Protein AF-A0A4Q5XV48-F1 (afdb_monomer)

Secondary structure (DSSP, 8-state):
-----HHHHHHHHHHHHHHHHS--SS-EEEEE-TTSTT--B--TTT-EEEEEEEEEE-TTSS-TT-SEEEEEEEEEEE--SSS----EEEEESTT--TTSSSS-SSEEEEEEEEEEEEE--SEEEEEEEEEEEE--HHHHHHHHHHHHHHHHHTSS-HHHHHHHHHHHHHHHHHHHTTT-EEEEEEEEEEESPBSEEEEEEE-SS-PPTTEEEETTTTEEEETTT--B--S-EEEEEEEEESS-GGGGG-HHHHHHHHHHHHHHHTT--HHHHHHHHHHHHHHHHT-TT--HHHHHHHHHHHHHHHHHHHHHHHTT--S------PPPHHHHHHHHHHHHS-THHHHHHHHHHEEE-TTSSEEE--HHHHHHHHHHHHHTT-HHHHHHHHHHHHHHHHH--SSP-HHHHHHHHHHHHHTT-HHHHHHHHHHHHHTT---HHHHHHHHHHHHHTT-HHHHHHHHHHHHHHHHHHT-TTHHHHHHHHHHHHHHHHHHS--S-HHHHHHHHHHHHHHHHHHHHT-S-TT-THHHHHHHHHHHHHHHTT----GGGSHHHHHHHHHHHHHHHTTT-SS--HHHHHHHHHHHHHHT-HHHHHHHHHHHHHHTTT-HHHHHHHHHHIIIII---TTSTTTHHHHHHHHHHHHHSSSEE--HHHHHHHHT-S-HHHHHHHH-SSS---HHHHHHHHHHGGGEEEEEETTEEEEEEEEEEHHHH---HHHHHHTT--SEEEEEETTTB-TT-GGGPBPGGGEEEEESSSSTT-EEEEEEEEEEE-TTTS--EEEEEES--PPPPTT--PPPBPSS-------TT---PPPBEEEEE-GGGPSPEE--SS-BEEEE-SPPTTSPP-SS--EEEE-----TT-TT-EEEETTT--EEEEEEESSPPPSSGGG--TTT---EEEEEHHHHHHHHHHHHHSPP----------------------------------------PPPS----S----HHHHHHHHHHHHS-HHHHHHHTSS-B--STT---EETTTEEGGGS-TTHHHHHHTTTS-HHHHHHHHTTTT--TT-HHHHHHHHHHTTT----HHHHHHHIIIIIHHHHHHHHHHHSTTGGGS-HHHHHHHHHHHHHH-S---SSGGGHHHHHHHHHHHTT-GGGHHHHHHHGGGGTTT-GGGHHHHHHHHHHHHHHHHHHHHHHHHTT-

Mean predicted aligned error: 22.18 Å

Sequence (1194 aa):
MAGGQEDDIVTKLGDLAVSALRKPRRETLMTLLPEVAQSRPLRKGEEYVRVRMLAARLPDAGNLLSSKLPLVYAGVGLGEISNDTAGFAKAISGGFNTDGVKGDSRETIGEVVLFNASPYAGQLNLALGLLSVRNSARAKELLKKVAELSEKAATPFIGEAAKTIGAVANAVDLLTADGNYFELGLMKSVDAPATGVYALYSDLGKADEGLVFGFANGKLINNATKAPLRRSYVVISIEALETRDDAHMIPRLRKKFDSVIEEIEKGADEERVKALIQEYAGMCALWPDLLKADQDNLVKAARERFKSFREARTGFEGMGEGAPERPTLDMVMAEALKARFKGDEAAAAVASVTTGGLEGKAELLTLEEIADRLPKAVDQGDLLAVSTYTTAAVADIQIGSPPFPHMPIKRIMHCLRAARRFNEMKLIGEKLMAQGELQPLFMKLHAQALIELGETASAELMLKQAEDLARQRRDGELSDIYGSLGRVHKERFVGIDFQSTRARQLAFDTSLKFYRLGRKHSNDPANLYHDVNVMALGLAGQRAGMKVPKDLSPKHITKLAERIRGDIDRKDPNIPDWDYANAAEAALALGDHAEARRRLDEYARANIRNPFALHAALRQIQNIWGITVGGKHGDIVEGLQMALMGADNGATLSQQGVEHLLNASDKARFEAIFDGETGISVQTAYKALGMSAFVGMVRHGDKPKGTGFLVRARDFVQNDALIQRHDIGEWLFLTNAHVISPTGEHGAIPGEGAQIEFQMAGAGQRFKALRTLWWSPASSGHDCTILELDGHPQFPVNVTPASISSYLPKCHFEPGERSARPRVLVLGHPDGRPLEITFNNNLLLDHDGPAVGQSFSAKPVRVQYRAPTEPGSSGSPVFDADTLELLAIHHRGAVQPIDAKYGDAARYQANQGMSLRAISEAFQAALGGAPASASPRPAPAPVAPPSVAAPKSEATFESLRGYADYEEGPAFESIERKSDRKLPRQCGDFIAGFEISSGAYYRKFLQSPVWPGAASGLTIGVGYDLRHATAAEFREHWSPHLTPDVIERLVAYCGVGEADLEKRKLAVSALKDVTIPLEAAFAVFTDIMMPTYTFRTENCFDNTLELHDLSMGALVSLVFNRGDSLSAKDSRLEMRNIAKHMKARAFDKVADEIRAMKRLWKDDPKVAGLLDRRDKEADMFAEGLRQQALTAVA

Solvent-accessible surface area (backbone atoms only — not comparable to full-atom values): 65670 Å² total; per-residue (Å²): 131,92,83,80,63,64,78,60,43,44,59,48,48,52,54,47,54,49,58,76,58,70,72,67,89,61,58,54,48,78,42,80,40,86,85,55,85,82,61,41,66,61,51,62,72,66,24,20,40,29,30,32,32,51,22,42,33,43,74,75,28,58,48,99,87,38,65,22,35,48,34,42,38,35,35,41,28,36,43,65,102,64,100,55,56,68,63,45,59,34,47,49,44,82,69,62,51,92,79,58,66,99,73,74,93,37,55,29,66,59,78,40,78,62,38,62,68,36,58,27,68,56,27,43,37,40,37,42,35,38,36,33,35,63,62,45,72,69,48,53,55,49,46,48,52,36,32,60,39,21,56,66,24,59,52,85,42,71,94,62,22,58,79,36,39,58,56,39,50,58,52,51,48,72,62,44,72,88,71,52,49,74,75,46,55,44,78,43,78,33,75,59,50,52,32,40,40,32,43,35,36,66,48,84,91,50,85,76,81,57,49,39,72,41,79,93,74,51,42,53,21,32,64,88,77,68,46,67,63,77,63,47,35,40,31,34,37,35,42,74,34,77,69,61,92,64,63,73,65,41,67,69,60,31,54,47,52,52,50,46,51,55,42,53,75,73,62,56,53,76,61,62,52,50,50,48,51,49,53,47,38,52,54,39,73,69,34,85,70,51,47,69,64,47,30,51,48,54,43,46,53,54,52,51,55,48,46,54,51,50,57,57,48,71,74,66,69,87,70,87,90,83,85,87,78,82,86,51,72,65,55,55,44,52,49,54,38,54,72,76,36,63,73,70,52,23,56,53,44,51,56,75,46,38,46,88,31,87,81,80,48,75,37,71,64,49,58,56,55,39,40,64,46,41,56,57,25,56,79,53,48,35,65,63,57,40,54,39,46,45,50,45,49,37,42,52,48,65,76,52,66,68,86,66,68,65,63,29,53,52,45,40,45,51,46,28,46,42,70,63,35,33,70,59,32,29,50,43,33,53,36,39,47,74,52,67,51,81,50,44,64,55,39,46,52,23,26,48,21,28,47,78,72,64,42,41,62,65,18,47,57,42,38,50,56,25,44,54,51,17,61,76,71,68,42,80,59,44,18,56,41,23,44,52,51,12,42,44,24,44,51,50,45,62,76,50,94,66,93,40,70,67,58,40,42,51,23,45,55,50,13,51,50,23,23,54,49,12,52,74,54,45,91,51,90,86,62,52,67,34,57,51,50,48,48,49,47,34,54,34,30,52,76,68,72,41,93,59,56,81,83,46,35,70,77,45,38,40,53,50,22,53,45,54,35,56,57,51,76,68,69,48,100,73,69,56,63,68,52,26,49,53,38,14,54,21,25,53,62,69,68,36,60,66,59,19,26,53,25,30,42,50,29,21,46,72,32,34,88,24,36,36,59,34,51,52,51,48,47,48,41,34,66,51,71,65,38,39,68,80,41,84,69,12,75,44,49,47,44,29,51,56,25,33,39,67,31,26,56,50,34,71,67,48,52,62,49,47,57,40,60,67,66,52,85,65,58,66,64,52,44,75,48,59,70,79,77,72,81,70,54,68,69,44,51,45,53,51,56,43,47,44,40,43,37,25,38,30,19,53,74,94,44,60,61,16,12,20,34,55,42,48,34,72,75,54,40,90,47,66,70,55,37,64,73,71,68,58,58,68,53,34,36,38,28,23,20,66,44,36,24,91,80,30,56,100,75,12,35,38,46,84,57,34,34,37,36,20,72,52,16,43,87,72,48,69,36,37,49,65,44,76,80,48,71,30,53,71,91,84,48,57,29,30,22,38,27,34,49,75,61,80,62,61,68,60,90,96,53,66,80,66,53,63,39,90,60,60,82,76,51,78,73,60,99,83,59,90,68,81,70,45,41,38,33,42,46,32,12,42,79,51,46,71,54,25,36,24,56,34,51,23,40,45,60,46,64,77,56,57,59,77,93,50,77,77,49,56,56,73,29,50,37,31,26,39,56,62,74,50,66,22,26,39,10,12,49,29,24,35,48,88,81,48,27,35,43,23,35,31,67,48,68,78,38,69,68,94,54,72,91,78,51,57,77,92,70,43,74,23,32,36,21,31,27,46,53,21,50,29,40,33,50,50,52,59,71,70,52,81,94,81,80,82,87,86,87,91,87,89,87,85,93,89,91,87,91,88,92,86,86,89,89,84,90,90,79,91,87,84,89,87,87,87,86,85,90,84,86,88,82,84,79,74,72,87,55,61,36,91,71,81,62,56,68,66,46,55,53,51,44,44,40,74,61,42,69,41,76,68,50,24,70,72,74,42,28,31,52,40,64,93,49,86,75,58,23,51,28,36,59,60,70,47,43,28,35,70,30,53,67,60,58,47,46,68,64,40,55,89,65,48,54,70,68,60,46,57,66,48,42,78,41,34,51,42,43,66,90,46,52,68,62,57,61,49,42,43,69,77,32,58,86,46,73,52,52,71,68,44,20,50,47,40,35,61,79,44,46,49,26,21,38,42,34,49,37,52,75,53,24,49,66,49,89,79,44,35,55,42,26,42,30,22,47,24,46,47,31,67,78,69,50,65,71,61,54,93,52,75,98,22,48,41,57,42,48,34,33,52,25,32,62,68,68,41,56,86,53,37,30,55,34,43,44,54,52,38,74,84,49,77,89,46,83,90,48,52,70,59,47,54,47,29,47,53,32,18,50,36,25,50,48,14,51,52,55,44,56,43,68,73,74,111

pLDDT: mean 74.21, std 18.01, range [21.08, 97.5]

Nearest PDB structures (foldseek):
  2j9q-assembly1_A  TM=4.643E-01  e=2.153E-02  Homo sapiens
  1fch-assembly2_B  TM=4.222E-01  e=8.604E-02  Homo sapiens
  3cvq-assembly1_A  TM=4.707E-01  e=2.025E-01  unclassified
  2c0m-assembly4_F  TM=4.437E-01  e=5.842E-01  Homo sapiens
  2c0l-assembly1_A  TM=3.956E-01  e=6.338E-01  Homo sapiens

Structure (mmCIF, N/CA/C/O backbone):
data_AF-A0A4Q5XV48-F1
#
_entry.id   AF-A0A4Q5XV48-F1
#
loop_
_atom_site.group_PDB
_atom_site.id
_atom_site.type_symbol
_atom_site.label_atom_id
_atom_site.label_alt_id
_atom_site.label_comp_id
_atom_site.label_asym_id
_atom_site.label_entity_id
_atom_site.label_seq_id
_atom_site.pdbx_PDB_ins_code
_atom_site.Cartn_x
_atom_site.Cartn_y
_atom_site.Cartn_z
_atom_site.occupancy
_atom_site.B_iso_or_equiv
_atom_site.auth_seq_id
_atom_site.auth_comp_id
_atom_site.auth_asym_id
_atom_site.auth_atom_id
_atom_site.pdbx_PDB_model_num
ATOM 1 N N . MET A 1 1 ? 2.817 -15.459 16.250 1.00 22.95 1 MET A N 1
ATOM 2 C CA . MET A 1 1 ? 3.562 -15.370 17.533 1.00 22.95 1 MET A CA 1
ATOM 3 C C . MET A 1 1 ? 4.028 -13.934 17.739 1.00 22.95 1 MET A C 1
ATOM 5 O O . MET A 1 1 ? 4.107 -13.234 16.745 1.00 22.95 1 MET A O 1
ATOM 9 N N . ALA A 1 2 ? 4.341 -13.542 18.983 1.00 27.22 2 ALA A N 1
ATOM 10 C CA . ALA A 1 2 ? 5.072 -12.320 19.369 1.00 27.22 2 ALA A CA 1
ATOM 11 C C . ALA A 1 2 ? 4.643 -10.993 18.689 1.00 27.22 2 ALA A C 1
ATOM 13 O O . ALA A 1 2 ? 5.163 -10.623 17.644 1.00 27.22 2 ALA A O 1
ATOM 14 N N . GLY A 1 3 ? 3.740 -10.252 19.340 1.00 25.67 3 GLY A N 1
ATOM 15 C CA . GLY A 1 3 ? 3.314 -8.908 18.912 1.00 25.67 3 GLY A CA 1
ATOM 16 C C . GLY A 1 3 ? 2.316 -8.229 19.861 1.00 25.67 3 GLY A C 1
ATOM 17 O O . GLY A 1 3 ? 1.527 -7.398 19.428 1.00 25.67 3 GLY A O 1
ATOM 18 N N . GLY A 1 4 ? 2.285 -8.633 21.138 1.00 27.59 4 GLY A N 1
ATOM 19 C CA . GLY A 1 4 ? 1.426 -8.015 22.155 1.00 27.59 4 GLY A CA 1
ATOM 20 C C . GLY A 1 4 ? 2.059 -6.730 22.688 1.00 27.59 4 GLY A C 1
ATOM 21 O O . GLY A 1 4 ? 3.267 -6.697 22.903 1.00 27.59 4 GLY A O 1
ATOM 22 N N . GLN A 1 5 ? 1.252 -5.686 22.870 1.00 32.72 5 GLN A N 1
ATOM 23 C CA . GLN A 1 5 ? 1.723 -4.326 23.148 1.00 32.72 5 GLN A CA 1
ATOM 24 C C . GLN A 1 5 ? 2.189 -4.152 24.601 1.00 32.72 5 GLN A C 1
ATOM 26 O O . GLN A 1 5 ? 1.566 -4.673 25.526 1.00 32.72 5 GLN A O 1
ATOM 31 N N . GLU A 1 6 ? 3.271 -3.396 24.793 1.00 34.16 6 GLU A N 1
ATOM 32 C CA . GLU A 1 6 ? 3.935 -3.219 26.094 1.00 34.16 6 GLU A CA 1
ATOM 33 C C . GLU A 1 6 ? 3.058 -2.422 27.089 1.00 34.16 6 GLU A C 1
ATOM 35 O O . GLU A 1 6 ? 2.992 -2.773 28.266 1.00 34.16 6 GLU A O 1
ATOM 40 N N . ASP A 1 7 ? 2.263 -1.462 26.606 1.00 31.56 7 ASP A N 1
ATOM 41 C CA . ASP A 1 7 ? 1.389 -0.600 27.429 1.00 31.56 7 ASP A CA 1
ATOM 42 C C . ASP A 1 7 ? 0.208 -1.355 28.087 1.00 31.56 7 ASP A C 1
ATOM 44 O O . ASP A 1 7 ? -0.267 -1.012 29.172 1.00 31.56 7 ASP A O 1
ATOM 48 N N . ASP A 1 8 ? -0.269 -2.425 27.444 1.00 39.00 8 ASP A N 1
ATOM 49 C CA . ASP A 1 8 ? -1.359 -3.282 27.938 1.00 39.00 8 ASP A CA 1
ATOM 50 C C . ASP A 1 8 ? -0.862 -4.243 29.039 1.00 39.00 8 ASP A C 1
ATOM 52 O O . ASP A 1 8 ? -1.624 -4.654 29.918 1.00 39.00 8 ASP A O 1
ATOM 56 N N . ILE A 1 9 ? 0.442 -4.555 29.055 1.00 36.41 9 ILE A N 1
ATOM 57 C CA . ILE A 1 9 ? 1.064 -5.418 30.070 1.00 36.41 9 ILE A CA 1
ATOM 58 C C . ILE A 1 9 ? 1.005 -4.751 31.450 1.00 36.41 9 ILE A C 1
ATOM 60 O O . ILE A 1 9 ? 0.637 -5.414 32.414 1.00 36.41 9 ILE A O 1
ATOM 64 N N . VAL A 1 10 ? 1.288 -3.450 31.558 1.00 37.12 10 VAL A N 1
ATOM 65 C CA . VAL A 1 10 ? 1.273 -2.700 32.832 1.00 37.12 10 VAL A CA 1
ATOM 66 C C . VAL A 1 10 ? -0.102 -2.712 33.502 1.00 37.12 10 VAL A C 1
ATOM 68 O O . VAL A 1 10 ? -0.225 -3.073 34.675 1.00 37.12 10 VAL A O 1
ATOM 71 N N . THR A 1 11 ? -1.159 -2.368 32.763 1.00 38.56 11 THR A N 1
ATOM 72 C CA . THR A 1 11 ? -2.516 -2.323 33.336 1.00 38.56 11 THR A CA 1
ATOM 73 C C . THR A 1 11 ? -2.974 -3.728 33.739 1.00 38.56 11 THR A C 1
ATOM 75 O O . THR A 1 11 ? -3.523 -3.924 34.826 1.00 38.56 11 THR A O 1
ATOM 78 N N . LYS A 1 12 ? -2.649 -4.739 32.919 1.00 38.44 12 LYS A N 1
ATOM 79 C CA . LYS A 1 12 ? -2.884 -6.149 33.252 1.00 38.44 12 LYS A CA 1
ATOM 80 C C . LYS A 1 12 ? -2.072 -6.627 34.449 1.00 38.44 12 LYS A C 1
ATOM 82 O O . LYS A 1 12 ? -2.602 -7.427 35.204 1.00 38.44 12 LYS A O 1
ATOM 87 N N . LEU A 1 13 ? -0.846 -6.149 34.669 1.00 38.38 13 LEU A N 1
ATOM 88 C CA . LEU A 1 13 ? -0.038 -6.462 35.857 1.00 38.38 13 LEU A CA 1
ATOM 89 C C . LEU A 1 13 ? -0.660 -5.910 37.138 1.00 38.38 13 LEU A C 1
ATOM 91 O O . LEU A 1 13 ? -0.657 -6.603 38.157 1.00 38.38 13 LEU A O 1
ATOM 95 N N . GLY A 1 14 ? -1.230 -4.703 37.074 1.00 40.56 14 GLY A N 1
ATOM 96 C CA . GLY A 1 14 ? -2.069 -4.161 38.140 1.00 40.56 14 GLY A CA 1
ATOM 97 C C . GLY A 1 14 ? -3.213 -5.120 38.466 1.00 40.56 14 GLY A C 1
ATOM 98 O O . GLY A 1 14 ? -3.313 -5.593 39.597 1.00 40.56 14 GLY A O 1
ATOM 99 N N . ASP A 1 15 ? -4.009 -5.494 37.460 1.00 40.22 15 ASP A N 1
ATOM 100 C CA . ASP A 1 15 ? -5.121 -6.440 37.619 1.00 40.22 15 ASP A CA 1
ATOM 101 C C . ASP A 1 15 ? -4.685 -7.870 38.023 1.00 40.22 15 ASP A C 1
ATOM 103 O O . ASP A 1 15 ? -5.430 -8.539 38.741 1.00 40.22 15 ASP A O 1
ATOM 107 N N . LEU A 1 16 ? -3.491 -8.343 37.639 1.00 41.94 16 LEU A N 1
ATOM 108 C CA . LEU A 1 16 ? -2.957 -9.669 37.999 1.00 41.94 16 LEU A CA 1
ATOM 109 C C . LEU A 1 16 ? -2.470 -9.710 39.449 1.00 41.94 16 LEU A C 1
ATOM 111 O O . LEU A 1 16 ? -2.837 -10.614 40.200 1.00 41.94 16 LEU A O 1
ATOM 115 N N . ALA A 1 17 ? -1.708 -8.699 39.878 1.00 43.06 17 ALA A N 1
ATOM 116 C CA . ALA A 1 17 ? -1.328 -8.546 41.279 1.00 43.06 17 ALA A CA 1
ATOM 117 C C . ALA A 1 17 ? -2.584 -8.396 42.149 1.00 43.06 17 ALA A C 1
ATOM 119 O O . ALA A 1 17 ? -2.728 -9.083 43.158 1.00 43.06 17 ALA A O 1
ATOM 120 N N . VAL A 1 18 ? -3.548 -7.580 41.711 1.00 43.28 18 VAL A N 1
ATOM 121 C CA . VAL A 1 18 ? -4.873 -7.474 42.330 1.00 43.28 18 VAL A CA 1
ATOM 122 C C . VAL A 1 18 ? -5.599 -8.830 42.350 1.00 43.28 18 VAL A C 1
ATOM 124 O O . VAL A 1 18 ? -6.233 -9.146 43.352 1.00 43.28 18 VAL A O 1
ATOM 127 N N . SER A 1 19 ? -5.512 -9.653 41.299 1.00 41.81 19 SER A N 1
ATOM 128 C CA . SER A 1 19 ? -6.122 -10.992 41.231 1.00 41.81 19 SER A CA 1
ATOM 129 C C . SER A 1 19 ? -5.529 -11.951 42.270 1.00 41.81 19 SER A C 1
ATOM 131 O O . SER A 1 19 ? -6.267 -12.514 43.082 1.00 41.81 19 SER A O 1
ATOM 133 N N . ALA A 1 20 ? -4.200 -12.077 42.312 1.00 42.78 20 ALA A N 1
ATOM 134 C CA . ALA A 1 20 ? -3.497 -12.961 43.242 1.00 42.78 20 ALA A CA 1
ATOM 135 C C . ALA A 1 20 ? -3.616 -12.503 44.710 1.00 42.78 20 ALA A C 1
ATOM 137 O O . ALA A 1 20 ? -3.716 -13.333 45.613 1.00 42.78 20 ALA A O 1
ATOM 138 N N . LEU A 1 21 ? -3.648 -11.188 44.961 1.00 46.00 21 LEU A N 1
ATOM 139 C CA . LEU A 1 21 ? -3.744 -10.602 46.305 1.00 46.00 21 LEU A CA 1
ATOM 140 C C . LEU A 1 21 ? -5.199 -10.461 46.814 1.00 46.00 21 LEU A C 1
ATOM 142 O O . LEU A 1 21 ? -5.400 -10.141 47.983 1.00 46.00 21 LEU A O 1
ATOM 146 N N . ARG A 1 22 ? -6.231 -10.729 45.991 1.00 39.66 22 ARG A N 1
ATOM 147 C CA . ARG A 1 22 ? -7.659 -10.425 46.276 1.00 39.66 22 ARG A CA 1
ATOM 148 C C . ARG A 1 22 ? -8.334 -11.236 47.396 1.00 39.66 22 ARG A C 1
ATOM 150 O O . ARG A 1 22 ? -9.527 -11.040 47.629 1.00 39.66 22 ARG A O 1
ATOM 157 N N . LYS A 1 23 ? -7.627 -12.140 48.088 1.00 45.53 23 LYS A N 1
ATOM 158 C CA . LYS A 1 23 ? -8.141 -12.870 49.271 1.00 45.53 23 LYS A CA 1
ATOM 159 C C . LYS A 1 23 ? -7.098 -13.033 50.394 1.00 45.53 23 LYS A C 1
ATOM 161 O O . LYS A 1 23 ? -6.680 -14.161 50.673 1.00 45.53 23 LYS A O 1
ATOM 166 N N . PRO A 1 24 ? -6.728 -11.956 51.112 1.00 44.34 24 PRO A N 1
ATOM 167 C CA . PRO A 1 24 ? -6.022 -12.090 52.381 1.00 44.34 24 PRO A CA 1
ATOM 168 C C . PRO A 1 24 ? -6.907 -12.861 53.371 1.00 44.34 24 PRO A C 1
ATOM 170 O O . PRO A 1 24 ? -8.064 -12.504 53.588 1.00 44.34 24 PRO A O 1
ATOM 173 N N . ARG A 1 25 ? -6.384 -13.925 53.993 1.00 43.97 25 ARG A N 1
ATOM 174 C CA . ARG A 1 25 ? -7.087 -14.640 55.083 1.00 43.97 25 ARG A CA 1
ATOM 175 C C . ARG A 1 25 ? -6.960 -13.952 56.446 1.00 43.97 25 ARG A C 1
ATOM 177 O O . ARG A 1 25 ? -7.562 -14.410 57.414 1.00 43.97 25 ARG A O 1
ATOM 184 N N . ARG A 1 26 ? -6.141 -12.904 56.528 1.00 50.81 26 ARG A N 1
ATOM 185 C CA . ARG A 1 26 ? -5.887 -12.071 57.704 1.00 50.81 26 ARG A CA 1
ATOM 186 C C . ARG A 1 26 ? -5.515 -10.669 57.236 1.00 50.81 26 ARG A C 1
ATOM 188 O O . ARG A 1 26 ? -4.933 -10.521 56.160 1.00 50.81 26 ARG A O 1
ATOM 195 N N . GLU A 1 27 ? -5.797 -9.674 58.062 1.00 58.66 27 GLU A N 1
ATOM 196 C CA . GLU A 1 27 ? -5.320 -8.309 57.849 1.00 58.66 27 GLU A CA 1
ATOM 197 C C . GLU A 1 27 ? -3.787 -8.246 57.995 1.00 58.66 27 GLU A C 1
ATOM 199 O O . GLU A 1 27 ? -3.158 -9.105 58.632 1.00 58.66 27 GLU A O 1
ATOM 204 N N . THR A 1 28 ? -3.176 -7.284 57.297 1.00 68.62 28 THR A N 1
ATOM 205 C CA . THR A 1 28 ? -1.723 -7.070 57.227 1.00 68.62 28 THR A CA 1
ATOM 206 C C . THR A 1 28 ? -1.441 -5.589 57.444 1.00 68.62 28 THR A C 1
ATOM 208 O O . THR A 1 28 ? -1.849 -4.754 56.637 1.00 68.62 28 THR A O 1
ATOM 211 N N . LEU A 1 29 ? -0.737 -5.265 58.527 1.00 71.00 29 LEU A N 1
ATOM 212 C CA . LEU A 1 29 ? -0.291 -3.907 58.819 1.00 71.00 29 LEU A CA 1
ATOM 213 C C . LEU A 1 29 ? 1.029 -3.594 58.114 1.00 71.00 29 LEU A C 1
ATOM 215 O O . LEU A 1 29 ? 1.810 -4.485 57.784 1.00 71.00 29 LEU A O 1
ATOM 219 N N . MET A 1 30 ? 1.278 -2.296 57.942 1.00 79.25 30 MET A N 1
ATOM 220 C CA . MET A 1 30 ? 2.555 -1.721 57.530 1.00 79.25 30 MET A CA 1
ATOM 221 C C . MET A 1 30 ? 2.911 -0.613 58.527 1.00 79.25 30 MET A C 1
ATOM 223 O O . MET A 1 30 ? 2.232 0.414 58.570 1.00 79.25 30 MET A O 1
ATOM 227 N N . THR A 1 31 ? 3.950 -0.828 59.330 1.00 80.19 31 THR A N 1
ATOM 228 C CA . THR A 1 31 ? 4.365 0.056 60.432 1.00 80.19 31 THR A CA 1
ATOM 229 C C . THR A 1 31 ? 5.767 0.599 60.166 1.00 80.19 31 THR A C 1
ATOM 231 O O . THR A 1 31 ? 6.684 -0.184 59.933 1.00 80.19 31 THR A O 1
ATOM 234 N N . LEU A 1 32 ? 5.945 1.923 60.215 1.00 81.44 32 LEU A N 1
ATOM 235 C CA . LEU A 1 32 ? 7.266 2.565 60.220 1.00 81.44 32 LEU A CA 1
ATOM 236 C C . LEU A 1 32 ? 7.965 2.282 61.561 1.00 81.44 32 LEU A C 1
ATOM 238 O O . LEU A 1 32 ? 7.354 2.463 62.614 1.00 81.44 32 LEU A O 1
ATOM 242 N N . LEU A 1 33 ? 9.222 1.843 61.524 1.00 83.38 33 LEU A N 1
ATOM 243 C CA . LEU A 1 33 ? 10.014 1.520 62.711 1.00 83.38 33 LEU A CA 1
ATOM 244 C C . LEU A 1 33 ? 10.830 2.736 63.197 1.00 83.38 33 LEU A C 1
ATOM 246 O O . LEU A 1 33 ? 11.291 3.531 62.376 1.00 83.38 33 LEU A O 1
ATOM 250 N N . PRO A 1 34 ? 11.037 2.898 64.519 1.00 71.25 34 PRO A N 1
ATOM 251 C CA . PRO A 1 34 ? 11.525 4.150 65.108 1.00 71.25 34 PRO A CA 1
ATOM 252 C C . PRO A 1 34 ? 13.055 4.347 65.078 1.00 71.25 34 PRO A C 1
ATOM 254 O O . PRO A 1 34 ? 13.551 5.303 65.665 1.00 71.25 34 PRO A O 1
ATOM 257 N N . GLU A 1 35 ? 13.823 3.440 64.469 1.00 61.91 35 GLU A N 1
ATOM 258 C CA . GLU A 1 35 ? 15.282 3.350 64.678 1.00 61.91 35 GLU A CA 1
ATOM 259 C C . GLU A 1 35 ? 16.143 4.111 63.666 1.00 61.91 35 GLU A C 1
ATOM 261 O O . GLU A 1 35 ? 17.337 4.295 63.901 1.00 61.91 35 GLU A O 1
ATOM 266 N N . VAL A 1 36 ? 15.578 4.521 62.528 1.00 54.31 36 VAL A N 1
ATOM 267 C CA . VAL A 1 36 ? 16.342 5.144 61.438 1.00 54.31 36 VAL A CA 1
ATOM 268 C C . VAL A 1 36 ? 16.168 6.659 61.470 1.00 54.31 36 VAL A C 1
ATOM 270 O O . VAL A 1 36 ? 15.055 7.176 61.570 1.00 54.31 36 VAL A O 1
ATOM 273 N N . ALA A 1 37 ? 17.290 7.376 61.404 1.00 50.44 37 ALA A N 1
ATOM 274 C CA . ALA A 1 37 ? 17.331 8.824 61.560 1.00 50.44 37 ALA A CA 1
ATOM 275 C C . ALA A 1 37 ? 16.495 9.559 60.495 1.00 50.44 37 ALA A C 1
ATOM 277 O O . ALA A 1 37 ? 16.624 9.297 59.303 1.00 50.44 37 ALA A O 1
ATOM 278 N N . GLN A 1 38 ? 15.690 10.524 60.954 1.00 62.16 38 GLN A N 1
ATOM 279 C CA . GLN A 1 38 ? 14.958 11.501 60.135 1.00 62.16 38 GLN A CA 1
ATOM 280 C C . GLN A 1 38 ? 14.171 10.904 58.950 1.00 62.16 38 GLN A C 1
ATOM 282 O O . GLN A 1 38 ? 14.363 11.284 57.794 1.00 62.16 38 GLN A O 1
ATOM 287 N N . SER A 1 39 ? 13.210 10.028 59.261 1.00 73.69 39 SER A N 1
ATOM 288 C CA . SER A 1 39 ? 12.099 9.712 58.351 1.00 73.69 39 SER A CA 1
ATOM 289 C C . SER A 1 39 ? 11.431 11.001 57.855 1.00 73.69 39 SER A C 1
ATOM 291 O O . SER A 1 39 ? 10.831 11.732 58.649 1.00 73.69 39 SER A O 1
ATOM 293 N N . ARG A 1 40 ? 11.489 11.256 56.545 1.00 85.75 40 ARG A N 1
ATOM 294 C CA . ARG A 1 40 ? 10.897 12.431 55.882 1.00 85.75 40 ARG A CA 1
ATOM 295 C C . ARG A 1 40 ? 10.222 12.040 54.565 1.00 85.75 40 ARG A C 1
ATOM 297 O O . ARG A 1 40 ? 10.639 11.045 53.978 1.00 85.75 40 ARG A O 1
ATOM 304 N N . PRO A 1 41 ? 9.248 12.809 54.050 1.00 84.00 41 PRO A N 1
ATOM 305 C CA . PRO A 1 41 ? 8.706 12.583 52.712 1.00 84.00 41 PRO A CA 1
ATOM 306 C C . PRO A 1 41 ? 9.788 12.578 51.617 1.00 84.00 41 PRO A C 1
ATOM 308 O O . PRO A 1 41 ? 10.768 13.332 51.687 1.00 84.00 41 PRO A O 1
ATOM 311 N N . LEU A 1 42 ? 9.576 11.746 50.597 1.00 83.44 42 LEU A N 1
ATOM 312 C CA . LEU A 1 42 ? 10.292 11.795 49.318 1.00 83.44 42 LEU A CA 1
ATOM 313 C C . LEU A 1 42 ? 9.883 13.041 48.507 1.00 83.44 42 LEU A C 1
ATOM 315 O O . LEU A 1 42 ? 8.699 13.389 48.447 1.00 83.44 42 LEU A O 1
ATOM 319 N N . ARG A 1 43 ? 10.846 13.709 47.861 1.00 84.88 43 ARG A N 1
ATOM 320 C CA . ARG A 1 43 ? 10.627 14.938 47.073 1.00 84.88 43 ARG A CA 1
ATOM 321 C C . ARG A 1 43 ? 10.316 14.604 45.603 1.00 84.88 43 ARG A C 1
ATOM 323 O O . ARG A 1 43 ? 11.146 14.039 44.891 1.00 84.88 43 ARG A O 1
ATOM 330 N N . LYS A 1 44 ? 9.094 14.923 45.143 1.00 82.56 44 LYS A N 1
ATOM 331 C CA . LYS A 1 44 ? 8.603 14.631 43.774 1.00 82.56 44 LYS A CA 1
ATOM 332 C C . LYS A 1 44 ? 9.484 15.321 42.727 1.00 82.56 44 LYS A C 1
ATOM 334 O O . LYS A 1 44 ? 9.615 16.537 42.757 1.00 82.56 44 LYS A O 1
ATOM 339 N N . GLY A 1 45 ? 10.048 14.550 41.798 1.00 74.31 45 GLY A N 1
ATOM 340 C CA . GLY A 1 45 ? 10.903 15.058 40.715 1.00 74.31 45 GLY A CA 1
ATOM 341 C C . GLY A 1 45 ? 12.325 15.483 41.116 1.00 74.31 45 GLY A C 1
ATOM 342 O O . GLY A 1 45 ? 13.088 15.882 40.242 1.00 74.31 45 GLY A O 1
ATOM 343 N N . GLU A 1 46 ? 12.697 15.376 42.395 1.00 80.25 46 GLU A N 1
ATOM 344 C CA . GLU A 1 46 ? 14.036 15.727 42.907 1.00 80.25 46 GLU A CA 1
ATOM 345 C C . GLU A 1 46 ? 14.826 14.522 43.435 1.00 80.25 46 GLU A C 1
ATOM 347 O O . GLU A 1 46 ? 16.033 14.626 43.633 1.00 80.25 46 GLU A O 1
ATOM 352 N N . GLU A 1 47 ? 14.164 13.392 43.694 1.00 85.56 47 GLU A N 1
ATOM 353 C CA . GLU A 1 47 ? 14.772 12.210 44.312 1.00 85.56 47 GLU A CA 1
ATOM 354 C C . GLU A 1 47 ? 14.382 10.931 43.567 1.00 85.56 47 GLU A C 1
ATOM 356 O O . GLU A 1 47 ? 13.248 10.773 43.105 1.00 85.56 47 GLU A O 1
ATOM 361 N N . TYR A 1 48 ? 15.319 9.988 43.471 1.00 84.44 48 TYR A N 1
ATOM 362 C CA . TYR A 1 48 ? 14.993 8.612 43.134 1.00 84.44 48 TYR A CA 1
ATOM 363 C C . TYR A 1 48 ? 14.485 7.913 44.389 1.00 84.44 48 TYR A C 1
ATOM 365 O O . TYR A 1 48 ? 15.063 8.065 45.467 1.00 84.44 48 TYR A O 1
ATOM 373 N N . VAL A 1 49 ? 13.465 7.075 44.235 1.00 82.31 49 VAL A N 1
ATOM 374 C CA . VAL A 1 49 ? 13.092 6.104 45.264 1.00 82.31 49 VAL A CA 1
ATOM 375 C C . VAL A 1 49 ? 13.795 4.771 45.001 1.00 82.31 49 VAL A C 1
ATOM 377 O O . VAL A 1 49 ? 13.837 4.284 43.870 1.00 82.31 49 VAL A O 1
ATOM 380 N N . ARG A 1 50 ? 14.334 4.167 46.063 1.00 83.88 50 ARG A N 1
ATOM 381 C CA . ARG A 1 50 ? 14.804 2.774 46.109 1.00 83.88 50 ARG A CA 1
ATOM 382 C C . ARG A 1 50 ? 14.051 2.041 47.220 1.00 83.88 50 ARG A C 1
ATOM 384 O O . ARG A 1 50 ? 13.802 2.605 48.283 1.00 83.88 50 ARG A O 1
ATOM 391 N N . VAL A 1 51 ? 13.706 0.776 46.982 1.00 81.44 51 VAL A N 1
ATOM 392 C CA . VAL A 1 51 ? 13.088 -0.111 47.979 1.00 81.44 51 VAL A CA 1
ATOM 393 C C . VAL A 1 51 ? 13.939 -1.371 48.118 1.00 81.44 51 VAL A C 1
ATOM 395 O O . VAL A 1 51 ? 14.116 -2.109 47.143 1.00 81.44 51 VAL A O 1
ATOM 398 N N . ARG A 1 52 ? 14.457 -1.650 49.319 1.00 79.88 52 ARG A N 1
ATOM 399 C CA . ARG A 1 52 ? 15.160 -2.910 49.637 1.00 79.88 52 ARG A CA 1
ATOM 400 C C . ARG A 1 52 ? 14.323 -3.746 50.601 1.00 79.88 52 ARG A C 1
ATOM 402 O O . ARG A 1 52 ? 13.650 -3.203 51.465 1.00 79.88 52 ARG A O 1
ATOM 409 N N . MET A 1 53 ? 14.385 -5.067 50.482 1.00 79.81 53 MET A N 1
ATOM 410 C CA . MET A 1 53 ? 13.973 -6.002 51.526 1.00 79.81 53 MET A CA 1
ATOM 411 C C . MET A 1 53 ? 15.174 -6.248 52.432 1.00 79.81 53 MET A C 1
ATOM 413 O O . MET A 1 53 ? 16.215 -6.685 51.945 1.00 79.81 53 MET A O 1
ATOM 417 N N . LEU A 1 54 ? 15.030 -5.970 53.726 1.00 75.56 54 LEU A N 1
ATOM 418 C CA . LEU A 1 54 ? 16.075 -6.190 54.730 1.00 75.56 54 LEU A CA 1
ATOM 419 C C . LEU A 1 54 ? 15.944 -7.567 55.399 1.00 75.56 54 LEU A C 1
ATOM 421 O O . LEU A 1 54 ? 16.947 -8.157 55.789 1.00 75.56 54 LEU A O 1
ATOM 425 N N . ALA A 1 55 ? 14.715 -8.083 55.519 1.00 77.50 55 ALA A N 1
ATOM 426 C CA . ALA A 1 55 ? 14.432 -9.422 56.035 1.00 77.50 55 ALA A CA 1
ATOM 427 C C . ALA A 1 55 ? 13.049 -9.927 55.591 1.00 77.50 55 ALA A C 1
ATOM 429 O O . ALA A 1 55 ? 12.133 -9.137 55.350 1.00 77.50 55 ALA A O 1
ATOM 430 N N . ALA A 1 56 ? 12.867 -11.248 55.569 1.00 77.00 56 ALA A N 1
ATOM 431 C CA . ALA A 1 56 ? 11.553 -11.884 55.456 1.00 77.00 56 ALA A CA 1
ATOM 432 C C . ALA A 1 56 ? 11.484 -13.178 56.281 1.00 77.00 56 ALA A C 1
ATOM 434 O O . ALA A 1 56 ? 12.442 -13.955 56.307 1.00 77.00 56 ALA A O 1
ATOM 435 N N . ARG A 1 57 ? 10.333 -13.432 56.916 1.00 76.31 57 ARG A N 1
ATOM 436 C CA . ARG A 1 57 ? 10.047 -14.629 57.723 1.00 76.31 57 ARG A CA 1
ATOM 437 C C . ARG A 1 57 ? 8.810 -15.354 57.200 1.00 76.31 57 ARG A C 1
ATOM 439 O O . ARG A 1 57 ? 7.734 -14.764 57.108 1.00 76.31 57 ARG A O 1
ATOM 446 N N . LEU A 1 58 ? 8.952 -16.655 56.943 1.00 73.75 58 LEU A N 1
ATOM 447 C CA . LEU A 1 58 ? 7.879 -17.563 56.518 1.00 73.75 58 LEU A CA 1
ATOM 448 C C . LEU A 1 58 ? 7.909 -18.820 57.412 1.00 73.75 58 LEU A C 1
ATOM 450 O O . LEU A 1 58 ? 8.627 -19.765 57.102 1.00 73.75 58 LEU A O 1
ATOM 454 N N . PRO A 1 59 ? 7.168 -18.859 58.540 1.00 64.94 59 PRO A N 1
ATOM 455 C CA . PRO A 1 59 ? 7.341 -19.902 59.561 1.00 64.94 59 PRO A CA 1
ATOM 456 C C . PRO A 1 59 ? 7.060 -21.345 59.106 1.00 64.94 59 PRO A C 1
ATOM 458 O O . PRO A 1 59 ? 7.579 -22.280 59.717 1.00 64.94 59 PRO A O 1
ATOM 461 N N . ASP A 1 60 ? 6.253 -21.508 58.055 1.00 62.75 60 ASP A N 1
ATOM 462 C CA . ASP A 1 60 ? 5.724 -22.788 57.570 1.00 62.75 60 ASP A CA 1
ATOM 463 C C . ASP A 1 60 ? 6.466 -23.353 56.335 1.00 62.75 60 ASP A C 1
ATOM 465 O O . ASP A 1 60 ? 6.262 -24.514 55.961 1.00 62.75 60 ASP A O 1
ATOM 469 N N . ALA A 1 61 ? 7.305 -22.554 55.670 1.00 59.03 61 ALA A N 1
ATOM 470 C CA . ALA A 1 61 ? 7.918 -22.887 54.381 1.00 59.03 61 ALA A CA 1
ATOM 471 C C . ALA A 1 61 ? 9.453 -22.883 54.460 1.00 59.03 61 ALA A C 1
ATOM 473 O O . ALA A 1 61 ? 10.037 -22.146 55.246 1.00 59.03 61 ALA A O 1
ATOM 474 N N . GLY A 1 62 ? 10.115 -23.707 53.639 1.00 54.03 62 GLY A N 1
ATOM 475 C CA . GLY A 1 62 ? 11.586 -23.713 53.521 1.00 54.03 62 GLY A CA 1
ATOM 476 C C . GLY A 1 62 ? 12.349 -24.721 54.396 1.00 54.03 62 GLY A C 1
ATOM 477 O O . GLY A 1 62 ? 13.569 -24.792 54.308 1.00 54.03 62 GLY A O 1
ATOM 478 N N . ASN A 1 63 ? 11.674 -25.557 55.193 1.00 55.91 63 ASN A N 1
ATOM 479 C CA . ASN A 1 63 ? 12.316 -26.718 55.829 1.00 55.91 63 ASN A CA 1
ATOM 480 C C . ASN A 1 63 ? 12.489 -27.870 54.812 1.00 55.91 63 ASN A C 1
ATOM 482 O O . ASN A 1 63 ? 11.603 -28.101 53.990 1.00 55.91 63 ASN A O 1
ATOM 486 N N . LEU A 1 64 ? 13.564 -28.657 54.942 1.00 53.28 64 LEU A N 1
ATOM 487 C CA . LEU A 1 64 ? 13.812 -29.924 54.230 1.00 53.28 64 LEU A CA 1
ATOM 488 C C . LEU A 1 64 ? 12.617 -30.898 54.284 1.00 53.28 64 LEU A C 1
ATOM 490 O O . LEU A 1 64 ? 12.377 -31.638 53.334 1.00 53.28 64 LEU A O 1
ATOM 494 N N . LEU A 1 65 ? 11.854 -30.865 55.383 1.00 53.38 65 LEU A N 1
ATOM 495 C CA . LEU A 1 65 ? 10.642 -31.665 55.603 1.00 53.38 65 LEU A CA 1
ATOM 496 C C . LEU A 1 65 ? 9.322 -30.922 55.296 1.00 53.38 65 LEU A C 1
ATOM 498 O O . LEU A 1 65 ? 8.251 -31.469 55.553 1.00 53.38 65 LEU A O 1
ATOM 502 N N . SER A 1 66 ? 9.349 -29.682 54.786 1.00 63.19 66 SER A N 1
ATOM 503 C CA . SER A 1 66 ? 8.112 -28.929 54.517 1.00 63.19 66 SER A CA 1
ATOM 504 C C . SER A 1 66 ? 7.463 -29.313 53.185 1.00 63.19 66 SER A C 1
ATOM 506 O O . SER A 1 66 ? 8.104 -29.405 52.135 1.00 63.19 66 SER A O 1
ATOM 508 N N . SER A 1 67 ? 6.136 -29.442 53.213 1.00 65.81 67 SER A N 1
ATOM 509 C CA . SER A 1 67 ? 5.282 -29.523 52.026 1.00 65.81 67 SER A CA 1
ATOM 510 C C . SER A 1 67 ? 5.079 -28.167 51.329 1.00 65.81 67 SER A C 1
ATOM 512 O O . SER A 1 67 ? 4.440 -28.130 50.276 1.00 65.81 67 SER A O 1
ATOM 514 N N . LYS A 1 68 ? 5.638 -27.073 51.872 1.00 67.56 68 LYS A N 1
ATOM 515 C CA . LYS A 1 68 ? 5.589 -25.701 51.341 1.00 67.56 68 LYS A CA 1
ATOM 516 C C . LYS A 1 68 ? 6.992 -25.188 50.966 1.00 67.56 68 LYS A C 1
ATOM 518 O O . LYS A 1 68 ? 7.916 -25.199 51.783 1.00 67.56 68 LYS A O 1
ATOM 523 N N . LEU A 1 69 ? 7.124 -24.683 49.744 1.00 66.00 69 LEU A N 1
ATOM 524 C CA . LEU A 1 69 ? 8.250 -23.894 49.242 1.00 66.00 69 LEU A CA 1
ATOM 525 C C . LEU A 1 69 ? 7.912 -22.397 49.366 1.00 66.00 69 LEU A C 1
ATOM 527 O O . LEU A 1 69 ? 6.784 -22.017 49.039 1.00 66.00 69 LEU A O 1
ATOM 531 N N . PRO A 1 70 ? 8.845 -21.549 49.825 1.00 67.94 70 PRO A N 1
ATOM 532 C CA . PRO A 1 70 ? 8.603 -20.121 49.974 1.00 67.94 70 PRO A CA 1
ATOM 533 C C . PRO A 1 70 ? 8.725 -19.380 48.633 1.00 67.94 70 PRO A C 1
ATOM 535 O O . PRO A 1 70 ? 9.547 -19.726 47.783 1.00 67.94 70 PRO A O 1
ATOM 538 N N . LEU A 1 71 ? 7.924 -18.329 48.469 1.00 69.12 71 LEU A N 1
ATOM 539 C CA . LEU A 1 71 ? 8.005 -17.377 47.364 1.00 69.12 71 LEU A CA 1
ATOM 540 C C . LEU A 1 71 ? 7.668 -15.973 47.887 1.00 69.12 71 LEU A C 1
ATOM 542 O O . LEU A 1 71 ? 6.561 -15.742 48.375 1.00 69.12 71 LEU A O 1
ATOM 546 N N . VAL A 1 72 ? 8.605 -15.028 47.768 1.00 67.56 72 VAL A N 1
ATOM 547 C CA . VAL A 1 72 ? 8.300 -13.593 47.907 1.00 67.56 72 VAL A CA 1
ATOM 548 C C . VAL A 1 72 ? 7.938 -13.048 46.532 1.00 67.56 72 VAL A C 1
ATOM 550 O O . VAL A 1 72 ? 8.669 -13.277 45.568 1.00 67.56 72 VAL A O 1
ATOM 553 N N . TYR A 1 73 ? 6.847 -12.296 46.452 1.00 68.81 73 TYR A N 1
ATOM 554 C CA . TYR A 1 73 ? 6.500 -11.477 45.295 1.00 68.81 73 TYR A CA 1
ATOM 555 C C . TYR A 1 73 ? 6.514 -10.002 45.700 1.00 68.81 73 TYR A C 1
ATOM 557 O O . TYR A 1 73 ? 5.949 -9.635 46.731 1.00 68.81 73 TYR A O 1
ATOM 565 N N . ALA A 1 74 ? 7.155 -9.159 44.896 1.00 63.22 74 ALA A N 1
ATOM 566 C CA . ALA A 1 74 ? 7.251 -7.725 45.116 1.00 63.22 74 ALA A CA 1
ATOM 567 C C . ALA A 1 74 ? 6.951 -6.972 43.818 1.00 63.22 74 ALA A C 1
ATOM 569 O O . ALA A 1 74 ? 7.804 -6.879 42.938 1.00 63.22 74 ALA A O 1
ATOM 570 N N . GLY A 1 75 ? 5.738 -6.435 43.713 1.00 61.19 75 GLY A N 1
ATOM 571 C CA . GLY A 1 75 ? 5.383 -5.402 42.748 1.00 61.19 75 GLY A CA 1
ATOM 572 C C . GLY A 1 75 ? 5.607 -4.009 43.340 1.00 61.19 75 GLY A C 1
ATOM 573 O O . GLY A 1 75 ? 5.217 -3.756 44.482 1.00 61.19 75 GLY A O 1
ATOM 574 N N . VAL A 1 76 ? 6.208 -3.105 42.570 1.00 57.38 76 VAL A N 1
ATOM 575 C CA . VAL A 1 76 ? 6.345 -1.678 42.904 1.00 57.38 76 VAL A CA 1
ATOM 576 C C . VAL A 1 76 ? 5.995 -0.854 41.669 1.00 57.38 76 VAL A C 1
ATOM 578 O O . VAL A 1 76 ? 6.461 -1.166 40.579 1.00 57.38 76 VAL A O 1
ATOM 581 N N . GLY A 1 77 ? 5.172 0.180 41.829 1.00 57.59 77 GLY A N 1
ATOM 582 C CA . GLY A 1 77 ? 4.785 1.090 40.751 1.00 57.59 77 GLY A CA 1
ATOM 583 C C . GLY A 1 77 ? 4.723 2.544 41.208 1.00 57.59 77 GLY A C 1
ATOM 584 O O . GLY A 1 77 ? 4.627 2.830 42.402 1.00 57.59 77 GLY A O 1
ATOM 585 N N . LEU A 1 78 ? 4.755 3.467 40.251 1.00 53.25 78 LEU A N 1
ATOM 586 C CA . LEU A 1 78 ? 4.760 4.914 40.481 1.00 53.25 78 LEU A CA 1
ATOM 587 C C . LEU A 1 78 ? 3.650 5.585 39.670 1.00 53.25 78 LEU A C 1
ATOM 589 O O . LEU A 1 78 ? 3.425 5.179 38.534 1.00 53.25 78 LEU A O 1
ATOM 593 N N . GLY A 1 79 ? 3.013 6.617 40.233 1.00 48.28 79 GLY A N 1
ATOM 594 C CA . GLY A 1 79 ? 2.089 7.502 39.504 1.00 48.28 79 GLY A CA 1
ATOM 595 C C . GLY A 1 79 ? 0.682 7.639 40.099 1.00 48.28 79 GLY A C 1
ATOM 596 O O . GLY A 1 79 ? 0.194 6.744 40.792 1.00 48.28 79 GLY A O 1
ATOM 597 N N . GLU A 1 80 ? 0.056 8.782 39.799 1.00 35.88 80 GLU A N 1
ATOM 598 C CA . GLU A 1 80 ? -1.386 9.039 39.949 1.00 35.88 80 GLU A CA 1
ATOM 599 C C . GLU A 1 80 ? -2.177 8.331 38.829 1.00 35.88 80 GLU A C 1
ATOM 601 O O . GLU A 1 80 ? -1.596 7.789 37.888 1.00 35.88 80 GLU A O 1
ATOM 606 N N . ILE A 1 81 ? -3.515 8.324 38.897 1.00 31.19 81 ILE A N 1
ATOM 607 C CA . ILE A 1 81 ? -4.381 7.605 37.937 1.00 31.19 81 ILE A CA 1
ATOM 608 C C . ILE A 1 81 ? -4.509 8.379 36.605 1.00 31.19 81 ILE A C 1
ATOM 610 O O . ILE A 1 81 ? -5.591 8.823 36.218 1.00 31.19 81 ILE A O 1
ATOM 614 N N . SER A 1 82 ? -3.393 8.536 35.887 1.00 27.53 82 SER A N 1
ATOM 615 C CA . SER A 1 82 ? -3.354 9.020 34.503 1.00 27.53 82 SER A CA 1
ATOM 616 C C . SER A 1 82 ? -2.087 8.585 33.747 1.00 27.53 82 SER A C 1
ATOM 618 O O . SER A 1 82 ? -0.990 9.058 34.029 1.00 27.53 82 SER A O 1
ATOM 620 N N . ASN A 1 83 ? -2.297 7.775 32.709 1.00 31.98 83 ASN A N 1
ATOM 621 C CA . ASN A 1 83 ? -1.458 7.568 31.518 1.00 31.98 83 ASN A CA 1
ATOM 622 C C . ASN A 1 83 ? -0.015 7.043 31.608 1.00 31.98 83 ASN A C 1
ATOM 624 O O . ASN A 1 83 ? 0.476 6.653 30.555 1.00 31.98 83 ASN A O 1
ATOM 628 N N . ASP A 1 84 ? 0.640 6.934 32.763 1.00 37.31 84 ASP A N 1
ATOM 629 C CA . ASP A 1 84 ? 1.841 6.089 32.852 1.00 37.31 84 ASP A CA 1
ATOM 630 C C . ASP A 1 84 ? 2.023 5.486 34.249 1.00 37.31 84 ASP A C 1
ATOM 632 O O . ASP A 1 84 ? 1.829 6.156 35.262 1.00 37.31 84 ASP A O 1
ATOM 636 N N . THR A 1 85 ? 2.371 4.200 34.306 1.00 36.50 85 THR A N 1
ATOM 637 C CA . THR A 1 85 ? 2.636 3.482 35.563 1.00 36.50 85 THR A CA 1
ATOM 638 C C . THR A 1 85 ? 3.823 2.547 35.377 1.00 36.50 85 THR A C 1
ATOM 640 O O . THR A 1 85 ? 3.691 1.433 34.882 1.00 36.50 85 THR A O 1
ATOM 643 N N . ALA A 1 86 ? 4.999 2.977 35.833 1.00 45.38 86 ALA A N 1
ATOM 644 C CA . ALA A 1 86 ? 6.227 2.181 35.802 1.00 45.38 86 ALA A CA 1
ATOM 645 C C . ALA A 1 86 ? 6.165 1.005 36.804 1.00 45.38 86 ALA A C 1
ATOM 647 O O . ALA A 1 86 ? 6.781 1.038 37.868 1.00 45.38 86 ALA A O 1
ATOM 648 N N . GLY A 1 87 ? 5.355 -0.010 36.496 1.00 50.19 87 GLY A N 1
ATOM 649 C CA . GLY A 1 87 ? 5.120 -1.185 37.330 1.00 50.19 87 GLY A CA 1
ATOM 650 C C . GLY A 1 87 ? 6.197 -2.246 37.134 1.00 50.19 87 GLY A C 1
ATOM 651 O O . GLY A 1 87 ? 6.233 -2.910 36.106 1.00 50.19 87 GLY A O 1
ATOM 652 N N . PHE A 1 88 ? 7.042 -2.441 38.140 1.00 53.09 88 PHE A N 1
ATOM 653 C CA . PHE A 1 88 ? 8.114 -3.432 38.187 1.00 53.09 88 PHE A CA 1
ATOM 654 C C . PHE A 1 88 ? 7.708 -4.610 39.083 1.00 53.09 88 PHE A C 1
ATOM 656 O O . PHE A 1 88 ? 7.123 -4.388 40.144 1.00 53.09 88 PHE A O 1
ATOM 663 N N . ALA A 1 89 ? 8.033 -5.853 38.708 1.00 50.91 89 ALA A N 1
ATOM 664 C CA . ALA A 1 89 ? 7.752 -7.029 39.539 1.00 50.91 89 ALA A CA 1
ATOM 665 C C . ALA A 1 89 ? 8.971 -7.945 39.704 1.00 50.91 89 ALA A C 1
ATOM 667 O O . ALA A 1 89 ? 9.588 -8.367 38.724 1.00 50.91 89 ALA A O 1
ATOM 668 N N . LYS A 1 90 ? 9.270 -8.300 40.958 1.00 58.53 90 LYS A N 1
ATOM 669 C CA . LYS A 1 90 ? 10.357 -9.201 41.351 1.00 58.53 90 LYS A CA 1
ATOM 670 C C . LYS A 1 90 ? 9.825 -10.403 42.129 1.00 58.53 90 LYS A C 1
ATOM 672 O O . LYS A 1 90 ? 9.014 -10.251 43.041 1.00 58.53 90 LYS A O 1
ATOM 677 N N . ALA A 1 91 ? 10.311 -11.592 41.792 1.00 53.28 91 ALA A N 1
ATOM 678 C CA . ALA A 1 91 ? 9.934 -12.856 42.414 1.00 53.28 91 ALA A CA 1
ATOM 679 C C . ALA A 1 91 ? 11.176 -13.558 42.989 1.00 53.28 91 ALA A C 1
ATOM 681 O O . ALA A 1 91 ? 12.144 -13.808 42.273 1.00 53.28 91 ALA A O 1
ATOM 682 N N . ILE A 1 92 ? 11.157 -13.870 44.288 1.00 60.03 92 ILE A N 1
ATOM 683 C CA . ILE A 1 92 ? 12.305 -14.418 45.025 1.00 60.03 92 ILE A CA 1
ATOM 684 C C . ILE A 1 92 ? 11.926 -15.785 45.602 1.00 60.03 92 ILE A C 1
ATOM 686 O O . ILE A 1 92 ? 11.112 -15.878 46.521 1.00 60.03 92 ILE A O 1
ATOM 690 N N . SER A 1 93 ? 12.545 -16.840 45.072 1.00 56.53 93 SER A N 1
ATOM 691 C CA . SER A 1 93 ? 12.359 -18.235 45.502 1.00 56.53 93 SER A CA 1
ATOM 692 C C . SER A 1 93 ? 13.632 -18.834 46.120 1.00 56.53 93 SER A C 1
ATOM 694 O O . SER A 1 93 ? 13.570 -19.485 47.159 1.00 56.53 93 SER A O 1
ATOM 696 N N . GLY A 1 94 ? 14.803 -18.573 45.525 1.00 49.78 94 GLY A N 1
ATOM 697 C CA . GLY A 1 94 ? 16.092 -19.148 45.942 1.00 49.78 94 GLY A CA 1
ATOM 698 C C . GLY A 1 94 ? 16.771 -18.502 47.159 1.00 49.78 94 GLY A C 1
ATOM 699 O O . GLY A 1 94 ? 17.757 -19.041 47.648 1.00 49.78 94 GLY A O 1
ATOM 700 N N . GLY A 1 95 ? 16.267 -17.367 47.661 1.00 47.31 95 GLY A N 1
ATOM 701 C CA . GLY A 1 95 ? 16.898 -16.620 48.764 1.00 47.31 95 GLY A CA 1
ATOM 702 C C . GLY A 1 95 ? 16.800 -17.285 50.145 1.00 47.31 95 GLY A C 1
ATOM 703 O O . GLY A 1 95 ? 17.600 -16.983 51.026 1.00 47.31 95 GLY A O 1
ATOM 704 N N . PHE A 1 96 ? 15.861 -18.217 50.334 1.00 50.44 96 PHE A N 1
ATOM 705 C CA . PHE A 1 96 ? 15.648 -18.947 51.592 1.00 50.44 96 PHE A CA 1
ATOM 706 C C . PHE A 1 96 ? 16.662 -20.094 51.747 1.00 50.44 96 PHE A C 1
ATOM 708 O O . PHE A 1 96 ? 16.292 -21.267 51.792 1.00 50.44 96 PHE A O 1
ATOM 715 N N . ASN A 1 97 ? 17.953 -19.759 51.771 1.00 39.41 97 ASN A N 1
ATOM 716 C CA . ASN A 1 97 ? 19.023 -20.743 51.885 1.00 39.41 97 ASN A CA 1
ATOM 717 C C . ASN A 1 97 ? 19.135 -21.291 53.320 1.00 39.41 97 ASN A C 1
ATOM 719 O O . ASN A 1 97 ? 19.082 -20.533 54.288 1.00 39.41 97 ASN A O 1
ATOM 723 N N . THR A 1 98 ? 19.344 -22.601 53.461 1.00 37.12 98 THR A N 1
ATOM 724 C CA . THR A 1 98 ? 19.431 -23.303 54.756 1.00 37.12 98 THR A CA 1
ATOM 725 C C . THR A 1 98 ? 20.645 -22.913 55.598 1.00 37.12 98 THR A C 1
ATOM 727 O O . THR A 1 98 ? 20.631 -23.097 56.814 1.00 37.12 98 THR A O 1
ATOM 730 N N . ASP A 1 99 ? 21.673 -22.353 54.961 1.00 35.09 99 ASP A N 1
ATOM 731 C CA . ASP A 1 99 ? 23.008 -22.158 55.535 1.00 35.09 99 ASP A CA 1
ATOM 732 C C . ASP A 1 99 ? 23.368 -20.670 55.751 1.00 35.09 99 ASP A C 1
ATOM 734 O O . ASP A 1 99 ? 24.493 -20.324 56.121 1.00 35.09 99 ASP A O 1
ATOM 738 N N . GLY A 1 100 ? 22.395 -19.770 55.554 1.00 32.91 100 GLY A N 1
ATOM 739 C CA . GLY A 1 100 ? 22.521 -18.321 55.742 1.00 32.91 100 GLY A CA 1
ATOM 740 C C . GLY A 1 100 ? 22.543 -17.887 57.213 1.00 32.91 100 GLY A C 1
ATOM 741 O O . GLY A 1 100 ? 21.569 -17.324 57.700 1.00 32.91 100 GLY A O 1
ATOM 742 N N . VAL A 1 101 ? 23.685 -18.089 57.883 1.00 29.28 101 VAL A N 1
ATOM 743 C CA . VAL A 1 101 ? 23.951 -17.798 59.312 1.00 29.28 101 VAL A CA 1
ATOM 744 C C . VAL A 1 101 ? 23.249 -18.760 60.287 1.00 29.28 101 VAL A C 1
ATOM 746 O O . VAL A 1 101 ? 22.041 -18.973 60.266 1.00 29.28 101 VAL A O 1
ATOM 749 N N . LYS A 1 102 ? 24.022 -19.328 61.224 1.00 33.03 102 LYS A N 1
ATOM 750 C CA . LYS A 1 102 ? 23.522 -20.236 62.274 1.00 33.03 102 LYS A CA 1
ATOM 751 C C . LYS A 1 102 ? 22.623 -19.491 63.281 1.00 33.03 102 LYS A C 1
ATOM 753 O O . LYS A 1 102 ? 23.139 -18.952 64.258 1.00 33.03 102 LYS A O 1
ATOM 758 N N . GLY A 1 103 ? 21.297 -19.486 63.092 1.00 36.88 103 GLY A N 1
ATOM 759 C CA . GLY A 1 103 ? 20.390 -18.800 64.030 1.00 36.88 103 GLY A CA 1
ATOM 760 C C . GLY A 1 103 ? 18.875 -18.917 63.786 1.00 36.88 103 GLY A C 1
ATOM 761 O O . GLY A 1 103 ? 18.236 -17.892 63.560 1.00 36.88 103 GLY A O 1
ATOM 762 N N . ASP A 1 104 ? 18.314 -20.126 63.947 1.00 40.53 104 ASP A N 1
ATOM 763 C CA . ASP A 1 104 ? 16.881 -20.501 63.809 1.00 40.53 104 ASP A CA 1
ATOM 764 C C . ASP A 1 104 ? 16.318 -20.403 62.369 1.00 40.53 104 ASP A C 1
ATOM 766 O O . ASP A 1 104 ? 16.142 -19.327 61.799 1.00 40.53 104 ASP A O 1
ATOM 770 N N . SER A 1 105 ? 16.040 -21.558 61.757 1.00 47.56 105 SER A N 1
ATOM 771 C CA . SER A 1 105 ? 15.941 -21.758 60.299 1.00 47.56 105 SER A CA 1
ATOM 772 C C . SER A 1 105 ? 14.579 -21.394 59.681 1.00 47.56 105 SER A C 1
ATOM 774 O O . SER A 1 105 ? 13.883 -22.249 59.129 1.00 47.56 105 SER A O 1
ATOM 776 N N . ARG A 1 106 ? 14.164 -20.121 59.792 1.00 49.47 106 ARG A N 1
ATOM 777 C CA . ARG A 1 106 ? 12.863 -19.617 59.277 1.00 49.47 106 ARG A CA 1
ATOM 778 C C . ARG A 1 106 ? 12.899 -18.227 58.620 1.00 49.47 106 ARG A C 1
ATOM 780 O O . ARG A 1 106 ? 11.842 -17.676 58.300 1.00 49.47 106 ARG A O 1
ATOM 787 N N . GLU A 1 107 ? 14.081 -17.639 58.457 1.00 51.59 107 GLU A N 1
ATOM 788 C CA . GLU A 1 107 ? 14.275 -16.238 58.056 1.00 51.59 107 GLU A CA 1
ATOM 789 C C . GLU A 1 107 ? 15.292 -16.120 56.916 1.00 51.59 107 GLU A C 1
ATOM 791 O O . GLU A 1 107 ? 16.310 -16.805 56.917 1.00 51.59 107 GLU A O 1
ATOM 796 N N . THR A 1 108 ? 15.021 -15.239 55.949 1.00 52.66 108 THR A N 1
ATOM 797 C CA . THR A 1 108 ? 15.991 -14.869 54.906 1.00 52.66 108 THR A CA 1
ATOM 798 C C . THR A 1 108 ? 16.884 -13.750 55.427 1.00 52.66 108 THR A C 1
ATOM 800 O O . THR A 1 108 ? 16.387 -12.652 55.681 1.00 52.66 108 THR A O 1
ATOM 803 N N . ILE A 1 109 ? 18.188 -14.014 55.545 1.00 48.09 109 ILE A N 1
ATOM 804 C CA . ILE A 1 109 ? 19.211 -12.991 55.790 1.00 48.09 109 ILE A CA 1
ATOM 805 C C . ILE A 1 109 ? 19.921 -12.701 54.468 1.00 48.09 109 ILE A C 1
ATOM 807 O O . ILE A 1 109 ? 20.675 -13.525 53.954 1.00 48.09 109 ILE A O 1
ATOM 811 N N . GLY A 1 110 ? 19.658 -11.517 53.927 1.00 55.56 110 GLY A N 1
ATOM 812 C CA . GLY A 1 110 ? 20.252 -11.010 52.697 1.00 55.56 110 GLY A CA 1
ATOM 813 C C . GLY A 1 110 ? 19.456 -9.807 52.213 1.00 55.56 110 GLY A C 1
ATOM 814 O O . GLY A 1 110 ? 18.251 -9.919 51.992 1.00 55.56 110 GLY A O 1
ATOM 815 N N . GLU A 1 111 ? 20.112 -8.656 52.067 1.00 62.97 111 GLU A N 1
ATOM 816 C CA . GLU A 1 111 ? 19.459 -7.479 51.502 1.00 62.97 111 GLU A CA 1
ATOM 817 C C . GLU A 1 111 ? 19.133 -7.725 50.026 1.00 62.97 111 GLU A C 1
ATOM 819 O O . GLU A 1 111 ? 20.025 -7.985 49.217 1.00 62.97 111 GLU A O 1
ATOM 824 N N . VAL A 1 112 ? 17.859 -7.610 49.650 1.00 69.44 112 VAL A N 1
ATOM 825 C CA . VAL A 1 112 ? 17.440 -7.726 48.249 1.00 69.44 112 VAL A CA 1
ATOM 826 C C . VAL A 1 112 ? 16.826 -6.415 47.798 1.00 69.44 112 VAL A C 1
ATOM 828 O O . VAL A 1 112 ? 15.751 -6.040 48.258 1.00 69.44 112 VAL A O 1
ATOM 831 N N . VAL A 1 113 ? 17.463 -5.732 46.845 1.00 72.38 113 VAL A N 1
ATOM 832 C CA . VAL A 1 113 ? 16.843 -4.595 46.149 1.00 72.38 113 VAL A CA 1
ATOM 833 C C . VAL A 1 113 ? 15.571 -5.096 45.454 1.00 72.38 113 VAL A C 1
ATOM 835 O O . VAL A 1 113 ? 15.650 -5.933 44.549 1.00 72.38 113 VAL A O 1
ATOM 838 N N . LEU A 1 114 ? 14.407 -4.629 45.910 1.00 69.69 114 LEU A N 1
ATOM 839 C CA . LEU A 1 114 ? 13.096 -4.935 45.327 1.00 69.69 114 LEU A CA 1
ATOM 840 C C . LEU A 1 114 ? 12.764 -3.971 44.190 1.00 69.69 114 LEU A C 1
ATOM 842 O O . LEU A 1 114 ? 12.143 -4.380 43.220 1.00 69.69 114 LEU A O 1
ATOM 846 N N . PHE A 1 115 ? 13.202 -2.718 44.312 1.00 71.06 115 PHE A N 1
ATOM 847 C CA . PHE A 1 115 ? 13.049 -1.659 43.320 1.00 71.06 115 PHE A CA 1
ATOM 848 C C . PHE A 1 115 ? 14.283 -0.754 43.411 1.00 71.06 115 PHE A C 1
ATOM 850 O O . PHE A 1 115 ? 14.630 -0.308 44.508 1.00 71.06 115 PHE A O 1
ATOM 857 N N . ASN A 1 116 ? 15.002 -0.546 42.305 1.00 72.25 116 ASN A N 1
ATOM 858 C CA . ASN A 1 116 ? 16.202 0.301 42.287 1.00 72.25 116 ASN A CA 1
ATOM 859 C C . ASN A 1 116 ? 15.850 1.756 41.918 1.00 72.25 116 ASN A C 1
ATOM 861 O O . ASN A 1 116 ? 14.700 2.047 41.611 1.00 72.25 116 ASN A O 1
ATOM 865 N N . ALA A 1 117 ? 16.847 2.644 41.962 1.00 74.56 117 ALA A N 1
ATOM 866 C CA . ALA A 1 117 ? 16.749 4.083 41.728 1.00 74.56 117 ALA A CA 1
ATOM 867 C C . ALA A 1 117 ? 15.873 4.468 40.515 1.00 74.56 117 ALA A C 1
ATOM 869 O O . ALA A 1 117 ? 16.326 4.447 39.370 1.00 74.56 117 ALA A O 1
ATOM 870 N N . SER A 1 118 ? 14.629 4.862 40.797 1.00 75.62 118 SER A N 1
ATOM 871 C CA . SER A 1 118 ? 13.638 5.330 39.822 1.00 75.62 118 SER A CA 1
ATOM 872 C C . SER A 1 118 ? 13.122 6.718 40.227 1.00 75.62 118 SER A C 1
ATOM 874 O O . SER A 1 118 ? 12.799 6.887 41.408 1.00 75.62 118 SER A O 1
ATOM 876 N N . PRO A 1 119 ? 13.022 7.705 39.312 1.00 77.00 119 PRO A N 1
ATOM 877 C CA . PRO A 1 119 ? 12.549 9.053 39.640 1.00 77.00 119 PRO A CA 1
ATOM 878 C C . PRO A 1 119 ? 11.183 9.042 40.333 1.00 77.00 119 PRO A C 1
ATOM 880 O O . PRO A 1 119 ? 10.229 8.436 39.844 1.00 77.00 119 PRO A O 1
ATOM 883 N N . TYR A 1 120 ? 11.070 9.690 41.492 1.00 78.81 120 TYR A N 1
ATOM 884 C CA . TYR A 1 120 ? 9.851 9.633 42.293 1.00 78.81 120 TYR A CA 1
ATOM 885 C C . TYR A 1 120 ? 8.772 10.609 41.783 1.00 78.81 120 TYR A C 1
ATOM 887 O O . TYR A 1 120 ? 8.906 11.831 41.870 1.00 78.81 120 TYR A O 1
ATOM 895 N N . ALA A 1 121 ? 7.662 10.053 41.283 1.00 69.25 121 ALA A N 1
ATOM 896 C CA . ALA A 1 121 ? 6.582 10.792 40.618 1.00 69.25 121 ALA A CA 1
ATOM 897 C C . ALA A 1 121 ? 5.455 11.316 41.544 1.00 69.25 121 ALA A C 1
ATOM 899 O O . ALA A 1 121 ? 4.523 11.962 41.062 1.00 69.25 121 ALA A O 1
ATOM 900 N N . GLY A 1 122 ? 5.517 11.082 42.862 1.00 68.25 122 GLY A N 1
ATOM 901 C CA . GLY A 1 122 ? 4.551 11.614 43.848 1.00 68.25 122 GLY A CA 1
ATOM 902 C C . GLY A 1 122 ? 3.604 10.603 44.507 1.00 68.25 122 GLY A C 1
ATOM 903 O O . GLY A 1 122 ? 2.974 10.938 45.507 1.00 68.25 122 GLY A O 1
ATOM 904 N N . GLN A 1 123 ? 3.534 9.375 43.994 1.00 69.06 123 GLN A N 1
ATOM 905 C CA . GLN A 1 123 ? 2.749 8.273 44.559 1.00 69.06 123 GLN A CA 1
ATOM 906 C C . GLN A 1 123 ? 3.528 6.965 44.375 1.00 69.06 123 GLN A C 1
ATOM 908 O O . GLN A 1 123 ? 4.111 6.751 43.308 1.00 69.06 123 GLN A O 1
ATOM 913 N N . LEU A 1 124 ? 3.558 6.112 45.405 1.00 71.31 124 LEU A N 1
ATOM 914 C CA . LEU A 1 124 ? 4.285 4.839 45.418 1.00 71.31 124 LEU A CA 1
ATOM 915 C C . LEU A 1 124 ? 3.325 3.686 45.725 1.00 71.31 124 LEU A C 1
ATOM 917 O O . LEU A 1 124 ? 2.889 3.495 46.859 1.00 71.31 124 LEU A O 1
ATOM 921 N N . ASN A 1 125 ? 3.022 2.890 44.707 1.00 67.50 125 ASN A N 1
ATOM 922 C CA . ASN A 1 125 ? 2.140 1.737 44.798 1.00 67.50 125 ASN A CA 1
ATOM 923 C C . ASN A 1 125 ? 2.960 0.486 45.149 1.00 67.50 125 ASN A C 1
ATOM 925 O O . ASN A 1 125 ? 3.772 0.029 44.345 1.00 67.50 125 ASN A O 1
ATOM 929 N N . LEU A 1 126 ? 2.758 -0.071 46.348 1.00 68.44 126 LEU A N 1
ATOM 930 C CA . LEU A 1 126 ? 3.460 -1.264 46.839 1.00 68.44 126 LEU A CA 1
ATOM 931 C C . LEU A 1 126 ? 2.528 -2.485 46.837 1.00 68.44 126 LEU A C 1
ATOM 933 O O . LEU A 1 126 ? 1.438 -2.442 47.409 1.00 68.44 126 LEU A O 1
ATOM 937 N N . ALA A 1 127 ? 2.978 -3.586 46.233 1.00 66.50 127 ALA A N 1
ATOM 938 C CA . ALA A 1 127 ? 2.262 -4.859 46.133 1.00 66.50 127 ALA A CA 1
ATOM 939 C C . ALA A 1 127 ? 3.174 -6.021 46.576 1.00 66.50 127 ALA A C 1
ATOM 941 O O . ALA A 1 127 ? 3.827 -6.674 45.764 1.00 66.50 127 ALA A O 1
ATOM 942 N N . LEU A 1 128 ? 3.244 -6.262 47.886 1.00 69.00 128 LEU A N 1
ATOM 943 C CA . LEU A 1 128 ? 4.167 -7.206 48.525 1.00 69.00 128 LEU A CA 1
ATOM 944 C C . LEU A 1 128 ? 3.416 -8.440 49.042 1.00 69.00 128 LEU A C 1
ATOM 946 O O . LEU A 1 128 ? 2.481 -8.310 49.829 1.00 69.00 128 LEU A O 1
ATOM 950 N N . GLY A 1 129 ? 3.835 -9.639 48.634 1.00 68.62 129 GLY A N 1
ATOM 951 C CA . GLY A 1 129 ? 3.205 -10.911 49.000 1.00 68.62 129 GLY A CA 1
ATOM 952 C C . GLY A 1 129 ? 4.201 -11.970 49.475 1.00 68.62 129 GLY A C 1
ATOM 953 O O . GLY A 1 129 ? 5.267 -12.142 48.883 1.00 68.62 129 GLY A O 1
ATOM 954 N N . LEU A 1 130 ? 3.826 -12.714 50.520 1.00 68.12 130 LEU A N 1
ATOM 955 C CA . LEU A 1 130 ? 4.492 -13.946 50.950 1.00 68.12 130 LEU A CA 1
ATOM 956 C C . LEU A 1 130 ? 3.582 -15.143 50.656 1.00 68.12 130 LEU A C 1
ATOM 958 O O . LEU A 1 130 ? 2.492 -15.280 51.223 1.00 68.12 130 LEU A O 1
ATOM 962 N N . LEU A 1 131 ? 4.055 -16.013 49.769 1.00 70.00 131 LEU A N 1
ATOM 963 C CA . LEU A 1 131 ? 3.320 -17.142 49.210 1.00 70.00 131 LEU A CA 1
ATOM 964 C C . LEU A 1 131 ? 3.998 -18.466 49.598 1.00 70.00 131 LEU A C 1
ATOM 966 O O . LEU A 1 131 ? 5.223 -18.587 49.570 1.00 70.00 131 LEU A O 1
ATOM 970 N N . SER A 1 132 ? 3.184 -19.473 49.914 1.00 67.75 132 SER A N 1
ATOM 971 C CA . SER A 1 132 ? 3.609 -20.848 50.206 1.00 67.75 132 SER A CA 1
ATOM 972 C C . SER A 1 132 ? 3.138 -21.791 49.097 1.00 67.75 132 SER A C 1
ATOM 974 O O . SER A 1 132 ? 1.971 -22.196 49.061 1.00 67.75 132 SER A O 1
ATOM 976 N N . VAL A 1 133 ? 4.051 -22.163 48.199 1.00 68.00 133 VAL A N 1
ATOM 977 C CA . VAL A 1 133 ? 3.800 -23.032 47.035 1.00 68.00 133 VAL A CA 1
ATOM 978 C C . VAL A 1 133 ? 3.974 -24.506 47.414 1.00 68.00 133 VAL A C 1
ATOM 980 O O . VAL A 1 133 ? 4.964 -24.872 48.043 1.00 68.00 133 VAL A O 1
ATOM 983 N N . ARG A 1 134 ? 3.057 -25.394 47.017 1.00 70.94 134 ARG A N 1
ATOM 984 C CA . ARG A 1 134 ? 3.150 -26.832 47.316 1.00 70.94 134 ARG A CA 1
ATOM 985 C C . ARG A 1 134 ? 4.404 -27.466 46.695 1.00 70.94 134 ARG A C 1
ATOM 987 O O . ARG A 1 134 ? 4.608 -27.442 45.481 1.00 70.94 134 ARG A O 1
ATOM 994 N N . ASN A 1 135 ? 5.221 -28.082 47.545 1.00 70.31 135 ASN A N 1
ATOM 995 C CA . ASN A 1 135 ? 6.502 -28.693 47.200 1.00 70.31 135 ASN A CA 1
ATOM 996 C C . ASN A 1 135 ? 6.313 -29.861 46.212 1.00 70.31 135 ASN A C 1
ATOM 998 O O . ASN A 1 135 ? 5.764 -30.905 46.559 1.00 70.31 135 ASN A O 1
ATOM 1002 N N . SER A 1 136 ? 6.745 -29.666 44.963 1.00 71.56 136 SER A N 1
ATOM 1003 C CA . SER A 1 136 ? 6.670 -30.650 43.875 1.00 71.56 136 SER A CA 1
ATOM 1004 C C . SER A 1 136 ? 7.779 -30.404 42.845 1.00 71.56 136 SER A C 1
ATOM 1006 O O . SER A 1 136 ? 8.327 -29.304 42.776 1.00 71.56 136 SER A O 1
ATOM 1008 N N . ALA A 1 137 ? 8.112 -31.407 42.024 1.00 69.06 137 ALA A N 1
ATOM 1009 C CA . ALA A 1 137 ? 9.142 -31.269 40.986 1.00 69.06 137 ALA A CA 1
ATOM 1010 C C . ALA A 1 137 ? 8.809 -30.146 39.981 1.00 69.06 137 ALA A C 1
ATOM 1012 O O . ALA A 1 137 ? 9.633 -29.263 39.750 1.00 69.06 137 ALA A O 1
ATOM 1013 N N . ARG A 1 138 ? 7.564 -30.120 39.480 1.00 69.81 138 ARG A N 1
ATOM 1014 C CA . ARG A 1 138 ? 7.056 -29.081 38.567 1.00 69.81 138 ARG A CA 1
ATOM 1015 C C . ARG A 1 138 ? 7.119 -27.683 39.191 1.00 69.81 138 ARG A C 1
ATOM 1017 O O . ARG A 1 138 ? 7.545 -26.745 38.524 1.00 69.81 138 ARG A O 1
ATOM 1024 N N . ALA A 1 139 ? 6.761 -27.544 40.472 1.00 66.19 139 ALA A N 1
ATOM 1025 C CA . ALA A 1 139 ? 6.870 -26.267 41.178 1.00 66.19 139 ALA A CA 1
ATOM 1026 C C . ALA A 1 139 ? 8.329 -25.812 41.337 1.00 66.19 139 ALA A C 1
ATOM 1028 O O . ALA A 1 139 ? 8.603 -24.636 41.134 1.00 66.19 139 ALA A O 1
ATOM 1029 N N . LYS A 1 140 ? 9.277 -26.712 41.639 1.00 67.25 140 LYS A N 1
ATOM 1030 C CA . LYS A 1 140 ? 10.711 -26.363 41.726 1.00 67.25 140 LYS A CA 1
ATOM 1031 C C . LYS A 1 140 ? 11.270 -25.874 40.389 1.00 67.25 140 LYS A C 1
ATOM 1033 O O . LYS A 1 140 ? 12.001 -24.889 40.363 1.00 67.25 140 LYS A O 1
ATOM 1038 N N . GLU A 1 141 ? 10.910 -26.528 39.287 1.00 69.06 141 GLU A N 1
ATOM 1039 C CA . GLU A 1 141 ? 11.351 -26.125 37.948 1.00 69.06 141 GLU A CA 1
ATOM 1040 C C . GLU A 1 141 ? 10.759 -24.766 37.532 1.00 69.06 141 GLU A C 1
ATOM 1042 O O . GLU A 1 141 ? 11.484 -23.893 37.052 1.00 69.06 141 GLU A O 1
ATOM 1047 N N . LEU A 1 142 ? 9.462 -24.549 37.785 1.00 66.56 142 LEU A N 1
ATOM 1048 C CA . LEU A 1 142 ? 8.801 -23.261 37.563 1.00 66.56 142 LEU A CA 1
ATOM 1049 C C . LEU A 1 142 ? 9.387 -22.153 38.453 1.00 66.56 142 LEU A C 1
ATOM 1051 O O . LEU A 1 142 ? 9.692 -21.082 37.945 1.00 66.56 142 LEU A O 1
ATOM 1055 N N . LEU A 1 143 ? 9.621 -22.406 39.746 1.00 66.06 143 LEU A N 1
ATOM 1056 C CA . LEU A 1 143 ? 10.232 -21.442 40.677 1.00 66.06 143 LEU A CA 1
ATOM 1057 C C . LEU A 1 143 ? 11.669 -21.064 40.288 1.00 66.06 143 LEU A C 1
ATOM 1059 O O . LEU A 1 143 ? 12.077 -19.931 40.550 1.00 66.06 143 LEU A O 1
ATOM 1063 N N . LYS A 1 144 ? 12.421 -21.975 39.652 1.00 67.81 144 LYS A N 1
ATOM 1064 C CA . LYS A 1 144 ? 13.734 -21.677 39.062 1.00 67.81 144 LYS A CA 1
ATOM 1065 C C . LYS A 1 144 ? 13.595 -20.794 37.818 1.00 67.81 144 LYS A C 1
ATOM 1067 O O . LYS A 1 144 ? 14.237 -19.752 37.750 1.00 67.81 144 LYS A O 1
ATOM 1072 N N . LYS A 1 145 ? 12.713 -21.151 36.878 1.00 67.06 145 LYS A N 1
ATOM 1073 C CA . LYS A 1 145 ? 12.441 -20.340 35.673 1.00 67.06 145 LYS A CA 1
ATOM 1074 C C . LYS A 1 145 ? 11.914 -18.941 36.020 1.00 67.06 145 LYS A C 1
ATOM 1076 O O . LYS A 1 145 ? 12.297 -17.971 35.377 1.00 67.06 145 LYS A O 1
ATOM 1081 N N . VAL A 1 146 ? 11.093 -18.819 37.064 1.00 64.81 146 VAL A N 1
ATOM 1082 C CA . VAL A 1 146 ? 10.612 -17.536 37.605 1.00 64.81 146 VAL A CA 1
ATOM 1083 C C . VAL A 1 146 ? 11.750 -16.705 38.194 1.00 64.81 146 VAL A C 1
ATOM 1085 O O . VAL A 1 146 ? 11.784 -15.506 37.941 1.00 64.81 146 VAL A O 1
ATOM 1088 N N . ALA A 1 147 ? 12.704 -17.309 38.910 1.00 63.81 147 ALA A N 1
ATOM 1089 C CA . ALA A 1 147 ? 13.889 -16.592 39.386 1.00 63.81 147 ALA A CA 1
ATOM 1090 C C . ALA A 1 147 ? 14.766 -16.106 38.216 1.00 63.81 147 ALA A C 1
ATOM 1092 O O . ALA A 1 147 ? 15.068 -14.920 38.141 1.00 63.81 147 ALA A O 1
ATOM 1093 N N . GLU A 1 148 ? 15.080 -16.973 37.248 1.00 65.25 148 GLU A N 1
ATOM 1094 C CA . GLU A 1 148 ? 15.877 -16.622 36.058 1.00 65.25 148 GLU A CA 1
ATOM 1095 C C . GLU A 1 148 ? 15.222 -15.524 35.196 1.00 65.25 148 GLU A C 1
ATOM 1097 O O . GLU A 1 148 ? 15.909 -14.662 34.645 1.00 65.25 148 GLU A O 1
ATOM 1102 N N . LEU A 1 149 ? 13.889 -15.537 35.071 1.00 62.34 149 LEU A N 1
ATOM 1103 C CA . LEU A 1 149 ? 13.129 -14.467 34.418 1.00 62.34 149 LEU A CA 1
ATOM 1104 C C . LEU A 1 149 ? 13.094 -13.195 35.270 1.00 62.34 149 LEU A C 1
ATOM 1106 O O . LEU A 1 149 ? 13.206 -12.105 34.721 1.00 62.34 149 LEU A O 1
ATOM 1110 N N . SER A 1 150 ? 12.977 -13.313 36.595 1.00 61.94 150 SER A N 1
ATOM 1111 C CA . SER A 1 150 ? 12.943 -12.167 37.505 1.00 61.94 150 SER A CA 1
ATOM 1112 C C . SER A 1 150 ? 14.300 -11.480 37.666 1.00 61.94 150 SER A C 1
ATOM 1114 O O . SER A 1 150 ? 14.317 -10.284 37.941 1.00 61.94 150 SER A O 1
ATOM 1116 N N . GLU A 1 151 ? 15.421 -12.182 37.499 1.00 62.81 151 GLU A N 1
ATOM 1117 C CA . GLU A 1 151 ? 16.754 -11.571 37.431 1.00 62.81 151 GLU A CA 1
ATOM 1118 C C . GLU A 1 151 ? 16.927 -10.794 36.120 1.00 62.81 151 GLU A C 1
ATOM 1120 O O . GLU A 1 151 ? 17.386 -9.655 36.138 1.00 62.81 151 GLU A O 1
ATOM 1125 N N . LYS A 1 152 ? 16.452 -11.348 34.996 1.00 58.62 152 LYS A N 1
ATOM 1126 C CA . LYS A 1 152 ? 16.425 -10.662 33.689 1.00 58.62 152 LYS A CA 1
ATOM 1127 C C . LYS A 1 152 ? 15.411 -9.516 33.618 1.00 58.62 152 LYS A C 1
ATOM 1129 O O . LYS A 1 152 ? 15.595 -8.598 32.832 1.00 58.62 152 LYS A O 1
ATOM 1134 N N . ALA A 1 153 ? 14.351 -9.555 34.423 1.00 54.53 153 ALA A N 1
ATOM 1135 C CA . ALA A 1 153 ? 13.431 -8.435 34.618 1.00 54.53 153 ALA A CA 1
ATOM 1136 C C . ALA A 1 153 ? 14.007 -7.361 35.558 1.00 54.53 153 ALA A C 1
ATOM 1138 O O . ALA A 1 153 ? 13.535 -6.230 35.543 1.00 54.53 153 ALA A O 1
ATOM 1139 N N . ALA A 1 154 ? 15.023 -7.701 36.362 1.00 51.88 154 ALA A N 1
ATOM 1140 C CA . ALA A 1 154 ? 15.638 -6.807 37.340 1.00 51.88 154 ALA A CA 1
ATOM 1141 C C . ALA A 1 154 ? 16.818 -5.979 36.801 1.00 51.88 154 ALA A C 1
ATOM 1143 O O . ALA A 1 154 ? 17.537 -5.358 37.588 1.00 51.88 154 ALA A O 1
ATOM 1144 N N . THR A 1 155 ? 16.989 -5.903 35.478 1.00 55.06 155 THR A N 1
ATOM 1145 C CA . THR A 1 155 ? 17.730 -4.799 34.852 1.00 55.06 155 THR A CA 1
ATOM 1146 C C . THR A 1 155 ? 17.080 -3.465 35.244 1.00 55.06 155 THR A C 1
ATOM 1148 O O . THR A 1 155 ? 15.859 -3.336 35.145 1.00 55.06 155 THR A O 1
ATOM 1151 N N . PRO A 1 156 ? 17.846 -2.461 35.699 1.00 51.84 156 PRO A N 1
ATOM 1152 C CA . PRO A 1 156 ? 17.295 -1.356 36.486 1.00 51.84 156 PRO A CA 1
ATOM 1153 C C . PRO A 1 156 ? 16.723 -0.199 35.636 1.00 51.84 156 PRO A C 1
ATOM 1155 O O . PRO A 1 156 ? 16.817 0.960 36.034 1.00 51.84 156 PRO A O 1
ATOM 1158 N N . PHE A 1 157 ? 16.161 -0.483 34.460 1.00 60.12 157 PHE A N 1
ATOM 1159 C CA . PHE A 1 157 ? 15.695 0.521 33.493 1.00 60.12 157 PHE A CA 1
ATOM 1160 C C . PHE A 1 157 ? 14.251 0.216 33.079 1.00 60.12 157 PHE A C 1
ATOM 1162 O O . PHE A 1 157 ? 13.967 -0.876 32.576 1.00 60.12 157 PHE A O 1
ATOM 1169 N N . ILE A 1 158 ? 13.336 1.167 33.286 1.00 54.53 158 ILE A N 1
ATOM 1170 C CA . ILE A 1 158 ? 11.887 0.980 33.104 1.00 54.53 158 ILE A CA 1
ATOM 1171 C C . ILE A 1 158 ? 11.585 0.565 31.656 1.00 54.53 158 ILE A C 1
ATOM 1173 O O . ILE A 1 158 ? 10.885 -0.421 31.421 1.00 54.53 158 ILE A O 1
ATOM 1177 N N . GLY A 1 159 ? 12.203 1.256 30.690 1.00 50.12 159 GLY A N 1
ATOM 1178 C CA . GLY A 1 159 ? 12.018 1.027 29.251 1.00 50.12 159 GLY A CA 1
ATOM 1179 C C . GLY A 1 159 ? 12.582 -0.291 28.695 1.00 50.12 159 GLY A C 1
ATOM 1180 O O . GLY A 1 159 ? 12.377 -0.585 27.516 1.00 50.12 159 GLY A O 1
ATOM 1181 N N . GLU A 1 160 ? 13.282 -1.097 29.502 1.00 50.34 160 GLU A N 1
ATOM 1182 C CA . GLU A 1 160 ? 13.660 -2.471 29.126 1.00 50.34 160 GLU A CA 1
ATOM 1183 C C . GLU A 1 160 ? 12.897 -3.533 29.928 1.00 50.34 160 GLU A C 1
ATOM 1185 O O . GLU A 1 160 ? 12.557 -4.579 29.372 1.00 50.34 160 GLU A O 1
ATOM 1190 N N . ALA A 1 161 ? 12.548 -3.256 31.190 1.00 50.25 161 ALA A N 1
ATOM 1191 C CA . ALA A 1 161 ? 11.846 -4.205 32.053 1.00 50.25 161 ALA A CA 1
ATOM 1192 C C . ALA A 1 161 ? 10.453 -4.606 31.519 1.00 50.25 161 ALA A C 1
ATOM 1194 O O . ALA A 1 161 ? 10.060 -5.767 31.665 1.00 50.25 161 ALA A O 1
ATOM 1195 N N . ALA A 1 162 ? 9.730 -3.692 30.852 1.00 51.44 162 ALA A N 1
ATOM 1196 C CA . ALA A 1 162 ? 8.374 -3.914 30.318 1.00 51.44 162 ALA A CA 1
ATOM 1197 C C . ALA A 1 162 ? 8.214 -5.235 29.530 1.00 51.44 162 ALA A C 1
ATOM 1199 O O . ALA A 1 162 ? 7.217 -5.945 29.679 1.00 51.44 162 ALA A O 1
ATOM 1200 N N . LYS A 1 163 ? 9.243 -5.616 28.760 1.00 50.69 163 LYS A N 1
ATOM 1201 C CA . LYS A 1 163 ? 9.285 -6.836 27.929 1.00 50.69 163 LYS A CA 1
ATOM 1202 C C . LYS A 1 163 ? 9.298 -8.131 28.736 1.00 50.69 163 LYS A C 1
ATOM 1204 O O . LYS A 1 163 ? 8.791 -9.154 28.278 1.00 50.69 163 LYS A O 1
ATOM 1209 N N . THR A 1 164 ? 9.893 -8.104 29.924 1.00 51.09 164 THR A N 1
ATOM 1210 C CA . THR A 1 164 ? 10.170 -9.300 30.730 1.00 51.09 164 THR A CA 1
ATOM 1211 C C . THR A 1 164 ? 9.107 -9.530 31.802 1.00 51.09 164 THR A C 1
ATOM 1213 O O . THR A 1 164 ? 8.811 -10.678 32.141 1.00 51.09 164 THR A O 1
ATOM 1216 N N . ILE A 1 165 ? 8.489 -8.464 32.323 1.00 52.91 165 ILE A N 1
ATOM 1217 C CA . ILE A 1 165 ? 7.580 -8.558 33.477 1.00 52.91 165 ILE A CA 1
ATOM 1218 C C . ILE A 1 165 ? 6.307 -9.359 33.139 1.00 52.91 165 ILE A C 1
ATOM 1220 O O . ILE A 1 165 ? 5.866 -10.180 33.945 1.00 52.91 165 ILE A O 1
ATOM 1224 N N . GLY A 1 166 ? 5.769 -9.232 31.919 1.00 54.31 166 GLY A N 1
ATOM 1225 C CA . GLY A 1 166 ? 4.633 -10.048 31.462 1.00 54.31 166 GLY A CA 1
ATOM 1226 C C . GLY A 1 166 ? 4.914 -11.562 31.451 1.00 54.31 166 GLY A C 1
ATOM 1227 O O . GLY A 1 166 ? 4.007 -12.365 31.674 1.00 54.31 166 GLY A O 1
ATOM 1228 N N . ALA A 1 167 ? 6.172 -11.977 31.258 1.00 57.31 167 ALA A N 1
ATOM 1229 C CA . ALA A 1 167 ? 6.571 -13.384 31.349 1.00 57.31 167 ALA A CA 1
ATOM 1230 C C . ALA A 1 167 ? 6.679 -13.865 32.808 1.00 57.31 167 ALA A C 1
ATOM 1232 O O . ALA A 1 167 ? 6.268 -14.986 33.112 1.00 57.31 167 ALA A O 1
ATOM 1233 N N . VAL A 1 168 ? 7.176 -13.014 33.717 1.00 57.75 168 VAL A N 1
ATOM 1234 C CA . VAL A 1 168 ? 7.214 -13.297 35.165 1.00 57.75 168 VAL A CA 1
ATOM 1235 C C . VAL A 1 168 ? 5.795 -13.480 35.712 1.00 57.75 168 VAL A C 1
ATOM 1237 O O . VAL A 1 168 ? 5.533 -14.442 36.430 1.00 57.75 168 VAL A O 1
ATOM 1240 N N . ALA A 1 169 ? 4.863 -12.608 35.325 1.00 55.41 169 ALA A N 1
ATOM 1241 C CA . ALA A 1 169 ? 3.486 -12.621 35.811 1.00 55.41 169 ALA A CA 1
ATOM 1242 C C . ALA A 1 169 ? 2.717 -13.894 35.418 1.00 55.41 169 ALA A C 1
ATOM 1244 O O . ALA A 1 169 ? 2.221 -14.605 36.290 1.00 55.41 169 ALA A O 1
ATOM 1245 N N . ASN A 1 170 ? 2.728 -14.260 34.130 1.00 56.62 170 ASN A N 1
ATOM 1246 C CA . ASN A 1 170 ? 2.120 -15.509 33.650 1.00 56.62 170 ASN A CA 1
ATOM 1247 C C . ASN A 1 170 ? 2.702 -16.758 34.347 1.00 56.62 170 ASN A C 1
ATOM 1249 O O . ASN A 1 170 ? 1.998 -17.742 34.572 1.00 56.62 170 ASN A O 1
ATOM 1253 N N . ALA A 1 171 ? 3.988 -16.732 34.711 1.00 60.44 171 ALA A N 1
ATOM 1254 C CA . ALA A 1 171 ? 4.635 -17.831 35.420 1.00 60.44 171 ALA A CA 1
ATOM 1255 C C . ALA A 1 171 ? 4.288 -17.880 36.927 1.00 60.44 171 ALA A C 1
ATOM 1257 O O . ALA A 1 171 ? 4.287 -18.965 37.511 1.00 60.44 171 ALA A O 1
ATOM 1258 N N . VAL A 1 172 ? 3.934 -16.747 37.550 1.00 57.78 172 VAL A N 1
ATOM 1259 C CA . VAL A 1 172 ? 3.375 -16.687 38.916 1.00 57.78 172 VAL A CA 1
ATOM 1260 C C . VAL A 1 172 ? 1.917 -17.169 38.944 1.00 57.78 172 VAL A C 1
ATOM 1262 O O . VAL A 1 172 ? 1.548 -17.923 39.848 1.00 57.78 172 VAL A O 1
ATOM 1265 N N . ASP A 1 173 ? 1.112 -16.850 37.929 1.00 60.50 173 ASP A N 1
ATOM 1266 C CA . ASP A 1 173 ? -0.240 -17.410 37.762 1.00 60.50 173 ASP A CA 1
ATOM 1267 C C . ASP A 1 173 ? -0.194 -18.943 37.615 1.00 60.50 173 ASP A C 1
ATOM 1269 O O . ASP A 1 173 ? -0.878 -19.673 38.338 1.00 60.50 173 ASP A O 1
ATOM 1273 N N . LEU A 1 174 ? 0.709 -19.463 36.773 1.00 62.50 174 LEU A N 1
ATOM 1274 C CA . LEU A 1 174 ? 0.946 -20.909 36.621 1.00 62.50 174 LEU A CA 1
ATOM 1275 C C . LEU A 1 174 ? 1.454 -21.600 37.903 1.00 62.50 174 LEU A C 1
ATOM 1277 O O . LEU A 1 174 ? 1.301 -22.814 38.039 1.00 62.50 174 LEU A O 1
ATOM 1281 N N . LEU A 1 175 ? 2.043 -20.855 38.845 1.00 60.88 175 LEU A N 1
ATOM 1282 C CA . LEU A 1 175 ? 2.444 -21.345 40.171 1.00 60.88 175 LEU A CA 1
ATOM 1283 C C . LEU A 1 175 ? 1.334 -21.238 41.233 1.00 60.88 175 LEU A C 1
ATOM 1285 O O . LEU A 1 175 ? 1.453 -21.853 42.295 1.00 60.88 175 LEU A O 1
ATOM 1289 N N . THR A 1 176 ? 0.271 -20.468 40.993 1.00 57.22 176 THR A N 1
ATOM 1290 C CA . THR A 1 176 ? -0.791 -20.203 41.982 1.00 57.22 176 THR A CA 1
ATOM 1291 C C . THR A 1 176 ? -2.133 -20.860 41.643 1.00 57.22 176 THR A C 1
ATOM 1293 O O . THR A 1 176 ? -2.910 -21.120 42.564 1.00 57.22 176 THR A O 1
ATOM 1296 N N . ALA A 1 177 ? -2.360 -21.234 40.377 1.00 56.53 177 ALA A N 1
ATOM 1297 C CA . ALA A 1 177 ? -3.580 -21.887 39.886 1.00 56.53 177 ALA A CA 1
ATOM 1298 C C . ALA A 1 177 ? -4.031 -23.129 40.693 1.00 56.53 177 ALA A C 1
ATOM 1300 O O . ALA A 1 177 ? -5.224 -23.300 40.933 1.00 56.53 177 ALA A O 1
ATOM 1301 N N . ASP A 1 178 ? -3.093 -23.955 41.177 1.00 48.41 178 ASP A N 1
ATOM 1302 C CA . ASP A 1 178 ? -3.375 -25.208 41.908 1.00 48.41 178 ASP A CA 1
ATOM 1303 C C . ASP A 1 178 ? -3.715 -25.014 43.413 1.00 48.41 178 ASP A C 1
ATOM 1305 O O . ASP A 1 178 ? -3.665 -25.964 44.198 1.00 48.41 178 ASP A O 1
ATOM 1309 N N . GLY A 1 179 ? -4.079 -23.798 43.847 1.00 54.28 179 GLY A N 1
ATOM 1310 C CA . GLY A 1 179 ? -4.669 -23.555 45.176 1.00 54.28 179 GLY A CA 1
ATOM 1311 C C . GLY A 1 179 ? -3.668 -23.463 46.337 1.00 54.28 179 GLY A C 1
ATOM 1312 O O . GLY A 1 179 ? -3.853 -24.094 47.379 1.00 54.28 179 GLY A O 1
ATOM 1313 N N . ASN A 1 180 ? -2.608 -22.672 46.165 1.00 51.44 180 ASN A N 1
ATOM 1314 C CA . ASN A 1 180 ? -1.534 -22.503 47.151 1.00 51.44 180 ASN A CA 1
ATOM 1315 C C . ASN A 1 180 ? -1.872 -21.540 48.313 1.00 51.44 180 ASN A C 1
ATOM 1317 O O . ASN A 1 180 ? -2.825 -20.762 48.254 1.00 51.44 180 ASN A O 1
ATOM 1321 N N . TYR A 1 181 ? -1.104 -21.614 49.410 1.00 57.78 181 TYR A N 1
ATOM 1322 C CA . TYR A 1 181 ? -1.417 -20.901 50.656 1.00 57.78 181 TYR A CA 1
ATOM 1323 C C . TYR A 1 181 ? -0.853 -19.473 50.656 1.00 57.78 181 TYR A C 1
ATOM 1325 O O . TYR A 1 181 ? 0.347 -19.256 50.492 1.00 57.78 181 TYR A O 1
ATOM 1333 N N . PHE A 1 182 ? -1.736 -18.505 50.887 1.00 57.00 182 PHE A N 1
ATOM 1334 C CA . PHE A 1 182 ? -1.423 -17.083 51.016 1.00 57.00 182 PHE A CA 1
ATOM 1335 C C . PHE A 1 182 ? -1.121 -16.752 52.487 1.00 57.00 182 PHE A C 1
ATOM 1337 O O . PHE A 1 182 ? -2.025 -16.825 53.323 1.00 57.00 182 PHE A O 1
ATOM 1344 N N . GLU A 1 183 ? 0.135 -16.432 52.816 1.00 61.56 183 GLU A N 1
ATOM 1345 C CA . GLU A 1 183 ? 0.599 -16.303 54.212 1.00 61.56 183 GLU A CA 1
ATOM 1346 C C . GLU A 1 183 ? 0.664 -14.844 54.688 1.00 61.56 183 GLU A C 1
ATOM 1348 O O . GLU A 1 183 ? 0.395 -14.558 55.856 1.00 61.56 183 GLU A O 1
ATOM 1353 N N . LEU A 1 184 ? 1.021 -13.924 53.785 1.00 61.31 184 LEU A N 1
ATOM 1354 C CA . LEU A 1 184 ? 1.005 -12.475 53.991 1.00 61.31 184 LEU A CA 1
ATOM 1355 C C . LEU A 1 184 ? 0.736 -11.779 52.652 1.00 61.31 184 LEU A C 1
ATOM 1357 O O . LEU A 1 184 ? 1.229 -12.232 51.620 1.00 61.31 184 LEU A O 1
ATOM 1361 N N . GLY A 1 185 ? 0.039 -10.645 52.664 1.00 60.06 185 GLY A N 1
ATOM 1362 C CA . GLY A 1 185 ? -0.076 -9.810 51.474 1.00 60.06 185 GLY A CA 1
ATOM 1363 C C . GLY A 1 185 ? -0.523 -8.394 51.794 1.00 60.06 185 GLY A C 1
ATOM 1364 O O . GLY A 1 185 ? -1.517 -8.196 52.489 1.00 60.06 185 GLY A O 1
ATOM 1365 N N . LEU A 1 186 ? 0.208 -7.424 51.255 1.00 62.09 186 LEU A N 1
ATOM 1366 C CA . LEU A 1 186 ? -0.106 -6.006 51.298 1.00 62.09 186 LEU A CA 1
ATOM 1367 C C . LEU A 1 186 ? -0.184 -5.476 49.865 1.00 62.09 186 LEU A C 1
ATOM 1369 O O . LEU A 1 186 ? 0.790 -5.548 49.121 1.00 62.09 186 LEU A O 1
ATOM 1373 N N . MET A 1 187 ? -1.318 -4.879 49.515 1.00 57.28 187 MET A N 1
ATOM 1374 C CA . MET A 1 187 ? -1.421 -3.958 48.389 1.00 57.28 187 MET A CA 1
ATOM 1375 C C . MET A 1 187 ? -1.820 -2.598 48.946 1.00 57.28 187 MET A C 1
ATOM 1377 O O . MET A 1 187 ? -2.860 -2.482 49.595 1.00 57.28 187 MET A O 1
ATOM 1381 N N . LYS A 1 188 ? -0.972 -1.589 48.752 1.00 62.69 188 LYS A N 1
ATOM 1382 C CA . LYS A 1 188 ? -1.154 -0.262 49.339 1.00 62.69 188 LYS A CA 1
ATOM 1383 C C . LYS A 1 188 ? -0.567 0.812 48.426 1.00 62.69 188 LYS A C 1
ATOM 1385 O O . LYS A 1 188 ? 0.631 0.784 48.147 1.00 62.69 188 LYS A O 1
ATOM 1390 N N . SER A 1 189 ? -1.394 1.781 48.027 1.00 57.34 189 SER A N 1
ATOM 1391 C CA . SER A 1 189 ? -0.864 3.090 47.641 1.00 57.34 189 SER A CA 1
ATOM 1392 C C . SER A 1 189 ? -0.298 3.746 48.889 1.00 57.34 189 SER A C 1
ATOM 1394 O O . SER A 1 189 ? -0.978 3.832 49.918 1.00 57.34 189 SER A O 1
ATOM 1396 N N . VAL A 1 190 ? 0.957 4.165 48.818 1.00 63.06 190 VAL A N 1
ATOM 1397 C CA . VAL A 1 190 ? 1.522 5.114 49.762 1.00 63.06 190 VAL A CA 1
ATOM 1398 C C . VAL A 1 190 ? 1.572 6.447 49.034 1.00 63.06 190 VAL A C 1
ATOM 1400 O O . VAL A 1 190 ? 2.344 6.637 48.091 1.00 63.06 190 VAL A O 1
ATOM 1403 N N . ASP A 1 191 ? 0.717 7.357 49.475 1.00 54.47 191 ASP A N 1
ATOM 1404 C CA . ASP A 1 191 ? 0.678 8.730 48.998 1.00 54.47 191 ASP A CA 1
ATOM 1405 C C . ASP A 1 191 ? 1.683 9.511 49.862 1.00 54.47 191 ASP A C 1
ATOM 1407 O O . ASP A 1 191 ? 1.624 9.439 51.091 1.00 54.47 191 ASP A O 1
ATOM 1411 N N . ALA A 1 192 ? 2.661 10.175 49.238 1.00 63.16 192 ALA A N 1
ATOM 1412 C CA . ALA A 1 192 ? 3.819 10.771 49.924 1.00 63.16 192 ALA A CA 1
ATOM 1413 C C . ALA A 1 192 ? 4.563 9.830 50.921 1.00 63.16 192 ALA A C 1
ATOM 1415 O O . ALA A 1 192 ? 4.699 10.171 52.100 1.00 63.16 192 ALA A O 1
ATOM 1416 N N . PRO A 1 193 ? 5.084 8.658 50.483 1.00 75.56 193 PRO A N 1
ATOM 1417 C CA . PRO A 1 193 ? 5.981 7.813 51.278 1.00 75.56 193 PRO A CA 1
ATOM 1418 C C . PRO A 1 193 ? 7.106 8.598 51.951 1.00 75.56 193 PRO A C 1
ATOM 1420 O O . PRO A 1 193 ? 7.753 9.452 51.338 1.00 75.56 193 PRO A O 1
ATOM 1423 N N . ALA A 1 194 ? 7.372 8.235 53.205 1.00 81.50 194 ALA A N 1
ATOM 1424 C CA . ALA A 1 194 ? 8.543 8.693 53.925 1.00 81.50 194 ALA A CA 1
ATOM 1425 C C . ALA A 1 194 ? 9.720 7.723 53.743 1.00 81.50 194 ALA A C 1
ATOM 1427 O O . ALA A 1 194 ? 9.542 6.525 53.512 1.00 81.50 194 ALA A O 1
ATOM 1428 N N . THR A 1 195 ? 10.933 8.250 53.868 1.00 86.75 195 THR A N 1
ATOM 1429 C CA . THR A 1 195 ? 12.152 7.457 54.012 1.00 86.75 195 THR A CA 1
ATOM 1430 C C . THR A 1 195 ? 12.159 6.720 55.352 1.00 86.75 195 THR A C 1
ATOM 1432 O O . THR A 1 195 ? 11.653 7.226 56.352 1.00 86.75 195 THR A O 1
ATOM 1435 N N . GLY A 1 196 ? 12.755 5.529 55.401 1.00 85.69 196 GLY A N 1
ATOM 1436 C CA . GLY A 1 196 ? 12.887 4.756 56.639 1.00 85.69 196 GLY A CA 1
ATOM 1437 C C . GLY A 1 196 ? 12.646 3.263 56.452 1.00 85.69 196 GLY A C 1
ATOM 1438 O O . GLY A 1 196 ? 12.563 2.765 55.330 1.00 85.69 196 GLY A O 1
ATOM 1439 N N . VAL A 1 197 ? 12.551 2.537 57.567 1.00 86.00 197 VAL A N 1
ATOM 1440 C CA . VAL A 1 197 ? 12.351 1.080 57.583 1.00 86.00 197 VAL A CA 1
ATOM 1441 C C . VAL A 1 197 ? 10.939 0.745 58.041 1.00 86.00 197 VAL A C 1
ATOM 1443 O O . VAL A 1 197 ? 10.476 1.229 59.070 1.00 86.00 197 VAL A O 1
ATOM 1446 N N . TYR A 1 198 ? 10.261 -0.108 57.279 1.00 85.44 198 TYR A N 1
ATOM 1447 C CA . TYR A 1 198 ? 8.879 -0.511 57.492 1.00 85.44 198 TYR A CA 1
ATOM 1448 C C . TYR A 1 198 ? 8.780 -2.018 57.735 1.00 85.44 198 TYR A C 1
ATOM 1450 O O . TYR A 1 198 ? 9.293 -2.820 56.954 1.00 85.44 198 TYR A O 1
ATOM 1458 N N . ALA A 1 199 ? 8.055 -2.405 58.783 1.00 84.12 199 ALA A N 1
ATOM 1459 C CA . ALA A 1 199 ? 7.643 -3.781 59.025 1.00 84.12 199 ALA A CA 1
ATOM 1460 C C . ALA A 1 199 ? 6.242 -4.035 58.455 1.00 84.12 199 ALA A C 1
ATOM 1462 O O . ALA A 1 199 ? 5.299 -3.299 58.750 1.00 84.12 199 ALA A O 1
ATOM 1463 N N . LEU A 1 200 ? 6.103 -5.110 57.682 1.00 82.31 200 LEU A N 1
ATOM 1464 C CA . LEU A 1 200 ? 4.841 -5.652 57.192 1.00 82.31 200 LEU A CA 1
ATOM 1465 C C . LEU A 1 200 ? 4.569 -6.970 57.920 1.00 82.31 200 LEU A C 1
ATOM 1467 O O . LEU A 1 200 ? 5.386 -7.888 57.841 1.00 82.31 200 LEU A O 1
ATOM 1471 N N . TYR A 1 201 ? 3.443 -7.091 58.619 1.00 79.00 201 TYR A N 1
ATOM 1472 C CA . TYR A 1 201 ? 3.103 -8.292 59.394 1.00 79.00 201 TYR A CA 1
ATOM 1473 C C . TYR A 1 201 ? 1.588 -8.459 59.542 1.00 79.00 201 TYR A C 1
ATOM 1475 O O . TYR A 1 201 ? 0.833 -7.490 59.486 1.00 79.00 201 TYR A O 1
ATOM 1483 N N . SER A 1 202 ? 1.131 -9.701 59.729 1.00 71.75 202 SER A N 1
ATOM 1484 C CA . SER A 1 202 ? -0.295 -9.989 59.915 1.00 71.75 202 SER A CA 1
ATOM 1485 C C . SER A 1 202 ? -0.680 -9.832 61.378 1.00 71.75 202 SER A C 1
ATOM 1487 O O . SER A 1 202 ? -0.097 -10.492 62.240 1.00 71.75 202 SER A O 1
ATOM 1489 N N . ASP A 1 203 ? -1.631 -8.952 61.664 1.00 63.19 203 ASP A N 1
ATOM 1490 C CA . ASP A 1 203 ? -1.759 -8.309 62.972 1.00 63.19 203 ASP A CA 1
ATOM 1491 C C . ASP A 1 203 ? -2.821 -8.948 63.889 1.00 63.19 203 ASP A C 1
ATOM 1493 O O . ASP A 1 203 ? -2.564 -9.084 65.085 1.00 63.19 203 ASP A O 1
ATOM 1497 N N . LEU A 1 204 ? -3.926 -9.444 63.311 1.00 57.31 204 LEU A N 1
ATOM 1498 C CA . LEU A 1 204 ? -5.165 -9.872 63.987 1.00 57.31 204 LEU A CA 1
ATOM 1499 C C . LEU A 1 204 ? -5.970 -8.704 64.606 1.00 57.31 204 LEU A C 1
ATOM 1501 O O . LEU A 1 204 ? -6.634 -8.888 65.626 1.00 57.31 204 LEU A O 1
ATOM 1505 N N . GLY A 1 205 ? -5.928 -7.519 63.988 1.00 51.78 205 GLY A N 1
ATOM 1506 C CA . GLY A 1 205 ? -6.688 -6.333 64.402 1.00 51.78 205 GLY A CA 1
ATOM 1507 C C . GLY A 1 205 ? -6.031 -5.471 65.492 1.00 51.78 205 GLY A C 1
ATOM 1508 O O . GLY A 1 205 ? -6.726 -4.700 66.156 1.00 51.78 205 GLY A O 1
ATOM 1509 N N . LYS A 1 206 ? -4.715 -5.601 65.716 1.00 59.62 206 LYS A N 1
ATOM 1510 C CA . LYS A 1 206 ? -3.918 -4.726 66.597 1.00 59.62 206 LYS A CA 1
ATOM 1511 C C . LYS A 1 206 ? -2.445 -4.667 66.186 1.00 59.62 206 LYS A C 1
ATOM 1513 O O . LYS A 1 206 ? -1.791 -5.696 66.024 1.00 59.62 206 LYS A O 1
ATOM 1518 N N . ALA A 1 207 ? -1.903 -3.450 66.139 1.00 65.75 207 ALA A N 1
ATOM 1519 C CA . ALA A 1 207 ? -0.470 -3.208 65.994 1.00 65.75 207 ALA A CA 1
ATOM 1520 C C . ALA A 1 207 ? 0.316 -3.666 67.237 1.00 65.75 207 ALA A C 1
ATOM 1522 O O . ALA A 1 207 ? -0.144 -3.486 68.366 1.00 65.75 207 ALA A O 1
ATOM 1523 N N . ASP A 1 208 ? 1.522 -4.201 67.027 1.00 69.88 208 ASP A N 1
ATOM 1524 C CA . ASP A 1 208 ? 2.472 -4.462 68.113 1.00 69.88 208 ASP A CA 1
ATOM 1525 C C . ASP A 1 208 ? 3.180 -3.156 68.501 1.00 69.88 208 ASP A C 1
ATOM 1527 O O . ASP A 1 208 ? 3.916 -2.567 67.703 1.00 69.88 208 ASP A O 1
ATOM 1531 N N . GLU A 1 209 ? 3.006 -2.710 69.744 1.00 73.25 209 GLU A N 1
ATOM 1532 C CA . GLU A 1 209 ? 3.718 -1.541 70.259 1.00 73.25 209 GLU A CA 1
ATOM 1533 C C . GLU A 1 209 ? 5.214 -1.836 70.464 1.00 73.25 209 GLU A C 1
ATOM 1535 O O . GLU A 1 209 ? 5.612 -2.880 70.990 1.00 73.25 209 GLU A O 1
ATOM 1540 N N . GLY A 1 210 ? 6.062 -0.887 70.057 1.00 77.06 210 GLY A N 1
ATOM 1541 C CA . GLY A 1 210 ? 7.506 -0.955 70.272 1.00 77.06 210 GLY A CA 1
ATOM 1542 C C . GLY A 1 210 ? 8.240 -2.030 69.462 1.00 77.06 210 GLY A C 1
ATOM 1543 O O . GLY A 1 210 ? 9.246 -2.543 69.947 1.00 77.06 210 GLY A O 1
ATOM 1544 N N . LEU A 1 211 ? 7.777 -2.397 68.261 1.00 85.44 211 LEU A N 1
ATOM 1545 C CA . LEU A 1 211 ? 8.600 -3.183 67.329 1.00 85.44 211 LEU A CA 1
ATOM 1546 C C . LEU A 1 211 ? 9.830 -2.397 66.853 1.00 85.44 211 LEU A C 1
ATOM 1548 O O . LEU A 1 211 ? 9.757 -1.190 66.628 1.00 85.44 211 LEU A O 1
ATOM 1552 N N . VAL A 1 212 ? 10.944 -3.113 66.698 1.00 84.75 212 VAL A N 1
ATOM 1553 C CA . VAL A 1 212 ? 12.264 -2.607 66.295 1.00 84.75 212 VAL A CA 1
ATOM 1554 C C . VAL A 1 212 ? 13.014 -3.670 65.469 1.00 84.75 212 VAL A C 1
ATOM 1556 O O . VAL A 1 212 ? 12.868 -4.869 65.721 1.00 84.75 212 VAL A O 1
ATOM 1559 N N . PHE A 1 213 ? 13.785 -3.272 64.459 1.00 83.38 213 PHE A N 1
ATOM 1560 C CA . PHE A 1 213 ? 14.538 -4.154 63.566 1.00 83.38 213 PHE A CA 1
ATOM 1561 C C . PHE A 1 213 ? 16.016 -4.238 63.960 1.00 83.38 213 PHE A C 1
ATOM 1563 O O . PHE A 1 213 ? 16.823 -3.349 63.691 1.00 83.38 213 PHE A O 1
ATOM 1570 N N . GLY A 1 214 ? 16.408 -5.374 64.537 1.00 74.06 214 GLY A N 1
ATOM 1571 C CA . GLY A 1 214 ? 17.790 -5.626 64.924 1.00 74.06 214 GLY A CA 1
ATOM 1572 C C . GLY A 1 214 ? 18.706 -5.815 63.715 1.00 74.06 214 GLY A C 1
ATOM 1573 O O . GLY A 1 214 ? 19.000 -6.949 63.353 1.00 74.06 214 GLY A O 1
ATOM 1574 N N . PHE A 1 215 ? 19.233 -4.734 63.134 1.00 70.88 215 PHE A N 1
ATOM 1575 C CA . PHE A 1 215 ? 20.183 -4.778 62.006 1.00 70.88 215 PHE A CA 1
ATOM 1576 C C . PHE A 1 215 ? 21.351 -5.762 62.225 1.00 70.88 215 PHE A C 1
ATOM 1578 O O . PHE A 1 215 ? 21.774 -6.438 61.294 1.00 70.88 215 PHE A O 1
ATOM 1585 N N . ALA A 1 216 ? 21.830 -5.906 63.466 1.00 65.81 216 ALA A N 1
ATOM 1586 C CA . ALA A 1 216 ? 22.907 -6.831 63.833 1.00 65.81 216 ALA A CA 1
ATOM 1587 C C . ALA A 1 216 ? 22.517 -8.329 63.842 1.00 65.81 216 ALA A C 1
ATOM 1589 O O . ALA A 1 216 ? 23.396 -9.180 63.964 1.00 65.81 216 ALA A O 1
ATOM 1590 N N . ASN A 1 217 ? 21.226 -8.674 63.759 1.00 64.69 217 ASN A N 1
ATOM 1591 C CA . ASN A 1 217 ? 20.745 -10.063 63.716 1.00 64.69 217 ASN A CA 1
ATOM 1592 C C . ASN A 1 217 ? 19.723 -10.356 62.597 1.00 64.69 217 ASN A C 1
ATOM 1594 O O . ASN A 1 217 ? 19.372 -11.520 62.403 1.00 64.69 217 ASN A O 1
ATOM 1598 N N . GLY A 1 218 ? 19.265 -9.335 61.864 1.00 70.69 218 GLY A N 1
ATOM 1599 C CA . GLY A 1 218 ? 18.302 -9.444 60.766 1.00 70.69 218 GLY A CA 1
ATOM 1600 C C . GLY A 1 218 ? 16.856 -9.707 61.200 1.00 70.69 218 GLY A C 1
ATOM 1601 O O . GLY A 1 218 ? 16.042 -10.086 60.361 1.00 70.69 218 GLY A O 1
ATOM 1602 N N . LYS A 1 219 ? 16.518 -9.555 62.490 1.00 76.00 219 LYS A N 1
ATOM 1603 C CA . LYS A 1 219 ? 15.212 -9.960 63.037 1.00 76.00 219 LYS A CA 1
ATOM 1604 C C . LYS A 1 219 ? 14.389 -8.762 63.505 1.00 76.00 219 LYS A C 1
ATOM 1606 O O . LYS A 1 219 ? 14.886 -7.852 64.168 1.00 76.00 219 LYS A O 1
ATOM 1611 N N . LEU A 1 220 ? 13.091 -8.811 63.219 1.00 80.19 220 LEU A N 1
ATOM 1612 C CA . LEU A 1 220 ? 12.098 -7.919 63.813 1.00 80.19 220 LEU A CA 1
ATOM 1613 C C . LEU A 1 220 ? 11.818 -8.383 65.252 1.00 80.19 220 LEU A C 1
ATOM 1615 O O . LEU A 1 220 ? 11.381 -9.516 65.461 1.00 80.19 220 LEU A O 1
ATOM 1619 N N . ILE A 1 221 ? 12.101 -7.541 66.247 1.00 82.62 221 ILE A N 1
ATOM 1620 C CA . ILE A 1 221 ? 11.974 -7.857 67.678 1.00 82.62 221 ILE A CA 1
ATOM 1621 C C . ILE A 1 221 ? 11.084 -6.828 68.390 1.00 82.62 221 ILE A C 1
ATOM 1623 O O . ILE A 1 221 ? 10.929 -5.698 67.936 1.00 82.62 221 ILE A O 1
ATOM 1627 N N . ASN A 1 222 ? 10.509 -7.190 69.535 1.00 84.19 222 ASN A N 1
ATOM 1628 C CA . ASN A 1 222 ? 9.844 -6.224 70.412 1.00 84.19 222 ASN A CA 1
ATOM 1629 C C . ASN A 1 222 ? 10.872 -5.563 71.354 1.00 84.19 222 ASN A C 1
ATOM 1631 O O . ASN A 1 222 ? 11.629 -6.249 72.040 1.00 84.19 222 ASN A O 1
ATOM 1635 N N . ASN A 1 223 ? 10.904 -4.230 71.412 1.00 78.75 223 ASN A N 1
ATOM 1636 C CA . ASN A 1 223 ? 11.947 -3.461 72.097 1.00 78.75 223 ASN A CA 1
ATOM 1637 C C . ASN A 1 223 ? 11.945 -3.642 73.624 1.00 78.75 223 ASN A C 1
ATOM 1639 O O . ASN A 1 223 ? 13.011 -3.625 74.240 1.00 78.75 223 ASN A O 1
ATOM 1643 N N . ALA A 1 224 ? 10.770 -3.835 74.231 1.00 76.56 224 ALA A N 1
ATOM 1644 C CA . ALA A 1 224 ? 10.623 -3.985 75.679 1.00 76.56 224 ALA A CA 1
ATOM 1645 C C . ALA A 1 224 ? 11.038 -5.385 76.166 1.00 76.56 224 ALA A C 1
ATOM 1647 O O . ALA A 1 224 ? 11.699 -5.515 77.191 1.00 76.56 224 ALA A O 1
ATOM 1648 N N . THR A 1 225 ? 10.684 -6.431 75.413 1.00 79.81 225 THR A N 1
ATOM 1649 C CA . THR A 1 225 ? 10.955 -7.839 75.771 1.00 79.81 225 THR A CA 1
ATOM 1650 C C . THR A 1 225 ? 12.226 -8.412 75.139 1.00 79.81 225 THR A C 1
ATOM 1652 O O . THR A 1 225 ? 12.675 -9.484 75.536 1.00 79.81 225 THR A O 1
ATOM 1655 N N . LYS A 1 226 ? 12.778 -7.737 74.121 1.00 77.38 226 LYS A N 1
ATOM 1656 C CA . LYS A 1 226 ? 13.858 -8.200 73.222 1.00 77.38 226 LYS A CA 1
ATOM 1657 C C . LYS A 1 226 ? 13.566 -9.517 72.479 1.00 77.38 226 LYS A C 1
ATOM 1659 O O . LYS A 1 226 ? 14.458 -10.073 71.841 1.00 77.38 226 LYS A O 1
ATOM 1664 N N . ALA A 1 227 ? 12.326 -10.009 72.514 1.00 77.38 227 ALA A N 1
ATOM 1665 C CA . ALA A 1 227 ? 11.929 -11.251 71.858 1.00 77.38 227 ALA A CA 1
ATOM 1666 C C . ALA A 1 227 ? 11.675 -11.049 70.346 1.00 77.38 227 ALA A C 1
ATOM 1668 O O . ALA A 1 227 ? 11.049 -10.054 69.970 1.00 77.38 227 ALA A O 1
ATOM 16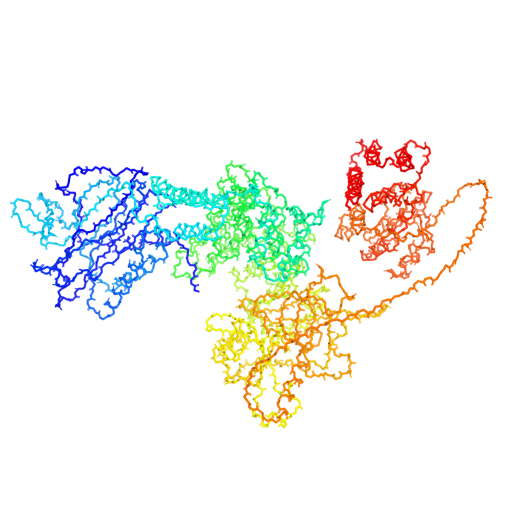69 N N . PRO A 1 228 ? 12.103 -11.983 69.470 1.00 75.94 228 PRO A N 1
ATOM 1670 C CA . PRO A 1 228 ? 11.845 -11.908 68.033 1.00 75.94 228 PRO A CA 1
ATOM 1671 C C . PRO A 1 228 ? 10.398 -12.261 67.678 1.00 75.94 228 PRO A C 1
ATOM 1673 O O . PRO A 1 228 ? 9.803 -13.180 68.252 1.00 75.94 228 PRO A O 1
ATOM 1676 N N . LEU A 1 229 ? 9.847 -11.563 66.685 1.00 79.31 229 LEU A N 1
ATOM 1677 C CA . LEU A 1 229 ? 8.488 -11.762 66.201 1.00 79.31 229 LEU A CA 1
ATOM 1678 C C . LEU A 1 229 ? 8.374 -13.109 65.472 1.00 79.31 229 LEU A C 1
ATOM 1680 O O . LEU A 1 229 ? 8.986 -13.334 64.432 1.00 79.31 229 LEU A O 1
ATOM 1684 N N . ARG A 1 230 ? 7.580 -14.040 66.016 1.00 75.38 230 ARG A N 1
ATOM 1685 C CA . ARG A 1 230 ? 7.543 -15.428 65.510 1.00 75.38 230 ARG A CA 1
ATOM 1686 C C . ARG A 1 230 ? 6.611 -15.656 64.311 1.00 75.38 230 ARG A C 1
ATOM 1688 O O . ARG A 1 230 ? 6.768 -16.686 63.652 1.00 75.38 230 ARG A O 1
ATOM 1695 N N . ARG A 1 231 ? 5.684 -14.725 64.031 1.00 75.00 231 ARG A N 1
ATOM 1696 C CA . ARG A 1 231 ? 4.735 -14.741 62.892 1.00 75.00 231 ARG A CA 1
ATOM 1697 C C . ARG A 1 231 ? 5.400 -14.355 61.560 1.00 75.00 231 ARG A C 1
ATOM 1699 O O . ARG A 1 231 ? 6.532 -13.888 61.558 1.00 75.00 231 ARG A O 1
ATOM 1706 N N . SER A 1 232 ? 4.709 -14.565 60.437 1.00 76.44 232 SER A N 1
ATOM 1707 C CA . SER A 1 232 ? 5.175 -14.132 59.110 1.00 76.44 232 SER A CA 1
ATOM 1708 C C . SER A 1 232 ? 5.342 -12.612 59.052 1.00 76.44 232 SER A C 1
ATOM 1710 O O . SER A 1 232 ? 4.444 -11.886 59.489 1.00 76.44 232 SER A O 1
ATOM 1712 N N . TYR A 1 233 ? 6.461 -12.141 58.498 1.00 79.75 233 TYR A N 1
ATOM 1713 C CA . TYR A 1 233 ? 6.732 -10.714 58.307 1.00 79.75 233 TYR A CA 1
ATOM 1714 C C . TYR A 1 233 ? 7.654 -10.451 57.109 1.00 79.75 233 TYR A C 1
ATOM 1716 O O . TYR A 1 233 ? 8.417 -11.326 56.698 1.00 79.75 233 TYR A O 1
ATOM 1724 N N . VAL A 1 234 ? 7.623 -9.222 56.592 1.00 80.69 234 VAL A N 1
ATOM 1725 C CA . VAL A 1 234 ? 8.647 -8.646 55.703 1.00 80.69 234 VAL A CA 1
ATOM 1726 C C . VAL A 1 234 ? 9.129 -7.340 56.325 1.00 80.69 234 VAL A C 1
ATOM 1728 O O . VAL A 1 234 ? 8.319 -6.577 56.843 1.00 80.69 234 VAL A O 1
ATOM 1731 N N . VAL A 1 235 ? 10.428 -7.066 56.272 1.00 82.19 235 VAL A N 1
ATOM 1732 C CA . VAL A 1 235 ? 10.993 -5.752 56.598 1.00 82.19 235 VAL A CA 1
ATOM 1733 C C . VAL A 1 235 ? 11.565 -5.154 55.321 1.00 82.19 235 VAL A C 1
ATOM 1735 O O . VAL A 1 235 ? 12.374 -5.800 54.651 1.00 82.19 235 VAL A O 1
ATOM 1738 N N . ILE A 1 236 ? 11.148 -3.935 54.984 1.00 83.94 236 ILE A N 1
ATOM 1739 C CA . ILE A 1 236 ? 11.654 -3.178 53.834 1.00 83.94 236 ILE A CA 1
ATOM 1740 C C . ILE A 1 236 ? 12.255 -1.845 54.281 1.00 83.94 236 ILE A C 1
ATOM 1742 O O . ILE A 1 236 ? 11.812 -1.278 55.276 1.00 83.94 236 ILE A O 1
ATOM 1746 N N . SER A 1 237 ? 13.211 -1.311 53.528 1.00 85.88 237 SER A N 1
ATOM 1747 C CA . SER A 1 237 ? 13.564 0.108 53.567 1.00 85.88 237 SER A CA 1
ATOM 1748 C C . SER A 1 237 ? 12.982 0.837 52.359 1.00 85.88 237 SER A C 1
ATOM 1750 O O . SER A 1 237 ? 12.889 0.273 51.267 1.00 85.88 237 SER A O 1
ATOM 1752 N N . ILE A 1 238 ? 12.605 2.099 52.561 1.00 87.12 238 ILE A N 1
ATOM 1753 C CA . ILE A 1 238 ? 12.335 3.075 51.504 1.00 87.12 238 ILE A CA 1
ATOM 1754 C C . ILE A 1 238 ? 13.412 4.156 51.616 1.00 87.12 238 ILE A C 1
ATOM 1756 O O . ILE A 1 238 ? 13.593 4.769 52.671 1.00 87.12 238 ILE A O 1
ATOM 1760 N N . GLU A 1 239 ? 14.145 4.365 50.529 1.00 86.50 239 GLU A N 1
ATOM 1761 C CA . GLU A 1 239 ? 15.311 5.243 50.447 1.00 86.50 239 GLU A CA 1
ATOM 1762 C C . GLU A 1 239 ? 15.097 6.338 49.407 1.00 86.50 239 GLU A C 1
ATOM 1764 O O . GLU A 1 239 ? 14.577 6.077 48.322 1.00 86.50 239 GLU A O 1
ATOM 1769 N N . ALA A 1 240 ? 15.552 7.544 49.745 1.00 86.94 240 ALA A N 1
ATOM 1770 C CA . ALA A 1 240 ? 15.779 8.627 48.801 1.00 86.94 240 ALA A CA 1
ATOM 1771 C C . ALA A 1 240 ? 17.233 8.575 48.321 1.00 86.94 240 ALA A C 1
ATOM 1773 O O . ALA A 1 240 ? 18.138 8.393 49.138 1.00 86.94 240 ALA A O 1
ATOM 1774 N N . LEU A 1 241 ? 17.455 8.766 47.023 1.00 84.81 241 LEU A N 1
ATOM 1775 C CA . LEU A 1 241 ? 18.780 8.940 46.428 1.00 84.81 241 LEU A CA 1
ATOM 1776 C C . LEU A 1 241 ? 18.753 10.204 45.566 1.00 84.81 241 LEU A C 1
ATOM 1778 O O . LEU A 1 241 ? 17.788 10.427 44.835 1.00 84.81 241 LEU A O 1
ATOM 1782 N N . GLU A 1 242 ? 19.801 11.018 45.641 1.00 81.00 242 GLU A N 1
ATOM 1783 C CA . GLU A 1 242 ? 19.890 12.290 44.900 1.00 81.00 242 GLU A CA 1
ATOM 1784 C C . GLU A 1 242 ? 20.598 12.122 43.540 1.00 81.00 242 GLU A C 1
ATOM 1786 O O . GLU A 1 242 ? 20.399 12.921 42.628 1.00 81.00 242 GLU A O 1
ATOM 1791 N N . THR A 1 243 ? 21.370 11.041 43.382 1.00 76.44 243 THR A N 1
ATOM 1792 C CA . THR A 1 243 ? 22.069 10.638 42.150 1.00 76.44 243 THR A CA 1
ATOM 1793 C C . THR A 1 243 ? 21.973 9.128 41.937 1.00 76.44 243 THR A C 1
ATOM 1795 O O . THR A 1 243 ? 21.640 8.373 42.858 1.00 76.44 243 THR A O 1
ATOM 1798 N N . ARG A 1 244 ? 22.302 8.673 40.725 1.00 76.62 244 ARG A N 1
ATOM 1799 C CA . ARG A 1 244 ? 22.234 7.269 40.317 1.00 76.62 244 ARG A CA 1
ATOM 1800 C C . ARG A 1 244 ? 23.549 6.770 39.704 1.00 76.62 244 ARG A C 1
ATOM 1802 O O . ARG A 1 244 ? 23.850 7.029 38.541 1.00 76.62 244 ARG A O 1
ATOM 1809 N N . ASP A 1 245 ? 24.285 5.963 40.468 1.00 70.19 245 ASP A N 1
ATOM 1810 C CA . ASP A 1 245 ? 25.624 5.461 40.109 1.00 70.19 245 ASP A CA 1
ATOM 1811 C C . ASP A 1 245 ? 25.667 4.720 38.756 1.00 70.19 245 ASP A C 1
ATOM 1813 O O . ASP A 1 245 ? 26.610 4.869 37.978 1.00 70.19 245 ASP A O 1
ATOM 1817 N N . ASP A 1 246 ? 24.629 3.937 38.444 1.00 70.62 246 ASP A N 1
ATOM 1818 C CA . ASP A 1 246 ? 24.521 3.116 37.234 1.00 70.62 246 ASP A CA 1
ATOM 1819 C C . ASP A 1 246 ? 23.866 3.835 36.036 1.00 70.62 246 ASP A C 1
ATOM 1821 O O . ASP A 1 246 ? 23.618 3.207 35.007 1.00 70.62 246 ASP A O 1
ATOM 1825 N N . ALA A 1 247 ? 23.632 5.152 36.111 1.00 73.62 247 ALA A N 1
ATOM 1826 C CA . ALA A 1 247 ? 23.082 5.945 35.002 1.00 73.62 247 ALA A CA 1
ATOM 1827 C C . ALA A 1 247 ? 23.914 5.822 33.706 1.00 73.62 247 ALA A C 1
ATOM 1829 O O . ALA A 1 247 ? 23.372 5.762 32.603 1.00 73.62 247 ALA A O 1
ATOM 1830 N N . HIS A 1 248 ? 25.238 5.689 33.833 1.00 69.81 248 HIS A N 1
ATOM 1831 C CA . HIS A 1 248 ? 26.158 5.486 32.709 1.00 69.81 248 HIS A CA 1
ATOM 1832 C C . HIS A 1 248 ? 26.034 4.101 32.032 1.00 69.81 248 HIS A C 1
ATOM 1834 O O . HIS A 1 248 ? 26.606 3.887 30.965 1.00 69.81 248 HIS A O 1
ATOM 1840 N N . MET A 1 249 ? 25.291 3.161 32.629 1.00 71.00 249 MET A N 1
ATOM 1841 C CA . MET A 1 249 ? 25.104 1.791 32.131 1.00 71.00 249 MET A CA 1
ATOM 1842 C C . MET A 1 249 ? 23.780 1.579 31.378 1.00 71.00 249 MET A C 1
ATOM 1844 O O . MET A 1 249 ? 23.569 0.483 30.859 1.00 71.00 249 MET A O 1
ATOM 1848 N N . ILE A 1 250 ? 22.915 2.600 31.273 1.00 72.69 250 ILE A N 1
ATOM 1849 C CA . ILE A 1 250 ? 21.670 2.573 30.478 1.00 72.69 250 ILE A CA 1
ATOM 1850 C C . ILE A 1 250 ? 22.005 2.142 29.032 1.00 72.69 250 ILE A C 1
ATOM 1852 O O . ILE A 1 250 ? 22.653 2.921 28.333 1.00 72.69 250 ILE A O 1
ATOM 1856 N N . PRO A 1 251 ? 21.588 0.962 28.523 1.00 68.06 251 PRO A N 1
ATOM 1857 C CA . PRO A 1 251 ? 22.205 0.362 27.330 1.00 68.06 251 PRO A CA 1
ATOM 1858 C C . PRO A 1 251 ? 22.150 1.215 26.058 1.00 68.06 251 PRO A C 1
ATOM 1860 O O . PRO A 1 251 ? 23.104 1.232 25.281 1.00 68.06 251 PRO A O 1
ATOM 1863 N N . ARG A 1 252 ? 21.063 1.970 25.851 1.00 73.25 252 ARG A N 1
ATOM 1864 C CA . ARG A 1 252 ? 20.920 2.895 24.710 1.00 73.25 252 ARG A CA 1
ATOM 1865 C C . ARG A 1 252 ? 21.773 4.160 24.854 1.00 73.25 252 ARG A C 1
ATOM 1867 O O . ARG A 1 252 ? 22.410 4.553 23.879 1.00 73.25 252 ARG A O 1
ATOM 1874 N N . LEU A 1 253 ? 21.819 4.769 26.044 1.00 76.88 253 LEU A N 1
ATOM 1875 C CA . LEU A 1 253 ? 22.691 5.920 26.314 1.00 76.88 253 LEU A CA 1
ATOM 1876 C C . LEU A 1 253 ? 24.158 5.500 26.256 1.00 76.88 253 LEU A C 1
ATOM 1878 O O . LEU A 1 253 ? 24.944 6.149 25.576 1.00 76.88 253 LEU A O 1
ATOM 1882 N N . ARG A 1 254 ? 24.509 4.375 26.884 1.00 77.88 254 ARG A N 1
ATOM 1883 C CA . ARG A 1 254 ? 25.846 3.792 26.828 1.00 77.88 254 ARG A CA 1
ATOM 1884 C C . ARG A 1 254 ? 26.268 3.510 25.390 1.00 77.88 254 ARG A C 1
ATOM 1886 O O . ARG A 1 254 ? 27.308 4.003 24.992 1.00 77.88 254 ARG A O 1
ATOM 1893 N N . LYS A 1 255 ? 25.451 2.834 24.571 1.00 79.44 255 LYS A N 1
ATOM 1894 C CA . LYS A 1 255 ? 25.782 2.614 23.151 1.00 79.44 255 LYS A CA 1
ATOM 1895 C C . LYS A 1 255 ? 26.005 3.930 22.390 1.00 79.44 255 LYS A C 1
ATOM 1897 O O . LYS A 1 255 ? 26.872 3.986 21.521 1.00 79.44 255 LYS A O 1
ATOM 1902 N N . LYS A 1 256 ? 25.252 4.992 22.706 1.00 81.62 256 LYS A N 1
ATOM 1903 C CA . LYS A 1 256 ? 25.470 6.316 22.104 1.00 81.62 256 LYS A CA 1
ATOM 1904 C C . LYS A 1 256 ? 26.774 6.956 22.596 1.00 81.62 256 LYS A C 1
ATOM 1906 O O . LYS A 1 256 ? 27.525 7.460 21.769 1.00 81.62 256 LYS A O 1
ATOM 1911 N N . PHE A 1 257 ? 27.080 6.880 23.890 1.00 77.88 257 PHE A N 1
ATOM 1912 C CA . PHE A 1 257 ? 28.343 7.345 24.471 1.00 77.88 257 PHE A CA 1
ATOM 1913 C C . PHE A 1 257 ? 29.548 6.585 23.901 1.00 77.88 257 PHE A C 1
ATOM 1915 O O . PHE A 1 257 ? 30.494 7.209 23.436 1.00 77.88 257 PHE A O 1
ATOM 1922 N N . ASP A 1 258 ? 29.474 5.256 23.837 1.00 79.38 258 ASP A N 1
ATOM 1923 C CA . ASP A 1 258 ? 30.487 4.393 23.228 1.00 79.38 258 ASP A CA 1
ATOM 1924 C C . ASP A 1 258 ? 30.721 4.805 21.756 1.00 79.38 258 ASP A C 1
ATOM 1926 O O . ASP A 1 258 ? 31.869 4.908 21.339 1.00 79.38 258 ASP A O 1
ATOM 1930 N N . SER A 1 259 ? 29.677 5.189 21.000 1.00 76.81 259 SER A N 1
ATOM 1931 C CA . SER A 1 259 ? 29.843 5.746 19.641 1.00 76.81 259 SER A CA 1
ATOM 1932 C C . SER A 1 259 ? 30.460 7.156 19.586 1.00 76.81 259 SER A C 1
ATOM 1934 O O . SER A 1 259 ? 31.088 7.493 18.589 1.00 76.81 259 SER A O 1
ATOM 1936 N N . VAL A 1 260 ? 30.349 7.977 20.642 1.00 74.75 260 VAL A N 1
ATOM 1937 C CA . VAL A 1 260 ? 31.122 9.235 20.751 1.00 74.75 260 VAL A CA 1
ATOM 1938 C C . VAL A 1 260 ? 32.612 8.908 20.895 1.00 74.75 260 VAL A C 1
ATOM 1940 O O . VAL A 1 260 ? 33.441 9.550 20.257 1.00 74.75 260 VAL A O 1
ATOM 1943 N N . ILE A 1 261 ? 32.955 7.900 21.706 1.00 73.12 261 ILE A N 1
ATOM 1944 C CA . ILE A 1 261 ? 34.343 7.454 21.900 1.00 73.12 261 ILE A CA 1
ATOM 1945 C C . ILE A 1 261 ? 34.904 6.820 20.620 1.00 73.12 261 ILE A C 1
ATOM 1947 O O . ILE A 1 261 ? 36.003 7.173 20.209 1.00 73.12 261 ILE A O 1
ATOM 1951 N N . GLU A 1 262 ? 34.140 5.954 19.953 1.00 77.56 262 GLU A N 1
ATOM 1952 C CA . GLU A 1 262 ? 34.560 5.270 18.723 1.00 77.56 262 GLU A CA 1
ATOM 1953 C C . GLU A 1 262 ? 34.874 6.261 17.584 1.00 77.56 262 GLU A C 1
ATOM 1955 O O . GLU A 1 262 ? 35.846 6.089 16.853 1.00 77.56 262 GLU A O 1
ATOM 1960 N N . GLU A 1 263 ? 34.089 7.333 17.442 1.00 75.81 263 GLU A N 1
ATOM 1961 C CA . GLU A 1 263 ? 34.325 8.372 16.428 1.00 75.81 263 GLU A CA 1
ATOM 1962 C C . GLU A 1 263 ? 35.496 9.300 16.819 1.00 75.81 263 GLU A C 1
ATOM 1964 O O . GLU A 1 263 ? 36.273 9.700 15.950 1.00 75.81 263 GLU A O 1
ATOM 1969 N N . ILE A 1 264 ? 35.697 9.574 18.118 1.00 69.56 264 ILE A N 1
ATOM 1970 C CA . ILE A 1 264 ? 36.913 10.231 18.638 1.00 69.56 264 ILE A CA 1
ATOM 1971 C C . ILE A 1 264 ? 38.166 9.401 18.304 1.00 69.56 264 ILE A C 1
ATOM 1973 O O . ILE A 1 264 ? 39.160 9.950 17.833 1.00 69.56 264 ILE A O 1
ATOM 1977 N N . GLU A 1 265 ? 38.123 8.082 18.509 1.00 68.94 265 GLU A N 1
ATOM 1978 C CA . GLU A 1 265 ? 39.247 7.167 18.252 1.00 68.94 265 GLU A CA 1
ATOM 1979 C C . GLU A 1 265 ? 39.552 7.000 16.752 1.00 68.94 265 GLU A C 1
ATOM 1981 O O . GLU A 1 265 ? 40.709 6.804 16.382 1.00 68.94 265 GLU A O 1
ATOM 1986 N N . LYS A 1 266 ? 38.554 7.178 15.874 1.00 72.69 266 LYS A N 1
ATOM 1987 C CA . LYS A 1 266 ? 38.738 7.302 14.412 1.00 72.69 266 LYS A CA 1
ATOM 1988 C C . LYS A 1 266 ? 39.306 8.658 13.965 1.00 72.69 266 LYS A C 1
ATOM 1990 O O . LYS A 1 266 ? 39.573 8.829 12.778 1.00 72.69 266 LYS A O 1
ATOM 1995 N N . GLY A 1 267 ? 39.481 9.619 14.875 1.00 64.19 267 GLY A N 1
ATOM 1996 C CA . GLY A 1 267 ? 40.029 10.944 14.571 1.00 64.19 267 GLY A CA 1
ATOM 1997 C C . GLY A 1 267 ? 39.021 11.956 14.013 1.00 64.19 267 GLY A C 1
ATOM 1998 O O . GLY A 1 267 ? 39.443 12.928 13.381 1.00 64.19 267 GLY A O 1
ATOM 1999 N N . ALA A 1 268 ? 37.716 11.757 14.248 1.00 67.25 268 ALA A N 1
ATOM 2000 C CA . ALA A 1 268 ? 36.668 12.681 13.809 1.00 67.25 268 ALA A CA 1
ATOM 2001 C C . ALA A 1 268 ? 36.939 14.139 14.232 1.00 67.25 268 ALA A C 1
ATOM 2003 O O . ALA A 1 268 ? 37.592 14.414 15.246 1.00 67.25 268 ALA A O 1
ATOM 2004 N N . ASP A 1 269 ? 36.448 15.081 13.430 1.00 74.50 269 ASP A N 1
ATOM 2005 C CA . ASP A 1 269 ? 36.629 16.513 13.651 1.00 74.50 269 ASP A CA 1
ATOM 2006 C C . ASP A 1 269 ? 35.874 17.029 14.893 1.00 74.50 269 ASP A C 1
ATOM 2008 O O . ASP A 1 269 ? 35.007 16.365 15.472 1.00 74.50 269 ASP A O 1
ATOM 2012 N N . GLU A 1 270 ? 36.218 18.246 15.325 1.00 68.06 270 GLU A N 1
ATOM 2013 C CA . GLU A 1 270 ? 35.660 18.825 16.548 1.00 68.06 270 GLU A CA 1
ATOM 2014 C C . GLU A 1 270 ? 34.133 19.052 16.460 1.00 68.06 270 GLU A C 1
ATOM 2016 O O . GLU A 1 270 ? 33.455 19.021 17.487 1.00 68.06 270 GLU A O 1
ATOM 2021 N N . GLU A 1 271 ? 33.562 19.247 15.268 1.00 75.62 271 GLU A N 1
ATOM 2022 C CA . GLU A 1 271 ? 32.124 19.483 15.081 1.00 75.62 271 GLU A CA 1
ATOM 2023 C C . GLU A 1 271 ? 31.325 18.181 15.051 1.00 75.62 271 GLU A C 1
ATOM 2025 O O . GLU A 1 271 ? 30.308 18.085 15.739 1.00 75.62 271 GLU A O 1
ATOM 2030 N N . ARG A 1 272 ? 31.817 17.138 14.374 1.00 76.44 272 ARG A N 1
ATOM 2031 C CA . ARG A 1 272 ? 31.236 15.789 14.425 1.00 76.44 272 ARG A CA 1
ATOM 2032 C C . ARG A 1 272 ? 31.153 15.276 15.860 1.00 76.44 272 ARG A C 1
ATOM 2034 O O . ARG A 1 272 ? 30.112 14.759 16.270 1.00 76.44 272 ARG A O 1
ATOM 2041 N N . VAL A 1 273 ? 32.205 15.472 16.655 1.00 70.44 273 VAL A N 1
ATOM 2042 C CA . VAL A 1 273 ? 32.205 15.071 18.069 1.00 70.44 273 VAL A CA 1
ATOM 2043 C C . VAL A 1 273 ? 31.276 15.963 18.911 1.00 70.44 273 VAL A C 1
ATOM 2045 O O . VAL A 1 273 ? 30.527 15.436 19.737 1.00 70.44 273 VAL A O 1
ATOM 2048 N N . LYS A 1 274 ? 31.216 17.286 18.672 1.00 73.88 274 LYS A N 1
ATOM 2049 C CA . LYS A 1 274 ? 30.204 18.170 19.298 1.00 73.88 274 LYS A CA 1
ATOM 2050 C C . LYS A 1 274 ? 28.776 17.723 18.980 1.00 73.88 274 LYS A C 1
ATOM 2052 O O . LYS A 1 274 ? 27.957 17.688 19.896 1.00 73.88 274 LYS A O 1
ATOM 2057 N N . ALA A 1 275 ? 28.474 17.379 17.729 1.00 76.69 275 ALA A N 1
ATOM 2058 C CA . ALA A 1 275 ? 27.152 16.942 17.288 1.00 76.69 275 ALA A CA 1
ATOM 2059 C C . ALA A 1 275 ? 26.737 15.639 17.984 1.00 76.69 275 ALA A C 1
ATOM 2061 O O . ALA A 1 275 ? 25.680 15.588 18.608 1.00 76.69 275 ALA A O 1
ATOM 2062 N N . LEU A 1 276 ? 27.617 14.633 18.016 1.00 74.62 276 LEU A N 1
ATOM 2063 C CA . LEU A 1 276 ? 27.358 13.377 18.727 1.00 74.62 276 LEU A CA 1
ATOM 2064 C C . LEU A 1 276 ? 27.158 13.587 20.243 1.00 74.62 276 LEU A C 1
ATOM 2066 O O . LEU A 1 276 ? 26.340 12.897 20.853 1.00 74.62 276 LEU A O 1
ATOM 2070 N N . ILE A 1 277 ? 27.839 14.570 20.846 1.00 73.38 277 ILE A N 1
ATOM 2071 C CA . ILE A 1 277 ? 27.639 14.977 22.250 1.00 73.38 277 ILE A CA 1
ATOM 2072 C C . ILE A 1 277 ? 26.334 15.763 22.445 1.00 73.38 277 ILE A C 1
ATOM 2074 O O . ILE A 1 277 ? 25.710 15.629 23.497 1.00 73.38 277 ILE A O 1
ATOM 2078 N N . GLN A 1 278 ? 25.884 16.551 21.466 1.00 75.50 278 GLN A N 1
ATOM 2079 C CA . GLN A 1 278 ? 24.572 17.211 21.493 1.00 75.50 278 GLN A CA 1
ATOM 2080 C C . GLN A 1 278 ? 23.432 16.197 21.341 1.00 75.50 278 GLN A C 1
ATOM 2082 O O . GLN A 1 278 ? 22.468 16.262 22.099 1.00 75.50 278 GLN A O 1
ATOM 2087 N N . GLU A 1 279 ? 23.565 15.214 20.449 1.00 78.06 279 GLU A N 1
ATOM 2088 C CA . GLU A 1 279 ? 22.630 14.091 20.325 1.00 78.06 279 GLU A CA 1
ATOM 2089 C C . GLU A 1 279 ? 22.578 13.262 21.616 1.00 78.06 279 GLU A C 1
ATOM 2091 O O . GLU A 1 279 ? 21.496 12.975 22.124 1.00 78.06 279 GLU A O 1
ATOM 2096 N N . TYR A 1 280 ? 23.738 12.925 22.194 1.00 79.00 280 TYR A N 1
ATOM 2097 C CA . TYR A 1 280 ? 23.820 12.253 23.493 1.00 79.00 280 TYR A CA 1
ATOM 2098 C C . TYR A 1 280 ? 23.170 13.087 24.607 1.00 79.00 280 TYR A C 1
ATOM 2100 O O . TYR A 1 280 ? 22.402 12.555 25.404 1.00 79.00 280 TYR A O 1
ATOM 2108 N N . ALA A 1 281 ? 23.400 14.404 24.632 1.00 73.00 281 ALA A N 1
ATOM 2109 C CA . ALA A 1 281 ? 22.777 15.304 25.597 1.00 73.00 281 ALA A CA 1
ATOM 2110 C C . ALA A 1 281 ? 21.257 15.417 25.421 1.00 73.00 281 ALA A C 1
ATOM 2112 O O . ALA A 1 281 ? 20.546 15.451 26.421 1.00 73.00 281 ALA A O 1
ATOM 2113 N N . GLY A 1 282 ? 20.754 15.417 24.184 1.00 71.75 282 GLY A N 1
ATOM 2114 C CA . GLY A 1 282 ? 19.322 15.346 23.891 1.00 71.75 282 GLY A CA 1
ATOM 2115 C C . GLY A 1 282 ? 18.708 14.025 24.358 1.00 71.75 282 GLY A C 1
ATOM 2116 O O . GLY A 1 282 ? 17.666 14.030 25.010 1.00 71.75 282 GLY A O 1
ATOM 2117 N N . MET A 1 283 ? 19.390 12.899 24.115 1.00 75.44 283 MET A N 1
ATOM 2118 C CA . MET A 1 283 ? 18.963 11.591 24.619 1.00 75.44 283 MET A CA 1
ATOM 2119 C C . MET A 1 283 ? 18.953 11.534 26.152 1.00 75.44 283 MET A C 1
ATOM 2121 O O . MET A 1 283 ? 18.004 10.995 26.709 1.00 75.44 283 MET A O 1
ATOM 2125 N N . CYS A 1 284 ? 19.951 12.104 26.840 1.00 74.44 284 CYS A N 1
ATOM 2126 C CA . CYS A 1 284 ? 19.966 12.200 28.304 1.00 74.44 284 CYS A CA 1
ATOM 2127 C C . CYS A 1 284 ? 18.850 13.115 28.835 1.00 74.44 284 CYS A C 1
ATOM 2129 O O . CYS A 1 284 ? 18.137 12.729 29.756 1.00 74.44 284 CYS A O 1
ATOM 2131 N N . ALA A 1 285 ? 18.669 14.306 28.252 1.00 68.94 285 ALA A N 1
ATOM 2132 C CA . ALA A 1 285 ? 17.691 15.299 28.706 1.00 68.94 285 ALA A CA 1
ATOM 2133 C C . ALA A 1 285 ? 16.228 14.833 28.578 1.00 68.94 285 ALA A C 1
ATOM 2135 O O . ALA A 1 285 ? 15.367 15.296 29.325 1.00 68.94 285 ALA A O 1
ATOM 2136 N N . LEU A 1 286 ? 15.956 13.915 27.647 1.00 65.00 286 LEU A N 1
ATOM 2137 C CA . LEU A 1 286 ? 14.641 13.312 27.416 1.00 65.00 286 LEU A CA 1
ATOM 2138 C C . LEU A 1 286 ? 14.505 11.903 28.027 1.00 65.00 286 LEU A C 1
ATOM 2140 O O . LEU A 1 286 ? 13.520 11.217 27.752 1.00 65.00 286 LEU A O 1
ATOM 2144 N N . TRP A 1 287 ? 15.473 11.438 28.828 1.00 70.88 287 TRP A N 1
ATOM 2145 C CA . TRP A 1 287 ? 15.455 10.071 29.351 1.00 70.88 287 TRP A CA 1
ATOM 2146 C C . TRP A 1 287 ? 14.559 9.931 30.600 1.00 70.88 287 TRP A C 1
ATOM 2148 O O . TRP A 1 287 ? 14.852 10.561 31.619 1.00 70.88 287 TRP A O 1
ATOM 2158 N N . PRO A 1 288 ? 13.516 9.073 30.591 1.00 64.38 288 PRO A N 1
ATOM 2159 C CA . PRO A 1 288 ? 12.548 8.993 31.691 1.00 64.38 288 PRO A CA 1
ATOM 2160 C C . PRO A 1 288 ? 13.112 8.361 32.975 1.00 64.38 288 PRO A C 1
ATOM 2162 O O . PRO A 1 288 ? 12.618 8.653 34.059 1.00 64.38 288 PRO A O 1
ATOM 2165 N N . ASP A 1 289 ? 14.161 7.533 32.884 1.00 67.50 289 ASP A N 1
ATOM 2166 C CA . ASP A 1 289 ? 14.837 6.953 34.059 1.00 67.50 289 ASP A CA 1
ATOM 2167 C C . ASP A 1 289 ? 15.797 7.931 34.784 1.00 67.50 289 ASP A C 1
ATOM 2169 O O . ASP A 1 289 ? 16.434 7.508 35.748 1.00 67.50 289 ASP A O 1
ATOM 2173 N N . LEU A 1 290 ? 15.966 9.190 34.336 1.00 74.94 290 LEU A N 1
ATOM 2174 C CA . LEU A 1 290 ? 16.996 10.113 34.854 1.00 74.94 290 LEU A CA 1
ATOM 2175 C C . LEU A 1 290 ? 16.438 11.404 35.467 1.00 74.94 290 LEU A C 1
ATOM 2177 O O . LEU A 1 290 ? 15.751 12.182 34.804 1.00 74.94 290 LEU A O 1
ATOM 2181 N N . LEU A 1 291 ? 16.861 11.701 36.701 1.00 80.44 291 LEU A N 1
ATOM 2182 C CA . LEU A 1 291 ? 16.740 13.036 37.290 1.00 80.44 291 LEU A CA 1
ATOM 2183 C C . LEU A 1 291 ? 17.691 14.032 36.625 1.00 80.44 291 LEU A C 1
ATOM 2185 O O . LEU A 1 291 ? 18.787 13.676 36.189 1.00 80.44 291 LEU A O 1
ATOM 2189 N N . LYS A 1 292 ? 17.316 15.316 36.661 1.00 76.50 292 LYS A N 1
ATOM 2190 C CA . LYS A 1 292 ? 18.069 16.418 36.047 1.00 76.50 292 LYS A CA 1
ATOM 2191 C C . LYS A 1 292 ? 19.554 16.454 36.445 1.00 76.50 292 LYS A C 1
ATOM 2193 O O . LYS A 1 292 ? 20.399 16.677 35.583 1.00 76.50 292 LYS A O 1
ATOM 2198 N N . ALA A 1 293 ? 19.875 16.163 37.708 1.00 74.88 293 ALA A N 1
ATOM 2199 C CA . ALA A 1 293 ? 21.255 16.092 38.187 1.00 74.88 293 ALA A CA 1
ATOM 2200 C C . ALA A 1 293 ? 22.101 15.066 37.409 1.00 74.88 293 ALA A C 1
ATOM 2202 O O . ALA A 1 293 ? 23.206 15.387 36.981 1.00 74.88 293 ALA A O 1
ATOM 2203 N N . ASP A 1 294 ? 21.575 13.864 37.149 1.00 78.56 294 ASP A N 1
ATOM 2204 C CA . ASP A 1 294 ? 22.316 12.830 36.419 1.00 78.56 294 ASP A CA 1
ATOM 2205 C C . ASP A 1 294 ? 22.308 13.038 34.906 1.00 78.56 294 ASP A C 1
ATOM 2207 O O . ASP A 1 294 ? 23.301 12.724 34.250 1.00 78.56 294 ASP A O 1
ATOM 2211 N N . GLN A 1 295 ? 21.252 13.643 34.350 1.00 81.44 295 GLN A N 1
ATOM 2212 C CA . GLN A 1 295 ? 21.277 14.131 32.966 1.00 81.44 295 GLN A CA 1
ATOM 2213 C C . GLN A 1 295 ? 22.464 15.088 32.763 1.00 81.44 295 GLN A C 1
ATOM 2215 O O . GLN A 1 295 ? 23.253 14.923 31.830 1.00 81.44 295 GLN A O 1
ATOM 2220 N N . ASP A 1 296 ? 22.626 16.056 33.671 1.00 78.06 296 ASP A N 1
ATOM 2221 C CA . ASP A 1 296 ? 23.701 17.044 33.608 1.00 78.06 296 ASP A CA 1
ATOM 2222 C C . ASP A 1 296 ? 25.073 16.440 33.955 1.00 78.06 296 ASP A C 1
ATOM 2224 O O . ASP A 1 296 ? 26.060 16.799 33.312 1.00 78.06 296 ASP A O 1
ATOM 2228 N N . ASN A 1 297 ? 25.156 15.468 34.875 1.00 78.62 297 ASN A N 1
ATOM 2229 C CA . ASN A 1 297 ? 26.394 14.729 35.169 1.00 78.62 297 ASN A CA 1
ATOM 2230 C C . ASN A 1 297 ? 26.885 13.908 33.964 1.00 78.62 297 ASN A C 1
ATOM 2232 O O . ASN A 1 297 ? 28.071 13.966 33.635 1.00 78.62 297 ASN A O 1
ATOM 2236 N N . LEU A 1 298 ? 26.001 13.176 33.274 1.00 80.25 298 LEU A N 1
ATOM 2237 C CA . LEU A 1 298 ? 26.360 12.403 32.078 1.00 80.25 298 LEU A CA 1
ATOM 2238 C C . LEU A 1 298 ? 26.824 13.319 30.936 1.00 80.25 298 LEU A C 1
ATOM 2240 O O . LEU A 1 298 ? 27.851 13.067 30.300 1.00 80.25 298 LEU A O 1
ATOM 2244 N N . VAL A 1 299 ? 26.112 14.426 30.708 1.00 77.94 299 VAL A N 1
ATOM 2245 C CA . VAL A 1 299 ? 26.491 15.433 29.704 1.00 77.94 299 VAL A CA 1
ATOM 2246 C C . VAL A 1 299 ? 27.807 16.123 30.063 1.00 77.94 299 VAL A C 1
ATOM 2248 O O . VAL A 1 299 ? 28.633 16.369 29.181 1.00 77.94 299 VAL A O 1
ATOM 2251 N N . LYS A 1 300 ? 28.049 16.398 31.349 1.00 78.38 300 LYS A N 1
ATOM 2252 C CA . LYS A 1 300 ? 29.327 16.911 31.848 1.00 78.38 300 LYS A CA 1
ATOM 2253 C C . LYS A 1 300 ? 30.460 15.914 31.595 1.00 78.38 300 LYS A C 1
ATOM 2255 O O . LYS A 1 300 ? 31.461 16.315 31.011 1.00 78.38 300 LYS A O 1
ATOM 2260 N N . ALA A 1 301 ? 30.291 14.636 31.933 1.00 74.62 301 ALA A N 1
ATOM 2261 C CA . ALA A 1 301 ? 31.308 13.605 31.715 1.00 74.62 301 ALA A CA 1
ATOM 2262 C C . ALA A 1 301 ? 31.680 13.451 30.226 1.00 74.62 301 ALA A C 1
ATOM 2264 O O . ALA A 1 301 ? 32.862 13.377 29.886 1.00 74.62 301 ALA A O 1
ATOM 2265 N N . ALA A 1 302 ? 30.692 13.490 29.321 1.00 70.75 302 ALA A N 1
ATOM 2266 C CA . ALA A 1 302 ? 30.935 13.502 27.876 1.00 70.75 302 ALA A CA 1
ATOM 2267 C C . ALA A 1 302 ? 31.732 14.743 27.426 1.00 70.75 302 ALA A C 1
ATOM 2269 O O . ALA A 1 302 ? 32.702 14.625 26.676 1.00 70.75 302 ALA A O 1
ATOM 2270 N N . ARG A 1 303 ? 31.372 15.933 27.928 1.00 74.94 303 ARG A N 1
ATOM 2271 C CA . ARG A 1 303 ? 32.080 17.196 27.641 1.00 74.94 303 ARG A CA 1
ATOM 2272 C C . ARG A 1 303 ? 33.494 17.237 28.225 1.00 74.94 303 ARG A C 1
ATOM 2274 O O . ARG A 1 303 ? 34.382 17.795 27.590 1.00 74.94 303 ARG A O 1
ATOM 2281 N N . GLU A 1 304 ? 33.726 16.645 29.392 1.00 74.25 304 GLU A N 1
ATOM 2282 C CA . GLU A 1 304 ? 35.052 16.553 30.017 1.00 74.25 304 GLU A CA 1
ATOM 2283 C C . GLU A 1 304 ? 35.957 15.570 29.263 1.00 74.25 304 GLU A C 1
ATOM 2285 O O . GLU A 1 304 ? 37.099 15.910 28.957 1.00 74.25 304 GLU A O 1
ATOM 2290 N N . ARG A 1 305 ? 35.434 14.409 28.843 1.00 67.94 305 ARG A N 1
ATOM 2291 C CA . ARG A 1 305 ? 36.169 13.461 27.986 1.00 67.94 305 ARG A CA 1
ATOM 2292 C C . ARG A 1 305 ? 36.554 14.084 26.640 1.00 67.94 305 ARG A C 1
ATOM 2294 O O . ARG A 1 305 ? 37.689 13.927 26.192 1.00 67.94 305 ARG A O 1
ATOM 2301 N N . PHE A 1 306 ? 35.637 14.839 26.038 1.00 69.12 306 PHE A N 1
ATOM 2302 C CA . PHE A 1 306 ? 35.873 15.622 24.825 1.00 69.12 306 PHE A CA 1
ATOM 2303 C C . PHE A 1 306 ? 36.887 16.755 25.024 1.00 69.12 306 PHE A C 1
ATOM 2305 O O . PHE A 1 306 ? 37.755 16.951 24.177 1.00 69.12 306 PHE A O 1
ATOM 2312 N N . LYS A 1 307 ? 36.840 17.459 26.161 1.00 70.00 307 LYS A N 1
ATOM 2313 C CA . LYS A 1 307 ? 37.841 18.471 26.516 1.00 70.00 307 LYS A CA 1
ATOM 2314 C C . LYS A 1 307 ? 39.245 17.858 26.565 1.00 70.00 307 LYS A C 1
ATOM 2316 O O . LYS A 1 307 ? 40.145 18.417 25.947 1.00 70.00 307 LYS A O 1
ATOM 2321 N N . SER A 1 308 ? 39.422 16.700 27.208 1.00 64.69 308 SER A N 1
ATOM 2322 C CA . SER A 1 308 ? 40.721 16.009 27.250 1.00 64.69 308 SER A CA 1
ATOM 2323 C C . SER A 1 308 ? 41.201 15.537 25.871 1.00 64.69 308 SER A C 1
ATOM 2325 O O . SER A 1 308 ? 42.393 15.625 25.586 1.00 64.69 308 SER A O 1
ATOM 2327 N N . PHE A 1 309 ? 40.295 15.081 24.995 1.00 63.16 309 PHE A N 1
ATOM 2328 C CA . PHE A 1 309 ? 40.624 14.798 23.590 1.00 63.16 309 PHE A CA 1
ATOM 2329 C C . PHE A 1 309 ? 41.109 16.059 22.866 1.00 63.16 309 PHE A C 1
ATOM 2331 O O . PHE A 1 309 ? 42.169 16.038 22.241 1.00 63.16 309 PHE A O 1
ATOM 2338 N N . ARG A 1 310 ? 40.380 17.173 22.997 1.00 60.88 310 ARG A N 1
ATOM 2339 C CA . ARG A 1 310 ? 40.742 18.441 22.359 1.00 60.88 310 ARG A CA 1
ATOM 2340 C C . ARG A 1 310 ? 42.082 18.974 22.865 1.00 60.88 310 ARG A C 1
ATOM 2342 O O . ARG A 1 310 ? 42.892 19.399 22.056 1.00 60.88 310 ARG A O 1
ATOM 2349 N N . GLU A 1 311 ? 42.341 18.904 24.171 1.00 62.12 311 GLU A N 1
ATOM 2350 C CA . GLU A 1 311 ? 43.618 19.316 24.773 1.00 62.12 311 GLU A CA 1
ATOM 2351 C C . GLU A 1 311 ? 44.797 18.482 24.237 1.00 62.12 311 GLU A C 1
ATOM 2353 O O . GLU A 1 311 ? 45.835 19.047 23.887 1.00 62.12 311 GLU A O 1
ATOM 2358 N N . ALA A 1 312 ? 44.619 17.166 24.062 1.00 55.31 312 ALA A N 1
ATOM 2359 C CA . ALA A 1 312 ? 45.612 16.308 23.411 1.00 55.31 312 ALA A CA 1
ATOM 2360 C C . ALA A 1 312 ? 45.802 16.643 21.916 1.00 55.31 312 ALA A C 1
ATOM 2362 O O . ALA A 1 312 ? 46.936 16.698 21.439 1.00 55.31 312 ALA A O 1
ATOM 2363 N N . ARG A 1 313 ? 44.713 16.925 21.187 1.00 47.59 313 ARG A N 1
ATOM 2364 C CA . ARG A 1 313 ? 44.724 17.283 19.756 1.00 47.59 313 ARG A CA 1
ATOM 2365 C C . ARG A 1 313 ? 45.393 18.643 19.497 1.00 47.59 313 ARG A C 1
ATOM 2367 O O . ARG A 1 313 ? 46.230 18.750 18.603 1.00 47.59 313 ARG A O 1
ATOM 2374 N N . THR A 1 314 ? 45.155 19.643 20.352 1.00 48.75 314 THR A N 1
ATOM 2375 C CA . THR A 1 314 ? 45.858 20.943 20.306 1.00 48.75 314 THR A CA 1
ATOM 2376 C C . THR A 1 314 ? 47.359 20.848 20.601 1.00 48.75 314 THR A C 1
ATOM 2378 O O . THR A 1 314 ? 48.096 21.777 20.291 1.00 48.75 314 THR A O 1
ATOM 2381 N N . GLY A 1 315 ? 47.834 19.731 21.166 1.00 43.12 315 GLY A N 1
ATOM 2382 C CA . GLY A 1 315 ? 49.263 19.432 21.293 1.00 43.12 315 GLY A CA 1
ATOM 2383 C C . GLY A 1 315 ? 49.921 18.905 20.008 1.00 43.12 315 GLY A C 1
ATOM 2384 O O . GLY A 1 315 ? 51.140 18.757 19.985 1.00 43.12 315 GLY A O 1
ATOM 2385 N N . PHE A 1 316 ? 49.138 18.613 18.960 1.00 37.72 316 PHE A N 1
ATOM 2386 C CA . PHE A 1 316 ? 49.599 18.014 17.701 1.00 37.72 316 PHE A CA 1
ATOM 2387 C C . PHE A 1 316 ? 49.352 18.890 16.463 1.00 37.72 316 PHE A C 1
ATOM 2389 O O . PHE A 1 316 ? 50.190 18.912 15.563 1.00 37.72 316 PHE A O 1
ATOM 2396 N N . GLU A 1 317 ? 48.232 19.616 16.390 1.00 37.25 317 GLU A N 1
ATOM 2397 C CA . GLU A 1 317 ? 47.808 20.322 15.166 1.00 37.25 317 GLU A CA 1
ATOM 2398 C C . GLU A 1 317 ? 48.450 21.709 14.991 1.00 37.25 317 GLU A C 1
ATOM 2400 O O . GLU A 1 317 ? 47.796 22.744 14.910 1.00 37.25 317 GLU A O 1
ATOM 2405 N N . GLY A 1 318 ? 49.777 21.714 14.868 1.00 35.34 318 GLY A N 1
ATOM 2406 C CA . GLY A 1 318 ? 50.570 22.873 14.456 1.00 35.34 318 GLY A CA 1
ATOM 2407 C C . GLY A 1 318 ? 50.615 23.117 12.938 1.00 35.34 318 GLY A C 1
ATOM 2408 O O . GLY A 1 318 ? 51.656 23.561 12.461 1.00 35.34 318 GLY A O 1
ATOM 2409 N N . MET A 1 319 ? 49.556 22.805 12.172 1.00 29.73 319 MET A N 1
ATOM 2410 C CA . MET A 1 319 ? 49.463 23.060 10.717 1.00 29.73 319 MET A CA 1
ATOM 2411 C C . MET A 1 319 ? 48.008 23.114 10.200 1.00 29.73 319 MET A C 1
ATOM 2413 O O . MET A 1 319 ? 47.358 22.079 10.128 1.00 29.73 319 MET A O 1
ATOM 2417 N N . GLY A 1 320 ? 47.575 24.285 9.708 1.00 29.52 320 GLY A N 1
ATOM 2418 C CA . GLY A 1 320 ? 46.473 24.447 8.736 1.00 29.52 320 GLY A CA 1
ATOM 2419 C C . GLY A 1 320 ? 45.035 24.383 9.278 1.00 29.52 320 GLY A C 1
ATOM 2420 O O . GLY A 1 320 ? 44.561 23.329 9.680 1.00 29.52 320 GLY A O 1
ATOM 2421 N N . GLU A 1 321 ? 44.308 25.503 9.218 1.00 34.97 321 GLU A N 1
ATOM 2422 C CA . GLU A 1 321 ? 42.912 25.609 9.678 1.00 34.97 321 GLU A CA 1
ATOM 2423 C C . GLU A 1 321 ? 41.873 25.349 8.569 1.00 34.97 321 GLU A C 1
ATOM 2425 O O . GLU A 1 321 ? 42.093 25.666 7.400 1.00 34.97 321 GLU A O 1
ATOM 2430 N N . GLY A 1 322 ? 40.692 24.863 8.968 1.00 27.16 322 GLY A N 1
ATOM 2431 C CA . GLY A 1 322 ? 39.481 24.806 8.144 1.00 27.16 322 GLY A CA 1
ATOM 2432 C C . GLY A 1 322 ? 38.316 24.178 8.917 1.00 27.16 322 GLY A C 1
ATOM 2433 O O . GLY A 1 322 ? 38.370 22.997 9.250 1.00 27.16 322 GLY A O 1
ATOM 2434 N N . ALA A 1 323 ? 37.280 24.958 9.240 1.00 26.67 323 ALA A N 1
ATOM 2435 C CA . ALA A 1 323 ? 36.103 24.467 9.967 1.00 26.67 323 ALA A CA 1
ATOM 2436 C C . ALA A 1 323 ? 35.047 23.880 9.001 1.00 26.67 323 ALA A C 1
ATOM 2438 O O . ALA A 1 323 ? 34.879 24.425 7.909 1.00 26.67 323 ALA A O 1
ATOM 2439 N N . PRO A 1 324 ? 34.334 22.799 9.375 1.00 28.53 324 PRO A N 1
ATOM 2440 C CA . PRO A 1 324 ? 33.290 22.195 8.547 1.00 28.53 324 PRO A CA 1
ATOM 2441 C C . PRO A 1 324 ? 31.955 22.962 8.611 1.00 28.53 324 PRO A C 1
ATOM 2443 O O . PRO A 1 324 ? 31.756 23.849 9.440 1.00 28.53 324 PRO A O 1
ATOM 2446 N N . GLU A 1 325 ? 31.028 22.592 7.726 1.00 30.28 325 GLU A N 1
ATOM 2447 C CA . GLU A 1 325 ? 29.692 23.188 7.605 1.00 30.28 325 GLU A CA 1
ATOM 2448 C C . GLU A 1 325 ? 28.580 22.269 8.149 1.00 30.28 325 GLU A C 1
ATOM 2450 O O . GLU A 1 325 ? 28.782 21.080 8.408 1.00 30.28 325 GLU A O 1
ATOM 2455 N N . ARG A 1 326 ? 27.362 22.814 8.294 1.00 29.50 326 ARG A N 1
ATOM 2456 C CA . ARG A 1 326 ? 26.166 22.018 8.624 1.00 29.50 326 ARG A CA 1
ATOM 2457 C C . ARG A 1 326 ? 25.873 20.991 7.516 1.00 29.50 326 ARG A C 1
ATOM 2459 O O . ARG A 1 326 ? 25.973 21.348 6.345 1.00 29.50 326 ARG A O 1
ATOM 2466 N N . PRO A 1 327 ? 25.414 19.769 7.851 1.00 37.69 327 PRO A N 1
ATOM 2467 C CA . PRO A 1 327 ? 25.033 18.785 6.843 1.00 37.69 327 PRO A CA 1
ATOM 2468 C C . PRO A 1 327 ? 23.846 19.279 6.002 1.00 37.69 327 PRO A C 1
ATOM 2470 O O . PRO A 1 327 ? 22.847 19.752 6.550 1.00 37.69 327 PRO A O 1
ATOM 2473 N N . THR A 1 328 ? 23.951 19.158 4.676 1.00 47.84 328 THR A N 1
ATOM 2474 C CA . THR A 1 328 ? 22.889 19.557 3.737 1.00 47.84 328 THR A CA 1
ATOM 2475 C C . THR A 1 328 ? 21.792 18.492 3.630 1.00 47.84 328 THR A C 1
ATOM 2477 O O . THR A 1 328 ? 21.974 17.341 4.045 1.00 47.84 328 THR A O 1
ATOM 2480 N N . LEU A 1 329 ? 20.649 18.855 3.031 1.00 47.97 329 LEU A N 1
ATOM 2481 C CA . LEU A 1 329 ? 19.580 17.903 2.701 1.00 47.97 329 LEU A CA 1
ATOM 2482 C C . LEU A 1 329 ? 20.123 16.721 1.880 1.00 47.97 329 LEU A C 1
ATOM 2484 O O . LEU A 1 329 ? 19.771 15.574 2.146 1.00 47.97 329 LEU A O 1
ATOM 2488 N N . ASP A 1 330 ? 21.022 16.997 0.936 1.00 51.56 330 ASP A N 1
ATOM 2489 C CA . ASP A 1 330 ? 21.610 16.019 0.014 1.00 51.56 330 ASP A CA 1
ATOM 2490 C C . ASP A 1 330 ? 22.425 14.957 0.753 1.00 51.56 330 ASP A C 1
ATOM 2492 O O . ASP A 1 330 ? 22.375 13.780 0.399 1.00 51.56 330 ASP A O 1
ATOM 2496 N N . MET A 1 331 ? 23.122 15.344 1.827 1.00 52.50 331 MET A N 1
ATOM 2497 C CA . MET A 1 331 ? 23.827 14.402 2.699 1.00 52.50 331 MET A CA 1
ATOM 2498 C C . MET A 1 331 ? 22.841 13.479 3.423 1.00 52.50 331 MET A C 1
ATOM 2500 O O . MET A 1 331 ? 23.003 12.260 3.378 1.00 52.50 331 MET A O 1
ATOM 2504 N N . VAL A 1 332 ? 21.787 14.043 4.028 1.00 54.12 332 VAL A N 1
ATOM 2505 C CA . VAL A 1 332 ? 20.749 13.283 4.752 1.00 54.12 332 VAL A CA 1
ATOM 2506 C C . VAL A 1 332 ? 19.997 12.336 3.808 1.00 54.12 332 VAL A C 1
ATOM 2508 O O . VAL A 1 332 ? 19.744 11.182 4.153 1.00 54.12 332 VAL A O 1
ATOM 2511 N N . MET A 1 333 ? 19.688 12.789 2.593 1.00 59.03 333 MET A N 1
ATOM 2512 C CA . MET A 1 333 ? 19.057 11.994 1.539 1.00 59.03 333 MET A CA 1
ATOM 2513 C C . MET A 1 333 ? 19.964 10.888 1.007 1.00 59.03 333 MET A C 1
ATOM 2515 O O . MET A 1 333 ? 19.530 9.739 0.913 1.00 59.03 333 MET A O 1
ATOM 2519 N N . ALA A 1 334 ? 21.223 11.195 0.695 1.00 58.72 334 ALA A N 1
ATOM 2520 C CA . ALA A 1 334 ? 22.175 10.199 0.223 1.00 58.72 334 ALA A CA 1
ATOM 2521 C C . ALA A 1 334 ? 22.459 9.135 1.295 1.00 58.72 334 ALA A C 1
ATOM 2523 O O . ALA A 1 334 ? 22.594 7.962 0.953 1.00 58.72 334 ALA A O 1
ATOM 2524 N N . GLU A 1 335 ? 22.525 9.506 2.576 1.00 61.12 335 GLU A N 1
ATOM 2525 C CA . GLU A 1 335 ? 22.690 8.560 3.684 1.00 61.12 335 GLU A CA 1
ATOM 2526 C C . GLU A 1 335 ? 21.431 7.698 3.887 1.00 61.12 335 GLU A C 1
ATOM 2528 O O . GLU A 1 335 ? 21.536 6.472 3.938 1.00 61.12 335 GLU A O 1
ATOM 2533 N N . ALA A 1 336 ? 20.231 8.294 3.886 1.00 57.75 336 ALA A N 1
ATOM 2534 C CA . ALA A 1 336 ? 18.968 7.558 3.995 1.00 57.75 336 ALA A CA 1
ATOM 2535 C C . ALA A 1 336 ? 18.755 6.557 2.841 1.00 57.75 336 ALA A C 1
ATOM 2537 O O . ALA A 1 336 ? 18.324 5.424 3.069 1.00 57.75 336 ALA A O 1
ATOM 2538 N N . LEU A 1 337 ? 19.098 6.939 1.606 1.00 61.16 337 LEU A N 1
ATOM 2539 C CA . LEU A 1 337 ? 18.985 6.064 0.436 1.00 61.16 337 LEU A CA 1
ATOM 2540 C C . LEU A 1 337 ? 20.057 4.964 0.424 1.00 61.16 337 LEU A C 1
ATOM 2542 O O . LEU A 1 337 ? 19.722 3.815 0.143 1.00 61.16 337 LEU A O 1
ATOM 2546 N N . LYS A 1 338 ? 21.306 5.258 0.815 1.00 63.72 338 LYS A N 1
ATOM 2547 C CA . LYS A 1 338 ? 22.369 4.241 0.992 1.00 63.72 338 LYS A CA 1
ATOM 2548 C C . LYS A 1 338 ? 22.110 3.288 2.166 1.00 63.72 338 LYS A C 1
ATOM 2550 O O . LYS A 1 338 ? 22.647 2.184 2.179 1.00 63.72 338 LYS A O 1
ATOM 2555 N N . ALA A 1 339 ? 21.306 3.693 3.149 1.00 63.84 339 ALA A N 1
ATOM 2556 C CA . ALA A 1 339 ? 20.861 2.822 4.235 1.00 63.84 339 ALA A CA 1
ATOM 2557 C C . ALA A 1 339 ? 19.701 1.895 3.819 1.00 63.84 339 ALA A C 1
ATOM 2559 O O . ALA A 1 339 ? 19.583 0.792 4.358 1.00 63.84 339 ALA A O 1
ATOM 2560 N N . ARG A 1 340 ? 18.850 2.323 2.870 1.00 53.62 340 ARG A N 1
ATOM 2561 C CA . ARG A 1 340 ? 17.667 1.571 2.405 1.00 53.62 340 ARG A CA 1
ATOM 2562 C C . ARG A 1 340 ? 17.936 0.676 1.185 1.00 53.62 340 ARG A C 1
ATOM 2564 O O . ARG A 1 340 ? 17.344 -0.395 1.103 1.00 53.62 340 ARG A O 1
ATOM 2571 N N . PHE A 1 341 ? 18.830 1.080 0.282 1.00 55.56 341 PHE A N 1
ATOM 2572 C CA . PHE A 1 341 ? 19.163 0.387 -0.974 1.00 55.56 341 PHE A CA 1
ATOM 2573 C C . PHE A 1 341 ? 20.655 0.023 -1.043 1.00 55.56 341 PHE A C 1
ATOM 2575 O O . PHE A 1 341 ? 21.459 0.569 -0.287 1.00 55.56 341 PHE A O 1
ATOM 2582 N N . LYS A 1 342 ? 21.057 -0.904 -1.929 1.00 51.84 342 LYS A N 1
ATOM 2583 C CA . LYS A 1 342 ? 22.445 -1.413 -1.979 1.00 51.84 342 LYS A CA 1
ATOM 2584 C C . LYS A 1 342 ? 23.047 -1.397 -3.381 1.00 51.84 342 LYS A C 1
ATOM 2586 O O . LYS A 1 342 ? 22.386 -1.727 -4.356 1.00 51.84 342 LYS A O 1
ATOM 2591 N N . GLY A 1 343 ? 24.343 -1.089 -3.461 1.00 58.16 343 GLY A N 1
ATOM 2592 C CA . GLY A 1 343 ? 25.078 -1.064 -4.728 1.00 58.16 343 GLY A CA 1
ATOM 2593 C C . GLY A 1 343 ? 24.441 -0.101 -5.731 1.00 58.16 343 GLY A C 1
ATOM 2594 O O . GLY A 1 343 ? 24.074 1.018 -5.368 1.00 58.16 343 GLY A O 1
ATOM 2595 N N . ASP A 1 344 ? 24.282 -0.561 -6.969 1.00 48.69 344 ASP A N 1
ATOM 2596 C CA . ASP A 1 344 ? 23.754 0.231 -8.085 1.00 48.69 344 ASP A CA 1
ATOM 2597 C C . ASP A 1 344 ? 22.322 0.744 -7.828 1.00 48.69 344 ASP A C 1
ATOM 2599 O O . ASP A 1 344 ? 21.979 1.847 -8.256 1.00 48.69 344 ASP A O 1
ATOM 2603 N N . GLU A 1 345 ? 21.511 0.017 -7.044 1.00 48.00 345 GLU A N 1
ATOM 2604 C CA . GLU A 1 345 ? 20.164 0.450 -6.637 1.00 48.00 345 GLU A CA 1
ATOM 2605 C C . GLU A 1 345 ? 20.195 1.770 -5.861 1.00 48.00 345 GLU A C 1
ATOM 2607 O O . GLU A 1 345 ? 19.322 2.612 -6.046 1.00 48.00 345 GLU A O 1
ATOM 2612 N N . ALA A 1 346 ? 21.206 1.985 -5.010 1.00 56.00 346 ALA A N 1
ATOM 2613 C CA . ALA A 1 346 ? 21.325 3.216 -4.232 1.00 56.00 346 ALA A CA 1
ATOM 2614 C C . ALA A 1 346 ? 21.700 4.416 -5.116 1.00 56.00 346 ALA A C 1
ATOM 2616 O O . ALA A 1 346 ? 21.236 5.528 -4.868 1.00 56.00 346 ALA A O 1
ATOM 2617 N N . ALA A 1 347 ? 22.499 4.195 -6.166 1.00 56.19 347 ALA A N 1
ATOM 2618 C CA . ALA A 1 347 ? 22.833 5.229 -7.143 1.00 56.19 347 ALA A CA 1
ATOM 2619 C C . ALA A 1 347 ? 21.621 5.583 -8.022 1.00 56.19 347 ALA A C 1
ATOM 2621 O O . ALA A 1 347 ? 21.310 6.763 -8.185 1.00 56.19 347 ALA A O 1
ATOM 2622 N N . ALA A 1 348 ? 20.894 4.575 -8.517 1.00 56.16 348 ALA A N 1
ATOM 2623 C CA . ALA A 1 348 ? 19.659 4.767 -9.278 1.00 56.16 348 ALA A CA 1
ATOM 2624 C C . ALA A 1 348 ? 18.554 5.434 -8.436 1.00 56.16 348 ALA A C 1
ATOM 2626 O O . ALA A 1 348 ? 17.864 6.331 -8.920 1.00 56.16 348 ALA A O 1
ATOM 2627 N N . ALA A 1 349 ? 18.424 5.055 -7.160 1.00 59.03 349 ALA A N 1
ATOM 2628 C CA . ALA A 1 349 ? 17.484 5.676 -6.235 1.00 59.03 349 ALA A CA 1
ATOM 2629 C C . ALA A 1 349 ? 17.795 7.168 -6.045 1.00 59.03 349 ALA A C 1
ATOM 2631 O O . ALA A 1 349 ? 16.910 7.989 -6.278 1.00 59.03 349 ALA A O 1
ATOM 2632 N N . VAL A 1 350 ? 19.045 7.537 -5.723 1.00 60.62 350 VAL A N 1
ATOM 2633 C CA . VAL A 1 350 ? 19.466 8.952 -5.636 1.00 60.62 350 VAL A CA 1
ATOM 2634 C C . VAL A 1 350 ? 19.145 9.688 -6.940 1.00 60.62 350 VAL A C 1
ATOM 2636 O O . VAL A 1 350 ? 18.421 10.679 -6.901 1.00 60.62 350 VAL A O 1
ATOM 2639 N N . ALA A 1 351 ? 19.563 9.149 -8.091 1.00 62.03 351 ALA A N 1
ATOM 2640 C CA . ALA A 1 351 ? 19.311 9.751 -9.403 1.00 62.03 351 ALA A CA 1
ATOM 2641 C C . ALA A 1 351 ? 17.815 9.982 -9.709 1.00 62.03 351 ALA A C 1
ATOM 2643 O O . ALA A 1 351 ? 17.468 10.926 -10.416 1.00 62.03 351 ALA A O 1
ATOM 2644 N N . SER A 1 352 ? 16.913 9.152 -9.171 1.00 59.34 352 SER A N 1
ATOM 2645 C CA . SER A 1 352 ? 15.462 9.272 -9.391 1.00 59.34 352 SER A CA 1
ATOM 2646 C C . SER A 1 352 ? 14.775 10.385 -8.580 1.00 59.34 352 SER A C 1
ATOM 2648 O O . SER A 1 352 ? 13.676 10.815 -8.952 1.00 59.34 352 SER A O 1
ATOM 2650 N N . VAL A 1 353 ? 15.414 10.865 -7.501 1.00 57.16 353 VAL A N 1
ATOM 2651 C CA . VAL A 1 353 ? 14.946 11.992 -6.666 1.00 57.16 353 VAL A CA 1
ATOM 2652 C C . VAL A 1 353 ? 15.822 13.239 -6.766 1.00 57.16 353 VAL A C 1
ATOM 2654 O O . VAL A 1 353 ? 15.493 14.250 -6.151 1.00 57.16 353 VAL A O 1
ATOM 2657 N N . THR A 1 354 ? 16.888 13.207 -7.563 1.00 59.88 354 THR A N 1
ATOM 2658 C CA . THR A 1 354 ? 17.678 14.394 -7.895 1.00 59.88 354 THR A CA 1
ATOM 2659 C C . THR A 1 354 ? 17.330 14.940 -9.276 1.00 59.88 354 THR A C 1
ATOM 2661 O O . THR A 1 354 ? 17.416 14.220 -10.273 1.00 59.88 354 THR A O 1
ATOM 2664 N N . THR A 1 355 ? 17.014 16.226 -9.369 1.00 56.22 355 THR A N 1
ATOM 2665 C CA . THR A 1 355 ? 17.110 16.997 -10.612 1.00 56.22 355 THR A CA 1
ATOM 2666 C C . THR A 1 355 ? 18.549 17.476 -10.824 1.00 56.22 355 THR A C 1
ATOM 2668 O O . THR A 1 355 ? 19.308 17.687 -9.877 1.00 56.22 355 THR A O 1
ATOM 2671 N N . GLY A 1 356 ? 18.944 17.651 -12.089 1.00 43.88 356 GLY A N 1
ATOM 2672 C CA . GLY A 1 356 ? 20.180 18.361 -12.419 1.00 43.88 356 GLY A CA 1
ATOM 2673 C C . GLY A 1 356 ? 19.994 19.843 -12.111 1.00 43.88 356 GLY A C 1
ATOM 2674 O O . GLY A 1 356 ? 19.292 20.525 -12.855 1.00 43.88 356 GLY A O 1
ATOM 2675 N N . GLY A 1 357 ? 20.560 20.302 -10.997 1.00 36.41 357 GLY A N 1
ATOM 2676 C CA . GLY A 1 357 ? 20.439 21.675 -10.526 1.00 36.41 357 GLY A CA 1
ATOM 2677 C C . GLY A 1 357 ? 21.317 22.650 -11.305 1.00 36.41 357 GLY A C 1
ATOM 2678 O O . GLY A 1 357 ? 22.239 22.281 -12.038 1.00 36.41 357 GLY A O 1
ATOM 2679 N N . LEU A 1 358 ? 21.025 23.931 -11.106 1.00 37.03 358 LEU A N 1
ATOM 2680 C CA . LEU A 1 358 ? 21.478 25.051 -11.935 1.00 37.03 358 LEU A CA 1
ATOM 2681 C C . LEU A 1 358 ? 23.002 25.319 -11.933 1.00 37.03 358 LEU A C 1
ATOM 2683 O O . LEU A 1 358 ? 23.483 26.060 -12.783 1.00 37.03 358 LEU A O 1
ATOM 2687 N N . GLU A 1 359 ? 23.768 24.693 -11.035 1.00 32.78 359 GLU A N 1
ATOM 2688 C CA . GLU A 1 359 ? 25.239 24.798 -10.948 1.00 32.78 359 GLU A CA 1
ATOM 2689 C C . GLU A 1 359 ? 25.954 23.434 -11.085 1.00 32.78 359 GLU A C 1
ATOM 2691 O O . GLU A 1 359 ? 27.079 23.263 -10.617 1.00 32.78 359 GLU A O 1
ATOM 2696 N N . GLY A 1 360 ? 25.287 22.405 -11.621 1.00 35.66 360 GLY A N 1
ATOM 2697 C CA . GLY A 1 360 ? 25.817 21.030 -11.639 1.00 35.66 360 GLY A CA 1
ATOM 2698 C C . GLY A 1 360 ? 25.800 20.326 -10.271 1.00 35.66 360 GLY A C 1
ATOM 2699 O O . GLY A 1 360 ? 26.176 19.158 -10.166 1.00 35.66 360 GLY A O 1
ATOM 2700 N N . LYS A 1 361 ? 25.312 21.005 -9.227 1.00 37.06 361 LYS A N 1
ATOM 2701 C CA . LYS A 1 361 ? 24.862 20.388 -7.974 1.00 37.06 361 LYS A CA 1
ATOM 2702 C C . LYS A 1 361 ? 23.534 19.674 -8.226 1.00 37.06 361 LYS A C 1
ATOM 2704 O O . LYS A 1 361 ? 22.696 20.162 -8.979 1.00 37.06 361 LYS A O 1
ATOM 2709 N N . ALA A 1 362 ? 23.342 18.520 -7.600 1.00 47.56 362 ALA A N 1
ATOM 2710 C CA . ALA A 1 362 ? 22.065 17.821 -7.625 1.00 47.56 362 ALA A CA 1
ATOM 2711 C C . ALA A 1 362 ? 21.084 18.514 -6.667 1.00 47.56 362 ALA A C 1
ATOM 2713 O O . ALA A 1 362 ? 21.406 18.671 -5.494 1.00 47.56 362 ALA A O 1
ATOM 2714 N N . GLU A 1 363 ? 19.912 18.912 -7.156 1.00 53.91 363 GLU A N 1
ATOM 2715 C CA . GLU A 1 363 ? 18.817 19.434 -6.324 1.00 53.91 363 GLU A CA 1
ATOM 2716 C C . GLU A 1 363 ? 17.769 18.335 -6.123 1.00 53.91 363 GLU A C 1
ATOM 2718 O O . GLU A 1 363 ? 17.661 17.424 -6.941 1.00 53.91 363 GLU A O 1
ATOM 2723 N N . LEU A 1 364 ? 17.018 18.371 -5.024 1.00 63.88 364 LEU A N 1
ATOM 2724 C CA . LEU A 1 364 ? 16.119 17.281 -4.632 1.00 63.88 364 LEU A CA 1
ATOM 2725 C C . LEU A 1 364 ? 14.644 17.621 -4.833 1.00 63.88 364 LEU A C 1
ATOM 2727 O O . LEU A 1 364 ? 14.234 18.773 -4.699 1.00 63.88 364 LEU A O 1
ATOM 2731 N N . LEU A 1 365 ? 13.840 16.590 -5.113 1.00 73.12 365 LEU A N 1
ATOM 2732 C CA . LEU A 1 365 ? 12.402 16.753 -5.326 1.00 73.12 365 LEU A CA 1
ATOM 2733 C C . LEU A 1 365 ? 11.682 17.285 -4.091 1.00 73.12 365 LEU A C 1
ATOM 2735 O O . LEU A 1 365 ? 11.726 16.687 -3.015 1.00 73.12 365 LEU A O 1
ATOM 2739 N N . THR A 1 366 ? 10.907 18.341 -4.306 1.00 80.88 366 THR A N 1
ATOM 2740 C CA . THR A 1 366 ? 9.977 18.884 -3.313 1.00 80.88 366 THR A CA 1
ATOM 2741 C C . THR A 1 366 ? 8.799 17.937 -3.049 1.00 80.88 366 THR A C 1
ATOM 2743 O O . THR A 1 366 ? 8.417 17.129 -3.902 1.00 80.88 366 THR A O 1
ATOM 2746 N N . LEU A 1 367 ? 8.133 18.081 -1.896 1.00 81.50 367 LEU A N 1
ATOM 2747 C CA . LEU A 1 367 ? 6.902 17.334 -1.588 1.00 81.50 367 LEU A CA 1
ATOM 2748 C C . LEU A 1 367 ? 5.808 17.446 -2.674 1.00 81.50 367 LEU A C 1
ATOM 2750 O O . LEU A 1 367 ? 5.087 16.473 -2.888 1.00 81.50 367 LEU A O 1
ATOM 2754 N N . GLU A 1 368 ? 5.659 18.580 -3.373 1.00 82.06 368 GLU A N 1
ATOM 2755 C CA . GLU A 1 368 ? 4.659 18.714 -4.454 1.00 82.06 368 GLU A CA 1
ATOM 2756 C C . GLU A 1 368 ? 5.064 17.905 -5.699 1.00 82.06 368 GLU A C 1
ATOM 2758 O O . GLU A 1 368 ? 4.250 17.163 -6.247 1.00 82.06 368 GLU A O 1
ATOM 2763 N N . GLU A 1 369 ? 6.339 17.930 -6.098 1.00 79.88 369 GLU A N 1
ATOM 2764 C CA . GLU A 1 369 ? 6.827 17.081 -7.191 1.00 79.88 369 GLU A CA 1
ATOM 2765 C C . GLU A 1 369 ? 6.742 15.593 -6.855 1.00 79.88 369 GLU A C 1
ATOM 2767 O O . GLU A 1 369 ? 6.415 14.777 -7.717 1.00 79.88 369 GLU A O 1
ATOM 2772 N N . ILE A 1 370 ? 6.995 15.223 -5.599 1.00 83.00 370 ILE A N 1
ATOM 2773 C CA . ILE A 1 370 ? 6.773 13.860 -5.116 1.00 83.00 370 ILE A CA 1
ATOM 2774 C C . ILE A 1 370 ? 5.279 13.509 -5.222 1.00 83.00 370 ILE A C 1
ATOM 2776 O O . ILE A 1 370 ? 4.944 12.426 -5.700 1.00 83.00 370 ILE A O 1
ATOM 2780 N N . ALA A 1 371 ? 4.369 14.426 -4.879 1.00 81.56 371 ALA A N 1
ATOM 2781 C CA . ALA A 1 371 ? 2.924 14.240 -5.034 1.00 81.56 371 ALA A CA 1
ATOM 2782 C C . ALA A 1 371 ? 2.446 14.144 -6.504 1.00 81.56 371 ALA A C 1
ATOM 2784 O O . ALA A 1 371 ? 1.391 13.551 -6.760 1.00 81.56 371 ALA A O 1
ATOM 2785 N N . ASP A 1 372 ? 3.201 14.692 -7.462 1.00 79.25 372 ASP A N 1
ATOM 2786 C CA . ASP A 1 372 ? 2.954 14.602 -8.912 1.00 79.25 372 ASP A CA 1
ATOM 2787 C C . ASP A 1 372 ? 3.584 13.363 -9.576 1.00 79.25 372 ASP A C 1
ATOM 2789 O O . ASP A 1 372 ? 3.033 12.823 -10.543 1.00 79.25 372 ASP A O 1
ATOM 2793 N N . ARG A 1 373 ? 4.743 12.903 -9.087 1.00 79.19 373 ARG A N 1
ATOM 2794 C CA . ARG A 1 373 ? 5.492 11.770 -9.662 1.00 79.19 373 ARG A CA 1
ATOM 2795 C C . ARG A 1 373 ? 5.096 10.425 -9.047 1.00 79.19 373 ARG A C 1
ATOM 2797 O O . ARG A 1 373 ? 4.986 9.441 -9.778 1.00 79.19 373 ARG A O 1
ATOM 2804 N N . LEU A 1 374 ? 4.802 10.378 -7.745 1.00 79.44 374 LEU A N 1
ATOM 2805 C CA . LEU A 1 374 ? 4.436 9.148 -7.032 1.00 79.44 374 LEU A CA 1
ATOM 2806 C C . LEU A 1 374 ? 3.222 8.403 -7.628 1.00 79.44 374 LEU A C 1
ATOM 2808 O O . LEU A 1 374 ? 3.320 7.183 -7.749 1.00 79.44 374 LEU A O 1
ATOM 2812 N N . PRO A 1 375 ? 2.116 9.057 -8.054 1.00 77.12 375 PRO A N 1
ATOM 2813 C CA . PRO A 1 375 ? 1.003 8.355 -8.700 1.00 77.12 375 PRO A CA 1
ATOM 2814 C C . PRO A 1 375 ? 1.426 7.604 -9.966 1.00 77.12 375 PRO A C 1
ATOM 2816 O O . PRO A 1 375 ? 1.022 6.467 -10.161 1.00 77.12 375 PRO A O 1
ATOM 2819 N N . LYS A 1 376 ? 2.321 8.185 -10.776 1.00 72.31 376 LYS A N 1
ATOM 2820 C CA . LYS A 1 376 ? 2.817 7.547 -12.006 1.00 72.31 376 LYS A CA 1
ATOM 2821 C C . LYS A 1 376 ? 3.667 6.311 -11.700 1.00 72.31 376 LYS A C 1
ATOM 2823 O O . LYS A 1 376 ? 3.587 5.339 -12.439 1.00 72.31 376 LYS A O 1
ATOM 2828 N N . ALA A 1 377 ? 4.444 6.332 -10.616 1.00 65.38 377 ALA A N 1
ATOM 2829 C CA . ALA A 1 377 ? 5.200 5.165 -10.159 1.00 65.38 377 ALA A CA 1
ATOM 2830 C C . ALA A 1 377 ? 4.282 4.057 -9.608 1.00 65.38 377 ALA A C 1
ATOM 2832 O O . ALA A 1 377 ? 4.512 2.883 -9.887 1.00 65.38 377 ALA A O 1
ATOM 2833 N N . VAL A 1 378 ? 3.209 4.420 -8.893 1.00 63.81 378 VAL A N 1
ATOM 2834 C CA . VAL A 1 378 ? 2.162 3.476 -8.459 1.00 63.81 378 VAL A CA 1
ATOM 2835 C C . VAL A 1 378 ? 1.461 2.837 -9.662 1.00 63.81 378 VAL A C 1
ATOM 2837 O O . VAL A 1 378 ? 1.428 1.612 -9.747 1.00 63.81 378 VAL A O 1
ATOM 2840 N N . ASP A 1 379 ? 0.975 3.644 -10.611 1.00 61.28 379 ASP A N 1
ATOM 2841 C CA . ASP A 1 379 ? 0.283 3.183 -11.828 1.00 61.28 379 ASP A CA 1
ATOM 2842 C C . ASP A 1 379 ? 1.170 2.283 -12.712 1.00 61.28 379 ASP A C 1
ATOM 2844 O O . ASP A 1 379 ? 0.669 1.445 -13.459 1.00 61.28 379 ASP A O 1
ATOM 2848 N N . GLN A 1 380 ? 2.495 2.453 -12.642 1.00 59.03 380 GLN A N 1
ATOM 2849 C CA . GLN A 1 380 ? 3.480 1.651 -13.375 1.00 59.03 380 GLN A CA 1
ATOM 2850 C C . GLN A 1 380 ? 3.967 0.415 -12.603 1.00 59.03 380 GLN A C 1
ATOM 2852 O O . GLN A 1 380 ? 4.777 -0.336 -13.139 1.00 59.03 380 GLN A O 1
ATOM 2857 N N . GLY A 1 381 ? 3.521 0.190 -11.362 1.00 53.59 381 GLY A N 1
ATOM 2858 C CA . GLY A 1 381 ? 4.026 -0.897 -10.514 1.00 53.59 381 GLY A CA 1
ATOM 2859 C C . GLY A 1 381 ? 5.511 -0.754 -10.144 1.00 53.59 381 GLY A C 1
ATOM 2860 O O . GLY A 1 381 ? 6.174 -1.747 -9.846 1.00 53.59 381 GLY A O 1
ATOM 2861 N N . ASP A 1 382 ? 6.057 0.465 -10.186 1.00 62.16 382 ASP A N 1
ATOM 2862 C CA . ASP A 1 382 ? 7.447 0.766 -9.841 1.00 62.16 382 ASP A CA 1
ATOM 2863 C C . ASP A 1 382 ? 7.595 0.900 -8.316 1.00 62.16 382 ASP A C 1
ATOM 2865 O O . ASP A 1 382 ? 7.623 1.988 -7.730 1.00 62.16 382 ASP A O 1
ATOM 2869 N N . LEU A 1 383 ? 7.665 -0.256 -7.650 1.00 64.88 383 LEU A N 1
ATOM 2870 C CA . LEU A 1 383 ? 7.817 -0.352 -6.197 1.00 64.88 383 LEU A CA 1
ATOM 2871 C C . LEU A 1 383 ? 9.126 0.288 -5.692 1.00 64.88 383 LEU A C 1
ATOM 2873 O O . LEU A 1 383 ? 9.178 0.696 -4.527 1.00 64.88 383 LEU A O 1
ATOM 2877 N N . LEU A 1 384 ? 10.150 0.408 -6.549 1.00 63.16 384 LEU A N 1
ATOM 2878 C CA . LEU A 1 384 ? 11.439 1.029 -6.242 1.00 63.16 384 LEU A CA 1
ATOM 2879 C C . LEU A 1 384 ? 11.315 2.557 -6.211 1.00 63.16 384 LEU A C 1
ATOM 2881 O O . LEU A 1 384 ? 11.667 3.172 -5.201 1.00 63.16 384 LEU A O 1
ATOM 2885 N N . ALA A 1 385 ? 10.744 3.176 -7.245 1.00 65.50 385 ALA A N 1
ATOM 2886 C CA . ALA A 1 385 ? 10.474 4.611 -7.261 1.00 65.50 385 ALA A CA 1
ATOM 2887 C C . ALA A 1 385 ? 9.451 5.005 -6.184 1.00 65.50 385 ALA A C 1
ATOM 2889 O O . ALA A 1 385 ? 9.666 5.989 -5.488 1.00 65.50 385 ALA A O 1
ATOM 2890 N N . VAL A 1 386 ? 8.403 4.207 -5.938 1.00 68.31 386 VAL A N 1
ATOM 2891 C CA . VAL A 1 386 ? 7.458 4.423 -4.818 1.00 68.31 386 VAL A CA 1
ATOM 2892 C C . VAL A 1 386 ? 8.177 4.449 -3.458 1.00 68.31 386 VAL A C 1
ATOM 2894 O O . VAL A 1 386 ? 7.958 5.347 -2.639 1.00 68.31 386 VAL A O 1
ATOM 2897 N N . SER A 1 387 ? 9.073 3.486 -3.226 1.00 71.12 387 SER A N 1
ATOM 2898 C CA . SER A 1 387 ? 9.915 3.389 -2.025 1.00 71.12 387 SER A CA 1
ATOM 2899 C C . SER A 1 387 ? 10.881 4.581 -1.900 1.00 71.12 387 SER A C 1
ATOM 2901 O O . SER A 1 387 ? 11.066 5.139 -0.814 1.00 71.12 387 SER A O 1
ATOM 2903 N N . THR A 1 388 ? 11.449 5.025 -3.021 1.00 71.75 388 THR A N 1
ATOM 2904 C CA . THR A 1 388 ? 12.429 6.117 -3.093 1.00 71.75 388 THR A CA 1
ATOM 2905 C C . THR A 1 388 ? 11.782 7.492 -2.912 1.00 71.75 388 THR A C 1
ATOM 2907 O O . THR A 1 388 ? 12.230 8.269 -2.072 1.00 71.75 388 THR A O 1
ATOM 2910 N N . TYR A 1 389 ? 10.662 7.758 -3.588 1.00 82.38 389 TYR A N 1
ATOM 2911 C CA . TYR A 1 389 ? 9.831 8.953 -3.415 1.00 82.38 389 TYR A CA 1
ATOM 2912 C C . TYR A 1 389 ? 9.291 9.090 -1.987 1.00 82.38 389 TYR A C 1
ATOM 2914 O O . TYR A 1 389 ? 9.292 10.189 -1.433 1.00 82.38 389 TYR A O 1
ATOM 2922 N N . THR A 1 390 ? 8.911 7.981 -1.342 1.00 80.94 390 THR A N 1
ATOM 2923 C CA . THR A 1 390 ? 8.582 7.998 0.094 1.00 80.94 390 THR A CA 1
ATOM 2924 C C . THR A 1 390 ? 9.797 8.396 0.931 1.00 80.94 390 THR A C 1
ATOM 2926 O O . THR A 1 390 ? 9.681 9.222 1.832 1.00 80.94 390 THR A O 1
ATOM 2929 N N . THR A 1 391 ? 10.970 7.829 0.641 1.00 77.25 391 THR A N 1
ATOM 2930 C CA . THR A 1 391 ? 12.198 8.108 1.404 1.00 77.25 391 THR A CA 1
ATOM 2931 C C . THR A 1 391 ? 12.630 9.571 1.261 1.00 77.25 391 THR A C 1
ATOM 2933 O O . THR A 1 391 ? 13.056 10.166 2.246 1.00 77.25 391 THR A O 1
ATOM 2936 N N . ALA A 1 392 ? 12.431 10.180 0.087 1.00 76.81 392 ALA A N 1
ATOM 2937 C CA . ALA A 1 392 ? 12.626 11.614 -0.118 1.00 76.81 392 ALA A CA 1
ATOM 2938 C C . ALA A 1 392 ? 11.634 12.470 0.681 1.00 76.81 392 ALA A C 1
ATOM 2940 O O . ALA A 1 392 ? 12.064 13.353 1.417 1.00 76.81 392 ALA A O 1
ATOM 2941 N N . ALA A 1 393 ? 10.335 12.152 0.646 1.00 83.69 393 ALA A N 1
ATOM 2942 C CA . ALA A 1 393 ? 9.338 12.859 1.454 1.00 83.69 393 ALA A CA 1
ATOM 2943 C C . ALA A 1 393 ? 9.648 12.779 2.961 1.00 83.69 393 ALA A C 1
ATOM 2945 O O . ALA A 1 393 ? 9.528 13.770 3.675 1.00 83.69 393 ALA A O 1
ATOM 2946 N N . VAL A 1 394 ? 10.094 11.616 3.452 1.00 81.69 394 VAL A N 1
ATOM 2947 C CA . VAL A 1 394 ? 10.519 11.436 4.851 1.00 81.69 394 VAL A CA 1
ATOM 2948 C C . VAL A 1 394 ? 11.791 12.231 5.170 1.00 81.69 394 VAL A C 1
ATOM 2950 O O . VAL A 1 394 ? 11.911 12.730 6.286 1.00 81.69 394 VAL A O 1
ATOM 2953 N N . ALA A 1 395 ? 12.728 12.381 4.230 1.00 71.56 395 ALA A N 1
ATOM 2954 C CA . ALA A 1 395 ? 13.952 13.153 4.440 1.00 71.56 395 ALA A CA 1
ATOM 2955 C C . ALA A 1 395 ? 13.712 14.676 4.432 1.00 71.56 395 ALA A C 1
ATOM 2957 O O . ALA A 1 395 ? 14.229 15.364 5.310 1.00 71.56 395 ALA A O 1
ATOM 2958 N N . ASP A 1 396 ? 12.873 15.183 3.522 1.00 76.75 396 ASP A N 1
ATOM 2959 C CA . ASP A 1 396 ? 12.426 16.586 3.498 1.00 76.75 396 ASP A CA 1
ATOM 2960 C C . ASP A 1 396 ? 11.703 16.939 4.814 1.00 76.75 396 ASP A C 1
ATOM 2962 O O . ASP A 1 396 ? 12.118 17.831 5.557 1.00 76.75 396 ASP A O 1
ATOM 2966 N N . ILE A 1 397 ? 10.728 16.115 5.225 1.00 80.12 397 ILE A N 1
ATOM 2967 C CA . ILE A 1 397 ? 10.051 16.260 6.527 1.00 80.12 397 ILE A CA 1
ATOM 2968 C C . ILE A 1 397 ? 11.039 16.108 7.705 1.00 80.12 397 ILE A C 1
ATOM 2970 O O . ILE A 1 397 ? 10.831 16.706 8.758 1.00 80.12 397 ILE A O 1
ATOM 2974 N N . GLN A 1 398 ? 12.136 15.352 7.571 1.00 75.00 398 GLN A N 1
ATOM 2975 C CA . GLN A 1 398 ? 13.140 15.194 8.634 1.00 75.00 398 GLN A CA 1
ATOM 2976 C C . GLN A 1 398 ? 14.019 16.433 8.863 1.00 75.00 398 GLN A C 1
ATOM 2978 O O . GLN A 1 398 ? 14.499 16.599 9.985 1.00 75.00 398 GLN A O 1
ATOM 2983 N N . ILE A 1 399 ? 14.226 17.291 7.863 1.00 66.12 399 ILE A N 1
ATOM 2984 C CA . ILE A 1 399 ? 14.981 18.544 8.049 1.00 66.12 399 ILE A CA 1
ATOM 2985 C C . ILE A 1 399 ? 14.084 19.785 8.132 1.00 66.12 399 ILE A C 1
ATOM 2987 O O . ILE A 1 399 ? 14.489 20.795 8.707 1.00 66.12 399 ILE A O 1
ATOM 2991 N N . GLY A 1 400 ? 12.877 19.715 7.568 1.00 63.69 400 GLY A N 1
ATOM 2992 C CA . GLY A 1 400 ? 11.891 20.783 7.613 1.00 63.69 400 GLY A CA 1
ATOM 2993 C C . GLY A 1 400 ? 11.283 20.981 9.002 1.00 63.69 400 GLY A C 1
ATOM 2994 O O . GLY A 1 400 ? 11.444 20.179 9.920 1.00 63.69 400 GLY A O 1
ATOM 2995 N N . SER A 1 401 ? 10.545 22.076 9.153 1.00 66.94 401 SER A N 1
ATOM 2996 C CA . SER A 1 401 ? 9.765 22.404 10.351 1.00 66.94 401 SER A CA 1
ATOM 2997 C C . SER A 1 401 ? 8.342 22.795 9.943 1.00 66.94 401 SER A C 1
ATOM 2999 O O . SER A 1 401 ? 8.164 23.326 8.845 1.00 66.94 401 SER A O 1
ATOM 3001 N N . PRO A 1 402 ? 7.324 22.559 10.791 1.00 67.38 402 PRO A N 1
ATOM 3002 C CA . PRO A 1 402 ? 5.945 22.909 10.465 1.00 67.38 402 PRO A CA 1
ATOM 3003 C C . PRO A 1 402 ? 5.745 24.437 10.354 1.00 67.38 402 PRO A C 1
ATOM 3005 O O . PRO A 1 402 ? 6.463 25.199 11.009 1.00 67.38 402 PRO A O 1
ATOM 3008 N N . PRO A 1 403 ? 4.740 24.908 9.589 1.00 67.12 403 PRO A N 1
ATOM 3009 C CA . PRO A 1 403 ? 3.691 24.122 8.934 1.00 67.12 403 PRO A CA 1
ATOM 3010 C C . PRO A 1 403 ? 4.151 23.482 7.617 1.00 67.12 403 PRO A C 1
ATOM 3012 O O . PRO A 1 403 ? 4.673 24.158 6.732 1.00 67.12 403 PRO A O 1
ATOM 3015 N N . PHE A 1 404 ? 3.892 22.184 7.457 1.00 78.31 404 PHE A N 1
ATOM 3016 C CA . PHE A 1 404 ? 4.206 21.471 6.215 1.00 78.31 404 PHE A CA 1
ATOM 3017 C C . PHE A 1 404 ? 3.110 21.666 5.145 1.00 78.31 404 PHE A C 1
ATOM 3019 O O . PHE A 1 404 ? 1.945 21.903 5.489 1.00 78.31 404 PHE A O 1
ATOM 3026 N N . PRO A 1 405 ? 3.423 21.553 3.836 1.00 78.62 405 PRO A N 1
ATOM 3027 C CA . PRO A 1 405 ? 2.453 21.818 2.776 1.00 78.62 405 PRO A CA 1
ATOM 3028 C C . PRO A 1 405 ? 1.335 20.760 2.756 1.00 78.62 405 PRO A C 1
ATOM 3030 O O . PRO A 1 405 ? 1.524 19.600 2.380 1.00 78.62 405 PRO A O 1
ATOM 3033 N N . HIS A 1 406 ? 0.135 21.187 3.164 1.00 81.81 406 HIS A N 1
ATOM 3034 C CA . HIS A 1 406 ? -0.983 20.297 3.488 1.00 81.81 406 HIS A CA 1
ATOM 3035 C C . HIS A 1 406 ? -1.460 19.424 2.314 1.00 81.81 406 HIS A C 1
ATOM 3037 O O . HIS A 1 406 ? -1.729 18.232 2.488 1.00 81.81 406 HIS A O 1
ATOM 3043 N N . MET A 1 407 ? -1.549 19.999 1.110 1.00 83.62 407 MET A N 1
ATOM 3044 C CA . MET A 1 407 ? -2.048 19.292 -0.074 1.00 83.62 407 MET A CA 1
ATOM 3045 C C . MET A 1 407 ? -1.066 18.231 -0.604 1.00 83.62 407 MET A C 1
ATOM 3047 O O . MET A 1 407 ? -1.512 17.090 -0.738 1.00 83.62 407 MET A O 1
ATOM 3051 N N . PRO A 1 408 ? 0.236 18.511 -0.817 1.00 84.50 408 PRO A N 1
ATOM 3052 C CA . PRO A 1 408 ? 1.241 17.493 -1.133 1.00 84.50 408 PRO A CA 1
ATOM 3053 C C . PRO A 1 408 ? 1.209 16.262 -0.232 1.00 84.50 408 PRO A C 1
ATOM 3055 O O . PRO A 1 408 ? 1.055 15.141 -0.714 1.00 84.50 408 PRO A O 1
ATOM 3058 N N . ILE A 1 409 ? 1.269 16.452 1.088 1.00 88.75 409 ILE A N 1
ATOM 3059 C CA . ILE A 1 409 ? 1.291 15.336 2.043 1.00 88.75 409 ILE A CA 1
ATOM 3060 C C . ILE A 1 409 ? -0.020 14.547 1.978 1.00 88.75 409 ILE A C 1
ATOM 3062 O O . ILE A 1 409 ? 0.004 13.316 1.930 1.00 88.75 409 ILE A O 1
ATOM 3066 N N . LYS A 1 410 ? -1.170 15.231 1.895 1.00 88.50 410 LYS A N 1
ATOM 3067 C CA . LYS A 1 410 ? -2.475 14.580 1.708 1.00 88.50 410 LYS A CA 1
ATOM 3068 C C . LYS A 1 410 ? -2.513 13.739 0.426 1.00 88.50 410 LYS A C 1
ATOM 3070 O O . LYS A 1 410 ? -2.990 12.604 0.465 1.00 88.50 410 LYS A O 1
ATOM 3075 N N . ARG A 1 411 ? -1.998 14.264 -0.692 1.00 88.81 411 ARG A N 1
ATOM 3076 C CA . ARG A 1 411 ? -1.897 13.559 -1.982 1.00 88.81 411 ARG A CA 1
ATOM 3077 C C . ARG A 1 411 ? -0.996 12.326 -1.869 1.00 88.81 411 ARG A C 1
ATOM 3079 O O . ARG A 1 411 ? -1.433 11.237 -2.234 1.00 88.81 411 ARG A O 1
ATOM 3086 N N . ILE A 1 412 ? 0.204 12.472 -1.304 1.00 88.50 412 ILE A N 1
ATOM 3087 C CA . ILE A 1 412 ? 1.170 11.382 -1.091 1.00 88.50 412 ILE A CA 1
ATOM 3088 C C . ILE A 1 412 ? 0.560 10.277 -0.224 1.00 88.50 412 ILE A C 1
ATOM 3090 O O . ILE A 1 412 ? 0.494 9.126 -0.651 1.00 88.50 412 ILE A O 1
ATOM 3094 N N . MET A 1 413 ? 0.039 10.613 0.960 1.00 91.38 413 MET A N 1
ATOM 3095 C CA . MET A 1 413 ? -0.548 9.628 1.874 1.00 91.38 413 MET A CA 1
ATOM 3096 C C . MET A 1 413 ? -1.789 8.943 1.277 1.00 91.38 413 MET A C 1
ATOM 3098 O O . MET A 1 413 ? -1.981 7.748 1.490 1.00 91.38 413 MET A O 1
ATOM 3102 N N . HIS A 1 414 ? -2.623 9.645 0.499 1.00 86.06 414 HIS A N 1
ATOM 3103 C CA . HIS A 1 414 ? -3.736 9.012 -0.219 1.00 86.06 414 HIS A CA 1
ATOM 3104 C C . HIS A 1 414 ? -3.274 8.096 -1.364 1.00 86.06 414 HIS A C 1
ATOM 3106 O O . HIS A 1 414 ? -3.883 7.043 -1.556 1.00 86.06 414 HIS A O 1
ATOM 3112 N N . CYS A 1 415 ? -2.204 8.454 -2.078 1.00 83.12 415 CYS A N 1
ATOM 3113 C CA . CYS A 1 415 ? -1.606 7.631 -3.130 1.00 83.12 415 CYS A CA 1
ATOM 3114 C C . CYS A 1 415 ? -1.020 6.331 -2.553 1.00 83.12 415 CYS A C 1
ATOM 3116 O O . CYS A 1 415 ? -1.405 5.237 -2.966 1.00 83.12 415 CYS A O 1
ATOM 3118 N N . LEU A 1 416 ? -0.198 6.439 -1.501 1.00 84.31 416 LEU A N 1
ATOM 3119 C CA . LEU A 1 416 ? 0.338 5.289 -0.763 1.00 84.31 416 LEU A CA 1
ATOM 3120 C C . LEU A 1 416 ? -0.782 4.399 -0.207 1.00 84.31 416 LEU A C 1
ATOM 3122 O O . LEU A 1 416 ? -0.698 3.176 -0.302 1.00 84.31 416 LEU A O 1
ATOM 3126 N N . ARG A 1 417 ? -1.867 4.994 0.309 1.00 83.94 417 ARG A N 1
ATOM 3127 C CA . ARG A 1 417 ? -3.048 4.255 0.776 1.00 83.94 417 ARG A CA 1
ATOM 3128 C C . ARG A 1 417 ? -3.717 3.449 -0.340 1.00 83.94 417 ARG A C 1
ATOM 3130 O O . ARG A 1 417 ? -4.036 2.286 -0.111 1.00 83.94 417 ARG A O 1
ATOM 3137 N N . ALA A 1 418 ? -3.944 4.048 -1.513 1.00 73.88 418 ALA A N 1
ATOM 3138 C CA . ALA A 1 418 ? -4.540 3.360 -2.663 1.00 73.88 418 ALA A CA 1
ATOM 3139 C C . ALA A 1 418 ? -3.662 2.182 -3.127 1.00 73.88 418 ALA A C 1
ATOM 3141 O O . ALA A 1 418 ? -4.165 1.080 -3.345 1.00 73.88 418 ALA A O 1
ATOM 3142 N N . ALA A 1 419 ? -2.344 2.401 -3.140 1.00 71.31 419 ALA A N 1
ATOM 3143 C CA . ALA A 1 419 ? -1.305 1.417 -3.432 1.00 71.31 419 ALA A CA 1
ATOM 3144 C C . ALA A 1 419 ? -1.025 0.405 -2.296 1.00 71.31 419 ALA A C 1
ATOM 3146 O O . ALA A 1 419 ? -0.065 -0.356 -2.389 1.00 71.31 419 ALA A O 1
ATOM 3147 N N . ARG A 1 420 ? -1.802 0.414 -1.198 1.00 78.12 420 ARG A N 1
ATOM 3148 C CA . ARG A 1 420 ? -1.629 -0.455 -0.007 1.00 78.12 420 ARG A CA 1
ATOM 3149 C C . ARG A 1 420 ? -0.249 -0.346 0.681 1.00 78.12 420 ARG A C 1
ATOM 3151 O O . ARG A 1 420 ? 0.110 -1.183 1.507 1.00 78.12 420 ARG A O 1
ATOM 3158 N N . ARG A 1 421 ? 0.509 0.725 0.417 1.00 82.06 421 ARG A N 1
ATOM 3159 C CA . ARG A 1 421 ? 1.850 1.018 0.963 1.00 82.06 421 ARG A CA 1
ATOM 3160 C C . ARG A 1 421 ? 1.774 1.615 2.372 1.00 82.06 421 ARG A C 1
ATOM 3162 O O . ARG A 1 421 ? 2.134 2.767 2.616 1.00 82.06 421 ARG A O 1
ATOM 3169 N N . PHE A 1 422 ? 1.250 0.837 3.317 1.00 83.62 422 PHE A N 1
ATOM 3170 C CA . PHE A 1 422 ? 0.988 1.318 4.678 1.00 83.62 422 PHE A CA 1
ATOM 3171 C C . PHE A 1 422 ? 2.258 1.537 5.510 1.00 83.62 422 PHE A C 1
ATOM 3173 O O . PHE A 1 422 ? 2.270 2.442 6.337 1.00 83.62 422 PHE A O 1
ATOM 3180 N N . ASN A 1 423 ? 3.340 0.791 5.263 1.00 80.69 423 ASN A N 1
ATOM 3181 C CA . ASN A 1 423 ? 4.635 1.036 5.914 1.00 80.69 423 ASN A CA 1
ATOM 3182 C C . ASN A 1 423 ? 5.211 2.402 5.507 1.00 80.69 423 ASN A C 1
ATOM 3184 O O . ASN A 1 423 ? 5.609 3.195 6.355 1.00 80.69 423 ASN A O 1
ATOM 3188 N N . GLU A 1 424 ? 5.182 2.715 4.212 1.00 83.31 424 GLU A N 1
ATOM 3189 C CA . GLU A 1 424 ? 5.560 4.024 3.672 1.00 83.31 424 GLU A CA 1
ATOM 3190 C C . GLU A 1 424 ? 4.678 5.155 4.233 1.00 83.31 424 GLU A C 1
ATOM 3192 O O . GLU A 1 424 ? 5.176 6.191 4.673 1.00 83.31 424 GLU A O 1
ATOM 3197 N N . MET A 1 425 ? 3.360 4.933 4.278 1.00 90.38 425 MET A N 1
ATOM 3198 C CA . MET A 1 425 ? 2.383 5.884 4.818 1.00 90.38 425 MET A CA 1
ATOM 3199 C C . MET A 1 425 ? 2.564 6.125 6.329 1.00 90.38 425 MET A C 1
ATOM 3201 O O . MET A 1 425 ? 2.376 7.251 6.794 1.00 90.38 425 MET A O 1
ATOM 3205 N N . LYS A 1 426 ? 2.956 5.089 7.087 1.00 88.62 426 LYS A N 1
ATOM 3206 C CA . LYS A 1 426 ? 3.309 5.172 8.511 1.00 88.62 426 LYS A CA 1
ATOM 3207 C C . LYS A 1 426 ? 4.560 6.025 8.717 1.00 88.62 426 LYS A C 1
ATOM 3209 O O . LYS A 1 426 ? 4.493 6.980 9.479 1.00 88.62 426 LYS A O 1
ATOM 3214 N N . LEU A 1 427 ? 5.648 5.758 7.987 1.00 83.94 427 LEU A N 1
ATOM 3215 C CA . LEU A 1 427 ? 6.916 6.496 8.114 1.00 83.94 427 LEU A CA 1
ATOM 3216 C C . LEU A 1 427 ? 6.747 8.014 7.919 1.00 83.94 427 LEU A C 1
ATOM 3218 O O . LEU A 1 427 ? 7.318 8.801 8.673 1.00 83.94 427 LEU A O 1
ATOM 3222 N N . ILE A 1 428 ? 5.922 8.436 6.952 1.00 88.44 428 ILE A N 1
ATOM 3223 C CA . ILE A 1 428 ? 5.577 9.856 6.757 1.00 88.44 428 ILE A CA 1
ATOM 3224 C C . ILE A 1 428 ? 4.825 10.412 7.977 1.00 88.44 428 ILE A C 1
ATOM 3226 O O . ILE A 1 428 ? 5.165 11.483 8.478 1.00 88.44 428 ILE A O 1
ATOM 3230 N N . GLY A 1 429 ? 3.837 9.676 8.492 1.00 86.00 429 GLY A N 1
ATOM 3231 C CA . GLY A 1 429 ? 3.080 10.063 9.684 1.00 86.00 429 GLY A CA 1
ATOM 3232 C C . GLY A 1 429 ? 3.933 10.162 10.955 1.00 86.00 429 GLY A C 1
ATOM 3233 O O . GLY A 1 429 ? 3.777 11.111 11.724 1.00 86.00 429 GLY A O 1
ATOM 3234 N N . GLU A 1 430 ? 4.857 9.222 11.163 1.00 84.56 430 GLU A N 1
ATOM 3235 C CA . GLU A 1 430 ? 5.825 9.240 12.267 1.00 84.56 430 GLU A CA 1
ATOM 3236 C C . GLU A 1 430 ? 6.749 10.457 12.168 1.00 84.56 430 GLU A C 1
ATOM 3238 O O . GLU A 1 430 ? 6.971 11.142 13.168 1.00 84.56 430 GLU A O 1
ATOM 3243 N N . LYS A 1 431 ? 7.249 10.772 10.965 1.00 84.56 431 LYS A N 1
ATOM 3244 C CA . LYS A 1 431 ? 8.154 11.909 10.764 1.00 84.56 431 LYS A CA 1
ATOM 3245 C C . LYS A 1 431 ? 7.465 13.255 10.998 1.00 84.56 431 LYS A C 1
ATOM 3247 O O . LYS A 1 431 ? 8.041 14.104 11.670 1.00 84.56 431 LYS A O 1
ATOM 3252 N N . LEU A 1 432 ? 6.228 13.423 10.525 1.00 83.75 432 LEU A N 1
ATOM 3253 C CA . LEU A 1 432 ? 5.425 14.630 10.768 1.00 83.75 432 LEU A CA 1
ATOM 3254 C C . LEU A 1 432 ? 5.188 14.852 12.267 1.00 83.75 432 LEU A C 1
ATOM 3256 O O . LEU A 1 432 ? 5.461 15.935 12.787 1.00 83.75 432 LEU A O 1
ATOM 3260 N N . MET A 1 433 ? 4.758 13.811 12.987 1.00 82.06 433 MET A N 1
ATOM 3261 C CA . MET A 1 433 ? 4.535 13.904 14.433 1.00 82.06 433 MET A CA 1
ATOM 3262 C C . MET A 1 433 ? 5.833 14.166 15.211 1.00 82.06 433 MET A C 1
ATOM 3264 O O . MET A 1 433 ? 5.806 14.917 16.184 1.00 82.06 433 MET A O 1
ATOM 3268 N N . ALA A 1 434 ? 6.973 13.621 14.768 1.00 72.62 434 ALA A N 1
ATOM 3269 C CA . ALA A 1 434 ? 8.281 13.899 15.367 1.00 72.62 434 ALA A CA 1
ATOM 3270 C C . ALA A 1 434 ? 8.716 15.373 15.232 1.00 72.62 434 ALA A C 1
ATOM 3272 O O . ALA A 1 434 ? 9.455 15.857 16.085 1.00 72.62 434 ALA A O 1
ATOM 3273 N N . GLN A 1 435 ? 8.223 16.092 14.216 1.00 78.19 435 GLN A N 1
ATOM 3274 C CA . GLN A 1 435 ? 8.422 17.539 14.041 1.00 78.19 435 GLN A CA 1
ATOM 3275 C C . GLN A 1 435 ? 7.328 18.394 14.706 1.00 78.19 435 GLN A C 1
ATOM 3277 O O . GLN A 1 435 ? 7.279 19.606 14.509 1.00 78.19 435 GLN A O 1
ATOM 3282 N N . GLY A 1 436 ? 6.418 17.785 15.475 1.00 76.06 436 GLY A N 1
ATOM 3283 C CA . GLY A 1 436 ? 5.318 18.488 16.141 1.00 76.06 436 GLY A CA 1
ATOM 3284 C C . GLY A 1 436 ? 4.137 18.851 15.233 1.00 76.06 436 GLY A C 1
ATOM 3285 O O . GLY A 1 436 ? 3.271 19.622 15.649 1.00 76.06 436 GLY A O 1
ATOM 3286 N N . GLU A 1 437 ? 4.055 18.302 14.017 1.00 85.44 437 GLU A N 1
ATOM 3287 C CA . GLU A 1 437 ? 2.908 18.510 13.131 1.00 85.44 437 GLU A CA 1
ATOM 3288 C C . GLU A 1 437 ? 1.703 17.677 13.609 1.00 85.44 437 GLU A C 1
ATOM 3290 O O . GLU A 1 437 ? 1.651 16.454 13.467 1.00 85.44 437 GLU A O 1
ATOM 3295 N N . LEU A 1 438 ? 0.723 18.364 14.204 1.00 86.75 438 LEU A N 1
ATOM 3296 C CA . LEU A 1 438 ? -0.449 17.785 14.875 1.00 86.75 438 LEU A CA 1
ATOM 3297 C C . LEU A 1 438 ? -1.757 18.275 14.228 1.00 86.75 438 LEU A C 1
ATOM 3299 O O . LEU A 1 438 ? -2.652 18.821 14.887 1.00 86.75 438 LEU A O 1
ATOM 3303 N N . GLN A 1 439 ? -1.860 18.127 12.907 1.00 88.81 439 GLN A N 1
ATOM 3304 C CA . GLN A 1 439 ? -3.102 18.322 12.152 1.00 88.81 439 GLN A CA 1
ATOM 3305 C C . GLN A 1 439 ? -3.975 17.048 12.196 1.00 88.81 439 GLN A C 1
ATOM 3307 O O . GLN A 1 439 ? -3.480 15.969 11.852 1.00 88.81 439 GLN A O 1
ATOM 3312 N N . PRO A 1 440 ? -5.274 17.133 12.568 1.00 92.19 440 PRO A N 1
ATOM 3313 C CA . PRO A 1 440 ? -6.133 15.957 12.729 1.00 92.19 440 PRO A CA 1
ATOM 3314 C C . PRO A 1 440 ? -6.240 15.065 11.486 1.00 92.19 440 PRO A C 1
ATOM 3316 O O . PRO A 1 440 ? -6.305 13.846 11.636 1.00 92.19 440 PRO A O 1
ATOM 3319 N N . LEU A 1 441 ? -6.177 15.624 10.268 1.00 92.00 441 LEU A N 1
ATOM 3320 C CA . LEU A 1 441 ? -6.139 14.823 9.038 1.00 92.00 441 LEU A CA 1
ATOM 3321 C C . LEU A 1 441 ? -4.894 13.925 8.968 1.00 92.00 441 LEU A C 1
ATOM 3323 O O . LEU A 1 441 ? -5.018 12.738 8.672 1.00 92.00 441 LEU A O 1
ATOM 3327 N N . PHE A 1 442 ? -3.699 14.456 9.236 1.00 92.38 442 PHE A N 1
ATOM 3328 C CA . PHE A 1 442 ? -2.464 13.668 9.177 1.00 92.38 442 PHE A CA 1
ATOM 3329 C C . PHE A 1 442 ? -2.432 12.594 10.263 1.00 92.38 442 PHE A C 1
ATOM 3331 O O . PHE A 1 442 ? -2.082 11.451 9.979 1.00 92.38 442 PHE A O 1
ATOM 3338 N N . MET A 1 443 ? -2.906 12.917 11.469 1.00 92.69 443 MET A N 1
ATOM 3339 C CA . MET A 1 443 ? -3.073 11.938 12.547 1.00 92.69 443 MET A CA 1
ATOM 3340 C C . MET A 1 443 ? -4.098 10.852 12.173 1.00 92.69 443 MET A C 1
ATOM 3342 O O . MET A 1 443 ? -3.850 9.672 12.404 1.00 92.69 443 MET A O 1
ATOM 3346 N N . LYS A 1 444 ? -5.213 11.209 11.514 1.00 94.50 444 LYS A N 1
ATOM 3347 C CA . LYS A 1 444 ? -6.182 10.240 10.971 1.00 94.50 444 LYS A CA 1
ATOM 3348 C C . LYS A 1 444 ? -5.555 9.340 9.900 1.00 94.50 444 LYS A C 1
ATOM 3350 O O . LYS A 1 444 ? -5.829 8.143 9.882 1.00 94.50 444 LYS A O 1
ATOM 3355 N N . LEU A 1 445 ? -4.738 9.896 9.005 1.00 92.19 445 LEU A N 1
ATOM 3356 C CA . LEU A 1 445 ? -4.080 9.153 7.925 1.00 92.19 445 LEU A CA 1
ATOM 3357 C C . LEU A 1 445 ? -2.989 8.214 8.460 1.00 92.19 445 LEU A C 1
ATOM 3359 O O . LEU A 1 445 ? -2.958 7.046 8.077 1.00 92.19 445 LEU A O 1
ATOM 3363 N N . HIS A 1 446 ? -2.163 8.674 9.399 1.00 94.50 446 HIS A N 1
ATOM 3364 C CA . HIS A 1 446 ? -1.189 7.837 10.099 1.00 94.50 446 HIS A CA 1
ATOM 3365 C C . HIS A 1 446 ? -1.897 6.715 10.882 1.00 94.50 446 HIS A C 1
ATOM 3367 O O . HIS A 1 446 ? -1.576 5.540 10.709 1.00 94.50 446 HIS A O 1
ATOM 3373 N N . ALA A 1 447 ? -2.951 7.031 11.640 1.00 92.56 447 ALA A N 1
ATOM 3374 C CA . ALA A 1 447 ? -3.756 6.014 12.310 1.00 92.56 447 ALA A CA 1
ATOM 3375 C C . ALA A 1 447 ? -4.447 5.046 11.333 1.00 92.56 447 ALA A C 1
ATOM 3377 O O . ALA A 1 447 ? -4.604 3.872 11.662 1.00 92.56 447 ALA A O 1
ATOM 3378 N N . GLN A 1 448 ? -4.820 5.483 10.123 1.00 90.69 448 GLN A N 1
ATOM 3379 C CA . GLN A 1 448 ? -5.312 4.571 9.088 1.00 90.69 448 GLN A CA 1
ATOM 3380 C C . GLN A 1 448 ? -4.224 3.576 8.656 1.00 90.69 448 GLN A C 1
ATOM 3382 O O . GLN A 1 448 ? -4.527 2.390 8.567 1.00 90.69 448 GLN A O 1
ATOM 3387 N N . ALA A 1 449 ? -2.975 4.008 8.453 1.00 87.19 449 ALA A N 1
ATOM 3388 C CA . ALA A 1 449 ? -1.869 3.087 8.179 1.00 87.19 449 ALA A CA 1
ATOM 3389 C C . ALA A 1 449 ? -1.676 2.074 9.324 1.00 87.19 449 ALA A C 1
ATOM 3391 O O . ALA A 1 449 ? -1.614 0.872 9.078 1.00 87.19 449 ALA A O 1
ATOM 3392 N N . LEU A 1 450 ? -1.692 2.540 10.579 1.00 85.94 450 LEU A N 1
ATOM 3393 C CA . LEU A 1 450 ? -1.585 1.685 11.769 1.00 85.94 450 LEU A CA 1
ATOM 3394 C C . LEU A 1 450 ? -2.728 0.655 11.877 1.00 85.94 450 LEU A C 1
ATOM 3396 O O . LEU A 1 450 ? -2.481 -0.482 12.267 1.00 85.94 450 LEU A O 1
ATOM 3400 N N . ILE A 1 451 ? -3.966 1.004 11.499 1.00 84.50 451 ILE A N 1
ATOM 3401 C CA . ILE A 1 451 ? -5.094 0.050 11.452 1.00 84.50 451 ILE A CA 1
ATOM 3402 C C . ILE A 1 451 ? -4.832 -1.066 10.435 1.00 84.50 451 ILE A C 1
ATOM 3404 O O . ILE A 1 451 ? -5.054 -2.234 10.746 1.00 84.50 451 ILE A O 1
ATOM 3408 N N . GLU A 1 452 ? -4.375 -0.723 9.229 1.00 82.69 452 GLU A N 1
ATOM 3409 C CA . GLU A 1 452 ? -4.151 -1.698 8.150 1.00 82.69 452 GLU A CA 1
ATOM 3410 C C . GLU A 1 452 ? -2.909 -2.577 8.406 1.00 82.69 452 GLU A C 1
ATOM 3412 O O . GLU A 1 452 ? -2.866 -3.715 7.947 1.00 82.69 452 GLU A O 1
ATOM 3417 N N . LEU A 1 453 ? -1.946 -2.087 9.200 1.00 79.50 453 LEU A N 1
ATOM 3418 C CA . LEU A 1 453 ? -0.801 -2.847 9.728 1.00 79.50 453 LEU A CA 1
ATOM 3419 C C . LEU A 1 453 ? -1.135 -3.681 10.987 1.00 79.50 453 LEU A C 1
ATOM 3421 O O . LEU A 1 453 ? -0.287 -4.421 11.480 1.00 79.50 453 LEU A O 1
ATOM 3425 N N . GLY A 1 454 ? -2.358 -3.582 11.523 1.00 78.00 454 GLY A N 1
ATOM 3426 C CA . GLY A 1 454 ? -2.805 -4.329 12.708 1.00 78.00 454 GLY A CA 1
ATOM 3427 C C . GLY A 1 454 ? -2.433 -3.709 14.065 1.00 78.00 454 GLY A C 1
ATOM 3428 O O . GLY A 1 454 ? -2.808 -4.247 15.108 1.00 78.00 454 GLY A O 1
ATOM 3429 N N . GLU A 1 455 ? -1.781 -2.545 14.090 1.00 81.56 455 GLU A N 1
ATOM 3430 C CA . GLU A 1 455 ? -1.357 -1.798 15.288 1.00 81.56 455 GLU A CA 1
ATOM 3431 C C . GLU A 1 455 ? -2.534 -1.047 15.955 1.00 81.56 455 GLU A C 1
ATOM 3433 O O . GLU A 1 455 ? -2.500 0.158 16.221 1.00 81.56 455 GLU A O 1
ATOM 3438 N N . THR A 1 456 ? -3.638 -1.760 16.208 1.00 81.00 456 THR A N 1
ATOM 3439 C CA . THR A 1 456 ? -4.949 -1.133 16.450 1.00 81.00 456 THR A CA 1
ATOM 3440 C C . THR A 1 456 ? -5.063 -0.317 17.740 1.00 81.00 456 THR A C 1
ATOM 3442 O O . THR A 1 456 ? -5.999 0.475 17.835 1.00 81.00 456 THR A O 1
ATOM 3445 N N . ALA A 1 457 ? -4.188 -0.476 18.743 1.00 76.88 457 ALA A N 1
ATOM 3446 C CA . ALA A 1 457 ? -4.197 0.402 19.928 1.00 76.88 457 ALA A CA 1
ATOM 3447 C C . ALA A 1 457 ? -3.300 1.640 19.766 1.00 76.88 457 ALA A C 1
ATOM 3449 O O . ALA A 1 457 ? -3.686 2.710 20.232 1.00 76.88 457 ALA A O 1
ATOM 3450 N N . SER A 1 458 ? -2.201 1.541 19.006 1.00 78.25 458 SER A N 1
ATOM 3451 C CA . SER A 1 458 ? -1.411 2.701 18.565 1.00 78.25 458 SER A CA 1
ATOM 3452 C C . SER A 1 458 ? -2.300 3.659 17.759 1.00 78.25 458 SER A C 1
ATOM 3454 O O . SER A 1 458 ? -2.338 4.863 18.013 1.00 78.25 458 SER A O 1
ATOM 3456 N N . ALA A 1 459 ? -3.118 3.095 16.860 1.00 83.12 459 ALA A N 1
ATOM 3457 C CA . ALA A 1 459 ? -4.157 3.829 16.145 1.00 83.12 459 ALA A CA 1
ATOM 3458 C C . ALA A 1 459 ? -5.230 4.428 17.076 1.00 83.12 459 ALA A C 1
ATOM 3460 O O . ALA A 1 459 ? -5.640 5.566 16.872 1.00 83.12 459 ALA A O 1
ATOM 3461 N N . GLU A 1 460 ? -5.696 3.699 18.100 1.00 89.62 460 GLU A N 1
ATOM 3462 C CA . GLU A 1 460 ? -6.722 4.201 19.033 1.00 89.62 460 GLU A CA 1
ATOM 3463 C C . GLU A 1 460 ? -6.232 5.406 19.846 1.00 89.62 460 GLU A C 1
ATOM 3465 O O . GLU A 1 460 ? -6.965 6.384 19.992 1.00 89.62 460 GLU A O 1
ATOM 3470 N N . LEU A 1 461 ? -5.000 5.347 20.363 1.00 82.25 461 LEU A N 1
ATOM 3471 C CA . LEU A 1 461 ? -4.385 6.430 21.132 1.00 82.25 461 LEU A CA 1
ATOM 3472 C C . LEU A 1 461 ? -4.256 7.700 20.278 1.00 82.25 461 LEU A C 1
ATOM 3474 O O . LEU A 1 461 ? -4.710 8.774 20.675 1.00 82.25 461 LEU A O 1
ATOM 3478 N N . MET A 1 462 ? -3.724 7.548 19.064 1.00 87.06 462 MET A N 1
ATOM 3479 C CA . MET A 1 462 ? -3.556 8.635 18.101 1.00 87.06 462 MET A CA 1
ATOM 3480 C C . MET A 1 462 ? -4.894 9.232 17.643 1.00 87.06 462 MET A C 1
ATOM 3482 O O . MET A 1 462 ? -5.022 10.450 17.542 1.00 87.06 462 MET A O 1
ATOM 3486 N N . LEU A 1 463 ? -5.916 8.400 17.416 1.00 92.62 463 LEU A N 1
ATOM 3487 C CA . LEU A 1 463 ? -7.250 8.870 17.033 1.00 92.62 463 LEU A CA 1
ATOM 3488 C C . LEU A 1 463 ? -7.985 9.580 18.172 1.00 92.62 463 LEU A C 1
ATOM 3490 O O . LEU A 1 463 ? -8.750 10.493 17.886 1.00 92.62 463 LEU A O 1
ATOM 3494 N N . LYS A 1 464 ? -7.750 9.222 19.441 1.00 91.38 464 LYS A N 1
ATOM 3495 C CA . LYS A 1 464 ? -8.268 9.988 20.591 1.00 91.38 464 LYS A CA 1
ATOM 3496 C C . LYS A 1 464 ? -7.605 11.359 20.692 1.00 91.38 464 LYS A C 1
ATOM 3498 O O . LYS A 1 464 ? -8.302 12.360 20.807 1.00 91.38 464 LYS A O 1
ATOM 3503 N N . GLN A 1 465 ? -6.281 11.424 20.549 1.00 89.69 465 GLN A N 1
ATOM 3504 C CA . GLN A 1 465 ? -5.561 12.701 20.509 1.00 89.69 465 GLN A CA 1
ATOM 3505 C C . GLN A 1 465 ? -6.032 13.575 19.327 1.00 89.69 465 GLN A C 1
ATOM 3507 O O . GLN A 1 465 ? -6.215 14.783 19.479 1.00 89.69 465 GLN A O 1
ATOM 3512 N N . ALA A 1 466 ? -6.301 12.964 18.167 1.00 92.62 466 ALA A N 1
ATOM 3513 C CA . ALA A 1 466 ? -6.904 13.640 17.021 1.00 92.62 466 ALA A CA 1
ATOM 3514 C C . ALA A 1 466 ? -8.364 14.066 17.281 1.00 92.62 466 ALA A C 1
ATOM 3516 O O . ALA A 1 466 ? -8.745 15.153 16.857 1.00 92.62 466 ALA A O 1
ATOM 3517 N N . GLU A 1 467 ? -9.169 13.263 17.991 1.00 94.88 467 GLU A N 1
ATOM 3518 C CA . GLU A 1 467 ? -10.537 13.610 18.411 1.00 94.88 467 GLU A CA 1
ATOM 3519 C C . GLU A 1 467 ? -10.528 14.868 19.288 1.00 94.88 467 GLU A C 1
ATOM 3521 O O . GLU A 1 467 ? -11.276 15.806 19.014 1.00 94.88 467 GLU A O 1
ATOM 3526 N N . ASP A 1 468 ? -9.657 14.929 20.298 1.00 92.19 468 ASP A N 1
ATOM 3527 C CA . ASP A 1 468 ? -9.552 16.078 21.202 1.00 92.19 468 ASP A CA 1
ATOM 3528 C C . ASP A 1 468 ? -9.104 17.351 20.468 1.00 92.19 468 ASP A C 1
ATOM 3530 O O . ASP A 1 468 ? -9.727 18.406 20.622 1.00 92.19 468 ASP A O 1
ATOM 3534 N N . LEU A 1 469 ? -8.090 17.257 19.601 1.00 91.75 469 LEU A N 1
ATOM 3535 C CA . LEU A 1 469 ? -7.640 18.379 18.769 1.00 91.75 469 LEU A CA 1
ATOM 3536 C C . LEU A 1 469 ? -8.726 18.835 17.779 1.00 91.75 469 LEU A C 1
ATOM 3538 O O . LEU A 1 469 ? -8.967 20.037 17.640 1.00 91.75 469 LEU A O 1
ATOM 3542 N N . ALA A 1 470 ? -9.429 17.900 17.134 1.00 92.62 470 ALA A N 1
ATOM 3543 C CA . ALA A 1 470 ? -10.529 18.197 16.219 1.00 92.62 470 ALA A CA 1
ATOM 3544 C C . ALA A 1 470 ? -11.717 18.853 16.943 1.00 92.62 470 ALA A C 1
ATOM 3546 O O . ALA A 1 470 ? -12.275 19.836 16.454 1.00 92.62 470 ALA A O 1
ATOM 3547 N N . ARG A 1 471 ? -12.074 18.378 18.145 1.00 91.31 471 ARG A N 1
ATOM 3548 C CA . ARG A 1 471 ? -13.099 18.993 19.009 1.00 91.31 471 ARG A CA 1
ATOM 3549 C C . ARG A 1 471 ? -12.740 20.429 19.383 1.00 91.31 471 ARG A C 1
ATOM 3551 O O . ARG A 1 471 ? -13.591 21.307 19.261 1.00 91.31 471 ARG A O 1
ATOM 3558 N N . GLN A 1 472 ? -11.502 20.666 19.822 1.00 90.44 472 GLN A N 1
ATOM 3559 C CA . GLN A 1 472 ? -11.016 21.994 20.216 1.00 90.44 472 GLN A CA 1
ATOM 3560 C C . GLN A 1 472 ? -11.035 22.977 19.036 1.00 90.44 472 GLN A C 1
ATOM 3562 O O . GLN A 1 472 ? -11.502 24.106 19.181 1.00 90.44 472 GLN A O 1
ATOM 3567 N N . ARG A 1 473 ? -10.578 22.535 17.857 1.00 89.94 473 ARG A N 1
ATOM 3568 C CA . ARG A 1 473 ? -10.492 23.354 16.633 1.00 89.94 473 ARG A CA 1
ATOM 3569 C C . ARG A 1 473 ? -11.809 23.457 15.848 1.00 89.94 473 ARG A C 1
ATOM 3571 O O . ARG A 1 473 ? -11.886 24.253 14.920 1.00 89.94 473 ARG A O 1
ATOM 3578 N N . ARG A 1 474 ? -12.844 22.689 16.226 1.00 85.75 474 ARG A N 1
ATOM 3579 C CA . ARG A 1 474 ? -14.097 22.478 15.461 1.00 85.75 474 ARG A CA 1
ATOM 3580 C C . ARG A 1 474 ? -13.847 21.966 14.034 1.00 85.75 474 ARG A C 1
ATOM 3582 O O . ARG A 1 474 ? -14.503 22.387 13.086 1.00 85.75 474 ARG A O 1
ATOM 3589 N N . ASP A 1 475 ? -12.884 21.062 13.912 1.00 86.94 475 ASP A N 1
ATOM 3590 C CA . ASP A 1 475 ? -12.417 20.494 12.651 1.00 86.94 475 ASP A CA 1
ATOM 3591 C C . ASP A 1 475 ? -13.485 19.590 11.996 1.00 86.94 475 ASP A C 1
ATOM 3593 O O . ASP A 1 475 ? -14.181 18.825 12.674 1.00 86.94 475 ASP A O 1
ATOM 3597 N N . GLY A 1 476 ? -13.605 19.663 10.667 1.00 84.38 476 GLY A N 1
ATOM 3598 C CA . GLY A 1 476 ? -14.520 18.831 9.879 1.00 84.38 476 GLY A CA 1
ATOM 3599 C C . GLY A 1 476 ? -14.133 17.348 9.861 1.00 84.38 476 GLY A C 1
ATOM 3600 O O . GLY A 1 476 ? -15.000 16.489 9.702 1.00 84.38 476 GLY A O 1
ATOM 3601 N N . GLU A 1 477 ? -12.859 17.034 10.113 1.00 89.44 477 GLU A N 1
ATOM 3602 C CA . GLU A 1 477 ? -12.323 15.668 10.191 1.00 89.44 477 GLU A CA 1
ATOM 3603 C C . GLU A 1 477 ? -12.946 14.821 11.323 1.00 89.44 477 GLU A C 1
ATOM 3605 O O . GLU A 1 477 ? -12.821 13.595 11.331 1.00 89.44 477 GLU A O 1
ATOM 3610 N N . LEU A 1 478 ? -13.666 15.439 12.268 1.00 92.12 478 LEU A N 1
ATOM 3611 C CA . LEU A 1 478 ? -14.228 14.772 13.446 1.00 92.12 478 LEU A CA 1
ATOM 3612 C C . LEU A 1 478 ? -15.203 13.624 13.103 1.00 92.12 478 LEU A C 1
ATOM 3614 O O . LEU A 1 478 ? -15.211 12.609 13.799 1.00 92.12 478 LEU A O 1
ATOM 3618 N N . SER A 1 479 ? -16.001 13.737 12.029 1.00 93.00 479 SER A N 1
ATOM 3619 C CA . SER A 1 479 ? -16.895 12.642 11.593 1.00 93.00 479 SER A CA 1
ATOM 3620 C C . SER A 1 479 ? -16.106 11.403 11.153 1.00 93.00 479 SER A C 1
ATOM 3622 O O . SER A 1 479 ? -16.445 10.275 11.519 1.00 93.00 479 SER A O 1
ATOM 3624 N N . ASP A 1 480 ? -15.021 11.625 10.416 1.00 90.81 480 ASP A N 1
ATOM 3625 C CA . ASP A 1 480 ? -14.142 10.591 9.882 1.00 90.81 480 ASP A CA 1
ATOM 3626 C C . ASP A 1 480 ? -13.266 9.959 10.975 1.00 90.81 480 ASP A C 1
ATOM 3628 O O . ASP A 1 480 ? -13.069 8.744 10.976 1.00 90.81 480 ASP A O 1
ATOM 3632 N N . ILE A 1 481 ? -12.796 10.749 11.948 1.00 95.56 481 ILE A N 1
ATOM 3633 C CA . ILE A 1 481 ? -12.045 10.259 13.118 1.00 95.56 481 ILE A CA 1
ATOM 3634 C C . ILE A 1 481 ? -12.893 9.262 13.920 1.00 95.56 481 ILE A C 1
ATOM 3636 O O . ILE A 1 481 ? -12.415 8.174 14.249 1.00 95.56 481 ILE A O 1
ATOM 3640 N N . TYR A 1 482 ? -14.181 9.552 14.143 1.00 95.81 482 TYR A N 1
ATOM 3641 C CA . TYR A 1 482 ? -15.109 8.568 14.712 1.00 95.81 482 TYR A CA 1
ATOM 3642 C C . TYR A 1 482 ? -15.339 7.354 13.803 1.00 95.81 482 TYR A C 1
ATOM 3644 O O . TYR A 1 482 ? -15.533 6.250 14.307 1.00 95.81 482 TYR A O 1
ATOM 3652 N N . GLY A 1 483 ? -15.294 7.525 12.480 1.00 94.31 483 GLY A N 1
ATOM 3653 C CA . GLY A 1 483 ? -15.321 6.418 11.524 1.00 94.31 483 GLY A CA 1
ATOM 3654 C C . GLY A 1 483 ? -14.136 5.462 11.698 1.00 94.31 483 GLY A C 1
ATOM 3655 O O . GLY A 1 483 ? -14.321 4.243 11.686 1.00 94.31 483 GLY A O 1
ATOM 3656 N N . SER A 1 484 ? -12.938 6.007 11.916 1.00 95.25 484 SER A N 1
ATOM 3657 C CA . SER A 1 484 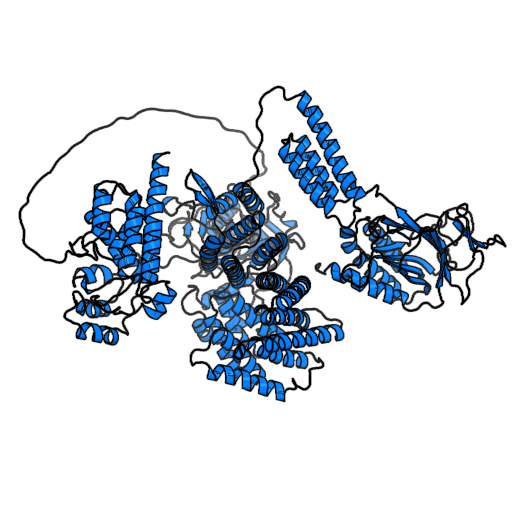? -11.713 5.249 12.192 1.00 95.25 484 SER A CA 1
ATOM 3658 C C . SER A 1 484 ? -11.702 4.622 13.592 1.00 95.25 484 SER A C 1
ATOM 3660 O O . SER A 1 484 ? -11.320 3.462 13.723 1.00 95.25 484 SER A O 1
ATOM 3662 N N . LEU A 1 485 ? -12.188 5.315 14.631 1.00 95.75 485 LEU A N 1
ATOM 3663 C CA . LEU A 1 485 ? -12.359 4.743 15.979 1.00 95.75 485 LEU A CA 1
ATOM 3664 C C . LEU A 1 485 ? -13.396 3.612 15.981 1.00 95.75 485 LEU A C 1
ATOM 3666 O O . LEU A 1 485 ? -13.149 2.529 16.512 1.00 95.75 485 LEU A O 1
ATOM 3670 N N . GLY A 1 486 ? -14.533 3.821 15.313 1.00 95.00 486 GLY A N 1
ATOM 3671 C CA . GLY A 1 486 ? -15.531 2.780 15.075 1.00 95.00 486 GLY A CA 1
ATOM 3672 C C . GLY A 1 486 ? -14.908 1.571 14.386 1.00 95.00 486 GLY A C 1
ATOM 3673 O O . GLY A 1 486 ? -15.133 0.436 14.817 1.00 95.00 486 GLY A O 1
ATOM 3674 N N . ARG A 1 487 ? -14.039 1.807 13.394 1.00 92.25 487 ARG A N 1
ATOM 3675 C CA . ARG A 1 487 ? -13.310 0.745 12.704 1.00 92.25 487 ARG A CA 1
ATOM 3676 C C . ARG A 1 487 ? -12.312 0.015 13.603 1.00 92.25 487 ARG A C 1
ATOM 3678 O O . ARG A 1 487 ? -12.353 -1.208 13.600 1.00 92.25 487 ARG A O 1
ATOM 3685 N N . VAL A 1 488 ? -11.489 0.699 14.402 1.00 91.62 488 VAL A N 1
ATOM 3686 C CA . VAL A 1 488 ? -10.561 0.065 15.367 1.00 91.62 488 VAL A CA 1
ATOM 3687 C C . VAL A 1 488 ? -11.287 -0.988 16.207 1.00 91.62 488 VAL A C 1
ATOM 3689 O O . VAL A 1 488 ? -10.861 -2.140 16.280 1.00 91.62 488 VAL A O 1
ATOM 3692 N N . HIS A 1 489 ? -12.429 -0.627 16.793 1.00 91.88 489 HIS A N 1
ATOM 3693 C CA . HIS A 1 489 ? -13.193 -1.563 17.616 1.00 91.88 489 HIS A CA 1
ATOM 3694 C C . HIS A 1 489 ? -13.970 -2.612 16.790 1.00 91.88 489 HIS A C 1
ATOM 3696 O O . HIS A 1 489 ? -14.229 -3.698 17.309 1.00 91.88 489 HIS A O 1
ATOM 3702 N N . LYS A 1 490 ? -14.274 -2.348 15.507 1.00 91.50 490 LYS A N 1
ATOM 3703 C CA . LYS A 1 490 ? -14.824 -3.339 14.559 1.00 91.50 490 LYS A CA 1
ATOM 3704 C C . LYS A 1 490 ? -13.801 -4.428 14.230 1.00 91.50 490 LYS A C 1
ATOM 3706 O O . LYS A 1 490 ? -14.130 -5.604 14.358 1.00 91.50 490 LYS A O 1
ATOM 3711 N N . GLU A 1 491 ? -12.568 -4.051 13.877 1.00 85.75 491 GLU A N 1
ATOM 3712 C CA . GLU A 1 491 ? -11.479 -5.007 13.622 1.00 85.75 491 GLU A CA 1
ATOM 3713 C C . GLU A 1 491 ? -11.242 -5.873 14.868 1.00 85.75 491 GLU A C 1
ATOM 3715 O O . GLU A 1 491 ? -11.183 -7.094 14.761 1.00 85.75 491 GLU A O 1
ATOM 3720 N N . ARG A 1 492 ? -11.229 -5.274 16.073 1.00 86.00 492 ARG A N 1
ATOM 3721 C CA . ARG A 1 492 ? -11.123 -6.042 17.326 1.00 86.00 492 ARG A CA 1
ATOM 3722 C C . ARG A 1 492 ? -12.301 -6.992 17.548 1.00 86.00 492 ARG A C 1
ATOM 3724 O O . ARG A 1 492 ? -12.062 -8.125 17.933 1.00 86.00 492 ARG A O 1
ATOM 3731 N N . PHE A 1 493 ? -13.549 -6.571 17.308 1.00 87.88 493 PHE A N 1
ATOM 3732 C CA . PHE A 1 493 ? -14.754 -7.409 17.466 1.00 87.88 493 PHE A CA 1
ATOM 3733 C C . PHE A 1 493 ? -14.748 -8.674 16.578 1.00 87.88 493 PHE A C 1
ATOM 3735 O O . PHE A 1 493 ? -15.289 -9.717 16.975 1.00 87.88 493 PHE A O 1
ATOM 3742 N N . VAL A 1 494 ? -14.132 -8.584 15.396 1.00 81.50 494 VAL A N 1
ATOM 3743 C CA . VAL A 1 494 ? -13.944 -9.702 14.460 1.00 81.50 494 VAL A CA 1
ATOM 3744 C C . VAL A 1 494 ? -12.696 -10.521 14.798 1.00 81.50 494 VAL A C 1
ATOM 3746 O O . VAL A 1 494 ? -12.798 -11.728 14.992 1.00 81.50 494 VAL A O 1
ATOM 3749 N N . GLY A 1 495 ? -11.530 -9.873 14.782 1.00 67.25 495 GLY A N 1
ATOM 3750 C CA . GLY A 1 495 ? -10.241 -10.477 14.431 1.00 67.25 495 GLY A CA 1
ATOM 3751 C C . GLY A 1 495 ? -9.288 -10.733 15.595 1.00 67.25 495 GLY A C 1
ATOM 3752 O O . GLY A 1 495 ? -8.081 -10.807 15.379 1.00 67.25 495 GLY A O 1
ATOM 3753 N N . ILE A 1 496 ? -9.800 -10.848 16.820 1.00 52.41 496 ILE A N 1
ATOM 3754 C CA . ILE A 1 496 ? -9.024 -11.281 17.989 1.00 52.41 496 ILE A CA 1
ATOM 3755 C C . ILE A 1 496 ? -9.646 -12.565 18.540 1.00 52.41 496 ILE A C 1
ATOM 3757 O O . ILE A 1 496 ? -10.866 -12.654 18.693 1.00 52.41 496 ILE A O 1
ATOM 3761 N N . ASP A 1 497 ? -8.800 -13.547 18.859 1.00 52.81 497 ASP A N 1
ATOM 3762 C CA . ASP A 1 497 ? -9.193 -14.831 19.450 1.00 52.81 497 ASP A CA 1
ATOM 3763 C C . ASP A 1 497 ? -9.684 -14.644 20.901 1.00 52.81 497 ASP A C 1
ATOM 3765 O O . ASP A 1 497 ? -8.951 -14.768 21.887 1.00 52.81 497 ASP A O 1
ATOM 3769 N N . PHE A 1 498 ? -10.943 -14.226 21.034 1.00 56.16 498 PHE A N 1
ATOM 3770 C CA . PHE A 1 498 ? -11.555 -13.923 22.319 1.00 56.16 498 PHE A CA 1
ATOM 3771 C C . PHE A 1 498 ? -11.987 -15.188 23.063 1.00 56.16 498 PHE A C 1
ATOM 3773 O O . PHE A 1 498 ? -13.135 -15.622 22.966 1.00 56.16 498 PHE A O 1
ATOM 3780 N N . GLN A 1 499 ? -11.153 -15.631 24.001 1.00 57.97 499 GLN A N 1
ATOM 3781 C CA . GLN A 1 499 ? -11.598 -16.500 25.101 1.00 57.97 499 GLN A CA 1
ATOM 3782 C C . GLN A 1 499 ? -12.600 -15.804 26.059 1.00 57.97 499 GLN A C 1
ATOM 3784 O O . GLN A 1 499 ? -13.135 -16.431 26.969 1.00 57.97 499 GLN A O 1
ATOM 3789 N N . SER A 1 500 ? -12.879 -14.502 25.872 1.00 74.31 500 SER A N 1
ATOM 3790 C CA . SER A 1 500 ? -13.784 -13.702 26.709 1.00 74.31 500 SER A CA 1
ATOM 3791 C C . SER A 1 500 ? -14.903 -13.031 25.907 1.00 74.31 500 SER A C 1
ATOM 3793 O O . SER A 1 500 ? -14.722 -11.976 25.292 1.00 74.31 500 SER A O 1
ATOM 3795 N N . THR A 1 501 ? -16.117 -13.576 26.020 1.00 80.69 501 THR A N 1
ATOM 3796 C CA . THR A 1 501 ? -17.359 -13.002 25.468 1.00 80.69 501 THR A CA 1
ATOM 3797 C C . THR A 1 501 ? -17.591 -11.554 25.919 1.00 80.69 501 THR A C 1
ATOM 3799 O O . THR A 1 501 ? -18.141 -10.748 25.171 1.00 80.69 501 THR A O 1
ATOM 3802 N N . ARG A 1 502 ? -17.139 -11.187 27.131 1.00 82.81 502 ARG A N 1
ATOM 3803 C CA . ARG A 1 502 ? -17.266 -9.823 27.673 1.00 82.81 502 ARG A CA 1
ATOM 3804 C C . ARG A 1 502 ? -16.374 -8.819 26.937 1.00 82.81 502 ARG A C 1
ATOM 3806 O O . ARG A 1 502 ? -16.808 -7.690 26.722 1.00 82.81 502 ARG A O 1
ATOM 3813 N N . ALA A 1 503 ? -15.165 -9.217 26.539 1.00 81.75 503 ALA A N 1
ATOM 3814 C CA . ALA A 1 503 ? -14.278 -8.365 25.747 1.00 81.75 503 ALA A CA 1
ATOM 3815 C C . ALA A 1 503 ? -14.842 -8.145 24.332 1.00 81.75 503 ALA A C 1
ATOM 3817 O O . ALA A 1 503 ? -14.877 -7.012 23.852 1.00 81.75 503 ALA A O 1
ATOM 3818 N N . ARG A 1 504 ? -15.388 -9.204 23.715 1.00 87.50 504 ARG A N 1
ATOM 3819 C CA . ARG A 1 504 ? -16.048 -9.122 22.404 1.00 87.50 504 ARG A CA 1
ATOM 3820 C C . ARG A 1 504 ? -17.280 -8.209 22.415 1.00 87.50 504 ARG A C 1
ATOM 3822 O O . ARG A 1 504 ? -17.424 -7.377 21.522 1.00 87.50 504 ARG A O 1
ATOM 3829 N N . GLN A 1 505 ? -18.114 -8.306 23.455 1.00 91.25 505 GLN A N 1
ATOM 3830 C CA . GLN A 1 505 ? -19.256 -7.409 23.675 1.00 91.25 505 GLN A CA 1
ATOM 3831 C C . GLN A 1 505 ? -18.806 -5.945 23.807 1.00 91.25 505 GLN A C 1
ATOM 3833 O O . GLN A 1 505 ? -19.369 -5.078 23.146 1.00 91.25 505 GLN A O 1
ATOM 3838 N N . LEU A 1 506 ? -17.759 -5.666 24.594 1.00 90.19 506 LEU A N 1
ATOM 3839 C CA . LEU A 1 506 ? -17.236 -4.304 24.755 1.00 90.19 506 LEU A CA 1
ATOM 3840 C C . LEU A 1 506 ? -16.698 -3.728 23.433 1.00 90.19 506 LEU A C 1
ATOM 3842 O O . LEU A 1 506 ? -16.923 -2.550 23.149 1.00 90.19 506 LEU A O 1
ATOM 3846 N N . ALA A 1 507 ? -16.027 -4.541 22.610 1.00 90.44 507 ALA A N 1
ATOM 3847 C CA . ALA A 1 507 ? -15.569 -4.128 21.282 1.00 90.44 507 ALA A CA 1
ATOM 3848 C C . ALA A 1 507 ? -16.752 -3.795 20.352 1.00 90.44 507 ALA A C 1
ATOM 3850 O O . ALA A 1 507 ? -16.760 -2.732 19.730 1.00 90.44 507 ALA A O 1
ATOM 3851 N N . PHE A 1 508 ? -17.787 -4.642 20.328 1.00 93.94 508 PHE A N 1
ATOM 3852 C CA . PHE A 1 508 ? -19.034 -4.391 19.597 1.00 93.94 508 PHE A CA 1
ATOM 3853 C C . PHE A 1 508 ? -19.722 -3.085 20.043 1.00 93.94 508 PHE A C 1
ATOM 3855 O O . PHE A 1 508 ? -19.976 -2.211 19.212 1.00 93.94 508 PHE A O 1
ATOM 3862 N N . ASP A 1 509 ? -19.959 -2.910 21.348 1.00 95.44 509 ASP A N 1
ATOM 3863 C CA . ASP A 1 509 ? -20.647 -1.733 21.899 1.00 95.44 509 ASP A CA 1
ATOM 3864 C C . ASP A 1 509 ? -19.866 -0.435 21.634 1.00 95.44 509 ASP A C 1
ATOM 3866 O O . ASP A 1 509 ? -20.446 0.597 21.285 1.00 95.44 509 ASP A O 1
ATOM 3870 N N . THR A 1 510 ? -18.535 -0.485 21.751 1.00 95.00 510 THR A N 1
ATOM 3871 C CA . THR A 1 510 ? -17.662 0.676 21.516 1.00 95.00 510 THR A CA 1
ATOM 3872 C C . THR A 1 510 ? -17.572 1.020 20.028 1.00 95.00 510 THR A C 1
ATOM 3874 O O . THR A 1 510 ? -17.636 2.197 19.673 1.00 95.00 510 THR A O 1
ATOM 3877 N N . SER A 1 511 ? -17.510 0.019 19.142 1.00 95.88 511 SER A N 1
ATOM 3878 C CA . SER A 1 511 ? -17.574 0.243 17.691 1.00 95.88 511 SER A CA 1
ATOM 3879 C C . SER A 1 511 ? -18.889 0.918 17.294 1.00 95.88 511 SER A C 1
ATOM 3881 O O . SER A 1 511 ? -18.894 1.960 16.633 1.00 95.88 511 SER A O 1
ATOM 3883 N N . LEU A 1 512 ? -20.009 0.380 17.788 1.00 96.44 512 LEU A N 1
ATOM 3884 C CA . LEU A 1 512 ? -21.343 0.903 17.521 1.00 96.44 512 LEU A CA 1
ATOM 3885 C C . LEU A 1 512 ? -21.530 2.334 18.058 1.00 96.44 512 LEU A C 1
ATOM 3887 O O . LEU A 1 512 ? -22.121 3.175 17.376 1.00 96.44 512 LEU A O 1
ATOM 3891 N N . LYS A 1 513 ? -20.998 2.635 19.253 1.00 96.94 513 LYS A N 1
ATOM 3892 C CA . LYS A 1 513 ? -20.955 3.995 19.819 1.00 96.94 513 LYS A CA 1
ATOM 3893 C C . LYS A 1 513 ? -20.275 4.970 18.856 1.00 96.94 513 LYS A C 1
ATOM 3895 O O . LYS A 1 513 ? -20.824 6.041 18.598 1.00 96.94 513 LYS A O 1
ATOM 3900 N N . PHE A 1 514 ? -19.098 4.624 18.339 1.00 97.50 514 PHE A N 1
ATOM 3901 C CA . PHE A 1 514 ? -18.319 5.547 17.517 1.00 97.50 514 PHE A CA 1
ATOM 3902 C C . PHE A 1 514 ? -18.935 5.789 16.136 1.00 97.50 514 PHE A C 1
ATOM 3904 O O . PHE A 1 514 ? -19.080 6.951 15.771 1.00 97.50 514 PHE A O 1
ATOM 3911 N N . TYR A 1 515 ? -19.437 4.776 15.420 1.00 96.56 515 TYR A N 1
ATOM 3912 C CA . TYR A 1 515 ? -20.155 5.030 14.155 1.00 96.56 515 TYR A CA 1
ATOM 3913 C C . TYR A 1 515 ? -21.412 5.907 14.348 1.00 96.56 515 TYR A C 1
ATOM 3915 O O . TYR A 1 515 ? -21.705 6.775 13.524 1.00 96.56 515 TYR A O 1
ATOM 3923 N N . ARG A 1 516 ? -22.123 5.771 15.480 1.00 95.12 516 ARG A N 1
ATOM 3924 C CA . ARG A 1 516 ? -23.249 6.663 15.836 1.00 95.12 516 ARG A CA 1
ATOM 3925 C C . ARG A 1 516 ? -22.806 8.108 16.100 1.00 95.12 516 ARG A C 1
ATOM 3927 O O . ARG A 1 516 ? -23.514 9.035 15.708 1.00 95.12 516 ARG A O 1
ATOM 3934 N N . LEU A 1 517 ? -21.645 8.317 16.729 1.00 94.25 517 LEU A N 1
ATOM 3935 C CA . LEU A 1 517 ? -21.044 9.649 16.882 1.00 94.25 517 LEU A CA 1
ATOM 3936 C C . LEU A 1 517 ? -20.608 10.221 15.525 1.00 94.25 517 LEU A C 1
ATOM 3938 O O . LEU A 1 517 ? -20.921 11.371 15.227 1.00 94.25 517 LEU A O 1
ATOM 3942 N N . GLY A 1 518 ? -19.988 9.401 14.675 1.00 93.25 518 GLY A N 1
ATOM 3943 C CA . GLY A 1 518 ? -19.597 9.745 13.309 1.00 93.25 518 GLY A CA 1
ATOM 3944 C C . GLY A 1 518 ? -20.761 10.279 12.476 1.00 93.25 518 GLY A C 1
ATOM 3945 O O . GLY A 1 518 ? -20.670 11.400 11.973 1.00 93.25 518 GLY A O 1
ATOM 3946 N N . ARG A 1 519 ? -21.894 9.558 12.422 1.00 91.81 519 ARG A N 1
ATOM 3947 C CA . ARG A 1 519 ? -23.123 10.028 11.747 1.00 91.81 519 ARG A CA 1
ATOM 3948 C C . ARG A 1 519 ? -23.678 11.315 12.363 1.00 91.81 519 ARG A C 1
ATOM 3950 O O . ARG A 1 519 ? -24.080 12.197 11.616 1.00 91.81 519 ARG A O 1
ATOM 3957 N N . LYS A 1 520 ? -23.676 11.461 13.698 1.00 91.50 520 LYS A N 1
ATOM 3958 C CA . LYS A 1 520 ? -24.133 12.693 14.378 1.00 91.50 520 LYS A CA 1
ATOM 3959 C C . LYS A 1 520 ? -23.273 13.920 14.039 1.00 91.50 520 LYS A C 1
ATOM 3961 O O . LYS A 1 520 ? -23.789 15.032 14.035 1.00 91.50 520 LYS A O 1
ATOM 3966 N N . HIS A 1 521 ? -21.980 13.721 13.795 1.00 88.75 521 HIS A N 1
ATOM 3967 C CA . HIS A 1 521 ? -21.029 14.777 13.439 1.00 88.75 521 HIS A CA 1
ATOM 3968 C C . HIS A 1 521 ? -20.795 14.908 11.924 1.00 88.75 521 HIS A C 1
ATOM 3970 O O . HIS A 1 521 ? -19.930 15.676 11.514 1.00 88.75 521 HIS A O 1
ATOM 3976 N N . SER A 1 522 ? -21.542 14.176 11.089 1.00 86.44 522 SER A N 1
ATOM 3977 C CA . SER A 1 522 ? -21.449 14.298 9.635 1.00 86.44 522 SER A CA 1
ATOM 3978 C C . SER A 1 522 ? -22.305 15.461 9.137 1.00 86.44 522 SER A C 1
ATOM 3980 O O . SER A 1 522 ? -23.505 15.510 9.402 1.00 86.44 522 SER A O 1
ATOM 3982 N N . ASN A 1 523 ? -21.690 16.380 8.392 1.00 77.00 523 ASN A N 1
ATOM 3983 C CA . ASN A 1 523 ? -22.383 17.516 7.775 1.00 77.00 523 ASN A CA 1
ATOM 3984 C C . ASN A 1 523 ? -23.062 17.151 6.440 1.00 77.00 523 ASN A C 1
ATOM 3986 O O . ASN A 1 523 ? -23.783 17.978 5.887 1.00 77.00 523 ASN A O 1
ATOM 3990 N N . ASP A 1 524 ? -22.841 15.935 5.925 1.00 77.88 524 ASP A N 1
ATOM 3991 C CA . ASP A 1 524 ? -23.439 15.435 4.685 1.00 77.88 524 ASP A CA 1
ATOM 3992 C C . ASP A 1 524 ? -24.490 14.339 4.972 1.00 77.88 524 ASP A C 1
ATOM 3994 O O . ASP A 1 524 ? -24.134 13.210 5.331 1.00 77.88 524 ASP A O 1
ATOM 3998 N N . PRO A 1 525 ? -25.794 14.617 4.775 1.00 69.81 525 PRO A N 1
ATOM 3999 C CA . PRO A 1 525 ? -26.845 13.610 4.888 1.00 69.81 525 PRO A CA 1
ATOM 4000 C C . PRO A 1 525 ? -26.674 12.415 3.936 1.00 69.81 525 PRO A C 1
ATOM 4002 O O . PRO A 1 525 ? -27.115 11.315 4.286 1.00 69.81 525 PRO A O 1
ATOM 4005 N N . ALA A 1 526 ? -26.029 12.600 2.777 1.00 73.81 526 ALA A N 1
ATOM 4006 C CA . ALA A 1 526 ? -25.832 11.578 1.747 1.00 73.81 526 ALA A CA 1
ATOM 4007 C C . ALA A 1 526 ? -24.644 10.631 2.017 1.00 73.81 526 ALA A C 1
ATOM 4009 O O . ALA A 1 526 ? -24.505 9.625 1.309 1.00 73.81 526 ALA A O 1
ATOM 4010 N N . ASN A 1 527 ? -23.835 10.898 3.052 1.00 80.38 527 ASN A N 1
ATOM 4011 C CA . ASN A 1 527 ? -22.719 10.054 3.481 1.00 80.38 527 ASN A CA 1
ATOM 4012 C C . ASN A 1 527 ? -23.208 8.839 4.296 1.00 80.38 527 ASN A C 1
ATOM 4014 O O . ASN A 1 527 ? -23.311 8.870 5.528 1.00 80.38 527 ASN A O 1
ATOM 4018 N N . LEU A 1 528 ? -23.517 7.751 3.589 1.00 87.88 528 LEU A N 1
ATOM 4019 C CA . LEU A 1 528 ? -24.092 6.521 4.148 1.00 87.88 528 LEU A CA 1
ATOM 4020 C C . LEU A 1 528 ? -23.084 5.635 4.911 1.00 87.88 528 LEU A C 1
ATOM 4022 O O . LEU A 1 528 ? -23.506 4.680 5.563 1.00 87.88 528 LEU A O 1
ATOM 4026 N N . TYR A 1 529 ? -21.781 5.953 4.894 1.00 88.94 529 TYR A N 1
ATOM 4027 C CA . TYR A 1 529 ? -20.708 5.128 5.481 1.00 88.94 529 TYR A CA 1
ATOM 4028 C C . TYR A 1 529 ? -21.000 4.690 6.925 1.00 88.94 529 TYR A C 1
ATOM 4030 O O . TYR A 1 529 ? -20.864 3.514 7.277 1.00 88.94 529 TYR A O 1
ATOM 4038 N N . HIS A 1 530 ? -21.437 5.626 7.771 1.00 93.38 530 HIS A N 1
ATOM 4039 C CA . HIS A 1 530 ? -21.729 5.340 9.177 1.00 93.38 530 HIS A CA 1
ATOM 4040 C C . HIS A 1 530 ? -22.995 4.487 9.355 1.00 93.38 530 HIS A C 1
ATOM 4042 O O . HIS A 1 530 ? -23.013 3.607 10.213 1.00 93.38 530 HIS A O 1
ATOM 4048 N N . ASP A 1 531 ? -24.034 4.701 8.540 1.00 92.81 531 ASP A N 1
ATOM 4049 C CA . ASP A 1 531 ? -25.281 3.921 8.589 1.00 92.81 531 ASP A CA 1
ATOM 4050 C C . ASP A 1 531 ? -25.057 2.461 8.160 1.00 92.81 531 ASP A C 1
ATOM 4052 O O . ASP A 1 531 ? -25.519 1.542 8.840 1.00 92.81 531 ASP A O 1
ATOM 4056 N N . VAL A 1 532 ? -24.300 2.240 7.078 1.00 93.31 532 VAL A N 1
ATOM 4057 C CA . VAL A 1 532 ? -23.951 0.899 6.575 1.00 93.31 532 VAL A CA 1
ATOM 4058 C C . VAL A 1 532 ? -23.134 0.126 7.612 1.00 93.31 532 VAL A C 1
ATOM 4060 O O . VAL A 1 532 ? -23.448 -1.025 7.915 1.00 93.31 532 VAL A O 1
ATOM 4063 N N . ASN A 1 533 ? -22.151 0.768 8.253 1.00 94.50 533 ASN A N 1
ATOM 4064 C CA . ASN A 1 533 ? -21.382 0.124 9.320 1.00 94.50 533 ASN A CA 1
ATOM 4065 C C . ASN A 1 533 ? -22.245 -0.207 10.552 1.00 94.50 533 ASN A C 1
ATOM 4067 O O . ASN A 1 533 ? -22.096 -1.291 11.114 1.00 94.50 533 ASN A O 1
ATOM 4071 N N . VAL A 1 534 ? -23.183 0.664 10.949 1.00 95.25 534 VAL A N 1
ATOM 4072 C CA . VAL A 1 534 ? -24.156 0.384 12.027 1.00 95.25 534 VAL A CA 1
ATOM 4073 C C . VAL A 1 534 ? -25.057 -0.812 11.685 1.00 95.25 534 VAL A C 1
ATOM 4075 O O . VAL A 1 534 ? -25.288 -1.671 12.539 1.00 95.25 534 VAL A O 1
ATOM 4078 N N . MET A 1 535 ? -25.538 -0.891 10.442 1.00 95.19 535 MET A N 1
ATOM 4079 C CA . MET A 1 535 ? -26.365 -1.986 9.923 1.00 95.19 535 MET A CA 1
ATOM 4080 C C . MET A 1 535 ? -25.610 -3.327 9.936 1.00 95.19 535 MET A C 1
ATOM 4082 O O . MET A 1 535 ? -26.090 -4.307 10.514 1.00 95.19 535 MET A O 1
ATOM 4086 N N . ALA A 1 536 ? -24.411 -3.357 9.349 1.00 93.19 536 ALA A N 1
ATOM 4087 C CA . ALA A 1 536 ? -23.591 -4.558 9.225 1.00 93.19 536 ALA A CA 1
ATOM 4088 C C . ALA A 1 536 ? -23.099 -5.066 10.595 1.00 93.19 536 ALA A C 1
ATOM 4090 O O . ALA A 1 536 ? -23.179 -6.266 10.874 1.00 93.19 536 ALA A O 1
ATOM 4091 N N . LEU A 1 537 ? -22.694 -4.157 11.499 1.00 93.56 537 LEU A N 1
ATOM 4092 C CA . LEU A 1 537 ? -22.407 -4.483 12.902 1.00 93.56 537 LEU A CA 1
ATOM 4093 C C . LEU A 1 537 ? -23.622 -5.093 13.602 1.00 93.56 537 LEU A C 1
ATOM 4095 O O . LEU A 1 537 ? -23.469 -6.096 14.291 1.00 93.56 537 LEU A O 1
ATOM 4099 N N . GLY A 1 538 ? -24.823 -4.531 13.425 1.00 93.44 538 GLY A N 1
ATOM 4100 C CA . GLY A 1 538 ? -26.049 -5.049 14.041 1.00 93.44 538 GLY A CA 1
ATOM 4101 C C . GLY A 1 538 ? -26.298 -6.524 13.710 1.00 93.44 538 GLY A C 1
ATOM 4102 O O . GLY A 1 538 ? -26.557 -7.323 14.611 1.00 93.44 538 GLY A O 1
ATOM 4103 N N . LEU A 1 539 ? -26.138 -6.909 12.440 1.00 91.19 539 LEU A N 1
ATOM 4104 C CA . LEU A 1 539 ? -26.278 -8.302 11.997 1.00 91.19 539 LEU A CA 1
ATOM 4105 C C . LEU A 1 539 ? -25.116 -9.195 12.448 1.00 91.19 539 LEU A C 1
ATOM 4107 O O . LEU A 1 539 ? -25.347 -10.328 12.870 1.00 91.19 539 LEU A O 1
ATOM 4111 N N . ALA A 1 540 ? -23.876 -8.705 12.407 1.00 90.81 540 ALA A N 1
ATOM 4112 C CA . ALA A 1 540 ? -22.721 -9.467 12.879 1.00 90.81 540 ALA A CA 1
ATOM 4113 C C . ALA A 1 540 ? -22.768 -9.707 14.399 1.00 90.81 540 ALA A C 1
ATOM 4115 O O . ALA A 1 540 ? -22.450 -10.800 14.860 1.00 90.81 540 ALA A O 1
ATOM 4116 N N . GLY A 1 541 ? -23.245 -8.729 15.175 1.00 91.69 541 GLY A N 1
ATOM 4117 C CA . GLY A 1 541 ? -23.510 -8.860 16.607 1.00 91.69 541 GLY A CA 1
ATOM 4118 C C . GLY A 1 541 ? -24.585 -9.907 16.906 1.00 91.69 541 GLY A C 1
ATOM 4119 O O . GLY A 1 541 ? -24.385 -10.735 17.793 1.00 91.69 541 GLY A O 1
ATOM 4120 N N . GLN A 1 542 ? -25.676 -9.939 16.128 1.00 91.31 542 GLN A N 1
ATOM 4121 C CA . GLN A 1 542 ? -26.701 -10.988 16.230 1.00 91.31 542 GLN A CA 1
ATOM 4122 C C . GLN A 1 542 ? -26.114 -12.377 15.919 1.00 91.31 542 GLN A C 1
ATOM 4124 O O . GLN A 1 542 ? -26.284 -13.295 16.720 1.00 91.31 542 GLN A O 1
ATOM 4129 N N . ARG A 1 543 ? -25.357 -12.525 14.816 1.00 88.50 543 ARG A N 1
ATOM 4130 C CA . ARG A 1 543 ? -24.655 -13.778 14.458 1.00 88.50 543 ARG A CA 1
ATOM 4131 C C . ARG A 1 543 ? -23.668 -14.236 15.539 1.00 88.50 543 ARG A C 1
ATOM 4133 O O . ARG A 1 543 ? -23.556 -15.429 15.794 1.00 88.50 543 ARG A O 1
ATOM 4140 N N . ALA A 1 544 ? -22.977 -13.300 16.190 1.00 87.44 544 ALA A N 1
ATOM 4141 C CA . ALA A 1 544 ? -22.010 -13.572 17.253 1.00 87.44 544 ALA A CA 1
ATOM 4142 C C . ALA A 1 544 ? -22.637 -13.774 18.652 1.00 87.44 544 ALA A C 1
ATOM 4144 O O . ALA A 1 544 ? -21.898 -13.958 19.618 1.00 87.44 544 ALA A O 1
ATOM 4145 N N . GLY A 1 545 ? -23.968 -13.715 18.794 1.00 89.25 545 GLY A N 1
ATOM 4146 C CA . GLY A 1 545 ? -24.655 -13.867 20.084 1.00 89.25 545 GLY A CA 1
ATOM 4147 C C . GLY A 1 545 ? -24.470 -12.688 21.053 1.00 89.25 545 GLY A C 1
ATOM 4148 O O . GLY A 1 545 ? -24.625 -12.855 22.264 1.00 89.25 545 GLY A O 1
ATOM 4149 N N . MET A 1 546 ? -24.116 -11.503 20.548 1.00 92.06 546 MET A N 1
ATOM 4150 C CA . MET A 1 546 ? -23.955 -10.285 21.350 1.00 92.06 546 MET A CA 1
ATOM 4151 C C . MET A 1 546 ? -25.312 -9.689 21.753 1.00 92.06 546 MET A C 1
ATOM 4153 O O . MET A 1 546 ? -26.335 -9.875 21.090 1.00 92.06 546 MET A O 1
ATOM 4157 N N . LYS A 1 547 ? -25.321 -8.894 22.827 1.00 94.12 547 LYS A N 1
ATOM 4158 C CA . LYS A 1 547 ? -26.478 -8.099 23.255 1.00 94.12 547 LYS A CA 1
ATOM 4159 C C . LYS A 1 547 ? -26.650 -6.891 22.334 1.00 94.12 547 LYS A C 1
ATOM 4161 O O . LYS A 1 547 ? -26.145 -5.809 22.615 1.00 94.12 547 LYS A O 1
ATOM 4166 N N . VAL A 1 548 ? -27.360 -7.084 21.227 1.00 94.12 548 VAL A N 1
ATOM 4167 C CA . VAL A 1 548 ? -27.640 -6.024 20.248 1.00 94.12 548 VAL A CA 1
ATOM 4168 C C . VAL A 1 548 ? -28.765 -5.090 20.747 1.00 94.12 548 VAL A C 1
ATOM 4170 O O . VAL A 1 548 ? -29.781 -5.582 21.247 1.00 94.12 548 VAL A O 1
ATOM 4173 N N . PRO A 1 549 ? -28.623 -3.752 20.630 1.00 94.25 549 PRO A N 1
ATOM 4174 C CA . PRO A 1 549 ? -29.661 -2.790 21.017 1.00 94.25 549 PRO A CA 1
ATOM 4175 C C . PRO A 1 549 ? -31.018 -2.984 20.312 1.00 94.25 549 PRO A C 1
ATOM 4177 O O . PRO A 1 549 ? -31.090 -3.453 19.177 1.00 94.25 549 PRO A O 1
ATOM 4180 N N . LYS A 1 550 ? -32.122 -2.597 20.972 1.00 91.31 550 LYS A N 1
ATOM 4181 C CA . LYS A 1 550 ? -33.504 -2.828 20.483 1.00 91.31 550 LYS A CA 1
ATOM 4182 C C . LYS A 1 550 ? -33.827 -2.095 19.172 1.00 91.31 550 LYS A C 1
ATOM 4184 O O . LYS A 1 550 ? -34.616 -2.585 18.364 1.00 91.31 550 LYS A O 1
ATOM 4189 N N . ASP A 1 551 ? -33.203 -0.942 18.968 1.00 91.88 551 ASP A N 1
ATOM 4190 C CA . ASP A 1 551 ? -33.203 -0.127 17.749 1.00 91.88 551 ASP A CA 1
ATOM 4191 C C . ASP A 1 551 ? -32.391 -0.752 16.596 1.00 91.88 551 ASP A C 1
ATOM 4193 O O . ASP A 1 551 ? -32.456 -0.265 15.474 1.00 91.88 551 ASP A O 1
ATOM 4197 N N . LEU A 1 552 ? -31.693 -1.867 16.844 1.00 92.69 552 LEU A N 1
ATOM 4198 C CA . LEU A 1 552 ? -31.058 -2.741 15.850 1.00 92.69 552 LEU A CA 1
ATOM 4199 C C . LEU A 1 552 ? -31.603 -4.180 15.920 1.00 92.69 552 LEU A C 1
ATOM 4201 O O . LEU A 1 552 ? -30.898 -5.149 15.636 1.00 92.69 552 LEU A O 1
ATOM 4205 N N . SER A 1 553 ? -32.876 -4.347 16.292 1.00 89.94 553 SER A N 1
ATOM 4206 C CA . SER A 1 553 ? -33.586 -5.609 16.045 1.00 89.94 553 SER A CA 1
ATOM 4207 C C . SER A 1 553 ? -33.767 -5.840 14.532 1.00 89.94 553 SER A C 1
ATOM 4209 O O . SER A 1 553 ? -33.751 -4.865 13.774 1.00 89.94 553 SER A O 1
ATOM 4211 N N . PRO A 1 554 ? -33.984 -7.086 14.057 1.00 89.06 554 PRO A N 1
ATOM 4212 C CA . PRO A 1 554 ? -34.072 -7.385 12.623 1.00 89.06 554 PRO A CA 1
ATOM 4213 C C . PRO A 1 554 ? -35.023 -6.459 11.850 1.00 89.06 554 PRO A C 1
ATOM 4215 O O . PRO A 1 554 ? -34.637 -5.901 10.834 1.00 89.06 554 PRO A O 1
ATOM 4218 N N . LYS A 1 555 ? -36.211 -6.167 12.401 1.00 91.75 555 LYS A N 1
ATOM 4219 C CA . LYS A 1 555 ? -37.198 -5.244 11.805 1.00 91.75 555 LYS A CA 1
ATOM 4220 C C . LYS A 1 555 ? -36.682 -3.807 11.617 1.00 91.75 555 LYS A C 1
ATOM 4222 O O . LYS A 1 555 ? -37.124 -3.124 10.697 1.00 91.75 555 LYS A O 1
ATOM 4227 N N . HIS A 1 556 ? -35.792 -3.327 12.484 1.00 94.00 556 HIS A N 1
ATOM 4228 C CA . HIS A 1 556 ? -35.162 -2.013 12.328 1.00 94.00 556 HIS A CA 1
ATOM 4229 C C . HIS A 1 556 ? -33.994 -2.058 11.337 1.00 94.00 556 HIS A C 1
ATOM 4231 O O . HIS A 1 556 ? -33.826 -1.115 10.570 1.00 94.00 556 HIS A O 1
ATOM 4237 N N . ILE A 1 557 ? -33.246 -3.164 11.296 1.00 93.75 557 ILE A N 1
ATOM 4238 C CA . ILE A 1 557 ? -32.176 -3.383 10.314 1.00 93.75 557 ILE A CA 1
ATOM 4239 C C . ILE A 1 557 ? -32.749 -3.476 8.893 1.00 93.75 557 ILE A C 1
ATOM 4241 O O . ILE A 1 557 ? -32.245 -2.790 8.012 1.00 93.75 557 ILE A O 1
ATOM 4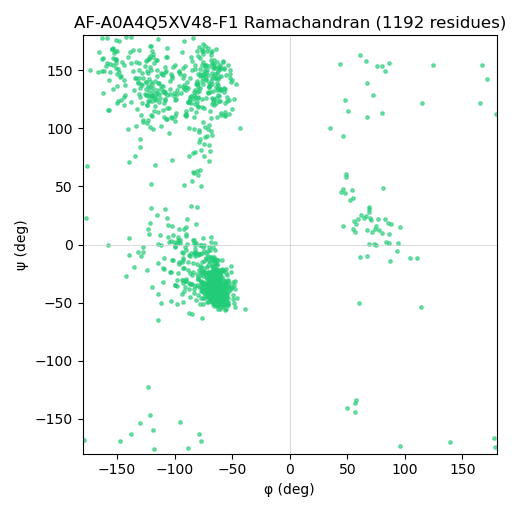245 N N . THR A 1 558 ? -33.843 -4.218 8.675 1.00 94.31 558 THR A N 1
ATOM 4246 C CA . THR A 1 558 ? -34.564 -4.255 7.388 1.00 94.31 558 THR A CA 1
ATOM 4247 C C . THR A 1 558 ? -34.945 -2.845 6.937 1.00 94.31 558 THR A C 1
ATOM 4249 O O . THR A 1 558 ? -34.599 -2.449 5.832 1.00 94.31 558 THR A O 1
ATOM 4252 N N . LYS A 1 559 ? -35.548 -2.035 7.821 1.00 94.88 559 LYS A N 1
ATOM 4253 C CA . LYS A 1 559 ? -35.893 -0.635 7.518 1.00 94.88 559 LYS A CA 1
ATOM 4254 C C . LYS A 1 559 ? -34.688 0.259 7.230 1.00 94.88 559 LYS A C 1
ATOM 4256 O O . LYS A 1 559 ? -34.793 1.186 6.432 1.00 94.88 559 LYS A O 1
ATOM 4261 N N . LEU A 1 560 ? -33.559 0.021 7.895 1.00 93.88 560 LEU A N 1
ATOM 4262 C CA . LEU A 1 560 ? -32.320 0.754 7.646 1.00 93.88 560 LEU A CA 1
ATOM 4263 C C . LEU A 1 560 ? -31.741 0.390 6.271 1.00 93.88 560 LEU A C 1
ATOM 4265 O O . LEU A 1 560 ? -31.348 1.288 5.536 1.00 93.88 560 LEU A O 1
ATOM 4269 N N . ALA A 1 561 ? -31.775 -0.888 5.893 1.00 94.94 561 ALA A N 1
ATOM 4270 C CA . ALA A 1 561 ? -31.363 -1.371 4.578 1.00 94.94 561 ALA A CA 1
ATOM 4271 C C . ALA A 1 561 ? -32.288 -0.886 3.448 1.00 94.94 561 ALA A C 1
ATOM 4273 O O . ALA A 1 561 ? -31.804 -0.401 2.429 1.00 94.94 561 ALA A O 1
ATOM 4274 N N . GLU A 1 562 ? -33.611 -0.935 3.650 1.00 94.50 562 GLU A N 1
ATOM 4275 C CA . GLU A 1 562 ? -34.616 -0.338 2.756 1.00 94.50 562 GLU A CA 1
ATOM 4276 C C . GLU A 1 562 ? -34.336 1.153 2.529 1.00 94.50 562 GLU A C 1
ATOM 4278 O O . GLU A 1 562 ? -34.380 1.616 1.389 1.00 94.50 562 GLU A O 1
ATOM 4283 N N . ARG A 1 563 ? -33.999 1.894 3.598 1.00 92.69 563 ARG A N 1
ATOM 4284 C CA . ARG A 1 563 ? -33.632 3.312 3.511 1.00 92.69 563 ARG A CA 1
ATOM 4285 C C . ARG A 1 563 ? -32.320 3.511 2.757 1.00 92.69 563 ARG A C 1
ATOM 4287 O O . ARG A 1 563 ? -32.311 4.282 1.816 1.00 92.69 563 ARG A O 1
ATOM 4294 N N . ILE A 1 564 ? -31.245 2.805 3.118 1.00 91.44 564 ILE A N 1
ATOM 4295 C CA . ILE A 1 564 ? -29.927 2.908 2.461 1.00 91.44 564 ILE A CA 1
ATOM 4296 C C . ILE A 1 564 ? -30.049 2.616 0.960 1.00 91.44 564 ILE A C 1
ATOM 4298 O O . ILE A 1 564 ? -29.605 3.424 0.149 1.00 91.44 564 ILE A O 1
ATOM 4302 N N . ARG A 1 565 ? -30.707 1.512 0.580 1.00 89.00 565 ARG A N 1
ATOM 4303 C CA . ARG A 1 565 ? -30.935 1.167 -0.828 1.00 89.00 565 ARG A CA 1
ATOM 4304 C C . ARG A 1 565 ? -31.792 2.225 -1.527 1.00 89.00 565 ARG A C 1
ATOM 4306 O O . ARG A 1 565 ? -31.394 2.731 -2.567 1.00 89.00 565 ARG A O 1
ATOM 4313 N N . GLY A 1 566 ? -32.907 2.636 -0.919 1.00 87.56 566 GLY A N 1
ATOM 4314 C CA . GLY A 1 566 ? -33.770 3.691 -1.456 1.00 87.56 566 GLY A CA 1
ATOM 4315 C C . GLY A 1 566 ? -33.128 5.085 -1.494 1.00 87.56 566 GLY A C 1
ATOM 4316 O O . GLY A 1 566 ? -33.559 5.923 -2.277 1.00 87.56 566 GLY A O 1
ATOM 4317 N N . ASP A 1 567 ? -32.111 5.364 -0.680 1.00 87.38 567 ASP A N 1
ATOM 4318 C CA . ASP A 1 567 ? -31.312 6.592 -0.730 1.00 87.38 567 ASP A CA 1
ATOM 4319 C C . ASP A 1 567 ? -30.302 6.539 -1.891 1.00 87.38 567 ASP A C 1
ATOM 4321 O O . ASP A 1 567 ? -30.046 7.569 -2.507 1.00 87.38 567 ASP A O 1
ATOM 4325 N N . ILE A 1 568 ? -29.773 5.355 -2.229 1.00 86.50 568 ILE A N 1
ATOM 4326 C CA . ILE A 1 568 ? -28.842 5.132 -3.350 1.00 86.50 568 ILE A CA 1
ATOM 4327 C C . ILE A 1 568 ? -29.580 5.097 -4.694 1.00 86.50 568 ILE A C 1
ATOM 4329 O O . ILE A 1 568 ? -29.235 5.860 -5.591 1.00 86.50 568 ILE A O 1
ATOM 4333 N N . ASP A 1 569 ? -30.643 4.296 -4.816 1.00 81.19 569 ASP A N 1
ATOM 4334 C CA . ASP A 1 569 ? -31.436 4.154 -6.050 1.00 81.19 569 ASP A CA 1
ATOM 4335 C C . ASP A 1 569 ? -32.137 5.468 -6.470 1.00 81.19 569 ASP A C 1
ATOM 4337 O O . ASP A 1 569 ? -32.618 5.591 -7.595 1.00 81.19 569 ASP A O 1
ATOM 4341 N N . ARG A 1 570 ? -32.197 6.470 -5.576 1.00 81.00 570 ARG A N 1
ATOM 4342 C CA . ARG A 1 570 ? -32.699 7.829 -5.857 1.00 81.00 570 ARG A CA 1
ATOM 4343 C C . ARG A 1 570 ? -31.619 8.846 -6.256 1.00 81.00 570 ARG A C 1
ATOM 4345 O O . ARG A 1 570 ? -31.996 9.969 -6.584 1.00 81.00 570 ARG A O 1
ATOM 4352 N N . LYS A 1 571 ? -30.320 8.513 -6.199 1.00 74.62 571 LYS A N 1
ATOM 4353 C CA . LYS A 1 571 ? -29.227 9.461 -6.501 1.00 74.62 571 LYS A CA 1
ATOM 4354 C C . LYS A 1 571 ? -29.058 9.702 -8.004 1.00 74.62 571 LYS A C 1
ATOM 4356 O O . LYS A 1 571 ? -29.222 10.835 -8.439 1.00 74.62 571 LYS A O 1
ATOM 4361 N N . ASP A 1 572 ? -28.714 8.668 -8.775 1.00 56.41 572 ASP A N 1
ATOM 4362 C CA . ASP A 1 572 ? -28.390 8.778 -10.208 1.00 56.41 572 ASP A CA 1
ATOM 4363 C C . ASP A 1 572 ? -28.450 7.391 -10.894 1.00 56.41 572 ASP A C 1
ATOM 4365 O O . ASP A 1 572 ? -28.138 6.392 -10.238 1.00 56.41 572 ASP A O 1
ATOM 4369 N N . PRO A 1 573 ? -28.805 7.281 -12.192 1.00 54.28 573 PRO A N 1
ATOM 4370 C CA . PRO A 1 573 ? -28.597 6.058 -12.979 1.00 54.28 573 PRO A CA 1
ATOM 4371 C C . PRO A 1 573 ? -27.127 5.589 -13.085 1.00 54.28 573 PRO A C 1
ATOM 4373 O O . PRO A 1 573 ? -26.905 4.407 -13.335 1.00 54.28 573 PRO A O 1
ATOM 4376 N N . ASN A 1 574 ? -26.134 6.460 -12.872 1.00 52.41 574 ASN A N 1
ATOM 4377 C CA . ASN A 1 574 ? -24.722 6.109 -12.686 1.00 52.41 574 ASN A CA 1
ATOM 4378 C C . ASN A 1 574 ? -24.331 6.242 -11.205 1.00 52.41 574 ASN A C 1
ATOM 4380 O O . ASN A 1 574 ? -23.983 7.321 -10.723 1.00 52.41 574 ASN A O 1
ATOM 4384 N N . ILE A 1 575 ? -24.371 5.128 -10.476 1.00 64.75 575 ILE A N 1
ATOM 4385 C CA . ILE A 1 575 ? -24.070 5.096 -9.039 1.00 64.75 575 ILE A CA 1
ATOM 4386 C C . ILE A 1 575 ? -22.566 5.366 -8.797 1.00 64.75 575 ILE A C 1
ATOM 4388 O O . ILE A 1 575 ? -21.733 4.807 -9.513 1.00 64.75 575 ILE A O 1
ATOM 4392 N N . PRO A 1 576 ? -22.186 6.190 -7.796 1.00 69.94 576 PRO A N 1
ATOM 4393 C CA . PRO A 1 576 ? -20.785 6.384 -7.409 1.00 69.94 576 PRO A CA 1
ATOM 4394 C C . PRO A 1 576 ? -20.142 5.112 -6.844 1.00 69.94 576 PRO A C 1
ATOM 4396 O O . PRO A 1 576 ? -20.792 4.377 -6.105 1.00 69.94 576 PRO A O 1
ATOM 4399 N N . ASP A 1 577 ? -18.844 4.913 -7.087 1.00 74.56 577 ASP A N 1
ATOM 4400 C CA . ASP A 1 577 ? -18.073 3.703 -6.750 1.00 74.56 577 ASP A CA 1
ATOM 4401 C C . ASP A 1 577 ? -18.434 3.084 -5.387 1.00 74.56 577 ASP A C 1
ATOM 4403 O O . ASP A 1 577 ? -18.821 1.923 -5.304 1.00 74.56 577 ASP A O 1
ATOM 4407 N N . TRP A 1 578 ? -18.366 3.864 -4.303 1.00 81.44 578 TRP A N 1
ATOM 4408 C CA . TRP A 1 578 ? -18.633 3.380 -2.942 1.00 81.44 578 TRP A CA 1
ATOM 4409 C C . TRP A 1 578 ? -20.105 3.059 -2.661 1.00 81.44 578 TRP A C 1
ATOM 4411 O O . TRP A 1 578 ? -20.389 2.217 -1.808 1.00 81.44 578 TRP A O 1
ATOM 4421 N N . ASP A 1 579 ? -21.043 3.670 -3.385 1.00 86.94 579 ASP A N 1
ATOM 4422 C CA . ASP A 1 579 ? -22.466 3.386 -3.220 1.00 86.94 579 ASP A CA 1
ATOM 4423 C C . ASP A 1 579 ? -22.871 2.030 -3.829 1.00 86.94 579 ASP A C 1
ATOM 4425 O O . ASP A 1 579 ? -23.833 1.437 -3.345 1.00 86.94 579 ASP A O 1
ATOM 4429 N N . TYR A 1 580 ? -22.101 1.448 -4.762 1.00 89.50 580 TYR A N 1
ATOM 4430 C CA . TYR A 1 580 ? -22.293 0.040 -5.152 1.00 89.50 580 TYR A CA 1
ATOM 4431 C C . TYR A 1 580 ? -22.038 -0.918 -3.974 1.00 89.50 580 TYR A C 1
ATOM 4433 O O . TYR A 1 580 ? -22.843 -1.815 -3.724 1.00 89.50 580 TYR A O 1
ATOM 4441 N N . ALA A 1 581 ? -20.969 -0.709 -3.195 1.00 90.69 581 ALA A N 1
ATOM 4442 C CA . ALA A 1 581 ? -20.703 -1.516 -1.998 1.00 90.69 581 ALA A CA 1
ATOM 4443 C C . ALA A 1 581 ? -21.754 -1.275 -0.898 1.00 90.69 581 ALA A C 1
ATOM 4445 O O . ALA A 1 581 ? -22.247 -2.234 -0.302 1.00 90.69 581 ALA A O 1
ATOM 4446 N N . ASN A 1 582 ? -22.164 -0.019 -0.680 1.00 92.31 582 ASN A N 1
ATOM 4447 C CA . ASN A 1 582 ? -23.242 0.314 0.260 1.00 92.31 582 ASN A CA 1
ATOM 4448 C C . ASN A 1 582 ? -24.568 -0.376 -0.131 1.00 92.31 582 ASN A C 1
ATOM 4450 O O . ASN A 1 582 ? -25.269 -0.910 0.733 1.00 92.31 582 ASN A O 1
ATOM 4454 N N . ALA A 1 583 ? -24.899 -0.407 -1.428 1.00 91.00 583 ALA A N 1
ATOM 4455 C CA . ALA A 1 583 ? -26.074 -1.096 -1.959 1.00 91.00 583 ALA A CA 1
ATOM 4456 C C . ALA A 1 583 ? -25.965 -2.624 -1.824 1.00 91.00 583 ALA A C 1
ATOM 4458 O O . ALA A 1 583 ? -26.952 -3.268 -1.472 1.00 91.00 583 ALA A O 1
ATOM 4459 N N . ALA A 1 584 ? -24.778 -3.204 -2.030 1.00 93.25 584 ALA A N 1
ATOM 4460 C CA . ALA A 1 584 ? -24.541 -4.630 -1.817 1.00 93.25 584 ALA A CA 1
ATOM 4461 C C . ALA A 1 584 ? -24.732 -5.044 -0.349 1.00 93.25 584 ALA A C 1
ATOM 4463 O O . ALA A 1 584 ? -25.427 -6.021 -0.071 1.00 93.25 584 ALA A O 1
ATOM 4464 N N . GLU A 1 585 ? -24.182 -4.288 0.607 1.00 95.12 585 GLU A N 1
ATOM 4465 C CA . GLU A 1 585 ? -24.400 -4.550 2.037 1.00 95.12 585 GLU A CA 1
ATOM 4466 C C . GLU A 1 585 ? -25.878 -4.382 2.433 1.00 95.12 585 GLU A C 1
ATOM 4468 O O . GLU A 1 585 ? -26.390 -5.149 3.252 1.00 95.12 585 GLU A O 1
ATOM 4473 N N . ALA A 1 586 ? -26.600 -3.433 1.826 1.00 94.69 586 ALA A N 1
ATOM 4474 C CA . ALA A 1 586 ? -28.044 -3.297 2.020 1.00 94.69 586 ALA A CA 1
ATOM 4475 C C . ALA A 1 586 ? -28.826 -4.482 1.419 1.00 94.69 586 ALA A C 1
ATOM 4477 O O . ALA A 1 586 ? -29.740 -4.997 2.060 1.00 94.69 586 ALA A O 1
ATOM 4478 N N . ALA A 1 587 ? -28.449 -4.976 0.238 1.00 94.56 587 ALA A N 1
ATOM 4479 C CA . ALA A 1 587 ? -29.045 -6.168 -0.364 1.00 94.56 587 ALA A CA 1
ATOM 4480 C C . ALA A 1 587 ? -28.813 -7.422 0.504 1.00 94.56 587 ALA A C 1
ATOM 4482 O O . ALA A 1 587 ? -29.761 -8.157 0.789 1.00 94.56 587 ALA A O 1
ATOM 4483 N N . LEU A 1 588 ? -27.601 -7.609 1.046 1.00 94.62 588 LEU A N 1
ATOM 4484 C CA . LEU A 1 588 ? -27.304 -8.678 2.009 1.00 94.62 588 LEU A CA 1
ATOM 4485 C C . LEU A 1 588 ? -28.116 -8.555 3.311 1.00 94.62 588 LEU A C 1
ATOM 4487 O O . LEU A 1 588 ? -28.542 -9.573 3.856 1.00 94.62 588 LEU A O 1
ATOM 4491 N N . ALA A 1 589 ? -28.384 -7.338 3.800 1.00 94.50 589 ALA A N 1
ATOM 4492 C CA . ALA A 1 589 ? -29.258 -7.116 4.960 1.00 94.50 589 ALA A CA 1
ATOM 4493 C C . ALA A 1 589 ? -30.725 -7.512 4.701 1.00 94.50 589 ALA A C 1
ATOM 4495 O O . ALA A 1 589 ? -31.450 -7.835 5.645 1.00 94.50 589 ALA A O 1
ATOM 4496 N N . LEU A 1 590 ? -31.156 -7.487 3.436 1.00 94.62 590 LEU A N 1
ATOM 4497 C CA . LEU A 1 590 ? -32.492 -7.882 2.982 1.00 94.62 590 LEU A CA 1
ATOM 4498 C C . LEU A 1 590 ? -32.574 -9.362 2.555 1.00 94.62 590 LEU A C 1
ATOM 4500 O O . LEU A 1 590 ? -33.670 -9.855 2.300 1.00 94.62 590 LEU A O 1
ATOM 4504 N N . GLY A 1 591 ? -31.443 -10.076 2.496 1.00 92.12 591 GLY A N 1
ATOM 4505 C CA . GLY A 1 591 ? -31.356 -11.453 1.991 1.00 92.12 591 GLY A CA 1
ATOM 4506 C C . GLY A 1 591 ? -31.327 -11.569 0.460 1.00 92.12 591 GLY A C 1
ATOM 4507 O O . GLY A 1 591 ? -31.417 -12.676 -0.071 1.00 92.12 591 GLY A O 1
ATOM 4508 N N . ASP A 1 592 ? -31.186 -10.452 -0.256 1.00 95.00 592 ASP A N 1
ATOM 4509 C CA . ASP A 1 592 ? -31.110 -10.413 -1.717 1.00 95.00 592 ASP A CA 1
ATOM 4510 C C . ASP A 1 592 ? -29.674 -10.680 -2.190 1.00 95.00 592 ASP A C 1
ATOM 4512 O O . ASP A 1 592 ? -28.889 -9.787 -2.515 1.00 95.00 592 ASP A O 1
ATOM 4516 N N . HIS A 1 593 ? -29.314 -11.961 -2.172 1.00 93.00 593 HIS A N 1
ATOM 4517 C CA . HIS A 1 593 ? -27.997 -12.449 -2.574 1.00 93.00 593 HIS A CA 1
ATOM 4518 C C . HIS A 1 593 ? -27.680 -12.203 -4.061 1.00 93.00 593 HIS A C 1
ATOM 4520 O O . HIS A 1 593 ? -26.509 -12.067 -4.414 1.00 93.00 593 HIS A O 1
ATOM 4526 N N . ALA A 1 594 ? -28.698 -12.127 -4.925 1.00 90.38 594 ALA A N 1
ATOM 4527 C CA . ALA A 1 594 ? -28.518 -11.914 -6.359 1.00 90.38 594 ALA A CA 1
ATOM 4528 C C . ALA A 1 594 ? -28.187 -10.447 -6.670 1.00 90.38 594 ALA A C 1
ATOM 4530 O O . ALA A 1 594 ? -27.222 -10.175 -7.388 1.00 90.38 594 ALA A O 1
ATOM 4531 N N . GLU A 1 595 ? -28.927 -9.507 -6.072 1.00 92.00 595 GLU A N 1
ATOM 4532 C CA . GLU A 1 595 ? -28.611 -8.079 -6.156 1.00 92.00 595 GLU A CA 1
ATOM 4533 C C . GLU A 1 595 ? -27.261 -7.775 -5.494 1.00 92.00 595 GLU A C 1
ATOM 4535 O O . GLU A 1 595 ? -26.443 -7.068 -6.077 1.00 92.00 595 GLU A O 1
ATOM 4540 N N . ALA A 1 596 ? -26.973 -8.366 -4.327 1.00 93.69 596 ALA A N 1
ATOM 4541 C CA . ALA A 1 596 ? -25.680 -8.202 -3.661 1.00 93.69 596 ALA A CA 1
ATOM 4542 C C . ALA A 1 596 ? -24.500 -8.597 -4.565 1.00 93.69 596 ALA A C 1
ATOM 4544 O O . ALA A 1 596 ? -23.533 -7.843 -4.666 1.00 93.69 596 ALA A O 1
ATOM 4545 N N . ARG A 1 597 ? -24.596 -9.736 -5.268 1.00 91.12 597 ARG A N 1
ATOM 4546 C CA . ARG A 1 597 ? -23.584 -10.167 -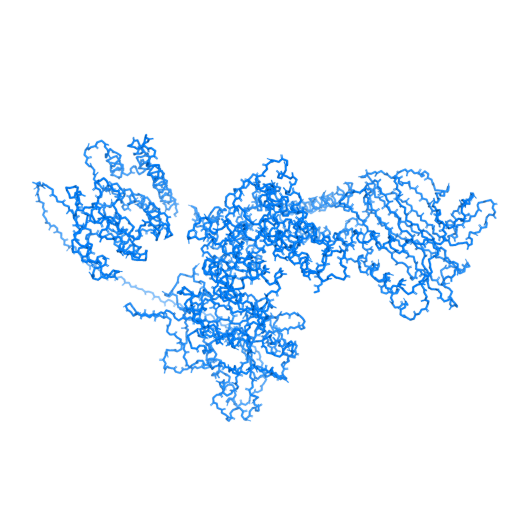6.244 1.00 91.12 597 ARG A CA 1
ATOM 4547 C C . ARG A 1 597 ? -23.442 -9.168 -7.390 1.00 91.12 597 ARG A C 1
ATOM 4549 O O . ARG A 1 597 ? -22.334 -8.715 -7.653 1.00 91.12 597 ARG A O 1
ATOM 4556 N N . ARG A 1 598 ? -24.554 -8.768 -8.022 1.00 89.56 598 ARG A N 1
ATOM 4557 C CA . ARG A 1 598 ? -24.547 -7.796 -9.131 1.00 89.56 598 ARG A CA 1
ATOM 4558 C C . ARG A 1 598 ? -23.880 -6.480 -8.725 1.00 89.56 598 ARG A C 1
ATOM 4560 O O . ARG A 1 598 ? -23.028 -5.977 -9.452 1.00 89.56 598 ARG A O 1
ATOM 4567 N N . ARG A 1 599 ? -24.232 -5.944 -7.553 1.00 90.88 599 ARG A N 1
ATOM 4568 C CA . ARG A 1 599 ? -23.658 -4.699 -7.028 1.00 90.88 599 ARG A CA 1
ATOM 4569 C C . ARG A 1 599 ? -22.169 -4.827 -6.697 1.00 90.88 599 ARG A C 1
ATOM 4571 O O . ARG A 1 599 ? -21.433 -3.871 -6.915 1.00 90.88 599 ARG A O 1
ATOM 4578 N N . LEU A 1 600 ? -21.692 -5.987 -6.240 1.00 91.06 600 LEU A N 1
ATOM 4579 C CA . LEU A 1 600 ? -20.254 -6.209 -6.042 1.00 91.06 600 LEU A CA 1
ATOM 4580 C C . LEU A 1 600 ? -19.492 -6.435 -7.352 1.00 91.06 600 LEU A C 1
ATOM 4582 O O . LEU A 1 600 ? -18.363 -5.970 -7.453 1.00 91.06 600 LEU A O 1
ATOM 4586 N N . ASP A 1 601 ? -20.100 -7.042 -8.372 1.00 87.00 601 ASP A N 1
ATOM 4587 C CA . ASP A 1 601 ? -19.513 -7.141 -9.717 1.00 87.00 601 ASP A CA 1
ATOM 4588 C C . ASP A 1 601 ? -19.475 -5.758 -10.420 1.00 87.00 601 ASP A C 1
ATOM 4590 O O . ASP A 1 601 ? -18.577 -5.469 -11.211 1.00 87.00 601 ASP A O 1
ATOM 4594 N N . GLU A 1 602 ? -20.424 -4.859 -10.130 1.00 86.88 602 GLU A N 1
ATOM 4595 C CA . GLU A 1 602 ? -20.380 -3.432 -10.511 1.00 86.88 602 GLU A CA 1
ATOM 4596 C C . GLU A 1 602 ? -19.270 -2.673 -9.757 1.00 86.88 602 GLU A C 1
ATOM 4598 O O . GLU A 1 602 ? -18.431 -2.028 -10.390 1.00 86.88 602 GLU A O 1
ATOM 4603 N N . TYR A 1 603 ? -19.187 -2.828 -8.429 1.00 88.50 603 TYR A N 1
ATOM 4604 C CA . TYR A 1 603 ? -18.113 -2.263 -7.601 1.00 88.50 603 TYR A CA 1
ATOM 4605 C C . TYR A 1 603 ? -16.719 -2.723 -8.049 1.00 88.50 603 TYR A C 1
ATOM 4607 O O . TYR A 1 603 ? -15.792 -1.914 -8.103 1.00 88.50 603 TYR A O 1
ATOM 4615 N N . ALA A 1 604 ? -16.575 -4.013 -8.368 1.00 83.94 604 ALA A N 1
ATOM 4616 C CA . ALA A 1 604 ? -15.330 -4.643 -8.790 1.00 83.94 604 ALA A CA 1
ATOM 4617 C C . ALA A 1 604 ? -14.768 -3.989 -10.059 1.00 83.94 604 ALA A C 1
ATOM 4619 O O . ALA A 1 604 ? -13.597 -3.620 -10.091 1.00 83.94 604 ALA A O 1
ATOM 4620 N N . ARG A 1 605 ? -15.628 -3.769 -11.062 1.00 80.56 605 ARG A N 1
ATOM 4621 C CA . ARG A 1 605 ? -15.271 -3.089 -12.316 1.00 80.56 605 ARG A CA 1
ATOM 4622 C C . ARG A 1 605 ? -14.932 -1.617 -12.099 1.00 80.56 605 ARG A C 1
ATOM 4624 O O . ARG A 1 605 ? -13.903 -1.159 -12.582 1.00 80.56 605 ARG A O 1
ATOM 4631 N N . ALA A 1 606 ? -15.736 -0.893 -11.316 1.00 80.75 606 ALA A N 1
ATOM 4632 C CA . ALA A 1 606 ? -15.461 0.510 -10.989 1.00 80.75 606 ALA A CA 1
ATOM 4633 C C . ALA A 1 606 ? -14.119 0.698 -10.246 1.00 80.75 606 ALA A C 1
ATOM 4635 O O . ALA A 1 606 ? -13.427 1.693 -10.447 1.00 80.75 606 ALA A O 1
ATOM 4636 N N . ASN A 1 607 ? -13.721 -0.275 -9.418 1.00 76.69 607 ASN A N 1
ATOM 4637 C CA . ASN A 1 607 ? -12.522 -0.208 -8.579 1.00 76.69 607 ASN A CA 1
ATOM 4638 C C . ASN A 1 607 ? -11.353 -1.080 -9.078 1.00 76.69 607 ASN A C 1
ATOM 4640 O O . ASN A 1 607 ? -10.417 -1.305 -8.313 1.00 76.69 607 ASN A O 1
ATOM 4644 N N . ILE A 1 608 ? -11.340 -1.541 -10.337 1.00 73.25 608 ILE A N 1
ATOM 4645 C CA . ILE A 1 608 ? -10.289 -2.450 -10.846 1.00 73.25 608 ILE A CA 1
ATOM 4646 C C . ILE A 1 608 ? -8.873 -1.841 -10.848 1.00 73.25 608 ILE A C 1
ATOM 4648 O O . ILE A 1 608 ? -7.886 -2.563 -10.861 1.00 73.25 608 ILE A O 1
ATOM 4652 N N . ARG A 1 609 ? -8.749 -0.512 -10.745 1.00 68.19 609 ARG A N 1
ATOM 4653 C CA . ARG A 1 609 ? -7.469 0.197 -10.539 1.00 68.19 609 ARG A CA 1
ATOM 4654 C C . ARG A 1 609 ? -7.250 0.669 -9.088 1.00 68.19 609 ARG A C 1
ATOM 4656 O O . ARG A 1 609 ? -6.431 1.546 -8.833 1.00 68.19 609 ARG A O 1
ATOM 4663 N N . ASN A 1 610 ? -8.007 0.141 -8.123 1.00 69.75 610 ASN A N 1
ATOM 4664 C CA . ASN A 1 610 ? -7.989 0.563 -6.718 1.00 69.75 610 ASN A CA 1
ATOM 4665 C C . ASN A 1 610 ? -7.944 -0.656 -5.766 1.00 69.75 610 ASN A C 1
ATOM 4667 O O . ASN A 1 610 ? -8.953 -0.994 -5.132 1.00 69.75 610 ASN A O 1
ATOM 4671 N N . PRO A 1 611 ? -6.772 -1.312 -5.620 1.00 70.50 611 PRO A N 1
ATOM 4672 C CA . PRO A 1 611 ? -6.599 -2.503 -4.780 1.00 70.50 611 PRO A CA 1
ATOM 4673 C C . PRO A 1 611 ? -7.049 -2.296 -3.333 1.00 70.50 611 PRO A C 1
ATOM 4675 O O . PRO A 1 611 ? -7.616 -3.194 -2.710 1.00 70.50 611 PRO A O 1
ATOM 4678 N N . PHE A 1 612 ? -6.837 -1.091 -2.793 1.00 72.62 612 PHE A N 1
ATOM 4679 C CA . PHE A 1 612 ? -7.323 -0.698 -1.474 1.00 72.62 612 PHE A CA 1
ATOM 4680 C C . PHE A 1 612 ? -8.846 -0.841 -1.336 1.00 72.62 612 PHE A C 1
ATOM 4682 O O . PHE A 1 612 ? -9.316 -1.432 -0.363 1.00 72.62 612 PHE A O 1
ATOM 4689 N N . ALA A 1 613 ? -9.615 -0.318 -2.295 1.00 79.69 613 ALA A N 1
ATOM 4690 C CA . ALA A 1 613 ? -11.074 -0.353 -2.262 1.00 79.69 613 ALA A CA 1
ATOM 4691 C C . ALA A 1 613 ? -11.614 -1.783 -2.419 1.00 79.69 613 ALA A C 1
ATOM 4693 O O . ALA A 1 613 ? -12.411 -2.234 -1.592 1.00 79.69 613 ALA A O 1
ATOM 4694 N N . LEU A 1 614 ? -11.091 -2.541 -3.388 1.00 81.00 614 LEU A N 1
ATOM 4695 C CA . LEU A 1 614 ? -11.436 -3.954 -3.586 1.00 81.00 614 LEU A CA 1
ATOM 4696 C C . LEU A 1 614 ? -11.168 -4.792 -2.330 1.00 81.00 614 LEU A C 1
ATOM 4698 O O . LEU A 1 614 ? -12.050 -5.509 -1.858 1.00 81.00 614 LEU A O 1
ATOM 4702 N N . HIS A 1 615 ? -9.978 -4.658 -1.740 1.00 77.25 615 HIS A N 1
ATOM 4703 C CA . HIS A 1 615 ? -9.598 -5.394 -0.536 1.00 77.25 615 HIS A CA 1
ATOM 4704 C C . HIS A 1 615 ? -10.408 -4.954 0.697 1.00 77.25 615 HIS A C 1
ATOM 4706 O O . HIS A 1 615 ? -10.745 -5.783 1.545 1.00 77.25 615 HIS A O 1
ATOM 4712 N N . ALA A 1 616 ? -10.771 -3.670 0.803 1.00 82.25 616 ALA A N 1
ATOM 4713 C CA . ALA A 1 616 ? -11.639 -3.174 1.869 1.00 82.25 616 ALA A CA 1
ATOM 4714 C C . ALA A 1 616 ? -13.057 -3.765 1.783 1.00 82.25 616 ALA A C 1
ATOM 4716 O O . ALA A 1 616 ? -13.578 -4.209 2.809 1.00 82.25 616 ALA A O 1
ATOM 4717 N N . ALA A 1 617 ? -13.645 -3.827 0.583 1.00 87.75 617 ALA A N 1
ATOM 4718 C CA . ALA A 1 617 ? -14.941 -4.463 0.350 1.00 87.75 617 ALA A CA 1
ATOM 4719 C C . ALA A 1 617 ? -14.882 -5.982 0.585 1.00 87.75 617 ALA A C 1
ATOM 4721 O O . ALA A 1 617 ? -15.681 -6.513 1.353 1.00 87.75 617 ALA A O 1
ATOM 4722 N N . LEU A 1 618 ? -13.891 -6.676 0.015 1.00 85.44 618 LEU A N 1
ATOM 4723 C CA . LEU A 1 618 ? -13.707 -8.121 0.186 1.00 85.44 618 LEU A CA 1
ATOM 4724 C C . LEU A 1 618 ? -13.609 -8.506 1.669 1.00 85.44 618 LEU A C 1
ATOM 4726 O O . LEU A 1 618 ? -14.344 -9.377 2.133 1.00 85.44 618 LEU A O 1
ATOM 4730 N N . ARG A 1 619 ? -12.770 -7.794 2.433 1.00 81.50 619 ARG A N 1
ATOM 4731 C CA . ARG A 1 619 ? -12.646 -7.967 3.885 1.00 81.50 619 ARG A CA 1
ATOM 4732 C C . ARG A 1 619 ? -13.959 -7.683 4.611 1.00 81.50 619 ARG A C 1
ATOM 4734 O O . ARG A 1 619 ? -14.304 -8.434 5.513 1.00 81.50 619 ARG A O 1
ATOM 4741 N N . GLN A 1 620 ? -14.698 -6.631 4.253 1.00 88.75 620 GLN A N 1
ATOM 4742 C CA . GLN A 1 620 ? -15.994 -6.321 4.871 1.00 88.75 620 GLN A CA 1
ATOM 4743 C C . GLN A 1 620 ? -16.988 -7.483 4.682 1.00 88.75 620 GLN A C 1
ATOM 4745 O O . GLN A 1 620 ? -17.607 -7.922 5.654 1.00 88.75 620 GLN A O 1
ATOM 4750 N N . ILE A 1 621 ? -17.095 -8.041 3.472 1.00 90.44 621 ILE A N 1
ATOM 4751 C CA . ILE A 1 621 ? -17.992 -9.171 3.178 1.00 90.44 621 ILE A CA 1
ATOM 4752 C C . ILE A 1 621 ? -17.526 -10.471 3.864 1.00 90.44 621 ILE A C 1
ATOM 4754 O O . ILE A 1 621 ? -18.328 -11.157 4.501 1.00 90.44 621 ILE A O 1
ATOM 4758 N N . GLN A 1 622 ? -16.231 -10.781 3.846 1.00 85.56 622 GLN A N 1
ATOM 4759 C CA . GLN A 1 622 ? -15.701 -11.967 4.529 1.00 85.56 622 GLN A CA 1
ATOM 4760 C C . GLN A 1 622 ? -15.847 -11.867 6.058 1.00 85.56 622 GLN A C 1
ATOM 4762 O O . GLN A 1 622 ? -16.449 -12.739 6.684 1.00 85.56 622 GLN A O 1
ATOM 4767 N N . ASN A 1 623 ? -15.366 -10.780 6.666 1.00 82.94 623 ASN A N 1
ATOM 4768 C CA . ASN A 1 623 ? -15.229 -10.658 8.120 1.00 82.94 623 ASN A CA 1
ATOM 4769 C C . ASN A 1 623 ? -16.520 -10.259 8.846 1.00 82.94 623 ASN A C 1
ATOM 4771 O O . ASN A 1 623 ? -16.741 -10.694 9.977 1.00 82.94 623 ASN A O 1
ATOM 4775 N N . ILE A 1 624 ? -17.361 -9.410 8.244 1.00 88.06 624 ILE A N 1
ATOM 4776 C CA . ILE A 1 624 ? -18.604 -8.942 8.881 1.00 88.06 624 ILE A CA 1
ATOM 4777 C C . ILE A 1 624 ? -19.785 -9.816 8.467 1.00 88.06 624 ILE A C 1
ATOM 4779 O O . ILE A 1 624 ? -20.599 -10.185 9.320 1.00 88.06 624 ILE A O 1
ATOM 4783 N N . TRP A 1 625 ? -19.883 -10.178 7.184 1.00 87.62 625 TRP A N 1
ATOM 4784 C CA . TRP A 1 625 ? -21.003 -10.968 6.663 1.00 87.62 625 TRP A CA 1
ATOM 4785 C C . TRP A 1 625 ? -20.798 -12.480 6.762 1.00 87.62 625 TRP A C 1
ATOM 4787 O O . TRP A 1 625 ? -21.793 -13.201 6.837 1.00 87.62 625 TRP A O 1
ATOM 4797 N N . GLY A 1 626 ? -19.552 -12.952 6.870 1.00 83.81 626 GLY A N 1
ATOM 4798 C CA . GLY A 1 626 ? -19.232 -14.377 6.989 1.00 83.81 626 GLY A CA 1
ATOM 4799 C C . GLY A 1 626 ? -19.334 -15.133 5.663 1.00 83.81 626 GLY A C 1
ATOM 4800 O O . GLY A 1 626 ? -19.550 -16.342 5.670 1.00 83.81 626 GLY A O 1
ATOM 4801 N N . ILE A 1 627 ? -19.235 -14.423 4.535 1.00 86.31 627 ILE A N 1
ATOM 4802 C CA . ILE A 1 627 ? -19.346 -14.995 3.190 1.00 86.31 627 ILE A CA 1
ATOM 4803 C C . ILE A 1 627 ? -17.934 -15.188 2.633 1.00 86.31 627 ILE A C 1
ATOM 4805 O O . ILE A 1 627 ? -17.225 -14.221 2.354 1.00 86.31 627 ILE A O 1
ATOM 4809 N N . THR A 1 628 ? -17.521 -16.445 2.489 1.00 76.31 628 THR A N 1
ATOM 4810 C CA . THR A 1 628 ? -16.187 -16.840 2.018 1.00 76.31 628 THR A CA 1
ATOM 4811 C C . THR A 1 628 ? -16.264 -17.629 0.714 1.00 76.31 628 THR A C 1
ATOM 4813 O O . THR A 1 628 ? -17.259 -18.295 0.432 1.00 76.31 628 THR A O 1
ATOM 4816 N N . VAL A 1 629 ? -15.169 -17.604 -0.047 1.00 67.38 629 VAL A N 1
ATOM 4817 C CA . VAL A 1 629 ? -14.933 -18.454 -1.228 1.00 67.38 629 VAL A CA 1
ATOM 4818 C C . VAL A 1 629 ? -15.177 -19.926 -0.886 1.00 67.38 629 VAL A C 1
ATOM 4820 O O . VAL A 1 629 ? -14.842 -20.348 0.222 1.00 67.38 629 VAL A O 1
ATOM 4823 N N . GLY A 1 630 ? -15.799 -20.698 -1.783 1.00 63.75 630 GLY A N 1
ATOM 4824 C CA . GLY A 1 630 ? -16.171 -22.099 -1.525 1.00 63.75 630 GLY A CA 1
ATOM 4825 C C . GLY A 1 630 ? -17.265 -22.303 -0.465 1.00 63.75 630 GLY A C 1
ATOM 4826 O O . GLY A 1 630 ? -17.776 -23.410 -0.312 1.00 63.75 630 GLY A O 1
ATOM 4827 N N . GLY A 1 631 ? -17.645 -21.250 0.263 1.00 71.00 631 GLY A N 1
ATOM 4828 C CA . GLY A 1 631 ? -18.710 -21.258 1.253 1.00 71.00 631 GLY A CA 1
ATOM 4829 C C . GLY A 1 631 ? -20.094 -21.047 0.640 1.00 71.00 631 GLY A C 1
ATOM 4830 O O . GLY A 1 631 ? -20.268 -20.813 -0.559 1.00 71.00 631 GLY A O 1
ATOM 4831 N N . LYS A 1 632 ? -21.120 -21.087 1.493 1.00 76.06 632 LYS A N 1
ATOM 4832 C CA . LYS A 1 632 ? -22.494 -20.790 1.077 1.00 76.06 632 LYS A CA 1
ATOM 4833 C C . LYS A 1 632 ? -22.587 -19.325 0.622 1.00 76.06 632 LYS A C 1
ATOM 4835 O O . LYS A 1 632 ? -22.336 -18.428 1.421 1.00 76.06 632 LYS A O 1
ATOM 4840 N N . HIS A 1 633 ? -23.006 -19.107 -0.625 1.00 82.62 633 HIS A N 1
ATOM 4841 C CA . HIS A 1 633 ? -23.001 -17.801 -1.306 1.00 82.62 633 HIS A CA 1
ATOM 4842 C C . HIS A 1 633 ? -21.595 -17.225 -1.588 1.00 82.62 633 HIS A C 1
ATOM 4844 O O . HIS A 1 633 ? -21.440 -16.012 -1.717 1.00 82.62 633 HIS A O 1
ATOM 4850 N N . GLY A 1 634 ? -20.561 -18.074 -1.680 1.00 74.94 634 GLY A N 1
ATOM 4851 C CA . GLY A 1 634 ? -19.196 -17.651 -2.023 1.00 74.94 634 GLY A CA 1
ATOM 4852 C C . GLY A 1 634 ? -19.080 -16.956 -3.387 1.00 74.94 634 GLY A C 1
ATOM 4853 O O . GLY A 1 634 ? -18.204 -16.113 -3.564 1.00 74.94 634 GLY A O 1
ATOM 4854 N N . ASP A 1 635 ? -20.027 -17.206 -4.296 1.00 75.94 635 ASP A N 1
ATOM 4855 C CA . ASP A 1 635 ? -20.146 -16.561 -5.608 1.00 75.94 635 ASP A CA 1
ATOM 4856 C C . ASP A 1 635 ? -20.287 -15.029 -5.538 1.00 75.94 635 ASP A C 1
ATOM 4858 O O . ASP A 1 635 ? -19.934 -14.312 -6.476 1.00 75.94 635 ASP A O 1
ATOM 4862 N N . ILE A 1 636 ? -20.738 -14.510 -4.392 1.00 83.94 636 ILE A N 1
ATOM 4863 C CA . ILE A 1 636 ? -20.843 -13.075 -4.100 1.00 83.94 636 ILE A CA 1
ATOM 4864 C C . ILE A 1 636 ? -19.462 -12.399 -3.990 1.00 83.94 636 ILE A C 1
ATOM 4866 O O . ILE A 1 636 ? -19.345 -11.218 -4.307 1.00 83.94 636 ILE A O 1
ATOM 4870 N N . VAL A 1 637 ? -18.414 -13.117 -3.559 1.00 81.81 637 VAL A N 1
ATOM 4871 C CA . VAL A 1 637 ? -17.065 -12.542 -3.352 1.00 81.81 637 VAL A CA 1
ATOM 4872 C C . VAL A 1 637 ? -16.060 -12.861 -4.460 1.00 81.81 637 VAL A C 1
ATOM 4874 O O . VAL A 1 637 ? -15.023 -12.203 -4.527 1.00 81.81 637 VAL A O 1
ATOM 4877 N N . GLU A 1 638 ? -16.357 -13.806 -5.356 1.00 78.25 638 GLU A N 1
ATOM 4878 C CA . GLU A 1 638 ? -15.467 -14.169 -6.471 1.00 78.25 638 GLU A CA 1
ATOM 4879 C C . GLU A 1 638 ? -15.125 -12.971 -7.368 1.00 78.25 638 GLU A C 1
ATOM 4881 O O . GLU A 1 638 ? -13.959 -12.768 -7.689 1.00 78.25 638 GLU A O 1
ATOM 4886 N N . GLY A 1 639 ? -16.113 -12.144 -7.737 1.00 75.88 639 GLY A N 1
ATOM 4887 C CA . GLY A 1 639 ? -15.903 -10.981 -8.610 1.00 75.88 639 GLY A CA 1
ATOM 4888 C C . GLY A 1 639 ? -14.938 -9.950 -8.013 1.00 75.88 639 GLY A C 1
ATOM 4889 O O . GLY A 1 639 ? -14.062 -9.444 -8.713 1.00 75.88 639 GLY A O 1
ATOM 4890 N N . LEU A 1 640 ? -15.024 -9.715 -6.697 1.00 79.62 640 LEU A N 1
ATOM 4891 C CA . LEU A 1 640 ? -14.077 -8.868 -5.959 1.00 79.62 640 LEU A CA 1
ATOM 4892 C C . LEU A 1 640 ? -12.668 -9.469 -5.929 1.00 79.62 640 LEU A C 1
ATOM 4894 O O . LEU A 1 640 ? -11.692 -8.731 -6.030 1.00 79.62 640 LEU A O 1
ATOM 4898 N N . GLN A 1 641 ? -12.549 -10.792 -5.773 1.00 75.31 641 GLN A N 1
ATOM 4899 C CA . GLN A 1 641 ? -11.249 -11.464 -5.777 1.00 75.31 641 GLN A CA 1
ATOM 4900 C C . GLN A 1 641 ? -10.605 -11.455 -7.157 1.00 75.31 641 GLN A C 1
ATOM 4902 O O . GLN A 1 641 ? -9.431 -11.122 -7.261 1.00 75.31 641 GLN A O 1
ATOM 4907 N N . MET A 1 642 ? -11.365 -11.772 -8.204 1.00 71.81 642 MET A N 1
ATOM 4908 C CA . MET A 1 642 ? -10.881 -11.755 -9.581 1.00 71.81 642 MET A CA 1
ATOM 4909 C C . MET A 1 642 ? -10.425 -10.344 -9.970 1.00 71.81 642 MET A C 1
ATOM 4911 O O . MET A 1 642 ? -9.284 -10.185 -10.398 1.00 71.81 642 MET A O 1
ATOM 4915 N N . ALA A 1 643 ? -11.223 -9.304 -9.695 1.00 73.50 643 ALA A N 1
ATOM 4916 C CA . ALA A 1 643 ? -10.777 -7.923 -9.886 1.00 73.50 643 ALA A CA 1
ATOM 4917 C C . ALA A 1 643 ? -9.522 -7.586 -9.059 1.00 73.50 643 ALA A C 1
ATOM 4919 O O . ALA A 1 643 ? -8.630 -6.917 -9.570 1.00 73.50 643 ALA A O 1
ATOM 4920 N N . LEU A 1 644 ? -9.391 -8.083 -7.821 1.00 71.62 644 LEU A N 1
ATOM 4921 C CA . LEU A 1 644 ? -8.189 -7.863 -7.007 1.00 71.62 644 LEU A CA 1
ATOM 4922 C C . LEU A 1 644 ? -6.935 -8.528 -7.609 1.00 71.62 644 LEU A C 1
ATOM 4924 O O . LEU A 1 644 ? -5.855 -7.958 -7.481 1.00 71.62 644 LEU A O 1
ATOM 4928 N N . MET A 1 645 ? -7.057 -9.666 -8.307 1.00 67.38 645 MET A N 1
ATOM 4929 C CA . MET A 1 645 ? -5.928 -10.275 -9.034 1.00 67.38 645 MET A CA 1
ATOM 4930 C C . MET A 1 645 ? -5.464 -9.427 -10.223 1.00 67.38 645 MET A C 1
ATOM 4932 O O . MET A 1 645 ? -4.278 -9.428 -10.535 1.00 67.38 645 MET A O 1
ATOM 4936 N N . GLY A 1 646 ? -6.383 -8.712 -10.881 1.00 60.16 646 GLY A N 1
ATOM 4937 C CA . GLY A 1 646 ? -6.046 -7.752 -11.936 1.00 60.16 646 GLY A CA 1
ATOM 4938 C C . GLY A 1 646 ? -5.552 -6.403 -11.403 1.00 60.16 646 GLY A C 1
ATOM 4939 O O . GLY A 1 646 ? -4.775 -5.733 -12.075 1.00 60.16 646 GLY A O 1
ATOM 4940 N N . ALA A 1 647 ? -5.979 -6.014 -10.200 1.00 60.97 647 ALA A N 1
ATOM 4941 C CA . ALA A 1 647 ? -5.690 -4.710 -9.610 1.00 60.97 647 ALA A CA 1
ATOM 4942 C C . ALA A 1 647 ? -4.358 -4.650 -8.847 1.00 60.97 647 ALA A C 1
ATOM 4944 O O . ALA A 1 647 ? -3.646 -3.651 -8.934 1.00 60.97 647 ALA A O 1
ATOM 4945 N N . ASP A 1 648 ? -4.060 -5.657 -8.018 1.00 57.84 648 ASP A N 1
ATOM 4946 C CA . ASP A 1 648 ? -2.896 -5.622 -7.124 1.00 57.84 648 ASP A CA 1
ATOM 4947 C C . ASP A 1 648 ? -1.592 -5.935 -7.891 1.00 57.84 648 ASP A C 1
ATOM 4949 O O . ASP A 1 648 ? -1.597 -6.508 -8.984 1.00 57.84 648 ASP A O 1
ATOM 4953 N N . ASN A 1 649 ? -0.445 -5.552 -7.329 1.00 53.00 649 ASN A N 1
ATOM 4954 C CA . ASN A 1 649 ? 0.857 -5.857 -7.936 1.00 53.00 649 ASN A CA 1
ATOM 4955 C C . ASN A 1 649 ? 1.240 -7.340 -7.754 1.00 53.00 649 ASN A C 1
ATOM 4957 O O . ASN A 1 649 ? 1.978 -7.892 -8.570 1.00 53.00 649 ASN A O 1
ATOM 4961 N N . GLY A 1 650 ? 0.687 -8.003 -6.733 1.00 53.09 650 GLY A N 1
ATOM 4962 C CA . GLY A 1 650 ? 0.793 -9.444 -6.525 1.00 53.09 650 GLY A CA 1
ATOM 4963 C C . GLY A 1 650 ? -0.505 -10.020 -5.958 1.00 53.09 650 GLY A C 1
ATOM 4964 O O . GLY A 1 650 ? -1.029 -9.527 -4.961 1.00 53.09 650 GLY A O 1
ATOM 4965 N N . ALA A 1 651 ? -1.031 -11.077 -6.575 1.00 56.75 651 ALA A N 1
ATOM 4966 C CA . ALA A 1 651 ? -2.221 -11.765 -6.081 1.00 56.75 651 ALA A CA 1
ATOM 4967 C C . ALA A 1 651 ? -1.851 -12.782 -4.987 1.00 56.75 651 ALA A C 1
ATOM 4969 O O . ALA A 1 651 ? -1.428 -13.893 -5.305 1.00 56.75 651 ALA A O 1
ATOM 4970 N N . THR A 1 652 ? -2.021 -12.430 -3.707 1.00 55.84 652 THR A N 1
ATOM 4971 C CA . THR A 1 652 ? -1.897 -13.390 -2.594 1.00 55.84 652 THR A CA 1
ATOM 4972 C C . THR A 1 652 ? -3.106 -14.329 -2.566 1.00 55.84 652 THR A C 1
ATOM 4974 O O . THR A 1 652 ? -4.253 -13.879 -2.510 1.00 55.84 652 THR A O 1
ATOM 4977 N N . LEU A 1 653 ? -2.863 -15.640 -2.579 1.00 57.97 653 LEU A N 1
ATOM 4978 C CA . LEU A 1 653 ? -3.903 -16.659 -2.777 1.00 57.97 653 LEU A CA 1
ATOM 4979 C C . LEU A 1 653 ? -4.040 -17.613 -1.582 1.00 57.97 653 LEU A C 1
ATOM 4981 O O . LEU A 1 653 ? -3.154 -17.722 -0.738 1.00 57.97 653 LEU A O 1
ATOM 4985 N N . SER A 1 654 ? -5.159 -18.339 -1.526 1.00 59.00 654 SER A N 1
ATOM 4986 C CA . SER A 1 654 ? -5.353 -19.485 -0.630 1.00 59.00 654 SER A CA 1
ATOM 4987 C C . SER A 1 654 ? -5.725 -20.725 -1.439 1.00 59.00 654 SER A C 1
ATOM 4989 O O . SER A 1 654 ? -6.395 -20.607 -2.466 1.00 59.00 654 SER A O 1
ATOM 4991 N N . GLN A 1 655 ? -5.340 -21.913 -0.962 1.00 57.44 655 GLN A N 1
ATOM 4992 C CA . GLN A 1 655 ? -5.595 -23.182 -1.656 1.00 57.44 655 GLN A CA 1
ATOM 4993 C C . GLN A 1 655 ? -7.087 -23.364 -1.998 1.00 57.44 655 GLN A C 1
ATOM 4995 O O . GLN A 1 655 ? -7.430 -23.645 -3.140 1.00 57.44 655 GLN A O 1
ATOM 5000 N N . GLN A 1 656 ? -7.987 -23.105 -1.042 1.00 59.41 656 GLN A N 1
ATOM 5001 C CA . GLN A 1 656 ? -9.439 -23.185 -1.266 1.00 59.41 656 GLN A CA 1
ATOM 5002 C C . GLN A 1 656 ? -9.950 -22.138 -2.269 1.00 59.41 656 GLN A C 1
ATOM 5004 O O . GLN A 1 656 ? -10.885 -22.413 -3.017 1.00 59.41 656 GLN A O 1
ATOM 5009 N N . GLY A 1 657 ? -9.340 -20.947 -2.306 1.00 60.84 657 GLY A N 1
ATOM 5010 C CA . GLY A 1 657 ? -9.648 -19.933 -3.313 1.00 60.84 657 GLY A CA 1
ATOM 5011 C C . GLY A 1 657 ? -9.245 -20.394 -4.712 1.00 60.84 657 GLY A C 1
ATOM 5012 O O . GLY A 1 657 ? -10.064 -20.348 -5.624 1.00 60.84 657 GLY A O 1
ATOM 5013 N N . VAL A 1 658 ? -8.022 -20.913 -4.857 1.00 59.53 658 VAL A N 1
ATOM 5014 C CA . VAL A 1 658 ? -7.497 -21.503 -6.100 1.00 59.53 658 VAL A CA 1
ATOM 5015 C C . VAL A 1 658 ? -8.384 -22.651 -6.584 1.00 59.53 658 VAL A C 1
ATOM 5017 O O . VAL A 1 658 ? -8.835 -22.629 -7.726 1.00 59.53 658 VAL A O 1
ATOM 5020 N N . GLU A 1 659 ? -8.693 -23.620 -5.721 1.00 60.12 659 GLU A N 1
ATOM 5021 C CA . GLU A 1 659 ? -9.524 -24.781 -6.062 1.00 60.12 659 GLU A CA 1
ATOM 5022 C C . GLU A 1 659 ? -10.950 -24.387 -6.470 1.00 60.12 659 GLU A C 1
ATOM 5024 O O . GLU A 1 659 ? -11.476 -24.935 -7.439 1.00 60.12 659 GLU A O 1
ATOM 5029 N N . HIS A 1 660 ? -11.582 -23.428 -5.783 1.00 63.69 660 HIS A N 1
ATOM 5030 C CA . HIS A 1 660 ? -12.925 -22.970 -6.150 1.00 63.69 660 HIS A CA 1
ATOM 5031 C C . HIS A 1 660 ? -12.918 -22.233 -7.493 1.00 63.69 660 HIS A C 1
ATOM 5033 O O . HIS A 1 660 ? -13.710 -22.555 -8.375 1.00 63.69 660 HIS A O 1
ATOM 5039 N N . LEU A 1 661 ? -11.973 -21.306 -7.674 1.00 63.50 661 LEU A N 1
ATOM 5040 C CA . LEU A 1 661 ? -11.848 -20.492 -8.880 1.00 63.50 661 LEU A CA 1
ATOM 5041 C C . LEU A 1 661 ? -11.506 -21.340 -10.116 1.00 63.50 661 LEU A C 1
ATOM 5043 O O . LEU A 1 661 ? -12.144 -21.175 -11.152 1.00 63.50 661 LEU A O 1
ATOM 5047 N N . LEU A 1 662 ? -10.588 -22.309 -10.009 1.00 64.19 662 LEU A N 1
ATOM 5048 C CA . LEU A 1 662 ? -10.284 -23.268 -11.087 1.00 64.19 662 LEU A CA 1
ATOM 5049 C C . LEU A 1 662 ? -11.525 -24.044 -11.570 1.00 64.19 662 LEU A C 1
ATOM 5051 O O . LEU A 1 662 ? -11.638 -24.349 -12.761 1.00 64.19 662 LEU A O 1
ATOM 5055 N N . ASN A 1 663 ? -12.449 -24.342 -10.653 1.00 64.38 663 ASN A N 1
ATOM 5056 C CA . ASN A 1 663 ? -13.690 -25.075 -10.909 1.00 64.38 663 ASN A CA 1
ATOM 5057 C C . ASN A 1 663 ? -14.910 -24.165 -11.167 1.00 64.38 663 ASN A C 1
ATOM 5059 O O . ASN A 1 663 ? -16.019 -24.676 -11.334 1.00 64.38 663 ASN A O 1
ATOM 5063 N N . ALA A 1 664 ? -14.736 -22.840 -11.220 1.00 64.56 664 ALA A N 1
ATOM 5064 C CA . ALA A 1 664 ? -15.838 -21.908 -11.436 1.00 64.56 664 ALA A CA 1
ATOM 5065 C C . ALA A 1 664 ? -16.437 -22.060 -12.848 1.00 64.56 664 ALA A C 1
ATOM 5067 O O . ALA A 1 664 ? -15.726 -22.122 -13.858 1.00 64.56 664 ALA A O 1
ATOM 5068 N N . SER A 1 665 ? -17.768 -22.133 -12.913 1.00 56.69 665 SER A N 1
ATOM 5069 C CA . SER A 1 665 ? -18.517 -22.453 -14.134 1.00 56.69 665 SER A CA 1
ATOM 5070 C C . SER A 1 665 ? -18.797 -21.247 -15.035 1.00 56.69 665 SER A C 1
ATOM 5072 O O . SER A 1 665 ? -18.935 -21.418 -16.244 1.00 56.69 665 SER A O 1
ATOM 5074 N N . ASP A 1 666 ? -18.861 -20.037 -14.475 1.00 67.81 666 ASP A N 1
ATOM 5075 C CA . ASP A 1 666 ? -19.227 -18.806 -15.187 1.00 67.81 666 ASP A CA 1
ATOM 5076 C C . ASP A 1 666 ? -17.990 -17.956 -15.524 1.00 67.81 666 ASP A C 1
ATOM 5078 O O . ASP A 1 666 ? -17.704 -16.933 -14.903 1.00 67.81 666 ASP A O 1
ATOM 5082 N N . LYS A 1 667 ? -17.208 -18.418 -16.505 1.00 66.25 667 LYS A N 1
ATOM 5083 C CA . LYS A 1 667 ? -15.967 -17.739 -16.922 1.00 66.25 667 LYS A CA 1
ATOM 5084 C C . LYS A 1 667 ? -16.238 -16.420 -17.653 1.00 66.25 667 LYS A C 1
ATOM 5086 O O . LYS A 1 667 ? -15.495 -15.462 -17.455 1.00 66.25 667 LYS A O 1
ATOM 5091 N N . ALA A 1 668 ? -17.355 -16.342 -18.378 1.00 68.62 668 ALA A N 1
ATOM 5092 C CA . ALA A 1 668 ? -17.798 -15.139 -19.079 1.00 68.62 668 ALA A CA 1
ATOM 5093 C C . ALA A 1 668 ? -18.104 -13.974 -18.117 1.00 68.62 668 ALA A C 1
ATOM 5095 O O . ALA A 1 668 ? -17.767 -12.829 -18.417 1.00 68.62 668 ALA A O 1
ATOM 5096 N N . ARG A 1 669 ? -18.672 -14.245 -16.928 1.00 73.19 669 ARG A N 1
ATOM 5097 C CA . ARG A 1 669 ? -18.830 -13.234 -15.866 1.00 73.19 669 ARG A CA 1
ATOM 5098 C C . ARG A 1 669 ? -17.496 -12.615 -15.446 1.00 73.19 669 ARG A C 1
ATOM 5100 O O . ARG A 1 669 ? -17.438 -11.405 -15.248 1.00 73.19 669 ARG A O 1
ATOM 5107 N N . PHE A 1 670 ? -16.436 -13.412 -15.307 1.00 69.31 670 PHE A N 1
ATOM 5108 C CA . PHE A 1 670 ? -15.124 -12.894 -14.908 1.00 69.31 670 PHE A CA 1
ATOM 5109 C C . PHE A 1 670 ? -14.407 -12.173 -16.047 1.00 69.31 670 PHE A C 1
ATOM 5111 O O . PHE A 1 670 ? -13.786 -11.146 -15.799 1.00 69.31 670 PHE A O 1
ATOM 5118 N N . GLU A 1 671 ? -14.548 -12.642 -17.288 1.00 68.81 671 GLU A N 1
ATOM 5119 C CA . GLU A 1 671 ? -14.070 -11.932 -18.483 1.00 68.81 671 GLU A CA 1
ATOM 5120 C C . GLU A 1 671 ? -14.717 -10.540 -18.587 1.00 68.81 671 GLU A C 1
ATOM 5122 O O . GLU A 1 671 ? -14.009 -9.547 -18.720 1.00 68.81 671 GLU A O 1
ATOM 5127 N N . ALA A 1 672 ? -16.032 -10.436 -18.360 1.00 68.12 672 ALA A N 1
ATOM 5128 C CA . ALA A 1 672 ? -16.755 -9.161 -18.307 1.00 68.12 672 ALA A CA 1
ATOM 5129 C C . ALA A 1 672 ? -16.398 -8.259 -17.101 1.00 68.12 672 ALA A C 1
ATOM 5131 O O . ALA A 1 672 ? -16.815 -7.100 -17.072 1.00 68.12 672 ALA A O 1
ATOM 5132 N N . ILE A 1 673 ? -15.656 -8.767 -16.106 1.00 64.56 673 ILE A N 1
ATOM 5133 C CA . ILE A 1 673 ? -15.072 -7.982 -15.001 1.00 64.56 673 ILE A CA 1
ATOM 5134 C C . ILE A 1 673 ? -13.633 -7.544 -15.329 1.00 64.56 673 ILE A C 1
ATOM 5136 O O . ILE A 1 673 ? -13.221 -6.475 -14.890 1.00 64.56 673 ILE A O 1
ATOM 5140 N N . PHE A 1 674 ? -12.894 -8.338 -16.108 1.00 62.03 674 PHE A N 1
ATOM 5141 C CA . PHE A 1 674 ? -11.480 -8.135 -16.462 1.00 62.03 674 PHE A CA 1
ATOM 5142 C C . PHE A 1 674 ? -11.230 -7.307 -17.735 1.00 62.03 674 PHE A C 1
ATOM 5144 O O . PHE A 1 674 ? -10.071 -7.081 -18.085 1.00 62.03 674 PHE A O 1
ATOM 5151 N N . ASP A 1 675 ? -12.286 -6.924 -18.453 1.00 50.00 675 ASP A N 1
ATOM 5152 C CA . ASP A 1 675 ? -12.230 -6.552 -19.870 1.00 50.00 675 ASP A CA 1
ATOM 5153 C C . ASP A 1 675 ? -11.234 -5.415 -20.204 1.00 50.00 675 ASP A C 1
ATOM 5155 O O . ASP A 1 675 ? -11.429 -4.250 -19.848 1.00 50.00 675 ASP A O 1
ATOM 5159 N N . GLY A 1 676 ? -10.159 -5.767 -20.922 1.00 49.59 676 GLY A N 1
ATOM 5160 C CA . GLY A 1 676 ? -9.317 -4.836 -21.683 1.00 49.59 676 GLY A CA 1
ATOM 5161 C C . GLY A 1 676 ? -7.863 -4.638 -21.225 1.00 49.59 676 GLY A C 1
ATOM 5162 O O . GLY A 1 676 ? -6.958 -4.740 -22.052 1.00 49.59 676 GLY A O 1
ATOM 5163 N N . GLU A 1 677 ? -7.602 -4.299 -19.956 1.00 42.72 677 GLU A N 1
ATOM 5164 C CA . GLU A 1 677 ? -6.406 -3.481 -19.642 1.00 42.72 677 GLU A CA 1
ATOM 5165 C C . GLU A 1 677 ? -5.143 -4.221 -19.159 1.00 42.72 677 GLU A C 1
ATOM 5167 O O . GLU A 1 677 ? -4.037 -3.813 -19.518 1.00 42.72 677 GLU A O 1
ATOM 5172 N N . THR A 1 678 ? -5.248 -5.307 -18.381 1.00 48.19 678 THR A N 1
ATOM 5173 C CA . THR A 1 678 ? -4.048 -6.017 -17.874 1.00 48.19 678 THR A CA 1
ATOM 5174 C C . THR A 1 678 ? -3.276 -6.718 -18.994 1.00 48.19 678 THR A C 1
ATOM 5176 O O . THR A 1 678 ? -2.056 -6.868 -18.917 1.00 48.19 678 THR A O 1
ATOM 5179 N N . GLY A 1 679 ? -3.972 -7.120 -20.063 1.00 53.22 679 GLY A N 1
ATOM 5180 C CA . GLY A 1 679 ? -3.420 -7.880 -21.186 1.00 53.22 679 GLY A CA 1
ATOM 5181 C C . GLY A 1 679 ? -3.034 -9.318 -20.832 1.00 53.22 679 GLY A C 1
ATOM 5182 O O . GLY A 1 679 ? -2.122 -9.866 -21.443 1.00 53.22 679 GLY A O 1
ATOM 5183 N N . ILE A 1 680 ? -3.710 -9.909 -19.843 1.00 60.59 680 ILE A N 1
ATOM 5184 C CA . ILE A 1 680 ? -3.606 -11.321 -19.463 1.00 60.59 680 ILE A CA 1
ATOM 5185 C C . ILE A 1 680 ? -5.016 -11.906 -19.477 1.00 60.59 680 ILE A C 1
ATOM 5187 O O . ILE A 1 680 ? -5.926 -11.341 -18.872 1.00 60.59 680 ILE A O 1
ATOM 5191 N N . SER A 1 681 ? -5.214 -13.038 -20.156 1.00 65.75 681 SER A N 1
ATOM 5192 C CA . SER A 1 681 ? -6.540 -13.659 -20.225 1.00 65.75 681 SER A CA 1
ATOM 5193 C C . SER A 1 681 ? -6.954 -14.285 -18.887 1.00 65.75 681 SER A C 1
ATOM 5195 O O . SER A 1 681 ? -6.125 -14.812 -18.141 1.00 65.75 681 SER A O 1
ATOM 5197 N N . VAL A 1 682 ? -8.260 -14.326 -18.612 1.00 64.56 682 VAL A N 1
ATOM 5198 C CA . VAL A 1 682 ? -8.816 -15.053 -17.455 1.00 64.56 682 VAL A CA 1
ATOM 5199 C C . VAL A 1 682 ? -8.426 -16.543 -17.496 1.00 64.56 682 VAL A C 1
ATOM 5201 O O . VAL A 1 682 ? -8.134 -17.143 -16.461 1.00 64.56 682 VAL A O 1
ATOM 5204 N N . GLN A 1 683 ? -8.313 -17.139 -18.691 1.00 68.50 683 GLN A N 1
ATOM 5205 C CA . GLN A 1 683 ? -7.815 -18.508 -18.859 1.00 68.50 683 GLN A CA 1
ATOM 5206 C C . GLN A 1 683 ? -6.329 -18.651 -18.477 1.00 68.50 683 GLN A C 1
ATOM 5208 O O . GLN A 1 683 ? -5.961 -19.645 -17.847 1.00 68.50 683 GLN A O 1
ATOM 5213 N N . THR A 1 684 ? -5.485 -17.676 -18.827 1.00 71.69 684 THR A N 1
ATOM 5214 C CA . THR A 1 684 ? -4.077 -17.610 -18.403 1.00 71.69 684 THR A CA 1
ATOM 5215 C C . THR A 1 684 ? -3.992 -17.533 -16.886 1.00 71.69 684 THR A C 1
ATOM 5217 O O . THR A 1 684 ? -3.275 -18.332 -16.284 1.00 71.69 684 THR A O 1
ATOM 5220 N N . ALA A 1 685 ? -4.759 -16.631 -16.263 1.00 69.25 685 ALA A N 1
ATOM 5221 C CA . ALA A 1 685 ? -4.799 -16.493 -14.812 1.00 69.25 685 ALA A CA 1
ATOM 5222 C C . ALA A 1 685 ? -5.146 -17.832 -14.144 1.00 69.25 685 ALA A C 1
ATOM 5224 O O . ALA A 1 685 ? -4.363 -18.312 -13.328 1.00 69.25 685 ALA A O 1
ATOM 5225 N N . TYR A 1 686 ? -6.223 -18.511 -14.563 1.00 70.56 686 TYR A N 1
ATOM 5226 C CA . TYR A 1 686 ? -6.568 -19.842 -14.047 1.00 70.56 686 TYR A CA 1
ATOM 5227 C C . TYR A 1 686 ? -5.440 -20.871 -14.207 1.00 70.56 686 TYR A C 1
ATOM 5229 O O . TYR A 1 686 ? -5.106 -21.566 -13.251 1.00 70.56 686 TYR A O 1
ATOM 5237 N N . LYS A 1 687 ? -4.817 -20.978 -15.385 1.00 74.62 687 LYS A N 1
ATOM 5238 C CA . LYS A 1 687 ? -3.702 -21.919 -15.584 1.00 74.62 687 LYS A CA 1
ATOM 5239 C C . LYS A 1 687 ? -2.505 -21.587 -14.672 1.00 74.62 687 LYS A C 1
ATOM 5241 O O . LYS A 1 687 ? -1.912 -22.505 -14.110 1.00 74.62 687 LYS A O 1
ATOM 5246 N N . ALA A 1 688 ? -2.192 -20.305 -14.461 1.00 76.69 688 ALA A N 1
ATOM 5247 C CA . ALA A 1 688 ? -1.149 -19.858 -13.532 1.00 76.69 688 ALA A CA 1
ATOM 5248 C C . ALA A 1 688 ? -1.495 -20.160 -12.058 1.00 76.69 688 ALA A C 1
ATOM 5250 O O . ALA A 1 688 ? -0.621 -20.602 -11.310 1.00 76.69 688 ALA A O 1
ATOM 5251 N N . LEU A 1 689 ? -2.770 -20.042 -11.654 1.00 75.25 689 LEU A N 1
ATOM 5252 C CA . LEU A 1 689 ? -3.245 -20.549 -10.355 1.00 75.25 689 LEU A CA 1
ATOM 5253 C C . LEU A 1 689 ? -2.971 -22.057 -10.214 1.00 75.25 689 LEU A C 1
ATOM 5255 O O . LEU A 1 689 ? -2.603 -22.508 -9.133 1.00 75.25 689 LEU A O 1
ATOM 5259 N N . GLY A 1 690 ? -3.079 -22.834 -11.296 1.00 78.19 690 GLY A N 1
ATOM 5260 C CA . GLY A 1 690 ? -2.665 -24.241 -11.328 1.00 78.19 690 GLY A CA 1
ATOM 5261 C C . GLY A 1 690 ? -1.156 -24.433 -11.124 1.00 78.19 690 GLY A C 1
ATOM 5262 O O . GLY A 1 690 ? -0.751 -25.238 -10.287 1.00 78.19 690 GLY A O 1
ATOM 5263 N N . MET A 1 691 ? -0.314 -23.661 -11.825 1.00 86.12 691 MET A N 1
ATOM 5264 C CA . MET A 1 691 ? 1.154 -23.760 -11.708 1.00 86.12 691 MET A CA 1
ATOM 5265 C C . MET A 1 691 ? 1.667 -23.466 -10.290 1.00 86.12 691 MET A C 1
ATOM 5267 O O . MET A 1 691 ? 2.706 -23.990 -9.888 1.00 86.12 691 MET A O 1
ATOM 5271 N N . SER A 1 692 ? 0.915 -22.685 -9.507 1.00 84.88 692 SER A N 1
ATOM 5272 C CA . SER A 1 692 ? 1.216 -22.371 -8.104 1.00 84.88 692 SER A CA 1
ATOM 5273 C C . SER A 1 692 ? 1.425 -23.615 -7.215 1.00 84.88 692 SER A C 1
ATOM 5275 O O . SER A 1 692 ? 2.193 -23.561 -6.257 1.00 84.88 692 SER A O 1
ATOM 5277 N N . ALA A 1 693 ? 0.832 -24.763 -7.571 1.00 87.00 693 ALA A N 1
ATOM 5278 C CA . ALA A 1 693 ? 1.001 -26.040 -6.869 1.00 87.00 693 ALA A CA 1
ATOM 5279 C C . ALA A 1 693 ? 2.434 -26.614 -6.927 1.00 87.00 693 ALA A C 1
ATOM 5281 O O . ALA A 1 693 ? 2.789 -27.446 -6.093 1.00 87.00 693 ALA A O 1
ATOM 5282 N N . PHE A 1 694 ? 3.261 -26.178 -7.886 1.00 91.38 694 PHE A N 1
ATOM 5283 C CA . PHE A 1 694 ? 4.652 -26.623 -8.049 1.00 91.38 694 PHE A CA 1
ATOM 5284 C C . PHE A 1 694 ? 5.679 -25.640 -7.467 1.00 91.38 694 PHE A C 1
ATOM 5286 O O . PHE A 1 694 ? 6.877 -25.918 -7.529 1.00 91.38 694 PHE A O 1
ATOM 5293 N N . VAL A 1 695 ? 5.240 -24.508 -6.905 1.00 93.00 695 VAL A N 1
ATOM 5294 C CA . VAL A 1 695 ? 6.112 -23.473 -6.327 1.00 93.00 695 VAL A CA 1
ATOM 5295 C C . VAL A 1 695 ? 6.195 -23.651 -4.810 1.00 93.00 695 VAL A C 1
ATOM 5297 O O . VAL A 1 695 ? 5.179 -23.800 -4.130 1.00 93.00 695 VAL A O 1
ATOM 5300 N N . GLY A 1 696 ? 7.418 -23.671 -4.282 1.00 92.44 696 GLY A N 1
ATOM 5301 C CA . GLY A 1 696 ? 7.711 -23.918 -2.873 1.00 92.44 696 GLY A CA 1
ATOM 5302 C C . GLY A 1 696 ? 8.550 -22.808 -2.248 1.00 92.44 696 GLY A C 1
ATOM 5303 O O . GLY A 1 696 ? 9.501 -22.300 -2.847 1.00 92.44 696 GLY A O 1
ATOM 5304 N N . MET A 1 697 ? 8.227 -22.454 -1.007 1.00 93.31 697 MET A N 1
ATOM 5305 C CA . MET A 1 697 ? 9.007 -21.502 -0.225 1.00 93.31 697 MET A CA 1
ATOM 5306 C C . MET A 1 697 ? 10.238 -22.188 0.361 1.00 93.31 697 MET A C 1
ATOM 5308 O O . MET A 1 697 ? 10.114 -23.179 1.081 1.00 93.31 697 MET A O 1
ATOM 5312 N N . VAL A 1 698 ? 11.420 -21.626 0.118 1.00 93.50 698 VAL A N 1
ATOM 5313 C CA . VAL A 1 698 ? 12.673 -22.082 0.722 1.00 93.50 698 VAL A CA 1
ATOM 5314 C C . VAL A 1 698 ? 12.873 -21.394 2.074 1.00 93.50 698 VAL A C 1
ATOM 5316 O O . VAL A 1 698 ? 12.853 -20.162 2.175 1.00 93.50 698 VAL A O 1
ATOM 5319 N N . ARG A 1 699 ? 13.102 -22.189 3.123 1.00 91.00 699 ARG A N 1
ATOM 5320 C CA . ARG A 1 699 ? 13.281 -21.745 4.513 1.00 91.00 699 ARG A CA 1
ATOM 5321 C C . ARG A 1 699 ? 14.522 -22.368 5.159 1.00 91.00 699 ARG A C 1
ATOM 5323 O O . ARG A 1 699 ? 14.951 -23.459 4.790 1.00 91.00 699 ARG A O 1
ATOM 5330 N N . HIS A 1 700 ? 15.055 -21.697 6.177 1.00 86.69 700 HIS A N 1
ATOM 5331 C CA . HIS A 1 700 ? 16.063 -22.226 7.099 1.00 86.69 700 HIS A CA 1
ATOM 5332 C C . HIS A 1 700 ? 15.508 -22.151 8.527 1.00 86.69 700 HIS A C 1
ATOM 5334 O O . HIS A 1 700 ? 15.432 -21.074 9.133 1.00 86.69 700 HIS A O 1
ATOM 5340 N N . GLY A 1 701 ? 15.034 -23.293 9.033 1.00 82.00 701 GLY A N 1
ATOM 5341 C CA . GLY A 1 701 ? 14.097 -23.318 10.158 1.00 82.00 701 GLY A CA 1
ATOM 5342 C C . GLY A 1 701 ? 12.850 -22.488 9.834 1.00 82.00 701 GLY A C 1
ATOM 5343 O O . GLY A 1 701 ? 12.348 -22.513 8.712 1.00 82.00 701 GLY A O 1
ATOM 5344 N N . ASP A 1 702 ? 12.377 -21.684 10.785 1.00 75.06 702 ASP A N 1
ATOM 5345 C CA . ASP A 1 702 ? 11.203 -20.831 10.562 1.00 75.06 702 ASP A CA 1
ATOM 5346 C C . ASP A 1 702 ? 11.502 -19.513 9.826 1.00 75.06 702 ASP A C 1
ATOM 5348 O O . ASP A 1 702 ? 10.576 -18.742 9.567 1.00 75.06 702 ASP A O 1
ATOM 5352 N N . LYS A 1 703 ? 12.752 -19.243 9.420 1.00 79.81 703 LYS A N 1
ATOM 5353 C CA . LYS A 1 703 ? 13.080 -18.058 8.607 1.00 79.81 703 LYS A CA 1
ATOM 5354 C C . LYS A 1 703 ? 12.947 -18.366 7.109 1.00 79.81 703 LYS A C 1
ATOM 5356 O O . LYS A 1 703 ? 13.636 -19.274 6.642 1.00 79.81 703 LYS A O 1
ATOM 5361 N N . PRO A 1 704 ? 12.117 -17.633 6.346 1.00 86.12 704 PRO A N 1
ATOM 5362 C CA . PRO A 1 704 ? 12.109 -17.740 4.892 1.00 86.12 704 PRO A CA 1
ATOM 5363 C C . PRO A 1 704 ? 13.417 -17.192 4.307 1.00 86.12 704 PRO A C 1
ATOM 5365 O O . PRO A 1 704 ? 14.115 -16.399 4.948 1.00 86.12 704 PRO A O 1
ATOM 5368 N N . LYS A 1 705 ? 13.768 -17.652 3.106 1.00 86.94 705 LYS A N 1
ATOM 5369 C CA . LYS A 1 705 ? 15.058 -17.366 2.459 1.00 86.94 705 LYS A CA 1
ATOM 5370 C C . LYS A 1 705 ? 14.981 -17.148 0.950 1.00 86.94 705 LYS A C 1
ATOM 5372 O O . LYS A 1 705 ? 15.825 -16.430 0.424 1.00 86.94 705 LYS A O 1
ATOM 5377 N N . GLY A 1 706 ? 13.998 -17.738 0.279 1.00 90.88 706 GLY A N 1
ATOM 5378 C CA . GLY A 1 706 ? 13.782 -17.574 -1.154 1.00 90.88 706 GLY A CA 1
ATOM 5379 C C . GLY A 1 706 ? 12.626 -18.428 -1.656 1.00 90.88 706 GLY A C 1
ATOM 5380 O O . GLY A 1 706 ? 11.864 -18.998 -0.871 1.00 90.88 706 GLY A O 1
ATOM 5381 N N . THR A 1 707 ? 12.540 -18.549 -2.971 1.00 95.50 707 THR A N 1
ATOM 5382 C CA . THR A 1 707 ? 11.565 -19.365 -3.695 1.00 95.50 707 THR A CA 1
ATOM 5383 C C . THR A 1 707 ? 12.294 -20.489 -4.442 1.00 95.50 707 THR A C 1
ATOM 5385 O O . THR A 1 707 ? 13.499 -20.425 -4.689 1.00 95.50 707 THR A O 1
ATOM 5388 N N . GLY A 1 708 ? 11.580 -21.551 -4.788 1.00 95.25 708 GLY A N 1
ATOM 5389 C CA . GLY A 1 708 ? 12.000 -22.522 -5.791 1.00 95.25 708 GLY A CA 1
ATOM 5390 C C . GLY A 1 708 ? 10.795 -23.280 -6.333 1.00 95.25 708 GLY A C 1
ATOM 5391 O O . GLY A 1 708 ? 9.664 -23.046 -5.901 1.00 95.25 708 GLY A O 1
ATOM 5392 N N . PHE A 1 709 ? 11.005 -24.169 -7.297 1.00 96.12 709 PHE A N 1
ATOM 5393 C CA . PHE A 1 709 ? 9.905 -24.848 -7.983 1.00 96.12 709 PHE A CA 1
ATOM 5394 C C . PHE A 1 709 ? 10.284 -26.237 -8.491 1.00 96.12 709 PHE A C 1
ATOM 5396 O O . PHE A 1 709 ? 11.458 -26.535 -8.710 1.00 96.12 709 PHE A O 1
ATOM 5403 N N . LEU A 1 710 ? 9.271 -27.086 -8.665 1.00 95.06 710 LEU A N 1
ATOM 5404 C CA . LEU A 1 710 ? 9.412 -28.440 -9.194 1.00 95.06 710 LEU A CA 1
ATOM 5405 C C . LEU A 1 710 ? 9.233 -28.478 -10.715 1.00 95.06 710 LEU A C 1
ATOM 5407 O O . LEU A 1 710 ? 8.254 -27.961 -11.252 1.00 95.06 710 LEU A O 1
ATOM 5411 N N . VAL A 1 711 ? 10.141 -29.182 -11.386 1.00 94.19 711 VAL A N 1
ATOM 5412 C CA . VAL A 1 711 ? 10.026 -29.611 -12.789 1.00 94.19 711 VAL A CA 1
ATOM 5413 C C . VAL A 1 711 ? 10.190 -31.127 -12.866 1.00 94.19 711 VAL A C 1
ATOM 5415 O O . VAL A 1 711 ? 10.771 -31.741 -11.968 1.00 94.19 711 VAL A O 1
ATOM 5418 N N . ARG A 1 712 ? 9.712 -31.759 -13.942 1.00 92.00 712 ARG A N 1
ATOM 5419 C CA . ARG A 1 712 ? 9.993 -33.182 -14.171 1.00 92.00 712 ARG A CA 1
ATOM 5420 C C . ARG A 1 712 ? 11.386 -33.360 -14.762 1.00 92.00 712 ARG A C 1
ATOM 5422 O O . ARG A 1 712 ? 11.754 -32.658 -15.702 1.00 92.00 712 ARG A O 1
ATOM 5429 N N . ALA A 1 713 ? 12.121 -34.364 -14.294 1.00 91.44 713 ALA A N 1
ATOM 5430 C CA . ALA A 1 713 ? 13.448 -34.689 -14.809 1.00 91.44 713 ALA A CA 1
ATOM 5431 C C . ALA A 1 713 ? 13.441 -34.960 -16.321 1.00 91.44 713 ALA A C 1
ATOM 5433 O O . ALA A 1 713 ? 14.319 -34.466 -17.015 1.00 91.44 713 ALA A O 1
ATOM 5434 N N . ARG A 1 714 ? 12.414 -35.644 -16.847 1.00 90.12 714 ARG A N 1
ATOM 5435 C CA . ARG A 1 714 ? 12.253 -35.925 -18.291 1.00 90.12 714 ARG A CA 1
ATOM 5436 C C . ARG A 1 714 ? 12.071 -34.672 -19.166 1.00 90.12 714 ARG A C 1
ATOM 5438 O O . ARG A 1 714 ? 12.411 -34.691 -20.343 1.00 90.12 714 ARG A O 1
ATOM 5445 N N . ASP A 1 715 ? 11.542 -33.592 -18.589 1.00 87.62 715 ASP A N 1
ATOM 5446 C CA . ASP A 1 715 ? 11.325 -32.324 -19.296 1.00 87.62 715 ASP A CA 1
ATOM 5447 C C . ASP A 1 715 ? 12.601 -31.452 -19.238 1.00 87.62 715 ASP A C 1
ATOM 5449 O O . ASP A 1 715 ? 12.836 -30.626 -20.119 1.00 87.62 715 ASP A O 1
ATOM 5453 N N . PHE A 1 716 ? 13.451 -31.670 -18.221 1.00 89.31 716 PHE A N 1
ATOM 5454 C CA . PHE A 1 716 ? 14.699 -30.938 -17.966 1.00 89.31 716 PHE A CA 1
ATOM 5455 C C . PHE A 1 716 ? 15.968 -31.639 -18.498 1.00 89.31 716 PHE A C 1
ATOM 5457 O O . PHE A 1 716 ? 16.973 -30.983 -18.775 1.00 89.31 716 PHE A O 1
ATOM 5464 N N . VAL A 1 717 ? 15.933 -32.963 -18.657 1.00 89.94 717 VAL A N 1
ATOM 5465 C CA . VAL A 1 717 ? 17.001 -33.826 -19.180 1.00 89.94 717 VAL A CA 1
ATOM 5466 C C . VAL A 1 717 ? 16.401 -34.665 -20.304 1.00 89.94 717 VAL A C 1
ATOM 5468 O O . VAL A 1 717 ? 15.642 -35.594 -20.061 1.00 89.94 717 VAL A O 1
ATOM 5471 N N . GLN A 1 718 ? 16.753 -34.349 -21.550 1.00 82.69 718 GLN A N 1
ATOM 5472 C CA . GLN A 1 718 ? 16.146 -34.947 -22.749 1.00 82.69 718 GLN A CA 1
ATOM 5473 C C . GLN A 1 718 ? 16.768 -36.292 -23.155 1.00 82.69 718 GLN A C 1
ATOM 5475 O O . GLN A 1 718 ? 16.429 -36.852 -24.196 1.00 82.69 718 GLN A O 1
ATOM 5480 N N . ASN A 1 719 ? 17.706 -36.804 -22.359 1.00 85.81 719 ASN A N 1
ATOM 5481 C CA . ASN A 1 719 ? 18.395 -38.062 -22.600 1.00 85.81 719 ASN A CA 1
ATOM 5482 C C . ASN A 1 719 ? 18.113 -39.036 -21.449 1.00 85.81 719 ASN A C 1
ATOM 5484 O O . ASN A 1 719 ? 18.774 -38.985 -20.408 1.00 85.81 719 ASN A O 1
ATOM 5488 N N . ASP A 1 720 ? 17.166 -39.953 -21.661 1.00 85.88 720 ASP A N 1
ATOM 5489 C CA . ASP A 1 720 ? 16.775 -40.985 -20.689 1.00 85.88 720 ASP A CA 1
ATOM 5490 C C . ASP A 1 720 ? 17.966 -41.817 -20.185 1.00 85.88 720 ASP A C 1
ATOM 5492 O O . ASP A 1 720 ? 17.981 -42.247 -19.032 1.00 85.88 720 ASP A O 1
ATOM 5496 N N . ALA A 1 721 ? 19.006 -42.012 -21.006 1.00 87.44 721 ALA A N 1
ATOM 5497 C CA . ALA A 1 721 ? 20.200 -42.742 -20.590 1.00 87.44 721 ALA A CA 1
ATOM 5498 C C . ALA A 1 721 ? 21.047 -41.963 -19.565 1.00 87.44 721 ALA A C 1
ATOM 5500 O O . ALA A 1 721 ? 21.763 -42.587 -18.787 1.00 87.44 721 ALA A O 1
ATOM 5501 N N . LEU A 1 722 ? 20.958 -40.625 -19.509 1.00 87.12 722 LEU A N 1
ATOM 5502 C CA . LEU A 1 722 ? 21.560 -39.834 -18.426 1.00 87.12 722 LEU A CA 1
ATOM 5503 C C . LEU A 1 722 ? 20.732 -39.929 -17.139 1.00 87.12 722 LEU A C 1
ATOM 5505 O O . LEU A 1 722 ? 21.320 -40.088 -16.071 1.00 87.12 722 LEU A O 1
ATOM 5509 N N . ILE A 1 723 ? 19.397 -39.902 -17.243 1.00 88.19 723 ILE A N 1
ATOM 5510 C CA . ILE A 1 723 ? 18.486 -40.100 -16.101 1.00 88.19 723 ILE A CA 1
ATOM 5511 C C . ILE A 1 723 ? 18.760 -41.464 -15.449 1.00 88.19 723 ILE A C 1
ATOM 5513 O O . ILE A 1 723 ? 19.020 -41.533 -14.251 1.00 88.19 723 ILE A O 1
ATOM 5517 N N . GLN A 1 724 ? 18.807 -42.534 -16.250 1.00 88.25 724 GLN A N 1
ATOM 5518 C CA . GLN A 1 724 ? 19.094 -43.894 -15.778 1.00 88.25 724 GLN A CA 1
ATOM 5519 C C . GLN A 1 724 ? 20.530 -44.058 -15.250 1.00 88.25 724 GLN A C 1
ATOM 5521 O O . GLN A 1 724 ? 20.738 -44.734 -14.248 1.00 88.25 724 GLN A O 1
ATOM 5526 N N . ARG A 1 725 ? 21.535 -43.445 -15.895 1.00 89.31 725 ARG A N 1
ATOM 5527 C CA . ARG A 1 725 ? 22.953 -43.573 -15.496 1.00 89.31 725 ARG A CA 1
ATOM 5528 C C . ARG A 1 725 ? 23.271 -42.914 -14.152 1.00 89.31 725 ARG A C 1
ATOM 5530 O O . ARG A 1 725 ? 24.172 -43.387 -13.463 1.00 89.31 725 ARG A O 1
ATOM 5537 N N . HIS A 1 726 ? 22.586 -41.824 -13.814 1.00 86.00 726 HIS A N 1
ATOM 5538 C CA . HIS A 1 726 ? 22.812 -41.056 -12.580 1.00 86.00 726 HIS A CA 1
ATOM 5539 C C . HIS A 1 726 ? 21.716 -41.272 -11.519 1.00 86.00 726 HIS A C 1
ATOM 5541 O O . HIS A 1 726 ? 21.740 -40.621 -10.472 1.00 86.00 726 HIS A O 1
ATOM 5547 N N . ASP A 1 727 ? 20.796 -42.210 -11.779 1.00 90.12 727 ASP A N 1
ATOM 5548 C CA . ASP A 1 727 ? 19.663 -42.580 -10.918 1.00 90.12 727 ASP A CA 1
ATOM 5549 C C . ASP A 1 727 ? 18.799 -41.367 -10.534 1.00 90.12 727 ASP A C 1
ATOM 5551 O O . ASP A 1 727 ? 18.535 -41.123 -9.361 1.00 90.12 727 ASP A O 1
ATOM 5555 N N . ILE A 1 728 ? 18.449 -40.527 -11.516 1.00 90.06 728 ILE A N 1
ATOM 5556 C CA . ILE A 1 728 ? 17.748 -39.254 -11.288 1.00 90.06 728 ILE A CA 1
ATOM 5557 C C . ILE A 1 728 ? 16.245 -39.501 -11.085 1.00 90.06 728 ILE A C 1
ATOM 5559 O O . ILE A 1 728 ? 15.588 -40.118 -11.927 1.00 90.06 728 ILE A O 1
ATOM 5563 N N . GLY A 1 729 ? 15.694 -38.988 -9.981 1.00 88.31 729 GLY A N 1
ATOM 5564 C CA . GLY A 1 729 ? 14.276 -39.115 -9.627 1.00 88.31 729 GLY A CA 1
ATOM 5565 C C . GLY A 1 729 ? 13.329 -38.348 -10.561 1.00 88.31 729 GLY A C 1
ATOM 5566 O O . GLY A 1 729 ? 13.748 -37.488 -11.329 1.00 88.31 729 GLY A O 1
ATOM 5567 N N . GLU A 1 730 ? 12.016 -38.621 -10.494 1.00 90.88 730 GLU A N 1
ATOM 5568 C CA . GLU A 1 730 ? 11.045 -37.988 -11.412 1.00 90.88 730 GLU A CA 1
ATOM 5569 C C . GLU A 1 730 ? 10.997 -36.453 -11.293 1.00 90.88 730 GLU A C 1
ATOM 5571 O O . GLU A 1 730 ? 10.738 -35.777 -12.291 1.00 90.88 730 GLU A O 1
ATOM 5576 N N . TRP A 1 731 ? 11.248 -35.902 -10.104 1.00 94.19 731 TRP A N 1
ATOM 5577 C CA . TRP A 1 731 ? 11.068 -34.484 -9.798 1.00 94.19 731 TRP A CA 1
ATOM 5578 C C . TRP A 1 731 ? 12.377 -33.820 -9.378 1.00 94.19 731 TRP A C 1
ATOM 5580 O O . TRP A 1 731 ? 13.049 -34.279 -8.456 1.00 94.19 731 TRP A O 1
ATOM 5590 N N . LEU A 1 732 ? 12.689 -32.697 -10.023 1.00 95.25 732 LEU A N 1
ATOM 5591 C CA . LEU A 1 732 ? 13.823 -31.835 -9.706 1.00 95.25 732 LEU A CA 1
ATOM 5592 C C . LEU A 1 732 ? 13.310 -30.525 -9.111 1.00 95.25 732 LEU A C 1
ATOM 5594 O O . LEU A 1 732 ? 12.418 -29.898 -9.682 1.00 95.25 732 LEU A O 1
ATOM 5598 N N . PHE A 1 733 ? 13.886 -30.100 -7.989 1.00 96.06 733 PHE A N 1
ATOM 5599 C CA . PHE A 1 733 ? 13.622 -28.796 -7.387 1.00 96.06 733 PHE A CA 1
ATOM 5600 C C . PHE A 1 733 ? 14.722 -27.806 -7.763 1.00 96.06 733 PHE A C 1
ATOM 5602 O O . PHE A 1 733 ? 15.906 -28.064 -7.533 1.00 96.06 733 PHE A O 1
ATOM 5609 N N . LEU A 1 734 ? 14.327 -26.671 -8.336 1.00 97.00 734 LEU A N 1
ATOM 5610 C CA . LEU A 1 734 ? 15.227 -25.613 -8.781 1.00 97.00 734 LEU A CA 1
ATOM 5611 C C . LEU A 1 734 ? 15.084 -24.375 -7.895 1.00 97.00 734 LEU A C 1
ATOM 5613 O O . LEU A 1 734 ? 13.978 -23.938 -7.583 1.00 97.00 734 LEU A O 1
ATOM 5617 N N . THR A 1 735 ? 16.221 -23.789 -7.529 1.00 96.62 735 THR A N 1
ATOM 5618 C CA . THR A 1 735 ? 16.329 -22.479 -6.868 1.00 96.62 735 THR A CA 1
ATOM 5619 C C . THR A 1 735 ? 17.665 -21.824 -7.253 1.00 96.62 735 THR A C 1
ATOM 5621 O O . THR A 1 735 ? 18.476 -22.437 -7.957 1.00 96.62 735 THR A O 1
ATOM 5624 N N . ASN A 1 736 ? 17.922 -20.591 -6.813 1.00 95.19 736 ASN A N 1
ATOM 5625 C CA . ASN A 1 736 ? 19.195 -19.924 -7.084 1.00 95.19 736 ASN A CA 1
ATOM 5626 C C . ASN A 1 736 ? 20.323 -20.422 -6.173 1.00 95.19 736 ASN A C 1
ATOM 5628 O O . ASN A 1 736 ? 20.096 -20.774 -5.012 1.00 95.19 736 ASN A O 1
ATOM 5632 N N . ALA A 1 737 ? 21.563 -20.381 -6.665 1.00 91.94 737 ALA A N 1
ATOM 5633 C CA . ALA A 1 737 ? 22.728 -20.800 -5.885 1.00 91.94 737 ALA A CA 1
ATOM 5634 C C . ALA A 1 737 ? 22.993 -19.875 -4.682 1.00 91.94 737 ALA A C 1
ATOM 5636 O O . ALA A 1 737 ? 23.433 -20.331 -3.627 1.00 91.94 737 ALA A O 1
ATOM 5637 N N . HIS A 1 738 ? 22.645 -18.589 -4.782 1.00 90.12 738 HIS A N 1
ATOM 5638 C CA . HIS A 1 738 ? 22.663 -17.682 -3.627 1.00 90.12 738 HIS A CA 1
ATOM 5639 C C . HIS A 1 738 ? 21.524 -17.921 -2.604 1.00 90.12 738 HIS A C 1
ATOM 5641 O O . HIS A 1 738 ? 21.538 -17.317 -1.530 1.00 90.12 738 HIS A O 1
ATOM 5647 N N . VAL A 1 739 ? 20.552 -18.798 -2.898 1.00 91.50 739 VAL A N 1
ATOM 5648 C CA . VAL A 1 739 ? 19.480 -19.212 -1.968 1.00 91.50 739 VAL A CA 1
ATOM 5649 C C . VAL A 1 739 ? 19.834 -20.544 -1.300 1.00 91.50 739 VAL A C 1
ATOM 5651 O O . VAL A 1 739 ? 19.826 -20.623 -0.070 1.00 91.50 739 VAL A O 1
ATOM 5654 N N . ILE A 1 740 ? 20.205 -21.565 -2.083 1.00 92.69 740 ILE A N 1
ATOM 5655 C CA . ILE A 1 740 ? 20.766 -22.838 -1.596 1.00 92.69 740 ILE A CA 1
ATOM 5656 C C . ILE A 1 740 ? 22.049 -23.147 -2.371 1.00 92.69 740 ILE A C 1
ATOM 5658 O O . ILE A 1 740 ? 22.015 -23.240 -3.596 1.00 92.69 740 ILE A O 1
ATOM 5662 N N . SER A 1 741 ? 23.159 -23.401 -1.676 1.00 88.94 741 SER A N 1
ATOM 5663 C CA . SER A 1 741 ? 24.397 -23.909 -2.289 1.00 88.94 741 SER A CA 1
ATOM 5664 C C . SER A 1 741 ? 25.132 -24.883 -1.367 1.00 88.94 741 SER A C 1
ATOM 5666 O O . SER A 1 741 ? 25.015 -24.779 -0.146 1.00 88.94 741 SER A O 1
ATOM 5668 N N . PRO A 1 742 ? 25.950 -25.808 -1.907 1.00 81.25 742 PRO A N 1
ATOM 5669 C CA . PRO A 1 742 ? 26.797 -26.676 -1.086 1.00 81.25 742 PRO A CA 1
ATOM 5670 C C . PRO A 1 742 ? 27.853 -25.926 -0.257 1.00 81.25 742 PRO A C 1
ATOM 5672 O O . PRO A 1 742 ? 28.335 -26.468 0.732 1.00 81.25 742 PRO A O 1
ATOM 5675 N N . THR A 1 743 ? 28.227 -24.701 -0.646 1.00 77.12 743 THR A N 1
ATOM 5676 C CA . THR A 1 743 ? 29.261 -23.902 0.034 1.00 77.12 743 THR A CA 1
ATOM 5677 C C . THR A 1 743 ? 28.711 -22.970 1.118 1.00 77.12 743 THR A C 1
ATOM 5679 O O . THR A 1 743 ? 29.471 -22.549 1.988 1.00 77.12 743 THR A O 1
ATOM 5682 N N . GLY A 1 744 ? 27.414 -22.631 1.090 1.00 72.75 744 GLY A N 1
ATOM 5683 C CA . GLY A 1 744 ? 26.804 -21.657 2.011 1.00 72.75 744 GLY A CA 1
ATOM 5684 C C . GLY A 1 744 ? 27.299 -20.213 1.821 1.00 72.75 744 GLY A C 1
ATOM 5685 O O . GLY A 1 744 ? 27.070 -19.350 2.675 1.00 72.75 744 GLY A O 1
ATOM 5686 N N . GLU A 1 745 ? 28.003 -19.933 0.720 1.00 71.12 745 GLU A N 1
ATOM 5687 C CA . GLU A 1 745 ? 28.600 -18.625 0.443 1.00 71.12 745 GLU A CA 1
ATOM 5688 C C . GLU A 1 745 ? 27.536 -17.520 0.336 1.00 71.12 745 GLU A C 1
ATOM 5690 O O . GLU A 1 745 ? 26.376 -17.757 -0.001 1.00 71.12 745 GLU A O 1
ATOM 5695 N N . HIS A 1 746 ? 27.929 -16.292 0.690 1.00 68.06 746 HIS A N 1
ATOM 5696 C CA . HIS A 1 746 ? 27.059 -15.104 0.748 1.00 68.06 746 HIS A CA 1
ATOM 5697 C C . HIS A 1 746 ? 25.787 -15.244 1.618 1.00 68.06 746 HIS A C 1
ATOM 5699 O O . HIS A 1 746 ? 24.915 -14.376 1.591 1.00 68.06 746 HIS A O 1
ATOM 5705 N N . GLY A 1 747 ? 25.699 -16.286 2.454 1.00 74.69 747 GLY A N 1
ATOM 5706 C CA . GLY A 1 747 ? 24.548 -16.547 3.317 1.00 74.69 747 GLY A CA 1
ATOM 5707 C C . GLY A 1 747 ? 23.446 -17.381 2.660 1.00 74.69 747 GLY A C 1
ATOM 5708 O O . GLY A 1 747 ? 22.321 -17.382 3.174 1.00 74.69 747 GLY A O 1
ATOM 5709 N N . ALA A 1 748 ? 23.745 -18.082 1.563 1.00 84.81 748 ALA A N 1
ATOM 5710 C CA . ALA A 1 748 ? 22.930 -19.188 1.066 1.00 84.81 748 ALA A CA 1
ATOM 5711 C C . ALA A 1 748 ? 22.780 -20.289 2.135 1.00 84.81 748 ALA A C 1
ATOM 5713 O O . ALA A 1 748 ? 23.597 -20.404 3.053 1.00 84.81 748 ALA A O 1
ATOM 5714 N N . ILE A 1 749 ? 21.735 -21.110 2.036 1.00 87.44 749 ILE A N 1
ATOM 5715 C CA . ILE A 1 749 ? 21.542 -22.248 2.942 1.00 87.44 749 ILE A CA 1
ATOM 5716 C C . ILE A 1 749 ? 22.373 -23.441 2.430 1.00 87.44 749 ILE A C 1
ATOM 5718 O O . ILE A 1 749 ? 22.246 -23.784 1.253 1.00 87.44 749 ILE A O 1
ATOM 5722 N N . PRO A 1 750 ? 23.175 -24.120 3.273 1.00 84.19 750 PRO A N 1
ATOM 5723 C CA . PRO A 1 750 ? 23.715 -25.441 2.950 1.00 84.19 750 PRO A CA 1
ATOM 5724 C C . PRO A 1 750 ? 22.573 -26.437 2.717 1.00 84.19 750 PRO A C 1
ATOM 5726 O O . PRO A 1 750 ? 21.646 -26.480 3.522 1.00 84.19 750 PRO A O 1
ATOM 5729 N N . GLY A 1 751 ? 22.629 -27.244 1.651 1.00 72.69 751 GLY A N 1
ATOM 5730 C CA . GLY A 1 751 ? 21.489 -28.055 1.179 1.00 72.69 751 GLY A CA 1
ATOM 5731 C C . GLY A 1 751 ? 20.721 -28.825 2.267 1.00 72.69 751 GLY A C 1
ATOM 5732 O O . GLY A 1 751 ? 19.499 -28.728 2.335 1.00 72.69 751 GLY A O 1
ATOM 5733 N N . GLU A 1 752 ? 21.430 -29.503 3.172 1.00 74.81 752 GLU A N 1
ATOM 5734 C CA . GLU A 1 752 ? 20.856 -30.282 4.287 1.00 74.81 752 GLU A CA 1
ATOM 5735 C C . GLU A 1 752 ? 20.012 -29.452 5.279 1.00 74.81 752 GLU A C 1
ATOM 5737 O O . GLU A 1 752 ? 19.136 -29.985 5.961 1.00 74.81 752 GLU A O 1
ATOM 5742 N N . GLY A 1 753 ? 20.269 -28.143 5.376 1.00 81.06 753 GLY A N 1
ATOM 5743 C CA . GLY A 1 753 ? 19.539 -27.212 6.240 1.00 81.06 753 GLY A CA 1
ATOM 5744 C C . GLY A 1 753 ? 18.288 -26.602 5.597 1.00 81.06 753 GLY A C 1
ATOM 5745 O O . GLY A 1 753 ? 17.524 -25.921 6.289 1.00 81.06 753 GLY A O 1
ATOM 5746 N N . ALA A 1 754 ? 18.073 -26.806 4.295 1.00 89.19 754 ALA A N 1
ATOM 5747 C CA . ALA A 1 754 ? 16.945 -26.229 3.575 1.00 89.19 754 ALA A CA 1
ATOM 5748 C C . ALA A 1 754 ? 15.644 -27.007 3.828 1.00 89.19 754 ALA A C 1
ATOM 5750 O O . ALA A 1 754 ? 15.590 -28.231 3.703 1.00 89.19 754 ALA A O 1
ATOM 5751 N N . GLN A 1 755 ? 14.576 -26.273 4.145 1.00 92.56 755 GLN A N 1
ATOM 5752 C CA . GLN A 1 755 ? 13.206 -26.781 4.206 1.00 92.56 755 GLN A CA 1
ATOM 5753 C C . GLN A 1 755 ? 12.385 -26.126 3.094 1.00 92.56 755 GLN A C 1
ATOM 5755 O O . GLN A 1 755 ? 12.404 -24.902 2.963 1.00 92.56 755 GLN A O 1
ATOM 5760 N N . ILE A 1 756 ? 11.673 -26.929 2.307 1.00 93.94 756 ILE A N 1
ATOM 5761 C CA . ILE A 1 756 ? 10.818 -26.481 1.207 1.00 93.94 756 ILE A CA 1
ATOM 5762 C C . ILE A 1 756 ? 9.358 -26.684 1.628 1.00 93.94 756 ILE A C 1
ATOM 5764 O O . ILE A 1 756 ? 8.969 -27.790 1.999 1.00 93.94 756 ILE A O 1
ATOM 5768 N N . GLU A 1 757 ? 8.550 -25.626 1.584 1.00 91.50 757 GLU A N 1
ATOM 5769 C CA . GLU A 1 757 ? 7.137 -25.632 1.989 1.00 91.50 757 GLU A CA 1
ATOM 5770 C C . GLU A 1 757 ? 6.249 -25.236 0.797 1.00 91.50 757 GLU A C 1
ATOM 5772 O O . GLU A 1 757 ? 6.277 -24.088 0.350 1.00 91.50 757 GLU A O 1
ATOM 5777 N N . PHE A 1 758 ? 5.473 -26.184 0.263 1.00 89.69 758 PHE A N 1
ATOM 5778 C CA . PHE A 1 758 ? 4.548 -25.948 -0.853 1.00 89.69 758 PHE A CA 1
ATOM 5779 C C . PHE A 1 758 ? 3.178 -25.541 -0.296 1.00 89.69 758 PHE A C 1
ATOM 5781 O O . PHE A 1 758 ? 2.486 -26.332 0.341 1.00 89.69 758 PHE A O 1
ATOM 5788 N N . GLN A 1 759 ? 2.778 -24.285 -0.498 1.00 81.50 759 GLN A N 1
ATOM 5789 C CA . GLN A 1 759 ? 1.569 -23.755 0.150 1.00 81.50 759 GLN A CA 1
ATOM 5790 C C . GLN A 1 759 ? 0.261 -24.142 -0.549 1.00 81.50 759 GLN A C 1
ATOM 5792 O O . GLN A 1 759 ? -0.777 -24.194 0.105 1.00 81.50 759 GLN A O 1
ATOM 5797 N N . MET A 1 760 ? 0.309 -24.434 -1.852 1.00 75.56 760 MET A N 1
ATOM 5798 C CA . MET A 1 760 ? -0.869 -24.801 -2.655 1.00 75.56 760 MET A CA 1
ATOM 5799 C C . MET A 1 760 ? -0.961 -26.310 -2.938 1.00 75.56 760 MET A C 1
ATOM 5801 O O . MET A 1 760 ? -1.871 -26.752 -3.634 1.00 75.56 760 MET A O 1
ATOM 5805 N N . ALA A 1 761 ? -0.039 -27.109 -2.390 1.00 74.31 761 ALA A N 1
ATOM 5806 C CA . ALA A 1 761 ? -0.026 -28.565 -2.500 1.00 74.31 761 ALA A CA 1
ATOM 5807 C C . ALA A 1 761 ? 0.630 -29.180 -1.250 1.00 74.31 761 ALA A C 1
ATOM 5809 O O . ALA A 1 761 ? 1.786 -28.899 -0.958 1.00 74.31 761 ALA A O 1
ATOM 5810 N N . GLY A 1 762 ? -0.080 -30.042 -0.512 1.00 63.59 762 GLY A N 1
ATOM 5811 C CA . GLY A 1 762 ? 0.483 -30.753 0.651 1.00 63.59 762 GLY A CA 1
ATOM 5812 C C . GLY A 1 762 ? 0.232 -30.139 2.038 1.00 63.59 762 GLY A C 1
ATOM 5813 O O . GLY A 1 762 ? 0.871 -30.560 2.997 1.00 63.59 762 GLY A O 1
ATOM 5814 N N . ALA A 1 763 ? -0.703 -29.191 2.183 1.00 67.25 763 ALA A N 1
ATOM 5815 C CA . ALA A 1 763 ? -1.283 -28.779 3.476 1.00 67.25 763 ALA A CA 1
ATOM 5816 C C . ALA A 1 763 ? -0.276 -28.401 4.596 1.00 67.25 763 ALA A C 1
ATOM 5818 O O . ALA A 1 763 ? -0.494 -28.704 5.770 1.00 67.25 763 ALA A O 1
ATOM 5819 N N . GLY A 1 764 ? 0.831 -27.734 4.245 1.00 68.75 764 GLY A N 1
ATOM 5820 C CA . GLY A 1 764 ? 1.873 -27.321 5.198 1.00 68.75 764 GLY A CA 1
ATOM 5821 C C . GLY A 1 764 ? 2.946 -28.379 5.488 1.00 68.75 764 GLY A C 1
ATOM 5822 O O . GLY A 1 764 ? 3.773 -28.183 6.380 1.00 68.75 764 GLY A O 1
ATOM 5823 N N . GLN A 1 765 ? 2.970 -29.489 4.743 1.00 82.50 765 GLN A N 1
ATOM 5824 C CA . GLN A 1 765 ? 4.094 -30.422 4.743 1.00 82.50 765 GLN A CA 1
ATOM 5825 C C . GLN A 1 765 ? 5.382 -29.715 4.287 1.00 82.50 765 GLN A C 1
ATOM 5827 O O . GLN A 1 765 ? 5.403 -29.017 3.271 1.00 82.50 765 GLN A O 1
ATOM 5832 N N . ARG A 1 766 ? 6.470 -29.930 5.036 1.00 88.88 766 ARG A N 1
ATOM 5833 C CA . ARG A 1 766 ? 7.819 -29.479 4.676 1.00 88.88 766 ARG A CA 1
ATOM 5834 C C . ARG A 1 766 ? 8.653 -30.652 4.171 1.00 88.88 766 ARG A C 1
ATOM 5836 O O . ARG A 1 766 ? 8.688 -31.700 4.813 1.00 88.88 766 ARG A O 1
ATOM 5843 N N . PHE A 1 767 ? 9.346 -30.427 3.065 1.00 92.62 767 PHE A N 1
ATOM 5844 C CA . PHE A 1 767 ? 10.288 -31.343 2.423 1.00 92.62 767 PHE A CA 1
ATOM 5845 C C . PHE A 1 767 ? 11.720 -30.844 2.646 1.00 92.62 767 PHE A C 1
ATOM 5847 O O . PHE A 1 767 ? 11.931 -29.669 2.962 1.00 92.62 767 PHE A O 1
ATOM 5854 N N . LYS A 1 768 ? 12.713 -31.713 2.484 1.00 92.12 768 LYS A N 1
ATOM 5855 C CA . LYS A 1 768 ? 14.145 -31.392 2.604 1.00 92.12 768 LYS A CA 1
ATOM 5856 C C . LYS A 1 768 ? 14.877 -31.743 1.321 1.00 92.12 768 LYS A C 1
ATOM 5858 O O . LYS A 1 768 ? 14.419 -32.595 0.567 1.00 92.12 768 LYS A O 1
ATOM 5863 N N . ALA A 1 769 ? 16.047 -31.148 1.106 1.00 89.81 769 ALA A N 1
ATOM 5864 C CA . ALA A 1 769 ? 16.958 -31.624 0.071 1.00 89.81 769 ALA A CA 1
ATOM 5865 C C . ALA A 1 769 ? 17.479 -33.031 0.425 1.00 89.81 769 ALA A C 1
ATOM 5867 O O . ALA A 1 769 ? 18.055 -33.227 1.494 1.00 89.81 769 ALA A O 1
ATOM 5868 N N . LEU A 1 770 ? 17.296 -33.991 -0.483 1.00 88.50 770 LEU A N 1
ATOM 5869 C CA . LEU A 1 770 ? 17.856 -35.342 -0.396 1.00 88.50 770 LEU A CA 1
ATOM 5870 C C . LEU A 1 770 ? 19.317 -35.353 -0.866 1.00 88.50 770 LEU A C 1
ATOM 5872 O O . LEU A 1 770 ? 20.189 -35.895 -0.191 1.00 88.50 770 LEU A O 1
ATOM 5876 N N . ARG A 1 771 ? 19.586 -34.728 -2.019 1.00 89.06 771 ARG A N 1
ATOM 5877 C CA . ARG A 1 771 ? 20.933 -34.476 -2.554 1.00 89.06 771 ARG A CA 1
ATOM 5878 C C . ARG A 1 771 ? 20.926 -33.288 -3.516 1.00 89.06 771 ARG A C 1
ATOM 5880 O O . ARG A 1 771 ? 19.908 -32.972 -4.128 1.00 89.06 771 ARG A O 1
ATOM 5887 N N . THR A 1 772 ? 22.082 -32.642 -3.670 1.00 91.69 772 THR A N 1
ATOM 5888 C CA . THR A 1 772 ? 22.331 -31.701 -4.774 1.00 91.69 772 THR A CA 1
ATOM 5889 C C . THR A 1 772 ? 22.851 -32.486 -5.972 1.00 91.69 772 THR A C 1
ATOM 5891 O O . THR A 1 772 ? 23.871 -33.159 -5.844 1.00 91.69 772 THR A O 1
ATOM 5894 N N . LEU A 1 773 ? 22.177 -32.403 -7.122 1.00 91.81 773 LEU A N 1
ATOM 5895 C CA . LEU A 1 773 ? 22.651 -33.028 -8.363 1.00 91.81 773 LEU A CA 1
ATOM 5896 C C . LEU A 1 773 ? 23.668 -32.138 -9.085 1.00 91.81 773 LEU A C 1
ATOM 5898 O O . LEU A 1 773 ? 24.642 -32.629 -9.650 1.00 91.81 773 LEU A O 1
ATOM 5902 N N . TRP A 1 774 ? 23.440 -30.823 -9.073 1.00 93.69 774 TRP A N 1
ATOM 5903 C CA . TRP A 1 774 ? 24.276 -29.837 -9.755 1.00 93.69 774 TRP A CA 1
ATOM 5904 C C . TRP A 1 774 ? 24.064 -28.443 -9.167 1.00 93.69 774 TRP A C 1
ATOM 5906 O O . TRP A 1 774 ? 22.990 -28.140 -8.646 1.00 93.69 774 TRP A O 1
ATOM 5916 N N . TRP A 1 775 ? 25.075 -27.584 -9.268 1.00 91.69 775 TRP A N 1
ATOM 5917 C CA . TRP A 1 775 ? 24.955 -26.166 -8.940 1.00 91.69 775 TRP A CA 1
ATOM 5918 C C . TRP A 1 775 ? 25.931 -25.321 -9.766 1.00 91.69 775 TRP A C 1
ATOM 5920 O O . TRP A 1 775 ? 26.926 -25.831 -10.286 1.00 91.69 775 TRP A O 1
ATOM 5930 N N . SER A 1 776 ? 25.655 -24.023 -9.880 1.00 90.94 776 SER A N 1
ATOM 5931 C CA . SER A 1 776 ? 26.465 -23.068 -10.636 1.00 90.94 776 SER A CA 1
ATOM 5932 C C . SER A 1 776 ? 26.483 -21.700 -9.936 1.00 90.94 776 SER A C 1
ATOM 5934 O O . SER A 1 776 ? 25.409 -21.180 -9.636 1.00 90.94 776 SER A O 1
ATOM 5936 N N . PRO A 1 777 ? 27.658 -21.100 -9.655 1.00 83.62 777 PRO A N 1
ATOM 5937 C CA . PRO A 1 777 ? 27.768 -19.890 -8.838 1.00 83.62 777 PRO A CA 1
ATOM 5938 C C . PRO A 1 777 ? 27.276 -18.622 -9.551 1.00 83.62 777 PRO A C 1
ATOM 5940 O O . PRO A 1 777 ? 27.349 -18.503 -10.775 1.00 83.62 777 PRO A O 1
ATOM 5943 N N . ALA A 1 778 ? 26.857 -17.627 -8.765 1.00 74.50 778 ALA A N 1
ATOM 5944 C CA . ALA A 1 778 ? 26.329 -16.355 -9.266 1.00 74.50 778 ALA A CA 1
ATOM 5945 C C . ALA A 1 778 ? 27.358 -15.440 -9.954 1.00 74.50 778 ALA A C 1
ATOM 5947 O O . ALA A 1 778 ? 26.989 -14.598 -10.765 1.00 74.50 778 ALA A O 1
ATOM 5948 N N . SER A 1 779 ? 28.646 -15.574 -9.630 1.00 69.06 779 SER A N 1
ATOM 5949 C CA . SER A 1 779 ? 29.702 -14.661 -10.092 1.00 69.06 779 SER A CA 1
ATOM 5950 C C . SER A 1 779 ? 30.197 -14.923 -11.520 1.00 69.06 779 SER A C 1
ATOM 5952 O O . SER A 1 779 ? 30.856 -14.062 -12.099 1.00 69.06 779 SER A O 1
ATOM 5954 N N . SER A 1 780 ? 29.921 -16.104 -12.080 1.00 65.56 780 SER A N 1
ATOM 5955 C CA . SER A 1 780 ? 30.433 -16.525 -13.397 1.00 65.56 780 SER A CA 1
ATOM 5956 C C . SER A 1 780 ? 29.617 -17.627 -14.090 1.00 65.56 780 SER A C 1
ATOM 5958 O O . SER A 1 780 ? 29.985 -18.059 -15.183 1.00 65.56 780 SER A O 1
ATOM 5960 N N . GLY A 1 781 ? 28.542 -18.111 -13.462 1.00 82.75 781 GLY A N 1
ATOM 5961 C CA . GLY A 1 781 ? 27.749 -19.248 -13.920 1.00 82.75 781 GLY A CA 1
ATOM 5962 C C . GLY A 1 781 ? 26.280 -18.903 -14.154 1.00 82.75 781 GLY A C 1
ATOM 5963 O O . GLY A 1 781 ? 25.935 -17.802 -14.575 1.00 82.75 781 GLY A O 1
ATOM 5964 N N . HIS A 1 782 ? 25.408 -19.876 -13.892 1.00 91.56 782 HIS A N 1
ATOM 5965 C CA . HIS A 1 782 ? 23.958 -19.760 -14.089 1.00 91.56 782 HIS A CA 1
ATOM 5966 C C . HIS A 1 782 ? 23.179 -19.361 -12.821 1.00 91.56 782 HIS A C 1
ATOM 5968 O O . HIS A 1 782 ? 21.955 -19.305 -12.869 1.00 91.56 782 HIS A O 1
ATOM 5974 N N . ASP A 1 783 ? 23.861 -19.132 -11.690 1.00 92.75 783 ASP A N 1
ATOM 5975 C CA . ASP A 1 783 ? 23.259 -18.896 -10.363 1.00 92.75 783 ASP A CA 1
ATOM 5976 C C . ASP A 1 783 ? 22.114 -19.863 -10.010 1.00 92.75 783 ASP A C 1
ATOM 5978 O O . ASP A 1 783 ? 21.060 -19.449 -9.539 1.00 92.75 783 ASP A O 1
ATOM 5982 N N . CYS A 1 784 ? 22.284 -21.160 -10.251 1.00 95.56 784 CYS A N 1
ATOM 5983 C CA . CYS A 1 784 ? 21.216 -22.144 -10.078 1.00 95.56 784 CYS A CA 1
ATOM 5984 C C . CYS A 1 784 ? 21.725 -23.379 -9.337 1.00 95.56 784 CYS A C 1
ATOM 5986 O O . CYS A 1 784 ? 22.858 -23.807 -9.555 1.00 95.56 784 CYS A O 1
ATOM 5988 N N . THR A 1 785 ? 20.874 -23.954 -8.490 1.00 95.25 785 THR A N 1
ATOM 5989 C CA . THR A 1 785 ? 21.088 -25.220 -7.787 1.00 95.25 785 THR A CA 1
ATOM 5990 C C . THR A 1 785 ? 19.923 -26.157 -8.095 1.00 95.25 785 THR A C 1
ATOM 5992 O O . THR A 1 785 ? 18.760 -25.786 -7.933 1.00 95.25 785 THR A O 1
ATOM 5995 N N . ILE A 1 786 ? 20.252 -27.375 -8.531 1.00 95.88 786 ILE A N 1
ATOM 5996 C CA . ILE A 1 786 ? 19.311 -28.449 -8.863 1.00 95.88 786 ILE A CA 1
ATOM 5997 C C . ILE A 1 786 ? 19.380 -29.496 -7.750 1.00 95.88 786 ILE A C 1
ATOM 5999 O O . ILE A 1 786 ? 20.425 -30.114 -7.515 1.00 95.88 786 ILE A O 1
ATOM 6003 N N . LEU A 1 787 ? 18.255 -29.685 -7.066 1.00 94.56 787 LEU A N 1
ATOM 6004 C CA . LEU A 1 787 ? 18.099 -30.595 -5.937 1.00 94.56 787 LEU A CA 1
ATOM 6005 C C . LEU A 1 787 ? 17.120 -31.717 -6.275 1.00 94.56 787 LEU A C 1
ATOM 6007 O O . LEU A 1 787 ? 16.138 -31.510 -6.985 1.00 94.56 787 LEU A O 1
ATOM 6011 N N . GLU A 1 788 ? 17.330 -32.871 -5.659 1.00 93.69 788 GLU A N 1
ATOM 6012 C CA . GLU A 1 788 ? 16.236 -33.794 -5.363 1.00 93.69 788 GLU A CA 1
ATOM 6013 C C . GLU A 1 788 ? 15.762 -33.563 -3.931 1.00 93.69 788 GLU A C 1
ATOM 6015 O O . GLU A 1 788 ? 16.554 -33.186 -3.060 1.00 93.69 788 GLU A O 1
ATOM 6020 N N . LEU A 1 789 ? 14.477 -33.801 -3.679 1.00 93.62 789 LEU A N 1
ATOM 6021 C CA . LEU A 1 789 ? 13.868 -33.679 -2.357 1.00 93.62 789 LEU A CA 1
ATOM 6022 C C . LEU A 1 789 ? 13.576 -35.059 -1.747 1.00 93.62 789 LEU A C 1
ATOM 6024 O O . LEU A 1 789 ? 13.492 -36.056 -2.461 1.00 93.62 789 LEU A O 1
ATOM 6028 N N . ASP A 1 790 ? 13.376 -35.115 -0.429 1.00 91.44 790 ASP A N 1
ATOM 6029 C CA . ASP A 1 790 ? 12.962 -36.330 0.300 1.00 91.44 790 ASP A CA 1
ATOM 6030 C C . ASP A 1 790 ? 11.508 -36.774 0.015 1.00 91.44 790 ASP A C 1
ATOM 6032 O O . ASP A 1 790 ? 11.060 -37.820 0.488 1.00 91.44 790 ASP A O 1
ATOM 6036 N N . GLY A 1 791 ? 10.786 -36.010 -0.807 1.00 90.12 791 GLY A N 1
ATOM 6037 C CA . GLY A 1 791 ? 9.488 -36.338 -1.385 1.00 90.12 791 GLY A CA 1
ATOM 6038 C C . GLY A 1 791 ? 8.954 -35.183 -2.238 1.00 90.12 791 GLY A C 1
ATOM 6039 O O . GLY A 1 791 ? 9.625 -34.172 -2.430 1.00 90.12 791 GLY A O 1
ATOM 6040 N N . HIS A 1 792 ? 7.720 -35.308 -2.721 1.00 87.50 792 HIS A N 1
ATOM 6041 C CA . HIS A 1 792 ? 6.977 -34.217 -3.360 1.00 87.50 792 HIS A CA 1
ATOM 6042 C C . HIS A 1 792 ? 5.548 -34.158 -2.789 1.00 87.50 792 HIS A C 1
ATOM 6044 O O . HIS A 1 792 ? 5.059 -35.166 -2.264 1.00 87.50 792 HIS A O 1
ATOM 6050 N N . PRO A 1 793 ? 4.851 -33.009 -2.862 1.00 87.44 793 PRO A N 1
ATOM 6051 C CA . PRO A 1 793 ? 3.472 -32.911 -2.397 1.00 87.44 793 PRO A CA 1
ATOM 6052 C C . PRO A 1 793 ? 2.493 -33.651 -3.321 1.00 87.44 793 PRO A C 1
ATOM 6054 O O . PRO A 1 793 ? 2.810 -34.011 -4.456 1.00 87.44 793 PRO A O 1
ATOM 6057 N N . GLN A 1 794 ? 1.267 -33.855 -2.834 1.00 83.12 794 GLN A N 1
ATOM 6058 C CA . GLN A 1 794 ? 0.146 -34.286 -3.671 1.00 83.12 794 GLN A CA 1
ATOM 6059 C C . GLN A 1 794 ? -0.409 -33.077 -4.434 1.00 83.12 794 GLN A C 1
ATOM 6061 O O . GLN A 1 794 ? -0.848 -32.104 -3.820 1.00 83.12 794 GLN A O 1
ATOM 6066 N N . PHE A 1 795 ? -0.373 -33.143 -5.765 1.00 83.06 795 PHE A N 1
ATOM 6067 C CA . PHE A 1 795 ? -0.863 -32.085 -6.651 1.00 83.06 795 PHE A CA 1
ATOM 6068 C C . PHE A 1 795 ? -2.379 -32.208 -6.905 1.00 83.06 795 PHE A C 1
ATOM 6070 O O . PHE A 1 795 ? -2.899 -33.329 -6.905 1.00 83.06 795 PHE A O 1
ATOM 6077 N N . PRO A 1 796 ? -3.102 -31.096 -7.146 1.00 71.69 796 PRO A N 1
ATOM 6078 C CA . PRO A 1 796 ? -4.534 -31.147 -7.428 1.00 71.69 796 PRO A CA 1
ATOM 6079 C C . PRO A 1 796 ? -4.881 -31.922 -8.709 1.00 71.69 796 PRO A C 1
ATOM 6081 O O . PRO A 1 796 ? -4.137 -31.930 -9.691 1.00 71.69 796 PRO A O 1
ATOM 6084 N N . VAL A 1 797 ? -6.062 -32.544 -8.729 1.00 64.94 797 VAL A N 1
ATOM 6085 C CA . VAL A 1 797 ? -6.579 -33.233 -9.922 1.00 64.94 797 VAL A CA 1
ATOM 6086 C C . VAL A 1 797 ? -6.774 -32.213 -11.054 1.00 64.94 797 VAL A C 1
ATOM 6088 O O . VAL A 1 797 ? -7.326 -31.137 -10.835 1.00 64.94 797 VAL A O 1
ATOM 6091 N N . ASN A 1 798 ? -6.337 -32.571 -12.265 1.00 69.56 798 ASN A N 1
ATOM 6092 C CA . ASN A 1 798 ? -6.286 -31.722 -13.469 1.00 69.56 798 ASN A CA 1
ATOM 6093 C C . ASN A 1 798 ? -5.213 -30.610 -13.476 1.00 69.56 798 ASN A C 1
ATOM 6095 O O . ASN A 1 798 ? -5.223 -29.777 -14.381 1.00 69.56 798 ASN A O 1
ATOM 6099 N N . VAL A 1 799 ? -4.260 -30.606 -12.536 1.00 75.81 799 VAL A N 1
ATOM 6100 C CA . VAL A 1 799 ? -3.088 -29.713 -12.569 1.00 75.81 799 VAL A CA 1
ATOM 6101 C C . VAL A 1 799 ? -1.856 -30.463 -13.096 1.00 75.81 799 VAL A C 1
ATOM 6103 O O . VAL A 1 799 ? -1.462 -31.499 -12.563 1.00 75.81 799 VAL A O 1
ATOM 6106 N N . THR A 1 800 ? -1.235 -29.936 -14.154 1.00 79.69 800 THR A N 1
ATOM 6107 C CA . THR A 1 800 ? -0.002 -30.461 -14.773 1.00 79.69 800 THR A CA 1
ATOM 6108 C C . THR A 1 800 ? 1.169 -29.500 -14.559 1.00 79.69 800 THR A C 1
ATOM 6110 O O . THR A 1 800 ? 0.932 -28.294 -14.561 1.00 79.69 800 THR A O 1
ATOM 6113 N N . PRO A 1 801 ? 2.420 -29.980 -14.426 1.00 82.19 801 PRO A N 1
ATOM 6114 C CA . PRO A 1 801 ? 3.587 -29.099 -14.394 1.00 82.19 801 PRO A CA 1
ATOM 6115 C C . PRO A 1 801 ? 3.775 -28.389 -15.741 1.00 82.19 801 PRO A C 1
ATOM 6117 O O . PRO A 1 801 ? 3.391 -28.921 -16.785 1.00 82.19 801 PRO A O 1
ATOM 6120 N N . ALA A 1 802 ? 4.384 -27.204 -15.714 1.00 86.38 802 ALA A N 1
ATOM 6121 C CA . ALA A 1 802 ? 4.740 -26.467 -16.922 1.00 86.38 802 ALA A CA 1
ATOM 6122 C C . ALA A 1 802 ? 5.928 -27.111 -17.650 1.00 86.38 802 ALA A C 1
ATOM 6124 O O . ALA A 1 802 ? 6.897 -27.548 -17.026 1.00 86.38 802 ALA A O 1
ATOM 6125 N N . SER A 1 803 ? 5.872 -27.109 -18.981 1.00 90.50 803 SER A N 1
ATOM 6126 C CA . SER A 1 803 ? 7.002 -27.462 -19.843 1.00 90.50 803 SER A CA 1
ATOM 6127 C C . SER A 1 803 ? 8.019 -26.317 -19.911 1.00 90.50 803 SER A C 1
ATOM 6129 O O . SER A 1 803 ? 7.670 -25.153 -19.722 1.00 90.50 803 SER A O 1
ATOM 6131 N N . ILE A 1 804 ? 9.284 -26.636 -20.188 1.00 91.62 804 ILE A N 1
ATOM 6132 C CA . ILE A 1 804 ? 10.342 -25.641 -20.419 1.00 91.62 804 ILE A CA 1
ATOM 6133 C C . ILE A 1 804 ? 10.263 -25.175 -21.867 1.00 91.62 804 ILE A C 1
ATOM 6135 O O . ILE A 1 804 ? 10.207 -26.019 -22.764 1.00 91.62 804 ILE A O 1
ATOM 6139 N N . SER A 1 805 ? 10.307 -23.863 -22.105 1.00 91.94 805 SER A N 1
ATOM 6140 C CA . SER A 1 805 ? 10.241 -23.362 -23.475 1.00 91.94 805 SER A CA 1
ATOM 6141 C C . SER A 1 805 ? 11.480 -23.743 -24.284 1.00 91.94 805 SER A C 1
ATOM 6143 O O . SER A 1 805 ? 12.607 -23.806 -23.780 1.00 91.94 805 SER A O 1
ATOM 6145 N N . SER A 1 806 ? 11.260 -24.010 -25.570 1.00 87.56 806 SER A N 1
ATOM 6146 C CA . SER A 1 806 ? 12.314 -24.378 -26.522 1.00 87.56 806 SER A CA 1
ATOM 6147 C C . SER A 1 806 ? 12.993 -23.169 -27.181 1.00 87.56 806 SER A C 1
ATOM 6149 O O . SER A 1 806 ? 14.031 -23.331 -27.822 1.00 87.56 806 SER A O 1
ATOM 6151 N N . TYR A 1 807 ? 12.444 -21.965 -27.002 1.00 88.62 807 TYR A N 1
ATOM 6152 C CA . TYR A 1 807 ? 12.971 -20.696 -27.507 1.00 88.62 807 TYR A CA 1
ATOM 6153 C C . TYR A 1 807 ? 12.764 -19.571 -26.474 1.00 88.62 807 TYR A C 1
ATOM 6155 O O . TYR A 1 807 ? 12.226 -19.800 -25.393 1.00 88.62 807 TYR A O 1
ATOM 6163 N N . LEU A 1 808 ? 13.216 -18.352 -26.785 1.00 90.69 808 LEU A N 1
ATOM 6164 C CA . LEU A 1 808 ? 12.810 -17.138 -26.069 1.00 90.69 808 LEU A CA 1
ATOM 6165 C C . LEU A 1 808 ? 12.007 -16.230 -27.022 1.00 90.69 808 LEU A C 1
ATOM 6167 O O . LEU A 1 808 ? 12.368 -16.141 -28.202 1.00 90.69 808 LEU A O 1
ATOM 6171 N N . PRO A 1 809 ? 10.912 -15.588 -26.570 1.00 88.31 809 PRO A N 1
ATOM 6172 C CA . PRO A 1 809 ? 10.099 -14.726 -27.426 1.00 88.31 809 PRO A CA 1
ATOM 6173 C C . PRO A 1 809 ? 10.859 -13.501 -27.955 1.00 88.31 809 PRO A C 1
ATOM 6175 O O . PRO A 1 809 ? 11.571 -12.830 -27.213 1.00 88.31 809 PRO A O 1
ATOM 6178 N N . LYS A 1 810 ? 10.641 -13.158 -29.232 1.00 84.19 810 LYS A N 1
ATOM 6179 C CA . LYS A 1 810 ? 11.220 -11.977 -29.895 1.00 84.19 810 LYS A CA 1
ATOM 6180 C C . LYS A 1 810 ? 10.802 -10.683 -29.172 1.00 84.19 810 LYS A C 1
ATOM 6182 O O . LYS A 1 810 ? 9.641 -10.293 -29.235 1.00 84.19 810 LYS A O 1
ATOM 6187 N N . CYS A 1 811 ? 11.748 -10.005 -28.516 1.00 79.44 811 CYS A N 1
ATOM 6188 C CA . CYS A 1 811 ? 11.493 -8.744 -27.800 1.00 79.44 811 CYS A CA 1
ATOM 6189 C C . CYS A 1 811 ? 11.414 -7.511 -28.718 1.00 79.44 811 CYS A C 1
ATOM 6191 O O . CYS A 1 811 ? 10.639 -6.586 -28.462 1.00 79.44 811 CYS A O 1
ATOM 6193 N N . HIS A 1 812 ? 12.237 -7.491 -29.771 1.00 75.44 812 HIS A N 1
ATOM 6194 C CA . HIS A 1 812 ? 12.459 -6.334 -30.646 1.00 75.44 812 HIS A CA 1
ATOM 6195 C C . HIS A 1 812 ? 11.826 -6.572 -32.014 1.00 75.44 812 HIS A C 1
ATOM 6197 O O . HIS A 1 812 ? 12.054 -7.623 -32.608 1.00 75.44 812 HIS A O 1
ATOM 6203 N N . PHE A 1 813 ? 11.066 -5.603 -32.522 1.00 71.69 813 PHE A N 1
ATOM 6204 C CA . PHE A 1 813 ? 10.307 -5.695 -33.775 1.00 71.69 813 PHE A CA 1
ATOM 6205 C C . PHE A 1 813 ? 10.714 -4.573 -34.734 1.00 71.69 813 PHE A C 1
ATOM 6207 O O . PHE A 1 813 ? 11.058 -3.476 -34.288 1.00 71.69 813 PHE A O 1
ATOM 6214 N N . GLU A 1 814 ? 10.677 -4.845 -36.037 1.00 68.44 814 GLU A N 1
ATOM 6215 C CA . GLU A 1 814 ? 11.075 -3.875 -37.065 1.00 68.44 814 GLU A CA 1
ATOM 6216 C C . GLU A 1 814 ? 10.026 -2.756 -37.242 1.00 68.44 814 GLU A C 1
ATOM 6218 O O . GLU A 1 814 ? 8.836 -2.974 -36.983 1.00 68.44 814 GLU A O 1
ATOM 6223 N N . PRO A 1 815 ? 10.404 -1.550 -37.712 1.00 48.59 815 PRO A N 1
ATOM 6224 C CA . PRO A 1 815 ? 9.457 -0.463 -37.955 1.00 48.59 815 PRO A CA 1
ATOM 6225 C C . PRO A 1 815 ? 8.323 -0.866 -38.916 1.00 48.59 815 PRO A C 1
ATOM 6227 O O . PRO A 1 815 ? 8.532 -1.065 -40.110 1.00 48.59 815 PRO A O 1
ATOM 6230 N N . GLY A 1 816 ? 7.101 -0.972 -38.382 1.00 46.47 816 GLY A N 1
ATOM 6231 C CA . GLY A 1 816 ? 5.899 -1.412 -39.108 1.00 46.47 816 GLY A CA 1
ATOM 6232 C C . GLY A 1 816 ? 5.445 -2.847 -38.801 1.00 46.47 816 GLY A C 1
ATOM 6233 O O . GLY A 1 816 ? 4.314 -3.210 -39.127 1.00 46.47 816 GLY A O 1
ATOM 6234 N N . GLU A 1 817 ? 6.264 -3.650 -38.119 1.00 58.06 817 GLU A N 1
ATOM 6235 C CA . GLU A 1 817 ? 5.930 -5.012 -37.694 1.00 58.06 817 GLU A CA 1
ATOM 6236 C C . GLU A 1 817 ? 4.939 -4.985 -36.511 1.00 58.06 817 GLU A C 1
ATOM 6238 O O . GLU A 1 817 ? 5.313 -4.888 -35.342 1.00 58.06 817 GLU A O 1
ATOM 6243 N N . ARG A 1 818 ? 3.632 -5.037 -36.810 1.00 40.16 818 ARG A N 1
ATOM 6244 C CA . ARG A 1 818 ? 2.563 -5.019 -35.796 1.00 40.16 818 ARG A CA 1
ATOM 6245 C C . ARG A 1 818 ? 2.498 -6.336 -35.014 1.00 40.16 818 ARG A C 1
ATOM 6247 O O . ARG A 1 818 ? 1.796 -7.262 -35.409 1.00 40.16 818 ARG A O 1
ATOM 6254 N N . SER A 1 819 ? 3.178 -6.390 -33.875 1.00 56.06 819 SER A N 1
ATOM 6255 C CA . SER A 1 819 ? 3.037 -7.440 -32.858 1.00 56.06 819 SER A CA 1
ATOM 6256 C C . SER A 1 819 ? 2.999 -6.835 -31.454 1.00 56.06 819 SER A C 1
ATOM 6258 O O . SER A 1 819 ? 3.586 -5.782 -31.203 1.00 56.06 819 SER A O 1
ATOM 6260 N N . ALA A 1 820 ? 2.288 -7.486 -30.531 1.00 64.50 820 ALA A N 1
ATOM 6261 C CA . ALA A 1 820 ? 2.350 -7.134 -29.115 1.00 64.50 820 ALA A CA 1
ATOM 6262 C C . ALA A 1 820 ? 3.716 -7.542 -28.538 1.00 64.50 820 ALA A C 1
ATOM 6264 O O . ALA A 1 820 ? 4.284 -8.557 -28.944 1.00 64.50 820 ALA A O 1
ATOM 6265 N N . ARG A 1 821 ? 4.246 -6.770 -27.579 1.00 69.44 821 ARG A N 1
ATOM 6266 C CA . ARG A 1 821 ? 5.460 -7.183 -26.857 1.00 69.44 821 ARG A CA 1
ATOM 6267 C C . ARG A 1 821 ? 5.155 -8.409 -25.986 1.00 69.44 821 ARG A C 1
ATOM 6269 O O . ARG A 1 821 ? 4.109 -8.396 -25.331 1.00 69.44 821 ARG A O 1
ATOM 6276 N N . PRO A 1 822 ? 6.051 -9.413 -25.926 1.00 83.69 822 PRO A N 1
ATOM 6277 C CA . PRO A 1 822 ? 5.848 -10.578 -25.076 1.00 83.69 822 PRO A CA 1
ATOM 6278 C C . PRO A 1 822 ? 5.740 -10.198 -23.597 1.00 83.69 822 PRO A C 1
ATOM 6280 O O . PRO A 1 822 ? 6.271 -9.178 -23.141 1.00 83.69 822 PRO A O 1
ATOM 6283 N N . ARG A 1 823 ? 5.055 -11.046 -22.837 1.00 85.81 823 ARG A N 1
ATOM 6284 C CA . ARG A 1 823 ? 4.758 -10.853 -21.417 1.00 85.81 823 ARG A CA 1
ATOM 6285 C C . ARG A 1 823 ? 5.224 -12.057 -20.613 1.00 85.81 823 ARG A C 1
ATOM 6287 O O . ARG A 1 823 ? 5.269 -13.170 -21.127 1.00 85.81 823 ARG A O 1
ATOM 6294 N N . VAL A 1 824 ? 5.531 -11.832 -19.342 1.00 88.31 824 VAL A N 1
ATOM 6295 C CA . VAL A 1 824 ? 5.945 -12.877 -18.402 1.00 88.31 824 VAL A CA 1
ATOM 6296 C C . VAL A 1 824 ? 5.000 -12.979 -17.209 1.00 88.31 824 VAL A C 1
ATOM 6298 O O . VAL A 1 824 ? 4.200 -12.082 -16.948 1.00 88.31 824 VAL A O 1
ATOM 6301 N N . LEU A 1 825 ? 5.114 -14.060 -16.447 1.00 88.31 825 LEU A N 1
ATOM 6302 C CA . LEU A 1 825 ? 4.540 -14.191 -15.109 1.00 88.31 825 LEU A CA 1
ATOM 6303 C C . LEU A 1 825 ? 5.620 -14.670 -14.139 1.00 88.31 825 LEU A C 1
ATOM 6305 O O . LEU A 1 825 ? 6.390 -15.570 -14.472 1.00 88.31 825 LEU A O 1
ATOM 6309 N N . VAL A 1 826 ? 5.650 -14.099 -12.935 1.00 88.62 826 VAL A N 1
ATOM 6310 C CA . VAL A 1 826 ? 6.491 -14.561 -11.824 1.00 88.62 826 VAL A CA 1
ATOM 6311 C C . VAL A 1 826 ? 5.579 -15.041 -10.700 1.00 88.62 826 VAL A C 1
ATOM 6313 O O . VAL A 1 826 ? 4.629 -14.353 -10.320 1.00 88.62 826 VAL A O 1
ATOM 6316 N N . LEU A 1 827 ? 5.850 -16.243 -10.193 1.00 90.44 827 LEU A N 1
ATOM 6317 C CA . LEU A 1 827 ? 5.121 -16.864 -9.084 1.00 90.44 827 LEU A CA 1
ATOM 6318 C C . LEU A 1 827 ? 6.116 -17.109 -7.947 1.00 90.44 827 LEU A C 1
ATOM 6320 O O . LEU A 1 827 ? 7.113 -17.794 -8.170 1.00 90.44 827 LEU A O 1
ATOM 6324 N N . GLY A 1 828 ? 5.875 -16.597 -6.738 1.00 88.94 828 GLY A N 1
ATOM 6325 C CA . GLY A 1 828 ? 6.826 -16.813 -5.644 1.00 88.94 828 GLY A CA 1
ATOM 6326 C C . GLY A 1 828 ? 6.469 -16.216 -4.288 1.00 88.94 828 GLY A C 1
ATOM 6327 O O . GLY A 1 828 ? 5.344 -15.788 -4.044 1.00 88.94 828 GLY A O 1
ATOM 6328 N N . HIS A 1 829 ? 7.457 -16.219 -3.393 1.00 83.50 829 HIS A N 1
ATOM 6329 C CA . HIS A 1 829 ? 7.316 -15.866 -1.979 1.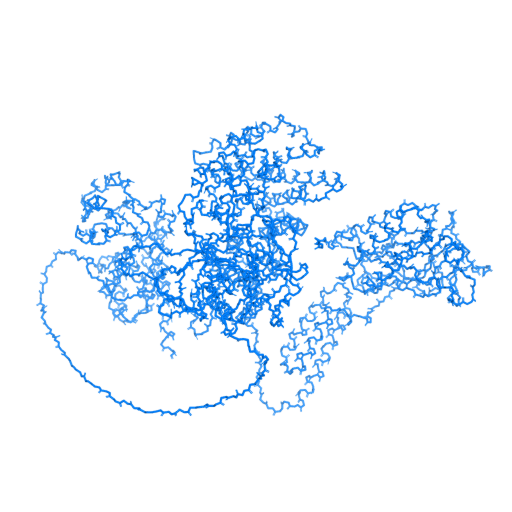00 83.50 829 HIS A CA 1
ATOM 6330 C C . HIS A 1 829 ? 8.147 -14.621 -1.598 1.00 83.50 829 HIS A C 1
ATOM 6332 O O . HIS A 1 829 ? 9.132 -14.746 -0.859 1.00 83.50 829 HIS A O 1
ATOM 6338 N N . PRO A 1 830 ? 7.785 -13.416 -2.084 1.00 76.75 830 PRO A N 1
ATOM 6339 C CA . PRO A 1 830 ? 8.432 -12.166 -1.675 1.00 76.75 830 PRO A CA 1
ATOM 6340 C C . PRO A 1 830 ? 8.354 -11.990 -0.151 1.00 76.75 830 PRO A C 1
ATOM 6342 O O . PRO A 1 830 ? 7.331 -12.278 0.464 1.00 76.75 830 PRO A O 1
ATOM 6345 N N . ASP A 1 831 ? 9.468 -11.619 0.476 1.00 73.38 831 ASP A N 1
ATOM 6346 C CA . ASP A 1 831 ? 9.744 -11.600 1.924 1.00 73.38 831 ASP A CA 1
ATOM 6347 C C . ASP A 1 831 ? 9.334 -12.872 2.706 1.00 73.38 831 ASP A C 1
ATOM 6349 O O . ASP A 1 831 ? 9.254 -12.873 3.937 1.00 73.38 831 ASP A O 1
ATOM 6353 N N . GLY A 1 832 ? 9.082 -13.992 2.017 1.00 69.00 832 GLY A N 1
ATOM 6354 C CA . GLY A 1 832 ? 8.493 -15.190 2.618 1.00 69.00 832 GLY A CA 1
ATOM 6355 C C . GLY A 1 832 ? 7.022 -15.047 3.016 1.00 69.00 832 GLY A C 1
ATOM 6356 O O . GLY A 1 832 ? 6.552 -15.781 3.893 1.00 69.00 832 GLY A O 1
ATOM 6357 N N . ARG A 1 833 ? 6.302 -14.107 2.396 1.00 76.31 833 ARG A N 1
ATOM 6358 C CA . ARG A 1 833 ? 4.838 -13.997 2.438 1.00 76.31 833 ARG A CA 1
ATOM 6359 C C . ARG A 1 833 ? 4.179 -15.218 1.768 1.00 76.31 833 ARG A C 1
ATOM 6361 O O . ARG A 1 833 ? 4.868 -16.037 1.142 1.00 76.31 833 ARG A O 1
ATOM 6368 N N . PRO A 1 834 ? 2.853 -15.406 1.915 1.00 78.50 834 PRO A N 1
ATOM 6369 C CA . PRO A 1 834 ? 2.154 -16.445 1.174 1.00 78.50 834 PRO A CA 1
ATOM 6370 C C . PRO A 1 834 ? 2.313 -16.264 -0.342 1.00 78.50 834 PRO A C 1
ATOM 6372 O O . PRO A 1 834 ? 2.626 -15.171 -0.798 1.00 78.50 834 PRO A O 1
ATOM 6375 N N . LEU A 1 835 ? 2.130 -17.341 -1.108 1.00 78.81 835 LEU A N 1
ATOM 6376 C CA . LEU A 1 835 ? 2.400 -17.362 -2.551 1.00 78.81 835 LEU A CA 1
ATOM 6377 C C . LEU A 1 835 ? 1.659 -16.237 -3.303 1.00 78.81 835 LEU A C 1
ATOM 6379 O O . LEU A 1 835 ? 0.429 -16.138 -3.235 1.00 78.81 835 LEU A O 1
ATOM 6383 N N . GLU A 1 836 ? 2.428 -15.419 -4.022 1.00 78.12 836 GLU A N 1
ATOM 6384 C CA . GLU A 1 836 ? 1.974 -14.277 -4.820 1.00 78.12 836 GLU A CA 1
ATOM 6385 C C . GLU A 1 836 ? 2.254 -14.511 -6.317 1.00 78.12 836 GLU A C 1
ATOM 6387 O O . GLU A 1 836 ? 3.259 -15.127 -6.689 1.00 78.12 836 GLU A O 1
ATOM 6392 N N . ILE A 1 837 ? 1.356 -14.018 -7.179 1.00 78.44 837 ILE A N 1
ATOM 6393 C CA . ILE A 1 837 ? 1.476 -14.068 -8.649 1.00 78.44 837 ILE A CA 1
ATOM 6394 C C . ILE A 1 837 ? 1.474 -12.644 -9.216 1.00 78.44 837 ILE A C 1
ATOM 6396 O O . ILE A 1 837 ? 0.556 -11.874 -8.927 1.00 78.44 837 ILE A O 1
ATOM 6400 N N . THR A 1 838 ? 2.474 -12.294 -10.030 1.00 72.81 838 THR A N 1
ATOM 6401 C CA . THR A 1 838 ? 2.631 -10.941 -10.594 1.00 72.81 838 THR A CA 1
ATOM 6402 C C . THR A 1 838 ? 1.859 -10.773 -11.910 1.00 72.81 838 THR A C 1
ATOM 6404 O O . THR A 1 838 ? 2.345 -11.182 -12.965 1.00 72.81 838 THR A O 1
ATOM 6407 N N . PHE A 1 839 ? 0.682 -10.145 -11.882 1.00 67.62 839 PHE A N 1
ATOM 6408 C CA . PHE A 1 839 ? -0.128 -9.905 -13.091 1.00 67.62 839 PHE A CA 1
ATOM 6409 C C . PHE A 1 839 ? 0.121 -8.541 -13.769 1.00 67.62 839 PHE A C 1
ATOM 6411 O O . PHE A 1 839 ? -0.279 -8.352 -14.915 1.00 67.62 839 PHE A O 1
ATOM 6418 N N . ASN A 1 840 ? 0.804 -7.606 -13.099 1.00 62.03 840 ASN A N 1
ATOM 6419 C CA . ASN A 1 840 ? 1.005 -6.227 -13.563 1.00 62.03 840 ASN A CA 1
ATOM 6420 C C . ASN A 1 840 ? 2.483 -5.886 -13.833 1.00 62.03 840 ASN A C 1
ATOM 6422 O O . ASN A 1 840 ? 3.385 -6.555 -13.332 1.00 62.03 840 ASN A O 1
ATOM 6426 N N . ASN A 1 841 ? 2.721 -4.846 -14.651 1.00 68.00 841 ASN A N 1
ATOM 6427 C CA . ASN A 1 841 ? 4.049 -4.400 -15.118 1.00 68.00 841 ASN A CA 1
ATOM 6428 C C . ASN A 1 841 ? 4.937 -5.564 -15.610 1.00 68.00 841 ASN A C 1
ATOM 6430 O O . ASN A 1 841 ? 6.086 -5.699 -15.202 1.00 68.00 841 ASN A O 1
ATOM 6434 N N . ASN A 1 842 ? 4.381 -6.441 -16.452 1.00 77.62 842 ASN A N 1
ATOM 6435 C CA . ASN A 1 842 ? 4.891 -7.797 -16.677 1.00 77.62 842 ASN A CA 1
ATOM 6436 C C . ASN A 1 842 ? 5.575 -8.018 -18.048 1.00 77.62 842 ASN A C 1
ATOM 6438 O O . ASN A 1 842 ? 5.481 -9.093 -18.638 1.00 77.62 842 ASN A O 1
ATOM 6442 N N . LEU A 1 843 ? 6.202 -6.986 -18.616 1.00 82.06 843 LEU A N 1
ATOM 6443 C CA . LEU A 1 843 ? 6.731 -7.018 -19.988 1.00 82.06 843 LEU A CA 1
ATOM 6444 C C . LEU A 1 843 ? 8.081 -7.740 -20.085 1.00 82.06 843 LEU A C 1
ATOM 6446 O O . LEU A 1 843 ? 8.996 -7.430 -19.323 1.00 82.06 843 LEU A O 1
ATOM 6450 N N . LEU A 1 844 ? 8.254 -8.606 -21.087 1.00 86.88 844 LEU A N 1
ATOM 6451 C CA . LEU A 1 844 ? 9.583 -9.028 -21.534 1.00 86.88 844 LEU A CA 1
ATOM 6452 C C . LEU A 1 844 ? 10.268 -7.837 -22.234 1.00 86.88 844 LEU A C 1
ATOM 6454 O O . LEU A 1 844 ? 9.633 -7.115 -23.006 1.00 86.88 844 LEU A O 1
ATOM 6458 N N . LEU A 1 845 ? 11.547 -7.599 -21.934 1.00 85.81 845 LEU A N 1
ATOM 6459 C CA . LEU A 1 845 ? 12.300 -6.441 -22.429 1.00 85.81 845 LEU A CA 1
ATOM 6460 C C . LEU A 1 845 ? 13.408 -6.826 -23.412 1.00 85.81 845 LEU A C 1
ATOM 6462 O O . LEU A 1 845 ? 13.497 -6.218 -24.474 1.00 85.81 845 LEU A O 1
ATOM 6466 N N . ASP A 1 846 ? 14.255 -7.796 -23.055 1.00 87.62 846 ASP A N 1
ATOM 6467 C CA . ASP A 1 846 ? 15.458 -8.145 -23.824 1.00 87.62 846 ASP A CA 1
ATOM 6468 C C . ASP A 1 846 ? 15.993 -9.540 -23.443 1.00 87.62 846 ASP A C 1
ATOM 6470 O O . ASP A 1 846 ? 15.687 -10.051 -22.362 1.00 87.62 846 ASP A O 1
ATOM 6474 N N . HIS A 1 847 ? 16.811 -10.158 -24.298 1.00 91.88 847 HIS A N 1
ATOM 6475 C CA . HIS A 1 847 ? 17.554 -11.380 -23.966 1.00 91.88 847 HIS A CA 1
ATOM 6476 C C . HIS A 1 847 ? 18.811 -11.555 -24.833 1.00 91.88 847 HIS A C 1
ATOM 6478 O O . HIS A 1 847 ? 18.805 -11.231 -26.016 1.00 91.88 847 HIS A O 1
ATOM 6484 N N . ASP A 1 848 ? 19.864 -12.177 -24.291 1.00 90.69 848 ASP A N 1
ATOM 6485 C CA . ASP A 1 848 ? 21.055 -12.587 -25.068 1.00 90.69 848 ASP A CA 1
ATOM 6486 C C . ASP A 1 848 ? 21.012 -14.058 -25.527 1.00 90.69 848 ASP A C 1
ATOM 6488 O O . ASP A 1 848 ? 22.009 -14.615 -25.991 1.00 90.69 848 ASP A O 1
ATOM 6492 N N . GLY A 1 849 ? 19.839 -14.688 -25.418 1.00 87.31 849 GLY A N 1
ATOM 6493 C CA . GLY A 1 849 ? 19.592 -16.030 -25.936 1.00 87.31 849 GLY A CA 1
ATOM 6494 C C . GLY A 1 849 ? 19.603 -16.112 -27.469 1.00 87.31 849 GLY A C 1
ATOM 6495 O O . GLY A 1 849 ? 19.485 -15.091 -28.151 1.00 87.31 849 GLY A O 1
ATOM 6496 N N . PRO A 1 850 ? 19.729 -17.334 -28.018 1.00 86.81 850 PRO A N 1
ATOM 6497 C CA . PRO A 1 850 ? 19.745 -17.575 -29.458 1.00 86.81 850 PRO A CA 1
ATOM 6498 C C . PRO A 1 850 ? 18.444 -17.116 -30.135 1.00 86.81 850 PRO A C 1
ATOM 6500 O O . PRO A 1 850 ? 17.373 -17.112 -29.526 1.00 86.81 850 PRO A O 1
ATOM 6503 N N . ALA A 1 851 ? 18.530 -16.761 -31.419 1.00 80.19 851 ALA A N 1
ATOM 6504 C CA . ALA A 1 851 ? 17.352 -16.406 -32.208 1.00 80.19 851 ALA A CA 1
ATOM 6505 C C . ALA A 1 851 ? 16.405 -17.610 -32.372 1.00 80.19 851 ALA A C 1
ATOM 6507 O O . ALA A 1 851 ? 16.849 -18.759 -32.396 1.00 80.19 851 ALA A O 1
ATOM 6508 N N . VAL A 1 852 ? 15.101 -17.354 -32.526 1.00 78.62 852 VAL A N 1
ATOM 6509 C CA . VAL A 1 852 ? 14.075 -18.405 -32.662 1.00 78.62 852 VAL A CA 1
ATOM 6510 C C . VAL A 1 852 ? 14.453 -19.395 -33.775 1.00 78.62 852 VAL A C 1
ATOM 6512 O O . VAL A 1 852 ? 14.698 -19.001 -34.914 1.00 78.62 852 VAL A O 1
ATOM 6515 N N . GLY A 1 853 ? 14.513 -20.685 -33.431 1.00 74.62 853 GLY A N 1
ATOM 6516 C CA . GLY A 1 853 ? 14.944 -21.767 -34.327 1.00 74.62 853 GLY A CA 1
ATOM 6517 C C . GLY A 1 853 ? 16.436 -22.130 -34.259 1.00 74.62 853 GLY A C 1
ATOM 6518 O O . GLY A 1 853 ? 16.835 -23.119 -34.869 1.00 74.62 853 GLY A O 1
ATOM 6519 N N . GLN A 1 854 ? 17.262 -21.392 -33.510 1.00 82.50 854 GLN A N 1
ATOM 6520 C CA . GLN A 1 854 ? 18.651 -21.760 -33.209 1.00 82.50 854 GLN A CA 1
ATOM 6521 C C . GLN A 1 854 ? 18.758 -22.480 -31.853 1.00 82.50 854 GLN A C 1
ATOM 6523 O O . GLN A 1 854 ? 18.024 -22.185 -30.911 1.00 82.50 854 GLN A O 1
ATOM 6528 N N . SER A 1 855 ? 19.692 -23.428 -31.742 1.00 84.31 855 SER A N 1
ATOM 6529 C CA . SER A 1 855 ? 19.910 -24.208 -30.517 1.00 84.31 855 SER A CA 1
ATOM 6530 C C . SER A 1 855 ? 20.582 -23.399 -29.403 1.00 84.31 855 SER A C 1
ATOM 6532 O O . SER A 1 855 ? 21.439 -22.551 -29.653 1.00 84.31 855 SER A O 1
ATOM 6534 N N . PHE A 1 856 ? 20.245 -23.726 -28.155 1.00 90.00 856 PHE A N 1
ATOM 6535 C CA . PHE A 1 856 ? 20.938 -23.221 -26.969 1.00 90.00 856 PHE A CA 1
ATOM 6536 C C . PHE A 1 856 ? 22.315 -23.879 -26.793 1.00 90.00 856 PHE A C 1
ATOM 6538 O O . PHE A 1 856 ? 22.672 -24.842 -27.469 1.00 90.00 856 PHE A O 1
ATOM 6545 N N . SER A 1 857 ? 23.100 -23.345 -25.858 1.00 88.38 857 SER A N 1
ATOM 6546 C CA . SER A 1 857 ? 24.363 -23.936 -25.414 1.00 88.38 857 SER A CA 1
ATOM 6547 C C . SER A 1 857 ? 24.465 -23.870 -23.891 1.00 88.38 857 SER A C 1
ATOM 6549 O O . SER A 1 857 ? 23.735 -23.114 -23.256 1.00 88.38 857 SER A O 1
ATOM 6551 N N . ALA A 1 858 ? 25.422 -24.593 -23.307 1.00 87.62 858 ALA A N 1
ATOM 6552 C CA . ALA A 1 858 ? 25.697 -24.596 -21.866 1.00 87.62 858 ALA A CA 1
ATOM 6553 C C . ALA A 1 858 ? 26.205 -23.250 -21.283 1.00 87.62 858 ALA A C 1
ATOM 6555 O O . ALA A 1 858 ? 26.509 -23.171 -20.089 1.00 87.62 858 ALA A O 1
ATOM 6556 N N . LYS A 1 859 ? 26.338 -22.192 -22.098 1.00 90.50 859 LYS A N 1
ATOM 6557 C CA . LYS A 1 859 ? 26.693 -20.845 -21.625 1.00 90.50 859 LYS A CA 1
ATOM 6558 C C . LYS A 1 859 ? 25.500 -20.194 -20.904 1.00 90.50 859 LYS A C 1
ATOM 6560 O O . LYS A 1 859 ? 24.372 -20.400 -21.343 1.00 90.50 859 LYS A O 1
ATOM 6565 N N . PRO A 1 860 ? 25.719 -19.383 -19.853 1.00 91.31 860 PRO A N 1
ATOM 6566 C CA . PRO A 1 860 ? 24.648 -18.609 -19.231 1.00 91.31 860 PRO A CA 1
ATOM 6567 C C . PRO A 1 860 ? 23.947 -17.692 -20.240 1.00 91.31 860 PRO A C 1
ATOM 6569 O O . PRO A 1 860 ? 24.613 -17.007 -21.014 1.00 91.31 860 PRO A O 1
ATOM 6572 N N . VAL A 1 861 ? 22.613 -17.676 -20.199 1.00 93.56 861 VAL A N 1
ATOM 6573 C CA . VAL A 1 861 ? 21.746 -16.789 -20.990 1.00 93.56 861 VAL A CA 1
ATOM 6574 C C . VAL A 1 861 ? 20.876 -15.986 -20.031 1.00 93.56 861 VAL A C 1
ATOM 6576 O O . VAL A 1 861 ? 20.220 -16.556 -19.154 1.00 93.56 861 VAL A O 1
ATOM 6579 N N . ARG A 1 862 ? 20.877 -14.666 -20.205 1.00 93.25 862 ARG A N 1
ATOM 6580 C CA . ARG A 1 862 ? 20.167 -13.672 -19.400 1.00 93.25 862 ARG A CA 1
ATOM 6581 C C . ARG A 1 862 ? 18.860 -13.291 -20.094 1.00 93.25 862 ARG A C 1
ATOM 6583 O O . ARG A 1 862 ? 18.839 -12.971 -21.280 1.00 93.25 862 ARG A O 1
ATOM 6590 N N . VAL A 1 863 ? 17.780 -13.272 -19.322 1.00 93.31 863 VAL A N 1
ATOM 6591 C CA . VAL A 1 863 ? 16.440 -12.853 -19.749 1.00 93.31 863 VAL A CA 1
ATOM 6592 C C . VAL A 1 863 ? 16.054 -11.624 -18.932 1.00 93.31 863 VAL A C 1
ATOM 6594 O O . VAL A 1 863 ? 16.105 -11.672 -17.702 1.00 93.31 863 VAL A O 1
ATOM 6597 N N . GLN A 1 864 ? 15.701 -10.521 -19.590 1.00 91.75 864 GLN A N 1
ATOM 6598 C CA . GLN A 1 864 ? 15.323 -9.265 -18.943 1.00 91.75 864 GLN A CA 1
ATOM 6599 C C . GLN A 1 864 ? 13.849 -8.949 -19.151 1.00 91.75 864 GLN A C 1
ATOM 6601 O O . GLN A 1 864 ? 13.321 -9.034 -20.258 1.00 91.75 864 GLN A O 1
ATOM 6606 N N . TYR A 1 865 ? 13.188 -8.571 -18.064 1.00 89.25 865 TYR A N 1
ATOM 6607 C CA . TYR A 1 865 ? 11.748 -8.347 -18.010 1.00 89.25 865 TYR A CA 1
ATOM 6608 C C . TYR A 1 865 ? 11.400 -7.370 -16.887 1.00 89.25 865 TYR A C 1
ATOM 6610 O O . TYR A 1 865 ? 12.224 -7.089 -16.020 1.00 89.25 865 TYR A O 1
ATOM 6618 N N . ARG A 1 866 ? 10.167 -6.872 -16.861 1.00 81.88 866 ARG A N 1
ATOM 6619 C CA . ARG A 1 866 ? 9.588 -6.199 -15.695 1.00 81.88 866 ARG A CA 1
ATOM 6620 C C . ARG A 1 866 ? 8.644 -7.146 -14.968 1.00 81.88 866 ARG A C 1
ATOM 6622 O O . ARG A 1 866 ? 7.983 -7.965 -15.599 1.00 81.88 866 ARG A O 1
ATOM 6629 N N . ALA A 1 867 ? 8.651 -7.052 -13.644 1.00 76.19 867 ALA A N 1
ATOM 6630 C CA . ALA A 1 867 ? 7.643 -7.584 -12.734 1.00 76.19 867 ALA A CA 1
ATOM 6631 C C . ALA A 1 867 ? 7.874 -6.946 -11.347 1.00 76.19 867 ALA A C 1
ATOM 6633 O O . ALA A 1 867 ? 9.030 -6.686 -10.998 1.00 76.19 867 ALA A O 1
ATOM 6634 N N . PRO A 1 868 ? 6.836 -6.720 -10.529 1.00 66.69 868 PRO A N 1
ATOM 6635 C CA . PRO A 1 868 ? 7.004 -6.353 -9.125 1.00 66.69 868 PRO A CA 1
ATOM 6636 C C . PRO A 1 868 ? 7.588 -7.536 -8.332 1.00 66.69 868 PRO A C 1
ATOM 6638 O O . PRO A 1 868 ? 6.873 -8.454 -7.939 1.00 66.69 868 PRO A O 1
ATOM 6641 N N . THR A 1 869 ? 8.905 -7.528 -8.112 1.00 69.06 869 THR A N 1
ATOM 6642 C CA . THR A 1 869 ? 9.637 -8.547 -7.338 1.00 69.06 869 THR A CA 1
ATOM 6643 C C . THR A 1 869 ? 10.396 -7.909 -6.181 1.00 69.06 869 THR A C 1
ATOM 6645 O O . THR A 1 869 ? 11.062 -6.891 -6.362 1.00 69.06 869 THR A O 1
ATOM 6648 N N . GLU A 1 870 ? 10.333 -8.535 -5.010 1.00 68.62 870 GLU A N 1
ATOM 6649 C CA . GLU A 1 870 ? 10.934 -8.064 -3.755 1.00 68.62 870 GLU A CA 1
ATOM 6650 C C . GLU A 1 870 ? 11.940 -9.119 -3.233 1.00 68.62 870 GLU A C 1
ATOM 6652 O O . GLU A 1 870 ? 12.018 -10.222 -3.788 1.00 68.62 870 GLU A O 1
ATOM 6657 N N . PRO A 1 871 ? 12.759 -8.839 -2.199 1.00 70.12 871 PRO A N 1
ATOM 6658 C CA . PRO A 1 871 ? 13.663 -9.841 -1.627 1.00 70.12 871 PRO A CA 1
ATOM 6659 C C . PRO A 1 871 ? 12.934 -11.155 -1.303 1.00 70.12 871 PRO A C 1
ATOM 6661 O O . PRO A 1 871 ? 11.784 -11.148 -0.891 1.00 70.12 871 PRO A O 1
ATOM 6664 N N . GLY A 1 872 ? 13.564 -12.311 -1.525 1.00 72.38 872 GLY A N 1
ATOM 6665 C CA . GLY A 1 872 ? 12.887 -13.617 -1.414 1.00 72.38 872 GLY A CA 1
ATOM 6666 C C . GLY A 1 872 ? 12.167 -14.090 -2.690 1.00 72.38 872 GLY A C 1
ATOM 6667 O O . GLY A 1 872 ? 11.926 -15.291 -2.833 1.00 72.38 872 GLY A O 1
ATOM 6668 N N . SER A 1 873 ? 11.946 -13.211 -3.680 1.00 84.69 873 SER A N 1
ATOM 6669 C CA . SER A 1 873 ? 11.602 -13.621 -5.053 1.00 84.69 873 SER A CA 1
ATOM 6670 C C . SER A 1 873 ? 12.743 -14.373 -5.762 1.00 84.69 873 SER A C 1
ATOM 6672 O O . SER A 1 873 ? 12.496 -15.014 -6.783 1.00 84.69 873 SER A O 1
ATOM 6674 N N . SER A 1 874 ? 13.975 -14.355 -5.238 1.00 89.81 874 SER A N 1
ATOM 6675 C CA . SER A 1 874 ? 15.093 -15.195 -5.699 1.00 89.81 874 SER A CA 1
ATOM 6676 C C . SER A 1 874 ? 14.677 -16.661 -5.836 1.00 89.81 874 SER A C 1
ATOM 6678 O O . SER A 1 874 ? 14.180 -17.247 -4.874 1.00 89.81 874 SER A O 1
ATOM 6680 N N . GLY A 1 875 ? 14.876 -17.257 -7.013 1.00 92.31 875 GLY A N 1
ATOM 6681 C CA . GLY A 1 875 ? 14.467 -18.635 -7.307 1.00 92.31 875 GLY A CA 1
ATOM 6682 C C . GLY A 1 875 ? 13.025 -18.810 -7.783 1.00 92.31 875 GLY A C 1
ATOM 6683 O O . GLY A 1 875 ? 12.615 -19.938 -8.052 1.00 92.31 875 GLY A O 1
ATOM 6684 N N . SER A 1 876 ? 12.254 -17.728 -7.930 1.00 95.31 876 SER A N 1
ATOM 6685 C CA . SER A 1 876 ? 10.915 -17.799 -8.531 1.00 95.31 876 SER A CA 1
ATOM 6686 C C . SER A 1 876 ? 10.991 -18.228 -10.002 1.00 95.31 876 SER A C 1
ATOM 6688 O O . SER A 1 876 ? 11.820 -17.684 -10.742 1.00 95.31 876 SER A O 1
ATOM 6690 N N . PRO A 1 877 ? 10.130 -19.149 -10.466 1.00 96.38 877 PRO A N 1
ATOM 6691 C CA . PRO A 1 877 ? 9.973 -19.417 -11.888 1.00 96.38 877 PRO A CA 1
ATOM 6692 C C . PRO A 1 877 ? 9.423 -18.195 -12.634 1.00 96.38 877 PRO A C 1
ATOM 6694 O O . PRO A 1 877 ? 8.557 -17.473 -12.133 1.00 96.38 877 PRO A O 1
ATOM 6697 N N . VAL A 1 878 ? 9.922 -18.002 -13.855 1.00 95.62 878 VAL A N 1
ATOM 6698 C CA . VAL A 1 878 ? 9.475 -16.992 -14.818 1.00 95.62 878 VAL A CA 1
ATOM 6699 C C . VAL A 1 878 ? 8.876 -17.718 -16.018 1.00 95.62 878 VAL A C 1
ATOM 6701 O O . VAL A 1 878 ? 9.586 -18.423 -16.741 1.00 95.62 878 VAL A O 1
ATOM 6704 N N . PHE A 1 879 ? 7.575 -17.551 -16.221 1.00 93.38 879 PHE A N 1
ATOM 6705 C CA . PHE A 1 879 ? 6.820 -18.143 -17.326 1.00 93.38 879 PHE A CA 1
ATOM 6706 C C . PHE A 1 879 ? 6.607 -17.119 -18.441 1.00 93.38 879 PHE A C 1
ATOM 6708 O O . PHE A 1 879 ? 6.542 -15.921 -18.167 1.00 93.38 879 PHE A O 1
ATOM 6715 N N . ASP A 1 880 ? 6.430 -17.584 -19.672 1.00 90.88 880 ASP A N 1
ATOM 6716 C CA . ASP A 1 880 ? 5.777 -16.825 -20.742 1.00 90.88 880 ASP A CA 1
ATOM 6717 C C . ASP A 1 880 ? 4.273 -16.695 -20.431 1.00 90.88 880 ASP A C 1
ATOM 6719 O O . ASP A 1 880 ? 3.646 -17.661 -19.998 1.00 90.88 880 ASP A O 1
ATOM 6723 N N . ALA A 1 881 ? 3.677 -15.514 -20.595 1.00 83.56 881 ALA A N 1
ATOM 6724 C CA . ALA A 1 881 ? 2.296 -15.282 -20.158 1.00 83.56 881 ALA A CA 1
ATOM 6725 C C . ALA A 1 881 ? 1.232 -15.874 -21.104 1.00 83.56 881 ALA A C 1
ATOM 6727 O O . ALA A 1 881 ? 0.113 -16.134 -20.665 1.00 83.56 881 ALA A O 1
ATOM 6728 N N . ASP A 1 882 ? 1.548 -16.105 -22.379 1.00 80.06 882 ASP A N 1
ATOM 6729 C CA . ASP A 1 882 ? 0.561 -16.580 -23.357 1.00 80.06 882 ASP A CA 1
ATOM 6730 C C . ASP A 1 882 ? 0.545 -18.114 -23.443 1.00 80.06 882 ASP A C 1
ATOM 6732 O O . ASP A 1 882 ? -0.518 -18.744 -23.485 1.00 80.06 882 ASP A O 1
ATOM 6736 N N . THR A 1 883 ? 1.726 -18.734 -23.400 1.00 85.75 883 THR A N 1
ATOM 6737 C CA . THR A 1 883 ? 1.909 -20.192 -23.457 1.00 85.75 883 THR A CA 1
ATOM 6738 C C . THR A 1 883 ? 1.931 -20.854 -22.077 1.00 85.75 883 THR A C 1
ATOM 6740 O O . THR A 1 883 ? 1.459 -21.985 -21.943 1.00 85.75 883 THR A O 1
ATOM 6743 N N . LEU A 1 884 ? 2.424 -20.147 -21.048 1.00 87.12 884 LEU A N 1
ATOM 6744 C CA . LEU A 1 884 ? 2.779 -20.674 -19.719 1.00 87.12 884 LEU A CA 1
ATOM 6745 C C . LEU A 1 884 ? 3.897 -21.725 -19.728 1.00 87.12 884 LEU A C 1
ATOM 6747 O O . LEU A 1 884 ? 4.013 -22.526 -18.798 1.00 87.12 884 LEU A O 1
ATOM 6751 N N . GLU A 1 885 ? 4.765 -21.685 -20.739 1.00 92.56 885 GLU A N 1
ATOM 6752 C CA . GLU A 1 885 ? 6.052 -22.378 -20.695 1.00 92.56 885 GLU A CA 1
ATOM 6753 C C . GLU A 1 885 ? 7.047 -21.645 -19.778 1.00 92.56 885 GLU A C 1
ATOM 6755 O O . GLU A 1 885 ? 7.058 -20.416 -19.671 1.00 92.56 885 GLU A O 1
ATOM 6760 N N . LEU A 1 886 ? 7.914 -22.406 -19.111 1.00 94.81 886 LEU A N 1
ATOM 6761 C CA . LEU A 1 886 ? 8.985 -21.902 -18.253 1.00 94.81 886 LEU A CA 1
ATOM 6762 C C . LEU A 1 886 ? 10.139 -21.336 -19.099 1.00 94.81 886 LEU A C 1
ATOM 6764 O O . LEU A 1 886 ? 10.807 -22.079 -19.821 1.00 94.81 886 LEU A O 1
ATOM 6768 N N . LEU A 1 887 ? 10.406 -20.034 -18.965 1.00 95.62 887 LEU A N 1
ATOM 6769 C CA . LEU A 1 887 ? 11.481 -19.321 -19.667 1.00 95.62 887 LEU A CA 1
ATOM 6770 C C . LEU A 1 887 ? 12.778 -19.277 -18.846 1.00 95.62 887 LEU A C 1
ATOM 6772 O O . LEU A 1 887 ? 13.868 -19.558 -19.356 1.00 95.62 887 LEU A O 1
ATOM 6776 N N . ALA A 1 888 ? 12.674 -18.879 -17.575 1.00 96.56 888 ALA A N 1
ATOM 6777 C CA . ALA A 1 888 ? 13.819 -18.521 -16.740 1.00 96.56 888 ALA A CA 1
ATOM 6778 C C . ALA A 1 888 ? 13.563 -18.717 -15.236 1.00 96.56 888 ALA A C 1
ATOM 6780 O O . ALA A 1 888 ? 12.431 -18.908 -14.797 1.00 96.56 888 ALA A O 1
ATOM 6781 N N . ILE A 1 889 ? 14.630 -18.628 -14.443 1.00 96.25 889 ILE A N 1
ATOM 6782 C CA . ILE A 1 889 ? 14.592 -18.519 -12.979 1.00 96.25 889 ILE A CA 1
ATOM 6783 C C . ILE A 1 889 ? 14.999 -17.102 -12.548 1.00 96.25 889 ILE A C 1
ATOM 6785 O O . ILE A 1 889 ? 16.000 -16.583 -13.044 1.00 96.25 889 ILE A O 1
ATOM 6789 N N . HIS A 1 890 ? 14.232 -16.450 -11.666 1.00 94.94 890 HIS A N 1
ATOM 6790 C CA . HIS A 1 890 ? 14.494 -15.072 -11.229 1.00 94.94 890 HIS A CA 1
ATOM 6791 C C . HIS A 1 890 ? 15.782 -14.971 -10.399 1.00 94.94 890 HIS A C 1
ATOM 6793 O O . HIS A 1 890 ? 15.896 -15.579 -9.334 1.00 94.94 890 HIS A O 1
ATOM 6799 N N . HIS A 1 891 ? 16.724 -14.155 -10.874 1.00 88.25 891 HIS A N 1
ATOM 6800 C CA . HIS A 1 891 ? 18.062 -13.994 -10.308 1.00 88.25 891 HIS A CA 1
ATOM 6801 C C . HIS A 1 891 ? 18.215 -12.705 -9.486 1.00 88.25 891 HIS A C 1
ATOM 6803 O O . HIS A 1 891 ? 18.723 -12.774 -8.368 1.00 88.25 891 HIS A O 1
ATOM 6809 N N . ARG A 1 892 ? 17.789 -11.544 -10.010 1.00 84.62 892 ARG A N 1
ATOM 6810 C CA . ARG A 1 892 ? 17.886 -10.237 -9.321 1.00 84.62 892 ARG A CA 1
ATOM 6811 C C . ARG A 1 892 ? 17.028 -9.146 -9.971 1.00 84.62 892 ARG A C 1
ATOM 6813 O O . ARG A 1 892 ? 16.614 -9.289 -11.121 1.00 84.62 892 ARG A O 1
ATOM 6820 N N . GLY A 1 893 ? 16.822 -8.041 -9.255 1.00 78.12 893 GLY A N 1
ATOM 6821 C CA . GLY A 1 893 ? 16.261 -6.794 -9.787 1.00 78.12 893 GLY A CA 1
ATOM 6822 C C . GLY A 1 893 ? 17.310 -5.837 -10.376 1.00 78.12 893 GLY A C 1
ATOM 6823 O O . GLY A 1 893 ? 18.496 -6.165 -10.442 1.00 78.12 893 GLY A O 1
ATOM 6824 N N 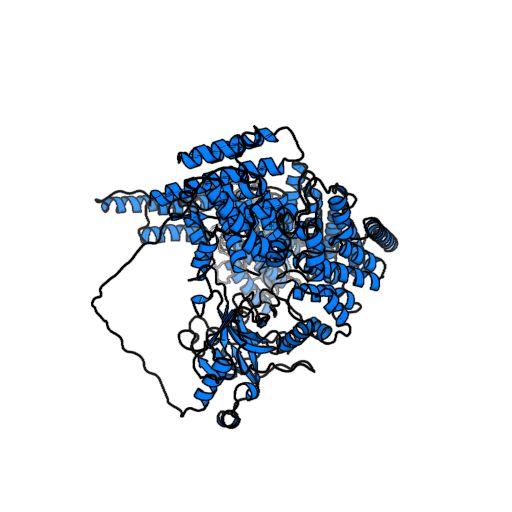. ALA A 1 894 ? 16.841 -4.650 -10.776 1.00 65.44 894 ALA A N 1
ATOM 6825 C CA . ALA A 1 894 ? 17.620 -3.441 -11.083 1.00 65.44 894 ALA A CA 1
ATOM 6826 C C . ALA A 1 894 ? 18.849 -3.613 -12.010 1.00 65.44 894 ALA A C 1
AT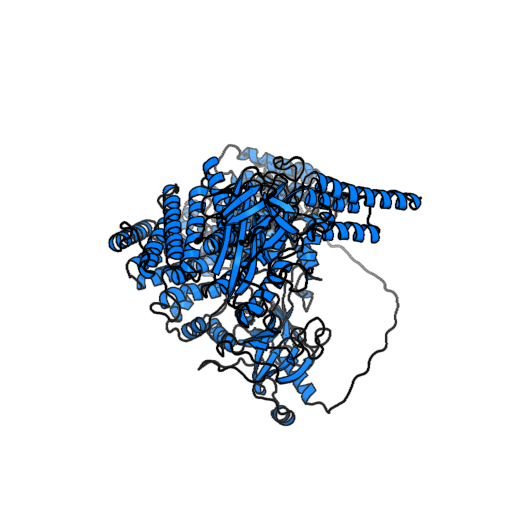OM 6828 O O . ALA A 1 894 ? 19.915 -3.051 -11.754 1.00 65.44 894 ALA A O 1
ATOM 6829 N N . VAL A 1 895 ? 18.721 -4.370 -13.106 1.00 71.12 895 VAL A N 1
ATOM 6830 C CA . VAL A 1 895 ? 19.828 -4.585 -14.058 1.00 71.12 895 VAL A CA 1
ATOM 6831 C C . VAL A 1 895 ? 19.847 -3.598 -15.228 1.00 71.12 895 VAL A C 1
ATOM 6833 O O . VAL A 1 895 ? 18.812 -3.264 -15.796 1.00 71.12 895 VAL A O 1
ATOM 6836 N N . GLN A 1 896 ? 21.058 -3.216 -15.640 1.00 74.06 896 GLN A N 1
ATOM 6837 C CA . GLN A 1 896 ? 21.340 -2.472 -16.876 1.00 74.06 896 GLN A CA 1
ATOM 6838 C C . GLN A 1 896 ? 20.963 -3.271 -18.144 1.00 74.06 896 GLN A C 1
ATOM 6840 O O . GLN A 1 896 ? 20.940 -4.504 -18.071 1.00 74.06 896 GLN A O 1
ATOM 6845 N N . PRO A 1 897 ? 20.711 -2.621 -19.303 1.00 75.62 897 PRO A N 1
ATOM 6846 C CA . PRO A 1 897 ? 20.385 -3.298 -20.563 1.00 75.62 897 PRO A CA 1
ATOM 6847 C C . PRO A 1 897 ? 21.385 -4.394 -20.949 1.00 75.62 897 PRO A C 1
ATOM 6849 O O . PRO A 1 897 ? 22.586 -4.268 -20.701 1.00 75.62 897 PRO A O 1
ATOM 6852 N N . ILE A 1 898 ? 20.903 -5.455 -21.604 1.00 80.75 898 ILE A N 1
ATOM 6853 C CA . ILE A 1 898 ? 21.777 -6.432 -22.273 1.00 80.75 898 ILE A CA 1
ATOM 6854 C C . ILE A 1 898 ? 22.484 -5.778 -23.467 1.00 80.75 898 ILE A C 1
ATOM 6856 O O . ILE A 1 898 ? 23.692 -5.967 -23.626 1.00 80.75 898 ILE A O 1
ATOM 6860 N N . ASP A 1 899 ? 21.759 -4.976 -24.250 1.00 71.75 899 ASP A N 1
ATOM 6861 C CA . ASP A 1 899 ? 22.296 -4.184 -25.356 1.00 71.75 899 ASP A CA 1
ATOM 6862 C C . ASP A 1 899 ? 21.959 -2.690 -25.175 1.00 71.75 899 ASP A C 1
ATOM 6864 O O . ASP A 1 899 ? 20.798 -2.276 -25.106 1.00 71.75 899 ASP A O 1
ATOM 6868 N N . ALA A 1 900 ? 23.005 -1.863 -25.095 1.00 63.94 900 ALA A N 1
ATOM 6869 C CA . ALA A 1 900 ? 22.908 -0.438 -24.785 1.00 63.94 900 ALA A CA 1
ATOM 6870 C C . ALA A 1 900 ? 22.174 0.398 -25.853 1.00 63.94 900 ALA A C 1
ATOM 6872 O O . ALA A 1 900 ? 21.810 1.539 -25.573 1.00 63.94 900 ALA A O 1
ATOM 6873 N N . LYS A 1 901 ? 21.912 -0.135 -27.059 1.00 63.81 901 LYS A N 1
ATOM 6874 C CA . LYS A 1 901 ? 21.145 0.599 -28.086 1.00 63.81 901 LYS A CA 1
ATOM 6875 C C . LYS A 1 901 ? 19.653 0.739 -27.736 1.00 63.81 901 LYS A C 1
ATOM 6877 O O . LYS A 1 901 ? 18.976 1.575 -28.330 1.00 63.81 901 LYS A O 1
ATOM 6882 N N . TYR A 1 902 ? 19.135 -0.075 -26.809 1.00 57.88 902 TYR A N 1
ATOM 6883 C CA . TYR A 1 902 ? 17.695 -0.183 -26.530 1.00 57.88 902 TYR A CA 1
ATOM 6884 C C . TYR A 1 902 ? 17.207 0.589 -25.290 1.00 57.88 902 TYR A C 1
ATOM 6886 O O . TYR A 1 902 ? 16.013 0.540 -24.984 1.00 57.88 902 TYR A O 1
ATOM 6894 N N . GLY A 1 903 ? 18.067 1.333 -24.583 1.00 51.81 903 GLY A N 1
ATOM 6895 C CA . GLY A 1 903 ? 17.612 2.146 -23.453 1.00 51.81 903 GLY A CA 1
ATOM 6896 C C . GLY A 1 903 ? 18.656 3.067 -22.827 1.00 51.81 903 GLY A C 1
ATOM 6897 O O . GLY A 1 903 ? 19.841 2.758 -22.775 1.00 51.81 903 GLY A O 1
ATOM 6898 N N . ASP A 1 904 ? 18.172 4.187 -22.290 1.00 50.56 904 ASP A N 1
ATOM 6899 C CA . ASP A 1 904 ? 18.912 5.047 -21.363 1.00 50.56 904 ASP A CA 1
ATOM 6900 C C . ASP A 1 904 ? 19.169 4.294 -20.043 1.00 50.56 904 ASP A C 1
ATOM 6902 O O . ASP A 1 904 ? 18.231 3.892 -19.346 1.00 50.56 904 ASP A O 1
ATOM 6906 N N . ALA A 1 905 ? 20.448 4.132 -19.695 1.00 48.56 905 ALA A N 1
ATOM 6907 C CA . ALA A 1 905 ? 20.930 3.451 -18.493 1.00 48.56 905 ALA A CA 1
ATOM 6908 C C . ALA A 1 905 ? 20.393 4.047 -17.174 1.00 48.56 905 ALA A C 1
ATOM 6910 O O . ALA A 1 905 ? 20.338 3.344 -16.164 1.00 48.56 905 ALA A O 1
ATOM 6911 N N . ALA A 1 906 ? 19.969 5.318 -17.174 1.00 41.97 906 ALA A N 1
ATOM 6912 C CA . ALA A 1 906 ? 19.360 5.983 -16.021 1.00 41.97 906 ALA A CA 1
ATOM 6913 C C . ALA A 1 906 ? 17.852 5.692 -15.861 1.00 41.97 906 ALA A C 1
ATOM 6915 O O . ALA A 1 906 ? 17.256 6.058 -14.848 1.00 41.97 906 ALA A O 1
ATOM 6916 N N . ARG A 1 907 ? 17.210 5.057 -16.855 1.00 46.94 907 ARG A N 1
ATOM 6917 C CA . ARG A 1 907 ? 15.753 4.794 -16.887 1.00 46.94 907 ARG A CA 1
ATOM 6918 C C . ARG A 1 907 ? 15.382 3.340 -17.179 1.00 46.94 907 ARG A C 1
ATOM 6920 O O . ARG A 1 907 ? 14.213 2.964 -17.050 1.00 46.94 907 ARG A O 1
ATOM 6927 N N . TYR A 1 908 ? 16.346 2.508 -17.561 1.00 63.56 908 TYR A N 1
ATOM 6928 C CA . TYR A 1 908 ? 16.133 1.087 -17.804 1.00 63.56 908 TYR A CA 1
ATOM 6929 C C . TYR A 1 908 ? 16.043 0.305 -16.485 1.00 63.56 908 TYR A C 1
ATOM 6931 O O . TYR A 1 908 ? 16.997 -0.316 -16.030 1.00 63.56 908 TYR A O 1
ATOM 6939 N N . GLN A 1 909 ? 14.864 0.328 -15.861 1.00 67.06 909 GLN A N 1
ATOM 6940 C CA . GLN A 1 909 ? 14.530 -0.631 -14.811 1.00 67.06 909 GLN A CA 1
ATOM 6941 C C . GLN A 1 909 ? 14.076 -1.963 -15.421 1.00 67.06 909 GLN A C 1
ATOM 6943 O O . GLN A 1 909 ? 13.093 -2.009 -16.177 1.00 67.06 909 GLN A O 1
ATOM 6948 N N . ALA A 1 910 ? 14.787 -3.029 -15.052 1.00 80.81 910 ALA A N 1
ATOM 6949 C CA . ALA A 1 910 ? 14.526 -4.410 -15.432 1.00 80.81 910 ALA A CA 1
ATOM 6950 C C . ALA A 1 910 ? 14.944 -5.380 -14.314 1.00 80.81 910 ALA A C 1
ATOM 6952 O O . ALA A 1 910 ? 15.926 -5.154 -13.606 1.00 80.81 910 ALA A O 1
ATOM 6953 N N . ASN A 1 911 ? 14.231 -6.496 -14.215 1.00 87.44 911 ASN A N 1
ATOM 6954 C CA . ASN A 1 911 ? 14.667 -7.706 -13.531 1.00 87.44 911 ASN A CA 1
ATOM 6955 C C . ASN A 1 911 ? 15.506 -8.571 -14.475 1.00 87.44 911 ASN A C 1
ATOM 6957 O O . ASN A 1 911 ? 15.415 -8.459 -15.699 1.00 87.44 911 ASN A O 1
ATOM 6961 N N . GLN A 1 912 ? 16.281 -9.483 -13.895 1.00 91.12 912 GLN A N 1
ATOM 6962 C CA . GLN A 1 912 ? 17.047 -10.499 -14.600 1.00 91.12 912 GLN A CA 1
ATOM 6963 C C . GLN A 1 912 ? 16.644 -11.890 -14.128 1.00 91.12 912 GLN A C 1
ATOM 6965 O O . GLN A 1 912 ? 16.625 -12.169 -12.927 1.00 91.12 912 GLN A O 1
ATOM 6970 N N . GLY A 1 913 ? 16.394 -12.777 -15.084 1.00 93.38 913 GLY A N 1
ATOM 6971 C CA . GLY A 1 913 ? 16.361 -14.217 -14.876 1.00 93.38 913 GLY A CA 1
ATOM 6972 C C . GLY A 1 913 ? 17.417 -14.927 -15.719 1.00 93.38 913 GLY A C 1
ATOM 6973 O O . GLY A 1 913 ? 17.923 -14.368 -16.695 1.00 93.38 913 GLY A O 1
ATOM 6974 N N . MET A 1 914 ? 17.739 -16.163 -15.348 1.00 95.44 914 MET A N 1
ATOM 6975 C CA . MET A 1 914 ? 18.648 -17.036 -16.098 1.00 95.44 914 MET A CA 1
ATOM 6976 C C . MET A 1 914 ? 17.835 -18.094 -16.850 1.00 95.44 914 MET A C 1
ATOM 6978 O O . MET A 1 914 ? 16.951 -18.717 -16.262 1.00 95.44 914 MET A O 1
ATOM 6982 N N . SER A 1 915 ? 18.081 -18.268 -18.152 1.00 95.94 915 SER A N 1
ATOM 6983 C CA . SER A 1 915 ? 17.247 -19.126 -19.010 1.00 95.94 915 SER A CA 1
ATOM 6984 C C . SER A 1 915 ? 17.303 -20.595 -18.590 1.00 95.94 915 SER A C 1
ATOM 6986 O O . SER A 1 915 ? 18.373 -21.203 -18.544 1.00 95.94 915 SER A O 1
ATOM 6988 N N . LEU A 1 916 ? 16.135 -21.200 -18.364 1.00 95.50 916 LEU A N 1
ATOM 6989 C CA . LEU A 1 916 ? 16.033 -22.595 -17.928 1.00 95.50 916 LEU A CA 1
ATOM 6990 C C . LEU A 1 916 ? 16.493 -23.581 -19.003 1.00 95.50 916 LEU A C 1
ATOM 6992 O O . LEU A 1 916 ? 17.039 -24.632 -18.668 1.00 95.50 916 LEU A O 1
ATOM 6996 N N . ARG A 1 917 ? 16.379 -23.215 -20.286 1.00 94.12 917 ARG A N 1
ATOM 6997 C CA . ARG A 1 917 ? 16.944 -24.011 -21.379 1.00 94.12 917 ARG A CA 1
ATOM 6998 C C . ARG A 1 917 ? 18.473 -24.015 -21.349 1.00 94.12 917 ARG A C 1
ATOM 7000 O O . ARG A 1 917 ? 19.070 -25.079 -21.458 1.00 94.12 917 ARG A O 1
ATOM 7007 N N . ALA A 1 918 ? 19.112 -22.867 -21.117 1.00 93.44 918 ALA A N 1
ATOM 7008 C CA . ALA A 1 918 ? 20.569 -22.787 -20.977 1.00 93.44 918 ALA A CA 1
ATOM 7009 C C . ALA A 1 918 ? 21.090 -23.561 -19.746 1.00 93.44 918 ALA A C 1
ATOM 7011 O O . ALA A 1 918 ? 22.134 -24.213 -19.820 1.00 93.44 918 ALA A O 1
ATOM 7012 N N . ILE A 1 919 ? 20.334 -23.548 -18.640 1.00 95.44 919 ILE A N 1
ATOM 7013 C CA . ILE A 1 919 ? 20.626 -24.352 -17.441 1.00 95.44 919 ILE A CA 1
ATOM 7014 C C . ILE A 1 919 ? 20.490 -25.853 -17.750 1.00 95.44 919 ILE A C 1
ATOM 7016 O O . ILE A 1 919 ? 21.357 -26.634 -17.361 1.00 95.44 919 ILE A O 1
ATOM 7020 N N . SER A 1 920 ? 19.455 -26.261 -18.494 1.00 94.50 920 SER A N 1
ATOM 7021 C CA . SER A 1 920 ? 19.273 -27.645 -18.958 1.00 94.50 920 SER A CA 1
ATOM 7022 C C . SER A 1 920 ? 20.445 -28.131 -19.820 1.00 94.50 920 SER A C 1
ATOM 7024 O O . SER A 1 920 ? 20.971 -29.214 -19.556 1.00 94.50 920 SER A O 1
ATOM 7026 N N . GLU A 1 921 ? 20.930 -27.334 -20.783 1.00 93.12 921 GLU A N 1
ATOM 7027 C CA . GLU A 1 921 ? 22.131 -27.688 -21.561 1.00 93.12 921 GLU A CA 1
ATOM 7028 C C . GLU A 1 921 ? 23.369 -27.848 -20.662 1.00 93.12 921 GLU A C 1
ATOM 7030 O O . GLU A 1 921 ? 24.145 -28.793 -20.816 1.00 93.12 921 GLU A O 1
ATOM 7035 N N . ALA A 1 922 ? 23.560 -26.945 -19.694 1.00 93.06 922 ALA A N 1
ATOM 7036 C CA . ALA A 1 922 ? 24.711 -26.971 -18.792 1.00 93.06 922 ALA A CA 1
ATOM 7037 C C . ALA A 1 922 ? 24.691 -28.165 -17.823 1.00 93.06 922 ALA A C 1
ATOM 7039 O O . ALA A 1 922 ? 25.731 -28.785 -17.583 1.00 93.06 922 ALA A O 1
ATOM 7040 N N . PHE A 1 923 ? 23.514 -28.525 -17.308 1.00 93.94 923 PHE A N 1
ATOM 7041 C CA . PHE A 1 923 ? 23.331 -29.705 -16.467 1.00 93.94 923 PHE A CA 1
ATOM 7042 C C . PHE A 1 923 ? 23.534 -30.998 -17.266 1.00 93.94 923 PHE A C 1
ATOM 7044 O O . PHE A 1 923 ? 24.302 -31.862 -16.845 1.00 93.94 923 PHE A O 1
ATOM 7051 N N . GLN A 1 924 ? 22.940 -31.114 -18.458 1.00 92.44 924 GLN A N 1
ATOM 7052 C CA . GLN A 1 924 ? 23.125 -32.285 -19.323 1.00 92.44 924 GLN A CA 1
ATOM 7053 C C . GLN A 1 924 ? 24.585 -32.459 -19.769 1.00 92.44 924 GLN A C 1
ATOM 7055 O O . GLN A 1 924 ? 25.092 -33.582 -19.770 1.00 92.44 924 GLN A O 1
ATOM 7060 N N . ALA A 1 925 ? 25.300 -31.367 -20.062 1.00 89.38 925 ALA A N 1
ATOM 7061 C CA . ALA A 1 925 ? 26.735 -31.407 -20.342 1.00 89.38 925 ALA A CA 1
ATOM 7062 C C . ALA A 1 925 ? 27.556 -31.900 -19.132 1.00 89.38 925 ALA A C 1
ATOM 7064 O O . ALA A 1 925 ? 28.468 -32.711 -19.302 1.00 89.38 925 ALA A O 1
ATOM 7065 N N . ALA A 1 926 ? 27.207 -31.477 -17.911 1.00 88.38 926 ALA A N 1
ATOM 7066 C CA . ALA A 1 926 ? 27.851 -31.955 -16.686 1.00 88.38 926 ALA A CA 1
ATOM 7067 C C . ALA A 1 926 ? 27.591 -33.454 -16.431 1.00 88.38 926 ALA A C 1
ATOM 7069 O O . ALA A 1 926 ? 28.524 -34.187 -16.106 1.00 88.38 926 ALA A O 1
ATOM 7070 N N . LEU A 1 927 ? 26.360 -33.935 -16.654 1.00 86.56 927 LEU A N 1
ATOM 7071 C CA . LEU A 1 927 ? 26.005 -35.361 -16.574 1.00 86.56 927 LEU A CA 1
ATOM 7072 C C . LEU A 1 927 ? 26.669 -36.210 -17.679 1.00 86.56 927 LEU A C 1
ATOM 7074 O O . LEU A 1 927 ? 26.914 -37.404 -17.484 1.00 86.56 927 LEU A O 1
ATOM 7078 N N . GLY A 1 928 ? 26.948 -35.619 -18.843 1.00 77.38 928 GLY A N 1
ATOM 7079 C CA . GLY A 1 928 ? 27.630 -36.276 -19.961 1.00 77.38 928 GLY A CA 1
ATOM 7080 C C . GLY A 1 928 ? 29.134 -36.482 -19.746 1.00 77.38 928 GLY A C 1
ATOM 7081 O O . GLY A 1 928 ? 29.713 -37.396 -20.336 1.00 77.38 928 GLY A O 1
ATOM 7082 N N . GLY A 1 929 ? 29.762 -35.674 -18.886 1.00 60.88 929 GLY A N 1
ATOM 7083 C CA . GLY A 1 929 ? 31.196 -35.722 -18.605 1.00 60.88 929 GLY A CA 1
ATOM 7084 C C . GLY A 1 929 ? 31.689 -37.045 -18.000 1.00 60.88 929 GLY A C 1
ATOM 7085 O O . GLY A 1 929 ? 30.968 -37.773 -17.312 1.00 60.88 929 GLY A O 1
ATOM 7086 N N . ALA A 1 930 ? 32.964 -37.358 -18.241 1.00 34.28 930 ALA A N 1
ATOM 7087 C CA . ALA A 1 930 ? 33.686 -38.369 -17.470 1.00 34.28 930 ALA A CA 1
ATOM 7088 C C . ALA A 1 930 ? 34.118 -37.776 -16.110 1.00 34.28 930 ALA A C 1
ATOM 7090 O O . ALA A 1 930 ? 34.432 -36.585 -16.047 1.00 34.28 930 ALA A O 1
ATOM 7091 N N . PRO A 1 931 ? 34.135 -38.562 -15.017 1.00 40.81 931 PRO A N 1
ATOM 7092 C CA . PRO A 1 931 ? 34.369 -38.028 -13.678 1.00 40.81 931 PRO A CA 1
ATOM 7093 C C . PRO A 1 931 ? 35.826 -37.589 -13.482 1.00 40.81 931 PRO A C 1
ATOM 7095 O O . PRO A 1 931 ? 36.753 -38.360 -13.730 1.00 40.81 931 PRO A O 1
ATOM 7098 N N . ALA A 1 932 ? 36.020 -36.374 -12.966 1.00 30.39 932 ALA A N 1
ATOM 7099 C CA . ALA A 1 932 ? 37.318 -35.844 -12.556 1.00 30.39 932 ALA A CA 1
ATOM 7100 C C . ALA A 1 932 ? 37.230 -35.269 -11.133 1.00 30.39 932 ALA A C 1
ATOM 7102 O O . ALA A 1 932 ? 36.277 -34.575 -10.782 1.00 30.39 932 ALA A O 1
ATOM 7103 N N . SER A 1 933 ? 38.217 -35.595 -10.303 1.00 31.48 933 SER A N 1
ATOM 7104 C CA . SER A 1 933 ? 38.237 -35.304 -8.868 1.00 31.48 933 SER A CA 1
ATOM 7105 C C . SER A 1 933 ? 39.008 -34.033 -8.508 1.00 31.48 933 SER A C 1
ATOM 7107 O O . SER A 1 933 ? 40.085 -33.814 -9.052 1.00 31.48 933 SER A O 1
ATOM 7109 N N . ALA A 1 934 ? 38.549 -33.365 -7.444 1.00 29.05 934 ALA A N 1
ATOM 7110 C CA . ALA A 1 934 ? 39.311 -32.478 -6.552 1.00 29.05 934 ALA A CA 1
ATOM 7111 C C . ALA A 1 934 ? 39.870 -31.144 -7.107 1.00 29.05 934 ALA A C 1
ATOM 7113 O O . ALA A 1 934 ? 40.445 -31.046 -8.186 1.00 29.05 934 ALA A O 1
ATOM 7114 N N . SER A 1 935 ? 39.753 -30.104 -6.276 1.00 29.48 935 SER A N 1
ATOM 7115 C CA . SER A 1 935 ? 40.358 -28.778 -6.461 1.00 29.48 935 SER A CA 1
ATOM 7116 C C . SER A 1 935 ? 41.892 -28.822 -6.374 1.00 29.48 935 SER A C 1
ATOM 7118 O O . SER A 1 935 ? 42.444 -29.660 -5.656 1.00 29.48 935 SER A O 1
ATOM 7120 N N . PRO A 1 936 ? 42.599 -27.855 -6.989 1.00 36.59 936 PRO A N 1
ATOM 7121 C CA . PRO A 1 936 ? 43.167 -26.773 -6.168 1.00 36.59 936 PRO A CA 1
ATOM 7122 C C . PRO A 1 936 ? 43.033 -25.358 -6.794 1.00 36.59 936 PRO A C 1
ATOM 7124 O O . PRO A 1 936 ? 42.154 -25.117 -7.616 1.00 36.59 936 PRO A O 1
ATOM 7127 N N . ARG A 1 937 ? 43.816 -24.385 -6.291 1.00 25.38 937 ARG A N 1
ATOM 7128 C CA . ARG A 1 937 ? 43.572 -22.919 -6.347 1.00 25.38 937 ARG A CA 1
ATOM 7129 C C . ARG A 1 937 ? 44.706 -22.157 -7.128 1.00 25.38 937 ARG A C 1
ATOM 7131 O O . ARG A 1 937 ? 45.303 -22.802 -7.983 1.00 25.38 937 ARG A O 1
ATOM 7138 N N . PRO A 1 938 ? 44.973 -20.827 -7.006 1.00 48.78 938 PRO A N 1
ATOM 7139 C CA . PRO A 1 938 ? 45.055 -19.921 -8.171 1.00 48.78 938 PRO A CA 1
ATOM 7140 C C . PRO A 1 938 ? 46.446 -19.293 -8.473 1.00 48.78 938 PRO A C 1
ATOM 7142 O O . PRO A 1 938 ? 47.378 -19.428 -7.684 1.00 48.78 938 PRO A O 1
ATOM 7145 N N . ALA A 1 939 ? 46.553 -18.520 -9.572 1.00 25.38 939 ALA A N 1
ATOM 7146 C CA . ALA A 1 939 ? 47.694 -17.648 -9.935 1.00 25.38 939 ALA A CA 1
ATOM 7147 C C . ALA A 1 939 ? 47.258 -16.455 -10.862 1.00 25.38 939 ALA A C 1
ATOM 7149 O O . ALA A 1 939 ? 46.104 -16.465 -11.294 1.00 25.38 939 ALA A O 1
ATOM 7150 N N . PRO A 1 940 ? 48.094 -15.409 -11.125 1.00 32.22 940 PRO A N 1
ATOM 7151 C CA . PRO A 1 940 ? 47.622 -14.038 -11.444 1.00 32.22 940 PRO A CA 1
ATOM 7152 C C . PRO A 1 940 ? 47.979 -13.451 -12.848 1.00 32.22 940 PRO A C 1
ATOM 7154 O O . PRO A 1 940 ? 48.563 -14.126 -13.690 1.00 32.22 940 PRO A O 1
ATOM 7157 N N . ALA A 1 941 ? 47.623 -12.172 -13.087 1.00 35.38 941 ALA A N 1
ATOM 7158 C CA . ALA A 1 941 ? 47.782 -11.395 -14.343 1.00 35.38 941 ALA A CA 1
ATOM 7159 C C . ALA A 1 941 ? 49.082 -10.546 -14.440 1.00 35.38 941 ALA A C 1
ATOM 7161 O O . ALA A 1 941 ? 49.721 -10.334 -13.407 1.00 35.38 941 ALA A O 1
ATOM 7162 N N . PRO A 1 942 ? 49.468 -10.030 -15.643 1.00 34.22 942 PRO A N 1
ATOM 7163 C CA . PRO A 1 942 ? 49.754 -8.572 -15.798 1.00 34.22 942 PRO A CA 1
ATOM 7164 C C . PRO A 1 942 ? 49.660 -7.896 -17.220 1.00 34.22 942 PRO A C 1
ATOM 7166 O O . PRO A 1 942 ? 50.199 -8.418 -18.186 1.00 34.22 942 PRO A O 1
ATOM 7169 N N . VAL A 1 943 ? 49.144 -6.642 -17.267 1.00 25.80 943 VAL A N 1
ATOM 7170 C CA . VAL A 1 943 ? 49.651 -5.403 -17.975 1.00 25.80 943 VAL A CA 1
ATOM 7171 C C . VAL A 1 943 ? 49.704 -5.287 -19.551 1.00 25.80 943 VAL A C 1
ATOM 7173 O O . VAL A 1 943 ? 49.666 -6.277 -20.266 1.00 25.80 943 VAL A O 1
ATOM 7176 N N . ALA A 1 944 ? 49.724 -4.039 -20.090 1.00 28.22 944 ALA A N 1
ATOM 7177 C CA . ALA A 1 944 ? 49.613 -3.569 -21.515 1.00 28.22 944 ALA A CA 1
ATOM 7178 C C . ALA A 1 944 ? 50.756 -2.549 -21.896 1.00 28.22 944 ALA A C 1
ATOM 7180 O O . ALA A 1 944 ? 51.753 -2.600 -21.172 1.00 28.22 944 ALA A O 1
ATOM 7181 N N . PRO A 1 945 ? 50.708 -1.562 -22.862 1.00 45.94 945 PRO A N 1
ATOM 7182 C CA . PRO A 1 945 ? 49.907 -1.225 -24.087 1.00 45.94 945 PRO A CA 1
ATOM 7183 C C . PRO A 1 945 ? 50.859 -1.084 -25.352 1.00 45.94 945 PRO A C 1
ATOM 7185 O O . PRO A 1 945 ? 51.604 -2.050 -25.509 1.00 45.94 945 PRO A O 1
ATOM 7188 N N . PRO A 1 946 ? 51.031 -0.011 -26.209 1.00 38.34 946 PRO A N 1
ATOM 7189 C CA . PRO A 1 946 ? 50.217 1.130 -26.756 1.00 38.34 946 PRO A CA 1
ATOM 7190 C C . PRO A 1 946 ? 50.370 1.503 -28.298 1.00 38.34 946 PRO A C 1
ATOM 7192 O O . PRO A 1 946 ? 51.235 0.971 -28.979 1.00 38.34 946 PRO A O 1
ATOM 7195 N N . SER A 1 947 ? 49.596 2.520 -28.773 1.00 27.80 947 SER A N 1
ATOM 7196 C CA . SER A 1 947 ? 49.811 3.530 -29.887 1.00 27.80 947 SER A CA 1
ATOM 7197 C C . SER A 1 947 ? 50.007 3.100 -31.387 1.00 27.80 947 SER A C 1
ATOM 7199 O O . SER A 1 947 ? 50.205 1.925 -31.653 1.00 27.80 947 SER A O 1
ATOM 7201 N N . VAL A 1 948 ? 49.880 3.930 -32.467 1.00 26.92 948 VAL A N 1
ATOM 7202 C CA . VAL A 1 948 ? 49.775 5.413 -32.713 1.00 26.92 948 VAL A CA 1
ATOM 7203 C C . VAL A 1 948 ? 48.948 5.789 -34.004 1.00 26.92 948 VAL A C 1
ATOM 7205 O O . VAL A 1 948 ? 48.955 5.023 -34.959 1.00 26.92 948 VAL A O 1
ATOM 7208 N N . ALA A 1 949 ? 48.429 7.040 -34.086 1.00 24.47 949 ALA A N 1
ATOM 7209 C CA . ALA A 1 949 ? 48.272 7.937 -35.282 1.00 24.47 949 ALA A CA 1
ATOM 7210 C C . ALA A 1 949 ? 47.043 7.906 -36.259 1.00 24.47 949 ALA A C 1
ATOM 7212 O O . ALA A 1 949 ? 46.343 6.913 -36.407 1.00 24.47 949 ALA A O 1
ATOM 7213 N N . ALA A 1 950 ? 46.817 9.059 -36.935 1.00 27.25 950 ALA A N 1
ATOM 7214 C CA . ALA A 1 950 ? 45.825 9.396 -37.997 1.00 27.25 950 ALA A CA 1
ATOM 7215 C C . ALA A 1 950 ? 46.387 10.525 -38.922 1.00 27.25 950 ALA A C 1
ATOM 7217 O O . ALA A 1 950 ? 47.387 11.125 -38.511 1.00 27.25 950 ALA A O 1
ATOM 7218 N N . PRO A 1 951 ? 45.824 10.850 -40.126 1.00 33.94 951 PRO A N 1
ATOM 7219 C CA . PRO A 1 951 ? 45.125 12.162 -40.293 1.00 33.94 951 PRO A CA 1
ATOM 7220 C C . PRO A 1 951 ? 44.109 12.384 -41.479 1.00 33.94 951 PRO A C 1
ATOM 7222 O O . PRO A 1 951 ? 44.316 11.906 -42.583 1.00 33.94 951 PRO A O 1
ATOM 7225 N N . LYS A 1 952 ? 43.098 13.250 -41.227 1.00 26.27 952 LYS A N 1
ATOM 7226 C CA . LYS A 1 952 ? 42.495 14.402 -41.996 1.00 26.27 952 LYS A CA 1
ATOM 7227 C C . LYS A 1 952 ? 42.146 14.431 -43.527 1.00 26.27 952 LYS A C 1
ATOM 7229 O O . LYS A 1 952 ? 42.837 13.864 -44.356 1.00 26.27 952 LYS A O 1
ATOM 7234 N N . SER A 1 953 ? 41.166 15.332 -43.807 1.00 25.81 953 SER A N 1
ATOM 7235 C CA . SER A 1 953 ? 40.780 16.095 -45.042 1.00 25.81 953 SER A CA 1
ATOM 7236 C C . SER A 1 953 ? 39.953 15.378 -46.145 1.00 25.81 953 SER A C 1
ATOM 7238 O O . SER A 1 953 ? 39.975 14.157 -46.205 1.00 25.81 953 SER A O 1
ATOM 7240 N N . GLU A 1 954 ? 39.140 16.044 -46.998 1.00 23.88 954 GLU A N 1
ATOM 7241 C CA . GLU A 1 954 ? 38.975 17.495 -47.307 1.00 23.88 954 GLU A CA 1
ATOM 7242 C C . GLU A 1 954 ? 37.512 17.927 -47.692 1.00 23.88 954 GLU A C 1
ATOM 7244 O O . GLU A 1 954 ? 36.571 17.181 -47.439 1.00 23.88 954 GLU A O 1
ATOM 7249 N N . ALA A 1 955 ? 37.328 19.161 -48.206 1.00 22.30 955 ALA A N 1
ATOM 7250 C CA . ALA A 1 955 ? 36.082 19.943 -48.437 1.00 22.30 955 ALA A CA 1
ATOM 7251 C C . ALA A 1 955 ? 35.266 19.533 -49.710 1.00 22.30 955 ALA A C 1
ATOM 7253 O O . ALA A 1 955 ? 35.458 18.418 -50.180 1.00 22.30 955 ALA A O 1
ATOM 7254 N N . THR A 1 956 ? 34.299 20.250 -50.325 1.00 24.98 956 THR A N 1
ATOM 7255 C CA . THR A 1 956 ? 33.850 21.674 -50.513 1.00 24.98 956 THR A CA 1
ATOM 7256 C C . THR A 1 956 ? 32.366 21.641 -51.016 1.00 24.98 956 THR A C 1
ATOM 7258 O O . THR A 1 956 ? 31.890 20.552 -51.313 1.00 24.98 956 THR A O 1
ATOM 7261 N N . PHE A 1 957 ? 31.529 22.667 -51.276 1.00 21.88 957 PHE A N 1
ATOM 7262 C CA . PHE A 1 957 ? 31.337 24.124 -51.056 1.00 21.88 957 PHE A CA 1
ATOM 7263 C C . PHE A 1 957 ? 30.197 24.558 -52.041 1.00 21.88 957 PHE A C 1
ATOM 7265 O O . PHE A 1 957 ? 30.023 23.905 -53.063 1.00 21.88 957 PHE A O 1
ATOM 7272 N N . GLU A 1 958 ? 29.441 25.628 -51.752 1.00 23.03 958 GLU A N 1
ATOM 7273 C CA . GLU A 1 958 ? 28.497 26.374 -52.641 1.00 23.03 958 GLU A CA 1
ATOM 7274 C C . GLU A 1 958 ? 27.423 25.684 -53.535 1.00 23.03 958 GLU A C 1
ATOM 7276 O O . GLU A 1 958 ? 27.701 25.047 -54.545 1.00 23.03 958 GLU A O 1
ATOM 7281 N N . SER A 1 959 ? 26.161 26.098 -53.334 1.00 23.97 959 SER A N 1
ATOM 7282 C CA . SER A 1 959 ? 25.350 26.704 -54.415 1.00 23.97 959 SER A CA 1
ATOM 7283 C C . SER A 1 959 ? 24.406 27.774 -53.831 1.00 23.97 959 SER A C 1
ATOM 7285 O O . SER A 1 959 ? 23.992 27.663 -52.677 1.00 23.97 959 SER A O 1
ATOM 7287 N N . LEU A 1 960 ? 24.135 28.861 -54.567 1.00 24.20 960 LEU A N 1
ATOM 7288 C CA . LEU A 1 960 ? 23.530 30.093 -54.026 1.00 24.20 960 LEU A CA 1
ATOM 7289 C C . LEU A 1 960 ? 22.658 30.839 -55.067 1.00 24.20 960 LEU A C 1
ATOM 7291 O O . LEU A 1 960 ? 23.023 30.879 -56.239 1.00 24.20 960 LEU A O 1
ATOM 7295 N N . ARG A 1 961 ? 21.636 31.567 -54.571 1.00 22.44 961 ARG A N 1
ATOM 7296 C CA . ARG A 1 961 ? 20.828 32.656 -55.202 1.00 22.44 961 ARG A CA 1
ATOM 7297 C C . ARG A 1 961 ? 19.631 32.324 -56.117 1.00 22.44 961 ARG A C 1
ATOM 7299 O O . ARG A 1 961 ? 19.654 31.401 -56.918 1.00 22.44 961 ARG A O 1
ATOM 7306 N N . GLY A 1 962 ? 18.661 33.253 -56.066 1.00 21.08 962 GLY A N 1
ATOM 7307 C CA . GLY A 1 962 ? 17.516 33.431 -56.976 1.00 21.08 962 GLY A CA 1
ATOM 7308 C C . GLY A 1 962 ? 16.174 33.194 -56.268 1.00 21.08 962 GLY A C 1
ATOM 7309 O O . GLY A 1 962 ? 15.983 32.116 -55.726 1.00 21.08 962 GLY A O 1
ATOM 7310 N N . TYR A 1 963 ? 15.212 34.122 -56.205 1.00 22.34 963 TYR A N 1
ATOM 7311 C CA . TYR A 1 963 ? 15.123 35.517 -56.686 1.00 22.34 963 TYR A CA 1
ATOM 7312 C C . TYR A 1 963 ? 14.227 36.333 -55.718 1.00 22.34 963 TYR A C 1
ATOM 7314 O O . TYR A 1 963 ? 13.640 35.756 -54.805 1.00 22.34 963 TYR A O 1
ATOM 7322 N N . ALA A 1 964 ? 14.094 37.647 -55.917 1.00 24.73 964 ALA A N 1
ATOM 7323 C CA . ALA A 1 964 ? 13.135 38.504 -55.204 1.00 24.73 964 ALA A CA 1
ATOM 7324 C C . ALA A 1 964 ? 12.307 39.336 -56.200 1.00 24.73 964 ALA A C 1
ATOM 7326 O O . ALA A 1 964 ? 12.840 39.669 -57.257 1.00 24.73 964 ALA A O 1
ATOM 7327 N N . ASP A 1 965 ? 11.037 39.635 -55.879 1.00 22.73 965 ASP A N 1
ATOM 7328 C CA . ASP A 1 965 ? 10.508 41.014 -55.754 1.00 22.73 965 ASP A CA 1
ATOM 7329 C C . ASP A 1 965 ? 8.965 41.095 -55.589 1.00 22.73 965 ASP A C 1
ATOM 7331 O O . ASP A 1 965 ? 8.214 40.346 -56.202 1.00 22.73 965 ASP A O 1
ATOM 7335 N N . TYR A 1 966 ? 8.549 42.057 -54.753 1.00 21.88 966 TYR A N 1
ATOM 7336 C CA . TYR A 1 966 ? 7.275 42.805 -54.655 1.00 21.88 966 TYR A CA 1
ATOM 7337 C C . TYR A 1 966 ? 5.861 42.159 -54.615 1.00 21.88 966 TYR A C 1
ATOM 7339 O O . TYR A 1 966 ? 5.315 41.681 -55.600 1.00 21.88 966 TYR A O 1
ATOM 7347 N N . GLU A 1 967 ? 5.232 42.363 -53.446 1.00 34.22 967 GLU A N 1
ATOM 7348 C CA . GLU A 1 967 ? 3.837 42.779 -53.168 1.00 34.22 967 GLU A CA 1
ATOM 7349 C C . GLU A 1 967 ? 2.663 42.323 -54.065 1.00 34.22 967 GLU A C 1
ATOM 7351 O O . GLU A 1 967 ? 2.258 43.013 -54.995 1.00 34.22 967 GLU A O 1
ATOM 7356 N N . GLU A 1 968 ? 1.939 41.309 -53.585 1.00 23.25 968 GLU A N 1
ATOM 7357 C CA . GLU A 1 968 ? 0.481 41.378 -53.372 1.00 23.25 968 GLU A CA 1
ATOM 7358 C C . GLU A 1 968 ? 0.113 40.448 -52.192 1.00 23.25 968 GLU A C 1
ATOM 7360 O O . GLU A 1 968 ? 0.936 39.647 -51.744 1.00 23.25 968 GLU A O 1
ATOM 7365 N N . GLY A 1 969 ? -1.099 40.541 -51.639 1.00 33.34 969 GLY A N 1
ATOM 7366 C CA . GLY A 1 969 ? -1.568 39.614 -50.599 1.00 33.34 969 GLY A CA 1
ATOM 7367 C C . GLY A 1 969 ? -3.093 39.469 -50.598 1.00 33.34 969 GLY A C 1
ATOM 7368 O O . GLY A 1 969 ? -3.762 40.328 -51.174 1.00 33.34 969 GLY A O 1
AT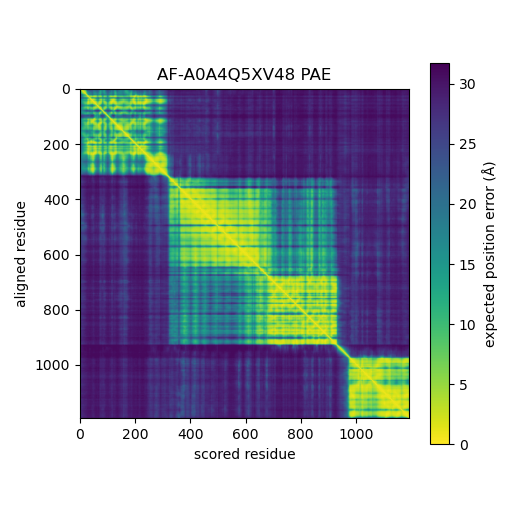OM 7369 N N . PRO A 1 970 ? -3.677 38.450 -49.929 1.00 49.72 970 PRO A N 1
ATOM 7370 C CA . PRO A 1 970 ? -3.057 37.493 -49.000 1.00 49.72 970 PRO A CA 1
ATOM 7371 C C . PRO A 1 970 ? -3.206 36.006 -49.411 1.00 49.72 970 PRO A C 1
ATOM 7373 O O . PRO A 1 970 ? -4.028 35.660 -50.255 1.00 49.72 970 PRO A O 1
ATOM 7376 N N . ALA A 1 971 ? -2.512 35.103 -48.709 1.00 25.77 971 ALA A N 1
ATOM 7377 C CA . ALA A 1 971 ? -2.796 33.662 -48.703 1.00 25.77 971 ALA A CA 1
ATOM 7378 C C . ALA A 1 971 ? -2.509 33.048 -47.316 1.00 25.77 971 ALA A C 1
ATOM 7380 O O . ALA A 1 971 ? -1.749 33.619 -46.534 1.00 25.77 971 ALA A O 1
ATOM 7381 N N . PHE A 1 972 ? -3.125 31.903 -47.001 1.00 35.34 972 PHE A N 1
ATOM 7382 C CA . PHE A 1 972 ? -2.737 31.076 -45.850 1.00 35.34 972 PHE A CA 1
ATOM 7383 C C . PHE A 1 972 ? -1.545 30.198 -46.250 1.00 35.34 972 PHE A C 1
ATOM 7385 O O . PHE A 1 972 ? -1.642 29.472 -47.237 1.00 35.34 972 PHE A O 1
ATOM 7392 N N . GLU A 1 973 ? -0.454 30.234 -45.482 1.00 37.12 973 GLU A N 1
ATOM 7393 C CA . GLU A 1 973 ? 0.601 29.220 -45.585 1.00 37.12 973 GLU A CA 1
ATOM 7394 C C . GLU A 1 973 ? 0.167 27.907 -44.918 1.00 37.12 973 GLU A C 1
ATOM 7396 O O . GLU A 1 973 ? -0.560 27.898 -43.919 1.00 37.12 973 GLU A O 1
ATOM 7401 N N . SER A 1 974 ? 0.628 26.806 -45.503 1.00 44.69 974 SER A N 1
ATOM 7402 C CA . SER A 1 974 ? 0.376 25.421 -45.117 1.00 44.69 974 SER A CA 1
ATOM 7403 C C . SER A 1 974 ? 1.157 24.984 -43.865 1.00 44.69 974 SER A C 1
ATOM 7405 O O . SER A 1 974 ? 2.140 25.594 -43.442 1.00 44.69 974 SER A O 1
ATOM 7407 N N . ILE A 1 975 ? 0.724 23.871 -43.270 1.00 52.22 975 ILE A N 1
ATOM 7408 C CA . ILE A 1 975 ? 1.341 23.167 -42.132 1.00 52.22 975 ILE A CA 1
ATOM 7409 C C . ILE A 1 975 ? 2.634 22.427 -42.552 1.00 52.22 975 ILE A C 1
ATOM 7411 O O . ILE A 1 975 ? 3.422 22.026 -41.694 1.00 52.22 975 ILE A O 1
ATOM 7415 N N . GLU A 1 976 ? 2.877 22.303 -43.865 1.00 52.75 976 GLU A N 1
ATOM 7416 C CA . GLU A 1 976 ? 3.920 21.513 -44.550 1.00 52.75 976 GLU A CA 1
ATOM 7417 C C . GLU A 1 976 ? 5.369 21.700 -44.057 1.00 52.75 976 GLU A C 1
ATOM 7419 O O . GLU A 1 976 ? 6.216 20.850 -44.333 1.00 52.75 976 GLU A O 1
ATOM 7424 N N . ARG A 1 977 ? 5.700 22.786 -43.342 1.00 66.44 977 ARG A N 1
ATOM 7425 C CA . ARG A 1 977 ? 7.065 23.041 -42.851 1.00 66.44 977 ARG A CA 1
ATOM 7426 C C . ARG A 1 977 ? 7.197 22.790 -41.352 1.00 66.44 977 ARG A C 1
ATOM 7428 O O . ARG A 1 977 ? 6.588 23.466 -40.525 1.00 66.44 977 ARG A O 1
ATOM 7435 N N . LYS A 1 978 ? 8.051 21.821 -41.025 1.00 79.31 978 LYS A N 1
ATOM 7436 C CA . LYS A 1 978 ? 8.419 21.395 -39.671 1.00 79.31 978 LYS A CA 1
ATOM 7437 C C . LYS A 1 978 ? 9.845 21.839 -39.353 1.00 79.31 978 LYS A C 1
ATOM 7439 O O . LYS A 1 978 ? 10.681 21.884 -40.250 1.00 79.31 978 LYS A O 1
ATOM 7444 N N . SER A 1 979 ? 10.125 22.131 -38.085 1.00 83.38 979 SER A N 1
ATOM 7445 C CA . SER A 1 979 ? 11.492 22.355 -37.609 1.00 83.38 979 SER A CA 1
ATOM 7446 C C . SER A 1 979 ? 12.127 21.041 -37.161 1.00 83.38 979 SER A C 1
ATOM 7448 O O . SER A 1 979 ? 11.485 20.243 -36.475 1.00 83.38 979 SER A O 1
ATOM 7450 N N . ASP A 1 980 ? 13.406 20.849 -37.487 1.00 78.81 980 ASP A N 1
ATOM 7451 C CA . ASP A 1 980 ? 14.233 19.763 -36.944 1.00 78.81 980 ASP A CA 1
ATOM 7452 C C . ASP A 1 980 ? 14.593 19.980 -35.460 1.00 78.81 980 ASP A C 1
ATOM 7454 O O . ASP A 1 980 ? 15.107 19.072 -34.797 1.00 78.81 980 ASP A O 1
ATOM 7458 N N . ARG A 1 981 ? 14.315 21.171 -34.906 1.00 85.62 981 ARG A N 1
ATOM 7459 C CA . ARG A 1 981 ? 14.586 21.518 -33.508 1.00 85.62 981 ARG A CA 1
ATOM 7460 C C . ARG A 1 981 ? 13.647 20.772 -32.554 1.00 85.62 981 ARG A C 1
ATOM 7462 O O . ARG A 1 981 ? 12.510 21.172 -32.303 1.00 85.62 981 ARG A O 1
ATOM 7469 N N . LYS A 1 982 ? 14.153 19.686 -31.968 1.00 83.75 982 LYS A N 1
ATOM 7470 C CA . LYS A 1 982 ? 13.420 18.841 -31.012 1.00 83.75 982 LYS A CA 1
ATOM 7471 C C . LYS A 1 982 ? 13.357 19.476 -29.623 1.00 83.75 982 LYS A C 1
ATOM 7473 O O . LYS A 1 982 ? 14.216 19.223 -28.784 1.00 83.75 982 LYS A O 1
ATOM 7478 N N . LEU A 1 983 ? 12.312 20.263 -29.372 1.00 84.12 983 LEU A N 1
ATOM 7479 C CA . LEU A 1 983 ? 12.070 20.844 -28.051 1.00 84.12 983 LEU A CA 1
ATOM 7480 C C . LEU A 1 983 ? 11.847 19.758 -26.970 1.00 84.12 983 LEU A C 1
ATOM 7482 O O . LEU A 1 983 ? 11.210 18.736 -27.247 1.00 84.12 983 LEU A O 1
ATOM 7486 N N . PRO A 1 984 ? 12.312 19.973 -25.722 1.00 82.50 984 PRO A N 1
ATOM 7487 C CA . PRO A 1 984 ? 12.093 19.072 -24.596 1.00 82.50 984 PRO A CA 1
ATOM 7488 C C . PRO A 1 984 ? 10.621 18.708 -24.379 1.00 82.50 984 PRO A C 1
ATOM 7490 O O . PRO A 1 984 ? 9.734 19.556 -24.475 1.00 82.50 984 PRO A O 1
ATOM 7493 N N . ARG A 1 985 ? 10.368 17.452 -23.982 1.00 73.75 985 ARG A N 1
ATOM 7494 C CA . ARG A 1 985 ? 9.014 16.897 -23.773 1.00 73.75 985 ARG A CA 1
ATOM 7495 C C . ARG A 1 985 ? 8.121 17.783 -22.891 1.00 73.75 985 ARG A C 1
ATOM 7497 O O . ARG A 1 985 ? 6.945 17.945 -23.198 1.00 73.75 985 ARG A O 1
ATOM 7504 N N . GLN A 1 986 ? 8.704 18.417 -21.871 1.00 76.06 986 GLN A N 1
ATOM 7505 C CA . GLN A 1 986 ? 8.033 19.365 -20.973 1.00 76.06 986 GLN A CA 1
ATOM 7506 C C . GLN A 1 986 ? 7.370 20.556 -21.691 1.00 76.06 986 GLN A C 1
ATOM 7508 O O . GLN A 1 986 ? 6.317 21.001 -21.252 1.00 76.06 986 GLN A O 1
ATOM 7513 N N . CYS A 1 987 ? 7.910 21.031 -22.820 1.00 78.50 987 CYS A N 1
ATOM 7514 C CA . CYS A 1 987 ? 7.290 22.093 -23.621 1.00 78.50 987 CYS A CA 1
ATOM 7515 C C . CYS A 1 987 ? 5.997 21.597 -24.300 1.00 78.50 987 CYS A C 1
ATOM 7517 O O . CYS A 1 987 ? 5.000 22.315 -24.351 1.00 78.50 987 CYS A O 1
ATOM 7519 N N . GLY A 1 988 ? 5.990 20.342 -24.765 1.00 76.25 988 GLY A N 1
ATOM 7520 C CA . GLY A 1 988 ? 4.799 19.680 -25.305 1.00 76.25 988 GLY A CA 1
ATOM 7521 C C . GLY A 1 988 ? 3.771 19.333 -24.222 1.00 76.25 988 GLY A C 1
ATOM 7522 O O . GLY A 1 988 ? 2.589 19.620 -24.396 1.00 76.25 988 GLY A O 1
ATOM 7523 N N . ASP A 1 989 ? 4.213 18.783 -23.082 1.00 74.25 989 ASP A N 1
ATOM 7524 C CA . ASP A 1 989 ? 3.353 18.517 -21.915 1.00 74.25 989 ASP A CA 1
ATOM 7525 C C . ASP A 1 989 ? 2.671 19.800 -21.412 1.00 74.25 989 ASP A C 1
ATOM 7527 O O . ASP A 1 989 ? 1.493 19.776 -21.065 1.00 74.25 989 ASP A O 1
ATOM 7531 N N . PHE A 1 990 ? 3.397 20.923 -21.395 1.00 81.12 990 PHE A N 1
ATOM 7532 C CA . PHE A 1 990 ? 2.893 22.234 -20.985 1.00 81.12 990 PHE A CA 1
ATOM 7533 C C . PHE A 1 990 ? 1.772 22.734 -21.902 1.00 81.12 990 PHE A C 1
ATOM 7535 O O . PHE A 1 990 ? 0.687 23.070 -21.425 1.00 81.12 990 PHE A O 1
ATOM 7542 N N . ILE A 1 991 ? 2.002 22.731 -23.220 1.00 83.69 991 ILE A N 1
ATOM 7543 C CA . ILE A 1 991 ? 0.997 23.144 -24.208 1.00 83.69 991 ILE A CA 1
ATOM 7544 C C . ILE A 1 991 ? -0.226 22.220 -24.126 1.00 83.69 991 ILE A C 1
ATOM 7546 O O . ILE A 1 991 ? -1.344 22.705 -23.958 1.00 83.69 991 ILE A O 1
ATOM 7550 N N . ALA A 1 992 ? -0.025 20.898 -24.143 1.00 79.50 992 ALA A N 1
ATOM 7551 C CA . ALA A 1 992 ? -1.114 19.928 -24.027 1.00 79.50 992 ALA A CA 1
ATOM 7552 C C . ALA A 1 992 ? -1.883 20.050 -22.697 1.00 79.50 992 ALA A C 1
ATOM 7554 O O . ALA A 1 992 ? -3.103 19.883 -22.672 1.00 79.50 992 ALA A O 1
ATOM 7555 N N . GLY A 1 993 ? -1.205 20.399 -21.600 1.00 70.25 993 GLY A N 1
ATOM 7556 C CA . GLY A 1 993 ? -1.827 20.691 -20.310 1.00 70.25 993 GLY A CA 1
ATOM 7557 C C . GLY A 1 993 ? -2.862 21.815 -20.396 1.00 70.25 993 GLY A C 1
ATOM 7558 O O . GLY A 1 993 ? -3.953 21.677 -19.845 1.00 70.25 993 GLY A O 1
ATOM 7559 N N . PHE A 1 994 ? -2.579 22.878 -21.152 1.00 79.31 994 PHE A N 1
ATOM 7560 C CA . PHE A 1 994 ? -3.540 23.962 -21.376 1.00 79.31 994 PHE A CA 1
ATOM 7561 C C . PHE A 1 994 ? -4.636 23.631 -22.396 1.00 79.31 994 PHE A C 1
ATOM 7563 O O . PHE A 1 994 ? -5.757 24.106 -22.224 1.00 79.31 994 PHE A O 1
ATOM 7570 N N . GLU A 1 995 ? -4.357 22.825 -23.424 1.00 79.12 995 GLU A N 1
ATOM 7571 C CA . GLU A 1 995 ? -5.374 22.462 -24.426 1.00 79.12 995 GLU A CA 1
ATOM 7572 C C . GLU A 1 995 ? -6.362 21.387 -23.929 1.00 79.12 995 GLU A C 1
ATOM 7574 O O . GLU A 1 995 ? -7.540 21.436 -24.280 1.00 79.12 995 GLU A O 1
ATOM 7579 N N . ILE A 1 996 ? -5.913 20.404 -23.128 1.00 77.81 996 ILE A N 1
ATOM 7580 C CA . ILE A 1 996 ? -6.746 19.242 -22.745 1.00 77.81 996 ILE A CA 1
ATOM 7581 C C . ILE A 1 996 ? -6.852 18.954 -21.239 1.00 77.81 996 ILE A C 1
ATOM 7583 O O . ILE A 1 996 ? -7.645 18.090 -20.865 1.00 77.81 996 ILE A O 1
ATOM 7587 N N . SER A 1 997 ? -6.109 19.651 -20.366 1.00 64.12 997 SER A N 1
ATOM 7588 C CA . SER A 1 997 ? -6.061 19.490 -18.890 1.00 64.12 997 SER A CA 1
ATOM 7589 C C . SER A 1 997 ? -5.611 18.119 -18.352 1.00 64.12 997 SER A C 1
ATOM 7591 O O . SER A 1 997 ? -4.750 18.047 -17.481 1.00 64.12 997 SER A O 1
ATOM 7593 N N . SER A 1 998 ? -6.187 17.011 -18.821 1.00 58.91 998 SER A N 1
ATOM 7594 C CA . SER A 1 998 ? -5.756 15.639 -18.525 1.00 58.91 998 SER A CA 1
ATOM 7595 C C . SER A 1 998 ? -6.355 14.651 -19.531 1.00 58.91 998 SER A C 1
ATOM 7597 O O . SER A 1 998 ? -7.412 14.905 -20.108 1.00 58.91 998 SER A O 1
ATOM 7599 N N . GLY A 1 999 ? -5.760 13.463 -19.679 1.00 55.94 999 GLY A N 1
ATOM 7600 C CA . GLY A 1 999 ? -6.332 12.403 -20.524 1.00 55.94 999 GLY A CA 1
ATOM 7601 C C . GLY A 1 999 ? -7.731 11.931 -20.090 1.00 55.94 999 GLY A C 1
ATOM 7602 O O . GLY A 1 999 ? -8.513 11.465 -20.917 1.00 55.94 999 GLY A O 1
ATOM 7603 N N . ALA A 1 1000 ? -8.081 12.089 -18.807 1.00 58.81 1000 ALA A N 1
ATOM 7604 C CA . ALA A 1 1000 ? -9.426 11.820 -18.295 1.00 58.81 1000 ALA A CA 1
ATOM 7605 C C . ALA A 1 1000 ? -10.428 12.923 -18.681 1.00 58.81 1000 ALA A C 1
ATOM 7607 O O . ALA A 1 1000 ? -11.553 12.618 -19.072 1.00 58.81 1000 ALA A O 1
ATOM 7608 N N . TYR A 1 1001 ? -10.014 14.195 -18.631 1.00 63.47 1001 TYR A N 1
ATOM 7609 C CA . TYR A 1 1001 ? -10.819 15.314 -19.130 1.00 63.47 1001 TYR A CA 1
ATOM 7610 C C . TYR A 1 1001 ? -11.038 15.193 -20.644 1.00 63.47 1001 TYR A C 1
ATOM 7612 O O . TYR A 1 1001 ? -12.173 15.302 -21.105 1.00 63.47 1001 TYR A O 1
ATOM 7620 N N . TYR A 1 1002 ? -9.989 14.854 -21.402 1.00 74.38 1002 TYR A N 1
ATOM 7621 C CA . TYR A 1 1002 ? -10.078 14.624 -22.843 1.00 74.38 1002 TYR A CA 1
ATOM 7622 C C . TYR A 1 1002 ? -11.115 13.551 -23.200 1.00 74.38 1002 TYR A C 1
ATOM 7624 O O . TYR A 1 1002 ? -12.084 13.843 -23.899 1.00 74.38 1002 TYR A O 1
ATOM 7632 N N . ARG A 1 1003 ? -10.981 12.336 -22.647 1.00 76.62 1003 ARG A N 1
ATOM 7633 C CA . ARG A 1 1003 ? -11.927 11.231 -22.896 1.00 76.62 1003 ARG A CA 1
ATOM 7634 C C . ARG A 1 1003 ? -13.361 11.524 -22.437 1.00 76.62 1003 ARG A C 1
ATOM 7636 O O . ARG A 1 1003 ? -14.297 10.928 -22.953 1.00 76.62 1003 ARG A O 1
ATOM 7643 N N . LYS A 1 1004 ? -13.565 12.461 -21.505 1.00 75.19 1004 LYS A N 1
ATOM 7644 C CA . LYS A 1 1004 ? -14.906 12.854 -21.044 1.00 75.19 1004 LYS A CA 1
ATOM 7645 C C . LYS A 1 1004 ? -15.534 14.008 -21.838 1.00 75.19 1004 LYS A C 1
ATOM 7647 O O . LYS A 1 1004 ? -16.760 14.064 -21.919 1.00 75.19 1004 LYS A O 1
ATOM 7652 N N . PHE A 1 1005 ? -14.736 14.926 -22.393 1.00 73.88 1005 PHE A N 1
ATOM 7653 C CA . PHE A 1 1005 ? -15.238 16.206 -22.920 1.00 73.88 1005 PHE A CA 1
ATOM 7654 C C . PHE A 1 1005 ? -14.698 16.635 -24.297 1.00 73.88 1005 PHE A C 1
ATOM 7656 O O . PHE A 1 1005 ? -15.333 17.473 -24.930 1.00 73.88 1005 PHE A O 1
ATOM 7663 N N . LEU A 1 1006 ? -13.565 16.096 -24.766 1.00 78.94 1006 LEU A N 1
ATOM 7664 C CA . LEU A 1 1006 ? -12.853 16.560 -25.976 1.00 78.94 1006 LEU A CA 1
ATOM 7665 C C . LEU A 1 1006 ? -12.539 15.447 -27.001 1.00 78.94 1006 LEU A C 1
ATOM 7667 O O . LEU A 1 1006 ? -11.981 15.730 -28.059 1.00 78.94 1006 LEU A O 1
ATOM 7671 N N . GLN A 1 1007 ? -12.888 14.187 -26.712 1.00 88.31 1007 GLN A N 1
ATOM 7672 C CA . GLN A 1 1007 ? -12.661 13.062 -27.633 1.00 88.31 1007 GLN A CA 1
ATOM 7673 C C . GLN A 1 1007 ? -13.546 13.090 -28.889 1.00 88.31 1007 GLN A C 1
ATOM 7675 O O . GLN A 1 1007 ? -13.263 12.375 -29.841 1.00 88.31 1007 GLN A O 1
ATOM 7680 N N . SER A 1 1008 ? -14.607 13.897 -28.914 1.00 87.75 1008 SER A N 1
ATOM 7681 C CA . SER A 1 1008 ? -15.411 14.146 -30.117 1.00 87.75 1008 SER A CA 1
ATOM 7682 C C . SER A 1 1008 ? -15.153 15.565 -30.628 1.00 87.75 1008 SER A C 1
ATOM 7684 O O . SER A 1 1008 ? -14.825 16.431 -29.816 1.00 87.75 1008 SER A O 1
ATOM 7686 N N . PRO A 1 1009 ? -15.305 15.845 -31.936 1.00 88.25 1009 PRO A N 1
ATOM 7687 C CA . PRO A 1 1009 ? -15.034 17.169 -32.490 1.00 88.25 1009 PRO A CA 1
ATOM 7688 C C . PRO A 1 1009 ? -15.847 18.284 -31.816 1.00 88.25 1009 PRO A C 1
ATOM 7690 O O . PRO A 1 1009 ? -17.080 18.267 -31.821 1.00 88.25 1009 PRO A O 1
ATOM 7693 N N . VAL A 1 1010 ? -15.150 19.275 -31.257 1.00 84.00 1010 VAL A N 1
ATOM 7694 C CA . VAL A 1 1010 ? -15.744 20.400 -30.520 1.00 84.00 1010 VAL A CA 1
ATOM 7695 C C . VAL A 1 1010 ? -15.613 21.700 -31.304 1.00 84.00 1010 VAL A C 1
ATOM 7697 O O . VAL A 1 1010 ? -14.615 21.941 -31.976 1.00 84.00 1010 VAL A O 1
ATOM 7700 N N . TRP A 1 1011 ? -16.601 22.586 -31.187 1.00 79.44 1011 TRP A N 1
ATOM 7701 C CA . TRP A 1 1011 ? -16.463 23.972 -31.631 1.00 79.44 1011 TRP A CA 1
ATOM 7702 C C . TRP A 1 1011 ? -16.357 24.886 -30.400 1.00 79.44 1011 TRP A C 1
ATOM 7704 O O . TRP A 1 1011 ? -17.364 25.083 -29.717 1.00 79.44 1011 TRP A O 1
ATOM 7714 N N . PRO A 1 1012 ? -15.174 25.457 -30.092 1.00 62.41 1012 PRO A N 1
ATOM 7715 C CA . PRO A 1 1012 ? -14.985 26.314 -28.915 1.00 62.41 1012 PRO A CA 1
ATOM 7716 C C . PRO A 1 1012 ? -15.602 27.720 -29.065 1.00 62.41 1012 PRO A C 1
ATOM 7718 O O . PRO A 1 1012 ? -15.541 28.525 -28.138 1.00 62.41 1012 PRO A O 1
ATOM 7721 N N . GLY A 1 1013 ? -16.215 28.025 -30.215 1.00 59.34 1013 GLY A N 1
ATOM 7722 C CA . GLY A 1 1013 ? -16.891 29.291 -30.488 1.00 59.34 1013 GLY A CA 1
ATOM 7723 C C . GLY A 1 1013 ? -16.035 30.323 -31.232 1.00 59.34 1013 GLY A C 1
ATOM 7724 O O . GLY A 1 1013 ? -14.921 30.053 -31.683 1.00 59.34 1013 GLY A O 1
ATOM 7725 N N . ALA A 1 1014 ? -16.594 31.530 -31.367 1.00 62.59 1014 ALA A N 1
ATOM 7726 C CA . ALA A 1 1014 ? -15.983 32.677 -32.044 1.00 62.59 1014 ALA A CA 1
ATOM 7727 C C . ALA A 1 1014 ? -15.435 32.340 -33.457 1.00 62.59 1014 ALA A C 1
ATOM 7729 O O . ALA A 1 1014 ? -16.066 31.612 -34.233 1.00 62.59 1014 ALA A O 1
ATOM 7730 N N . ALA A 1 1015 ? -14.272 32.898 -33.806 1.00 57.16 1015 ALA A N 1
ATOM 7731 C CA . ALA A 1 1015 ? -13.643 32.767 -35.121 1.00 57.16 1015 ALA A CA 1
ATOM 7732 C C . ALA A 1 1015 ? -12.943 31.410 -35.364 1.00 57.16 1015 ALA A C 1
ATOM 7734 O O . ALA A 1 1015 ? -12.361 31.214 -36.433 1.00 57.16 1015 ALA A O 1
ATOM 7735 N N . SER A 1 1016 ? -12.956 30.484 -34.395 1.00 63.75 1016 SER A N 1
ATOM 7736 C CA . SER A 1 1016 ? -12.329 29.161 -34.534 1.00 63.75 1016 SER A CA 1
ATOM 7737 C C . SER A 1 1016 ? -13.135 28.216 -35.426 1.00 63.75 1016 SER A C 1
ATOM 7739 O O . SER A 1 1016 ? -14.366 28.311 -35.504 1.00 63.75 1016 SER A O 1
ATOM 7741 N N . GLY A 1 1017 ? -12.437 27.307 -36.109 1.00 74.56 1017 GLY A N 1
ATOM 7742 C CA . GLY A 1 1017 ? -13.054 26.205 -36.838 1.00 74.56 1017 GLY A CA 1
ATOM 7743 C C . GLY A 1 1017 ? -13.508 25.096 -35.891 1.00 74.56 1017 GLY A C 1
ATOM 7744 O O . GLY A 1 1017 ? -13.536 25.262 -34.670 1.00 74.56 1017 GLY A O 1
ATOM 7745 N N . LEU A 1 1018 ? -13.873 23.950 -36.459 1.00 84.44 1018 LEU A N 1
ATOM 7746 C CA . LEU A 1 1018 ? -14.072 22.731 -35.680 1.00 84.44 1018 LEU A CA 1
ATOM 7747 C C . LEU A 1 1018 ? -12.702 22.225 -35.196 1.00 84.44 1018 LEU A C 1
ATOM 7749 O O . LEU A 1 1018 ? -11.766 22.137 -35.988 1.00 84.44 1018 LEU A O 1
ATOM 7753 N N . THR A 1 1019 ? -12.575 21.917 -33.908 1.00 87.31 1019 THR A N 1
ATOM 7754 C CA . THR A 1 1019 ? -11.314 21.527 -33.264 1.00 87.31 1019 THR A CA 1
ATOM 7755 C C . THR A 1 1019 ? -11.358 20.061 -32.840 1.00 87.31 1019 THR A C 1
ATOM 7757 O O . THR A 1 1019 ? -12.356 19.591 -32.289 1.00 87.31 1019 THR A O 1
ATOM 7760 N N . ILE A 1 1020 ? -10.264 19.338 -33.085 1.00 90.00 1020 ILE A N 1
ATOM 7761 C CA . ILE A 1 1020 ? -10.066 17.944 -32.672 1.00 90.00 1020 ILE A CA 1
ATOM 7762 C C . ILE A 1 1020 ? -8.707 17.764 -31.983 1.00 90.00 1020 ILE A C 1
ATOM 7764 O O . ILE A 1 1020 ? -7.833 18.625 -32.067 1.00 90.00 1020 ILE A O 1
ATOM 7768 N N . GLY A 1 1021 ? -8.506 16.621 -31.324 1.00 88.06 1021 GLY A N 1
ATOM 7769 C CA . GLY A 1 1021 ? -7.222 16.281 -30.706 1.00 88.06 1021 GLY A CA 1
ATOM 7770 C C . GLY A 1 1021 ? -6.730 17.317 -29.686 1.00 88.06 1021 GLY A C 1
ATOM 7771 O O . GLY A 1 1021 ? -7.524 17.917 -28.963 1.00 88.06 1021 GLY A O 1
ATOM 7772 N N . VAL A 1 1022 ? -5.415 17.536 -29.635 1.00 86.06 1022 VAL A N 1
ATOM 7773 C CA . VAL A 1 1022 ? -4.790 18.572 -28.796 1.00 86.06 1022 VAL A CA 1
ATOM 7774 C C . VAL A 1 1022 ? -4.744 19.894 -29.577 1.00 86.06 1022 VAL A C 1
ATOM 7776 O O . VAL A 1 1022 ? -3.714 20.274 -30.123 1.00 86.06 1022 VAL A O 1
ATOM 7779 N N . GLY A 1 1023 ? -5.890 20.571 -29.687 1.00 78.69 1023 GLY A N 1
ATOM 7780 C CA . GLY A 1 1023 ? -5.989 21.905 -30.299 1.00 78.69 1023 GLY A CA 1
ATOM 7781 C C . GLY A 1 1023 ? -5.896 21.960 -31.835 1.00 78.69 1023 GLY A C 1
ATOM 7782 O O . GLY A 1 1023 ? -5.677 23.036 -32.389 1.00 78.69 1023 GLY A O 1
ATOM 7783 N N . TYR A 1 1024 ? -6.063 20.841 -32.551 1.00 87.94 1024 TYR A N 1
ATOM 7784 C CA . TYR A 1 1024 ? -6.004 20.805 -34.019 1.00 87.94 1024 TYR A CA 1
ATOM 7785 C C . TYR A 1 1024 ? -7.274 21.433 -34.621 1.00 87.94 1024 TYR A C 1
ATOM 7787 O O . TYR A 1 1024 ? -8.337 20.812 -34.669 1.00 87.94 1024 TYR A O 1
ATOM 7795 N N . ASP A 1 1025 ? -7.175 22.684 -35.070 1.00 85.88 1025 ASP A N 1
ATOM 7796 C CA . ASP A 1 1025 ? -8.277 23.474 -35.635 1.00 85.88 1025 ASP A CA 1
ATOM 7797 C C . ASP A 1 1025 ? -8.371 23.297 -37.162 1.00 85.88 1025 ASP A C 1
ATOM 7799 O O . ASP A 1 1025 ? -7.509 23.757 -37.915 1.00 85.88 1025 ASP A O 1
ATOM 7803 N N . LEU A 1 1026 ? -9.441 22.642 -37.630 1.00 86.94 1026 LEU A N 1
ATOM 7804 C CA . LEU A 1 1026 ? -9.609 22.237 -39.029 1.00 86.94 1026 LEU A CA 1
ATOM 7805 C C . LEU A 1 1026 ? -9.684 23.409 -40.021 1.00 86.94 1026 LEU A C 1
ATOM 7807 O O . LEU A 1 1026 ? -9.456 23.188 -41.210 1.00 86.94 1026 LEU A O 1
ATOM 7811 N N . ARG A 1 1027 ? -9.944 24.656 -39.589 1.00 81.88 1027 ARG A N 1
ATOM 7812 C CA . ARG A 1 1027 ? -9.932 25.804 -40.524 1.00 81.88 1027 ARG A CA 1
ATOM 7813 C C . ARG A 1 1027 ? -8.537 26.094 -41.095 1.00 81.88 1027 ARG A C 1
ATOM 7815 O O . ARG A 1 1027 ? -8.450 26.734 -42.134 1.00 81.88 1027 ARG A O 1
ATOM 7822 N N . HIS A 1 1028 ? -7.475 25.655 -40.410 1.00 76.75 1028 HIS A N 1
ATOM 7823 C CA . HIS A 1 1028 ? -6.076 25.926 -40.775 1.00 76.75 1028 HIS A CA 1
ATOM 7824 C C . HIS A 1 1028 ? -5.414 24.788 -41.564 1.00 76.75 1028 HIS A C 1
ATOM 7826 O O . HIS A 1 1028 ? -4.232 24.885 -41.865 1.00 76.75 1028 HIS A O 1
ATOM 7832 N N . ALA A 1 1029 ? -6.146 23.714 -41.873 1.00 80.19 1029 ALA A N 1
ATOM 7833 C CA . ALA A 1 1029 ? -5.644 22.578 -42.643 1.00 80.19 1029 ALA A CA 1
ATOM 7834 C C . ALA A 1 1029 ? -6.455 22.395 -43.930 1.00 80.19 1029 ALA A C 1
ATOM 7836 O O . ALA A 1 1029 ? -7.688 22.462 -43.915 1.00 80.19 1029 ALA A O 1
ATOM 7837 N N . THR A 1 1030 ? -5.775 22.102 -45.035 1.00 82.75 1030 THR A N 1
ATOM 7838 C CA . THR A 1 1030 ? -6.407 21.637 -46.271 1.00 82.75 1030 THR A CA 1
ATOM 7839 C C . THR A 1 1030 ? -6.840 20.173 -46.162 1.00 82.75 1030 THR A C 1
ATOM 7841 O O . THR A 1 1030 ? -6.412 19.412 -45.291 1.00 82.75 1030 THR A O 1
ATOM 7844 N N . ALA A 1 1031 ? -7.664 19.747 -47.119 1.00 84.19 1031 ALA A N 1
ATOM 7845 C CA . ALA A 1 1031 ? -8.087 18.359 -47.272 1.00 84.19 1031 ALA A CA 1
ATOM 7846 C C . ALA A 1 1031 ? -6.942 17.380 -47.628 1.00 84.19 1031 ALA A C 1
ATOM 7848 O O . ALA A 1 1031 ? -7.160 16.169 -47.588 1.00 84.19 1031 ALA A O 1
ATOM 7849 N N . ALA A 1 1032 ? -5.758 17.869 -48.014 1.00 81.56 1032 ALA A N 1
ATOM 7850 C CA . ALA A 1 1032 ? -4.583 17.035 -48.274 1.00 81.56 1032 ALA A CA 1
ATOM 7851 C C . ALA A 1 1032 ? -3.798 16.800 -46.976 1.00 81.56 1032 ALA A C 1
ATOM 7853 O O . ALA A 1 1032 ? -3.712 15.665 -46.510 1.00 81.56 1032 ALA A O 1
ATOM 7854 N N . GLU A 1 1033 ? -3.347 17.881 -46.336 1.00 80.62 1033 GLU A N 1
ATOM 7855 C CA . GLU A 1 1033 ? -2.610 17.856 -45.063 1.00 80.62 1033 GLU A CA 1
ATOM 7856 C C . GLU A 1 1033 ? -3.390 17.120 -43.970 1.00 80.62 1033 GLU A C 1
ATOM 7858 O O . GLU A 1 1033 ? -2.841 16.293 -43.250 1.00 80.62 1033 GLU A O 1
ATOM 7863 N N . PHE A 1 1034 ? -4.703 17.358 -43.861 1.00 90.06 1034 PHE A N 1
ATOM 7864 C CA . PHE A 1 1034 ? -5.525 16.650 -42.882 1.00 90.06 1034 PHE A CA 1
ATOM 7865 C C . PHE A 1 1034 ? -5.505 15.127 -43.092 1.00 90.06 1034 PHE A C 1
ATOM 7867 O O . PHE A 1 1034 ? -5.427 14.376 -42.119 1.00 90.06 1034 PHE A O 1
ATOM 7874 N N . ARG A 1 1035 ? -5.531 14.661 -44.350 1.00 90.00 1035 ARG A N 1
ATOM 7875 C CA . ARG A 1 1035 ? -5.418 13.229 -44.655 1.00 90.00 1035 ARG A CA 1
ATOM 7876 C C . ARG A 1 1035 ? -4.027 12.703 -44.333 1.00 90.00 1035 ARG A C 1
ATOM 7878 O O . ARG A 1 1035 ? -3.950 11.627 -43.747 1.00 90.00 1035 ARG A O 1
ATOM 7885 N N . GLU A 1 1036 ? -2.963 13.431 -44.661 1.00 85.19 1036 GLU A N 1
ATOM 7886 C CA . GLU A 1 1036 ? -1.592 13.044 -44.303 1.00 85.19 1036 GLU A CA 1
ATOM 7887 C C . GLU A 1 1036 ? -1.441 12.877 -42.784 1.00 85.19 1036 GLU A C 1
ATOM 7889 O O . GLU A 1 1036 ? -1.001 11.830 -42.313 1.00 85.19 1036 GLU A O 1
ATOM 7894 N N . HIS A 1 1037 ? -1.881 13.874 -42.013 1.00 89.50 1037 HIS A N 1
ATOM 7895 C CA . HIS A 1 1037 ? -1.720 13.893 -40.562 1.00 89.50 1037 HIS A CA 1
ATOM 7896 C C . HIS A 1 1037 ? -2.578 12.846 -39.842 1.00 89.50 1037 HIS A C 1
ATOM 7898 O O . HIS A 1 1037 ? -2.115 12.261 -38.868 1.00 89.50 1037 HIS A O 1
ATOM 7904 N N . TRP A 1 1038 ? -3.820 12.604 -40.281 1.00 92.38 1038 TRP A N 1
ATOM 7905 C CA . TRP A 1 1038 ? -4.780 11.806 -39.503 1.00 92.38 1038 TRP A CA 1
ATOM 7906 C C . TRP A 1 1038 ? -5.098 10.415 -40.067 1.00 92.38 1038 TRP A C 1
ATOM 7908 O O . TRP A 1 1038 ? -5.512 9.550 -39.293 1.00 92.38 1038 TRP A O 1
ATOM 7918 N N . SER A 1 1039 ? -4.887 10.134 -41.360 1.00 89.25 1039 SER A N 1
ATOM 7919 C CA . SER A 1 1039 ? -5.168 8.794 -41.928 1.00 89.25 1039 SER A CA 1
ATOM 7920 C C . SER A 1 1039 ? -4.330 7.646 -41.333 1.00 89.25 1039 SER A C 1
ATOM 7922 O O . SER A 1 1039 ? -4.830 6.522 -41.317 1.00 89.25 1039 SER A O 1
ATOM 7924 N N . PRO A 1 1040 ? -3.109 7.860 -40.793 1.00 90.00 1040 PRO A N 1
ATOM 7925 C CA . PRO A 1 1040 ? -2.406 6.827 -40.025 1.00 90.00 1040 PRO A CA 1
ATOM 7926 C C . PRO A 1 1040 ? -3.098 6.436 -38.706 1.00 90.00 1040 PRO A C 1
ATOM 7928 O O . PRO A 1 1040 ? -2.758 5.404 -38.123 1.00 90.00 1040 PRO A O 1
ATOM 7931 N N . HIS A 1 1041 ? -4.046 7.251 -38.224 1.00 89.06 1041 HIS A N 1
ATOM 7932 C CA . HIS A 1 1041 ? -4.607 7.166 -36.872 1.00 89.06 1041 HIS A CA 1
ATOM 7933 C C . HIS A 1 1041 ? -6.139 7.013 -36.808 1.00 89.06 1041 HIS A C 1
ATOM 7935 O O . HIS A 1 1041 ? -6.648 6.547 -35.789 1.00 89.06 1041 HIS A O 1
ATOM 7941 N N . LEU A 1 1042 ? -6.878 7.394 -37.857 1.00 91.44 1042 LEU A N 1
ATOM 7942 C CA . LEU A 1 1042 ? -8.346 7.329 -37.932 1.00 91.44 1042 LEU A CA 1
ATOM 7943 C C . LEU A 1 1042 ? -8.807 6.474 -39.124 1.00 91.44 1042 LEU A C 1
ATOM 7945 O O . LEU A 1 1042 ? -8.064 6.249 -40.077 1.00 91.44 1042 LEU A O 1
ATOM 7949 N N . THR A 1 1043 ? -10.053 5.993 -39.092 1.00 89.88 1043 THR A N 1
ATOM 7950 C CA . THR A 1 1043 ? -10.621 5.204 -40.199 1.00 89.88 1043 THR A CA 1
ATOM 7951 C C . THR A 1 1043 ? -10.953 6.086 -41.413 1.00 89.88 1043 THR A C 1
ATOM 7953 O O . THR A 1 1043 ? -11.288 7.259 -41.234 1.00 89.88 1043 THR A O 1
ATOM 7956 N N . PRO A 1 1044 ? -10.944 5.547 -42.652 1.00 87.62 1044 PRO A N 1
ATOM 7957 C CA . PRO A 1 1044 ? -11.263 6.328 -43.853 1.00 87.62 1044 PRO A CA 1
ATOM 7958 C C . PRO A 1 1044 ? -12.635 7.025 -43.821 1.00 87.62 1044 PRO A C 1
ATOM 7960 O O . PRO A 1 1044 ? -12.751 8.146 -44.303 1.00 87.62 1044 PRO A O 1
ATOM 7963 N N . ASP A 1 1045 ? -13.654 6.409 -43.206 1.00 89.12 1045 ASP A N 1
ATOM 7964 C CA . ASP A 1 1045 ? -14.972 7.037 -42.996 1.00 89.12 1045 ASP A CA 1
ATOM 7965 C C . ASP A 1 1045 ? -14.869 8.306 -42.134 1.00 89.12 1045 ASP A C 1
ATOM 7967 O O . ASP A 1 1045 ? -15.303 9.384 -42.541 1.00 89.12 1045 ASP A O 1
ATOM 7971 N N . VAL A 1 1046 ? -14.217 8.199 -40.971 1.00 90.38 1046 VAL A N 1
ATOM 7972 C CA . VAL A 1 1046 ? -13.997 9.330 -40.061 1.00 90.38 1046 VAL A CA 1
ATOM 7973 C C . VAL A 1 1046 ? -13.167 10.424 -40.737 1.00 90.38 1046 VAL A C 1
ATOM 7975 O O . VAL A 1 1046 ? -13.469 11.605 -40.570 1.00 90.38 1046 VAL A O 1
ATOM 7978 N N . ILE A 1 1047 ? -12.166 10.049 -41.538 1.00 92.12 1047 ILE A N 1
ATOM 7979 C CA . ILE A 1 1047 ? -11.352 10.992 -42.308 1.00 92.12 1047 ILE A CA 1
ATOM 7980 C C . ILE A 1 1047 ? -12.208 11.788 -43.295 1.00 92.12 1047 ILE A C 1
ATOM 7982 O O . ILE A 1 1047 ? -12.220 13.013 -43.211 1.00 92.12 1047 ILE A O 1
ATOM 7986 N N . GLU A 1 1048 ? -12.968 11.141 -44.181 1.00 91.44 1048 GLU A N 1
ATOM 7987 C CA . GLU A 1 1048 ? -13.782 11.858 -45.175 1.00 91.44 1048 GLU A CA 1
ATOM 7988 C C . GLU A 1 1048 ? -14.886 12.711 -44.524 1.00 91.44 1048 GLU A C 1
ATOM 7990 O O . GLU A 1 1048 ? -15.158 13.833 -44.967 1.00 91.44 1048 GLU A O 1
ATOM 7995 N N . ARG A 1 1049 ? -15.465 12.245 -43.407 1.00 91.38 1049 ARG A N 1
ATOM 7996 C CA . ARG A 1 1049 ? -16.429 13.019 -42.606 1.00 91.38 1049 ARG A CA 1
ATOM 7997 C C . ARG A 1 1049 ? -15.825 14.285 -41.989 1.00 91.38 1049 ARG A C 1
ATOM 7999 O O . ARG A 1 1049 ? -16.537 15.280 -41.862 1.00 91.38 1049 ARG A O 1
ATOM 8006 N N . LEU A 1 1050 ? -14.540 14.273 -41.626 1.00 90.31 1050 LEU A N 1
ATOM 8007 C CA . LEU A 1 1050 ? -13.824 15.433 -41.075 1.00 90.31 1050 LEU A CA 1
ATOM 8008 C C . LEU A 1 1050 ? -13.252 16.351 -42.168 1.00 90.31 1050 LEU A C 1
ATOM 8010 O O . LEU A 1 1050 ? -13.306 17.572 -42.014 1.00 90.31 1050 LEU A O 1
ATOM 8014 N N . VAL A 1 1051 ? -12.810 15.797 -43.305 1.00 90.56 1051 VAL A N 1
ATOM 8015 C CA . VAL A 1 1051 ? -12.349 16.552 -44.489 1.00 90.56 1051 VAL A CA 1
ATOM 8016 C C . VAL A 1 1051 ? -13.391 17.571 -44.958 1.00 90.56 1051 VAL A C 1
ATOM 8018 O O . VAL A 1 1051 ? -13.036 18.681 -45.352 1.00 90.56 1051 VAL A O 1
ATOM 8021 N N . ALA A 1 1052 ? -14.684 17.250 -44.850 1.00 85.31 1052 ALA A N 1
ATOM 8022 C CA . ALA A 1 1052 ? -15.780 18.163 -45.182 1.00 85.31 1052 ALA A CA 1
ATOM 8023 C C . ALA A 1 1052 ? -15.788 19.484 -44.371 1.00 85.31 1052 ALA A C 1
ATOM 8025 O O . ALA A 1 1052 ? -16.503 20.423 -44.747 1.00 85.31 1052 ALA A O 1
ATOM 8026 N N . TYR A 1 1053 ? -15.007 19.569 -43.286 1.00 86.81 1053 TYR A N 1
ATOM 8027 C CA . TYR A 1 1053 ? -14.868 20.733 -42.403 1.00 86.81 1053 TYR A CA 1
ATOM 8028 C C . TYR A 1 1053 ? -13.464 21.368 -42.418 1.00 86.81 1053 TYR A C 1
ATOM 8030 O O . TYR A 1 1053 ? -13.252 22.385 -41.754 1.00 86.81 1053 TYR A O 1
ATOM 8038 N N . CYS A 1 1054 ? -12.531 20.839 -43.215 1.00 85.62 1054 CYS A N 1
ATOM 8039 C CA . CYS A 1 1054 ? -11.246 21.482 -43.495 1.00 85.62 1054 CYS A CA 1
ATOM 8040 C C . CYS A 1 1054 ? -11.445 22.836 -44.198 1.00 85.62 1054 CYS A C 1
ATOM 8042 O O . CYS A 1 1054 ? -12.303 22.970 -45.073 1.00 85.62 1054 CYS A O 1
ATOM 8044 N N . GLY A 1 1055 ? -10.686 23.858 -43.793 1.00 77.56 1055 GLY A N 1
ATOM 8045 C CA . GLY A 1 1055 ? -10.800 25.228 -44.318 1.00 77.56 1055 GLY A CA 1
ATOM 8046 C C . GLY A 1 1055 ? -12.088 25.989 -43.948 1.00 77.56 1055 GLY A C 1
ATOM 8047 O O . GLY A 1 1055 ? -12.252 27.139 -44.350 1.00 77.56 1055 GLY A O 1
ATOM 8048 N N . VAL A 1 1056 ? -13.014 25.393 -43.183 1.00 78.81 1056 VAL A N 1
ATOM 8049 C CA . VAL A 1 1056 ? -14.324 26.001 -42.877 1.00 78.81 1056 VAL A CA 1
ATOM 8050 C C . VAL A 1 1056 ? -14.190 27.066 -41.781 1.00 78.81 1056 VAL A C 1
ATOM 8052 O O . VAL A 1 1056 ? -14.157 26.769 -40.584 1.00 78.81 1056 VAL A O 1
ATOM 8055 N N . GLY A 1 1057 ? -14.093 28.323 -42.219 1.00 67.88 1057 GLY A N 1
ATOM 8056 C CA . GLY A 1 1057 ? -13.848 29.500 -41.385 1.00 67.88 1057 GLY A CA 1
ATOM 8057 C C . GLY A 1 1057 ? -15.099 30.276 -40.951 1.00 67.88 1057 GLY A C 1
ATOM 8058 O O . GLY A 1 1057 ? -16.197 29.739 -40.803 1.00 67.88 1057 GLY A O 1
ATOM 8059 N N . GLU A 1 1058 ? -14.918 31.578 -40.705 1.00 63.66 1058 GLU A N 1
ATOM 8060 C CA . GLU A 1 1058 ? -15.903 32.412 -40.003 1.00 63.66 1058 GLU A CA 1
ATOM 8061 C C . GLU A 1 1058 ? -17.240 32.578 -40.753 1.00 63.66 1058 GLU A C 1
ATOM 8063 O O . GLU A 1 1058 ? -18.294 32.558 -40.115 1.00 63.66 1058 GLU A O 1
ATOM 8068 N N . ALA A 1 1059 ? -17.213 32.637 -42.089 1.00 67.06 1059 ALA A N 1
ATOM 8069 C CA . ALA A 1 1059 ? -18.404 32.792 -42.933 1.00 67.06 1059 ALA A CA 1
ATOM 8070 C C . ALA A 1 1059 ? -19.420 31.635 -42.797 1.00 67.06 1059 ALA A C 1
ATOM 8072 O O . ALA A 1 1059 ? -20.629 31.857 -42.834 1.00 67.06 1059 ALA A O 1
ATOM 8073 N N . ASP A 1 1060 ? -18.946 30.409 -42.570 1.00 74.75 1060 ASP A N 1
ATOM 8074 C CA . ASP A 1 1060 ? -19.752 29.182 -42.562 1.00 74.75 1060 ASP A CA 1
ATOM 8075 C C . ASP A 1 1060 ? -20.280 28.828 -41.157 1.00 74.75 1060 ASP A C 1
ATOM 8077 O O . ASP A 1 1060 ? -20.096 27.720 -40.639 1.00 74.75 1060 ASP A O 1
ATOM 8081 N N . LEU A 1 1061 ? -20.915 29.795 -40.490 1.00 70.50 1061 LEU A N 1
ATOM 8082 C CA . LEU A 1 1061 ? -21.356 29.662 -39.095 1.00 70.50 1061 LEU A CA 1
ATOM 8083 C C . LEU A 1 1061 ? -22.341 28.498 -38.871 1.00 70.50 1061 LEU A C 1
ATOM 8085 O O . LEU A 1 1061 ? -22.153 27.704 -37.948 1.00 70.50 1061 LEU A O 1
ATOM 8089 N N . GLU A 1 1062 ? -23.367 28.357 -39.715 1.00 75.88 1062 GLU A N 1
ATOM 8090 C CA . GLU A 1 1062 ? -24.367 27.288 -39.552 1.00 75.88 1062 GLU A CA 1
ATOM 8091 C C . GLU A 1 1062 ? -23.792 25.897 -39.858 1.00 75.88 1062 GLU A C 1
ATOM 8093 O O . GLU A 1 1062 ? -24.122 24.932 -39.167 1.00 75.88 1062 GLU A O 1
ATOM 8098 N N . LYS A 1 1063 ? -22.857 25.793 -40.814 1.00 77.56 1063 LYS A N 1
ATOM 8099 C CA . LYS A 1 1063 ? -22.148 24.539 -41.114 1.00 77.56 1063 LYS A CA 1
ATOM 8100 C C . LYS A 1 1063 ? -21.334 24.065 -39.903 1.00 77.56 1063 LYS A C 1
ATOM 8102 O O . LYS A 1 1063 ? -21.384 22.884 -39.569 1.00 77.56 1063 LYS A O 1
ATOM 8107 N N . ARG A 1 1064 ? -20.647 24.977 -39.198 1.00 77.00 1064 ARG A N 1
ATOM 8108 C CA . ARG A 1 1064 ? -19.902 24.662 -37.960 1.00 77.00 1064 ARG A CA 1
ATOM 8109 C C . ARG A 1 1064 ? -20.817 24.275 -36.792 1.00 77.00 1064 ARG A C 1
ATOM 8111 O O . ARG A 1 1064 ? -20.503 23.326 -36.081 1.00 77.00 1064 ARG A O 1
ATOM 8118 N N . LYS A 1 1065 ? -21.971 24.934 -36.620 1.00 73.12 1065 LYS A N 1
ATOM 8119 C CA . LYS A 1 1065 ? -22.974 24.549 -35.602 1.00 73.12 1065 LYS A CA 1
ATOM 8120 C C . LYS A 1 1065 ? -23.524 23.136 -35.828 1.00 73.12 1065 LYS A C 1
ATOM 8122 O O . LYS A 1 1065 ? -23.625 22.366 -34.878 1.00 73.12 1065 LYS A O 1
ATOM 8127 N N . LEU A 1 1066 ? -23.863 22.799 -37.075 1.00 75.62 1066 LEU A N 1
ATOM 8128 C CA . LEU A 1 1066 ? -24.370 21.473 -37.452 1.00 75.62 1066 LEU A CA 1
ATOM 8129 C C . LEU A 1 1066 ? -23.302 20.374 -37.313 1.00 75.62 1066 LEU A C 1
ATOM 8131 O O . LEU A 1 1066 ? -23.637 19.242 -36.973 1.00 75.62 1066 LEU A O 1
ATOM 8135 N N . ALA A 1 1067 ? -22.021 20.701 -37.510 1.00 77.44 1067 ALA A N 1
ATOM 8136 C CA . ALA A 1 1067 ? -20.921 19.746 -37.381 1.00 77.44 1067 ALA A CA 1
ATOM 8137 C C . ALA A 1 1067 ? -20.869 19.076 -35.994 1.00 77.44 1067 ALA A C 1
ATOM 8139 O O . ALA A 1 1067 ? -20.704 17.863 -35.901 1.00 77.44 1067 ALA A O 1
ATOM 8140 N N . VAL A 1 1068 ? -21.066 19.847 -34.917 1.00 72.44 1068 VAL A N 1
ATOM 8141 C CA . VAL A 1 1068 ? -20.952 19.354 -33.529 1.00 72.44 1068 VAL A CA 1
ATOM 8142 C C . VAL A 1 1068 ? -22.042 18.328 -33.177 1.00 72.44 1068 VAL A C 1
ATOM 8144 O O . VAL A 1 1068 ? -21.822 17.466 -32.328 1.00 72.44 1068 VAL A O 1
ATOM 8147 N N . SER A 1 1069 ? -23.209 18.367 -33.832 1.00 75.94 1069 SER A N 1
ATOM 8148 C CA . SER A 1 1069 ? -24.228 17.317 -33.685 1.00 75.94 1069 SER A CA 1
ATOM 8149 C C . SER A 1 1069 ? -24.026 16.157 -34.667 1.00 75.94 1069 SER A C 1
ATOM 8151 O O . SER A 1 1069 ? -24.194 15.007 -34.270 1.00 75.94 1069 SER A O 1
ATOM 8153 N N . ALA A 1 1070 ? -23.623 16.435 -35.913 1.00 80.31 1070 ALA A N 1
ATOM 8154 C CA . ALA A 1 1070 ? -23.426 15.441 -36.978 1.00 80.31 1070 ALA A CA 1
ATOM 8155 C C . ALA A 1 1070 ? -22.118 14.621 -36.881 1.00 80.31 1070 ALA A C 1
ATOM 8157 O O . ALA A 1 1070 ? -21.914 13.680 -37.654 1.00 80.31 1070 ALA A O 1
ATOM 8158 N N . LEU A 1 1071 ? -21.225 14.988 -35.957 1.00 85.88 1071 LEU A N 1
ATOM 8159 C CA . LEU A 1 1071 ? -19.961 14.301 -35.674 1.00 85.88 1071 LEU A CA 1
ATOM 8160 C C . LEU A 1 1071 ? -19.843 13.871 -34.202 1.00 85.88 1071 LEU A C 1
ATOM 8162 O O . LEU A 1 1071 ? -18.758 13.518 -33.753 1.00 85.88 1071 LEU A O 1
ATOM 8166 N N . LYS A 1 1072 ? -20.932 13.897 -33.422 1.00 81.44 1072 LYS A N 1
ATOM 8167 C CA . LYS A 1 1072 ? -20.897 13.535 -31.991 1.00 81.44 1072 LYS A CA 1
ATOM 8168 C C . LYS A 1 1072 ? -20.557 12.052 -31.751 1.00 81.44 1072 LYS A C 1
ATOM 8170 O O . LYS A 1 1072 ? -20.083 11.689 -30.682 1.00 81.44 1072 LYS A O 1
ATOM 8175 N N . ASP A 1 1073 ? -20.819 11.204 -32.737 1.00 85.62 1073 ASP A N 1
ATOM 8176 C CA . ASP A 1 1073 ? -20.426 9.794 -32.790 1.00 85.62 1073 ASP A CA 1
ATOM 8177 C C . ASP A 1 1073 ? -18.949 9.595 -33.179 1.00 85.62 1073 ASP A C 1
ATOM 8179 O O . ASP A 1 1073 ? -18.359 8.565 -32.848 1.00 85.62 1073 ASP A O 1
ATOM 8183 N N . VAL A 1 1074 ? -18.327 10.580 -33.839 1.00 88.38 1074 VAL A N 1
ATOM 8184 C CA . VAL A 1 1074 ? -16.896 10.533 -34.150 1.00 88.38 1074 VAL A CA 1
ATOM 8185 C C . VAL A 1 1074 ? -16.110 10.612 -32.847 1.00 88.38 1074 VAL A C 1
ATOM 8187 O O . VAL A 1 1074 ? -16.266 11.543 -32.053 1.00 88.38 1074 VAL A O 1
ATOM 8190 N N . THR A 1 1075 ? -15.244 9.623 -32.649 1.00 90.12 1075 THR A N 1
ATOM 8191 C CA . THR A 1 1075 ? -14.311 9.554 -31.526 1.00 90.12 1075 THR A CA 1
ATOM 8192 C C . THR A 1 1075 ? -12.887 9.603 -32.063 1.00 90.12 1075 THR A C 1
ATOM 8194 O O . THR A 1 1075 ? -12.501 8.806 -32.915 1.00 90.12 1075 THR A O 1
ATOM 8197 N N . ILE A 1 1076 ? -12.117 10.552 -31.550 1.00 91.94 1076 ILE A N 1
ATOM 8198 C CA . ILE A 1 1076 ? -10.695 10.757 -31.785 1.00 91.94 1076 ILE A CA 1
ATOM 8199 C C . ILE A 1 1076 ? -9.970 10.139 -30.581 1.00 91.94 1076 ILE A C 1
ATOM 8201 O O . ILE A 1 1076 ? -10.141 10.633 -29.463 1.00 91.94 1076 ILE A O 1
ATOM 8205 N N . PRO A 1 1077 ? -9.199 9.049 -30.749 1.00 86.62 1077 PRO A N 1
ATOM 8206 C CA . PRO A 1 1077 ? -8.449 8.458 -29.643 1.00 86.62 1077 PRO A CA 1
ATOM 8207 C C . PRO A 1 1077 ? -7.457 9.460 -29.043 1.00 86.62 1077 PRO A C 1
ATOM 8209 O O . PRO A 1 1077 ? -6.853 10.254 -29.768 1.00 86.62 1077 PRO A O 1
ATOM 8212 N N . LEU A 1 1078 ? -7.234 9.404 -27.727 1.00 76.56 1078 LEU A N 1
ATOM 8213 C CA . LEU A 1 1078 ? -6.260 10.277 -27.055 1.00 76.56 1078 LEU A CA 1
ATOM 8214 C C . LEU A 1 1078 ? -4.834 10.025 -27.578 1.00 76.56 1078 LEU A C 1
ATOM 8216 O O . LEU A 1 1078 ? -4.005 10.926 -27.654 1.00 76.56 1078 LEU A O 1
ATOM 8220 N N . GLU A 1 1079 ? -4.577 8.786 -27.970 1.00 81.50 1079 GLU A N 1
ATOM 8221 C CA . GLU A 1 1079 ? -3.322 8.271 -28.491 1.00 81.50 1079 GLU A CA 1
ATOM 8222 C C . GLU A 1 1079 ? -3.068 8.821 -29.907 1.00 81.50 1079 GLU A C 1
ATOM 8224 O O . GLU A 1 1079 ? -1.966 9.274 -30.208 1.00 81.50 1079 GLU A O 1
ATOM 8229 N N . ALA A 1 1080 ? -4.117 8.896 -30.738 1.00 83.00 1080 ALA A N 1
ATOM 8230 C CA . ALA A 1 1080 ? -4.095 9.583 -32.031 1.00 83.00 1080 ALA A CA 1
ATOM 8231 C C . ALA A 1 1080 ? -3.886 11.097 -31.863 1.00 83.00 1080 ALA A C 1
ATOM 8233 O O . ALA A 1 1080 ? -3.067 11.698 -32.556 1.00 83.00 1080 ALA A O 1
ATOM 8234 N N . ALA A 1 1081 ? -4.592 11.705 -30.904 1.00 85.88 1081 ALA A N 1
ATOM 8235 C CA . ALA A 1 1081 ? -4.476 13.123 -30.591 1.00 85.88 1081 ALA A CA 1
ATOM 8236 C C . ALA A 1 1081 ? -3.054 13.518 -30.164 1.00 85.88 1081 ALA A C 1
ATOM 8238 O O . ALA A 1 1081 ? -2.541 14.533 -30.635 1.00 85.88 1081 ALA A O 1
ATOM 8239 N N . PHE A 1 1082 ? -2.406 12.718 -29.310 1.00 80.38 1082 PHE A N 1
ATOM 8240 C CA . PHE A 1 1082 ? -1.029 12.962 -28.879 1.00 80.38 1082 PHE A CA 1
ATOM 8241 C C . PHE A 1 1082 ? 0.016 12.656 -29.958 1.00 80.38 1082 PHE A C 1
ATOM 8243 O O . PHE A 1 1082 ? 1.015 13.372 -30.012 1.00 80.38 1082 PHE A O 1
ATOM 8250 N N . ALA A 1 1083 ? -0.201 11.656 -30.820 1.00 79.50 1083 ALA A N 1
ATOM 8251 C CA . ALA A 1 1083 ? 0.689 11.384 -31.951 1.00 79.50 1083 ALA A CA 1
ATOM 8252 C C . ALA A 1 1083 ? 0.723 12.577 -32.920 1.00 79.50 1083 ALA A C 1
ATOM 8254 O O . ALA A 1 1083 ? 1.774 13.181 -33.118 1.00 79.50 1083 ALA A O 1
ATOM 8255 N N . VAL A 1 1084 ? -0.439 13.024 -33.416 1.00 86.38 1084 VAL A N 1
ATOM 8256 C CA . VAL A 1 1084 ? -0.512 14.185 -34.323 1.00 86.38 1084 VAL A CA 1
ATOM 8257 C C . VAL A 1 1084 ? 0.019 15.460 -33.661 1.00 86.38 1084 VAL A C 1
ATOM 8259 O O . VAL A 1 1084 ? 0.729 16.244 -34.292 1.00 86.38 1084 VAL A O 1
ATOM 8262 N N . PHE A 1 1085 ? -0.256 15.661 -32.372 1.00 88.31 1085 PHE A N 1
ATOM 8263 C CA . PHE A 1 1085 ? 0.301 16.785 -31.622 1.00 88.31 1085 PHE A CA 1
ATOM 8264 C C . PHE A 1 1085 ? 1.839 16.765 -31.561 1.00 88.31 1085 PHE A C 1
ATOM 8266 O O . PHE A 1 1085 ? 2.475 17.796 -31.777 1.00 88.31 1085 PHE A O 1
ATOM 8273 N N . THR A 1 1086 ? 2.439 15.602 -31.302 1.00 80.81 1086 THR A N 1
ATOM 8274 C CA . THR A 1 1086 ? 3.891 15.463 -31.098 1.00 80.81 1086 THR A CA 1
ATOM 8275 C C . THR A 1 1086 ? 4.662 15.432 -32.418 1.00 80.81 1086 THR A C 1
ATOM 8277 O O . THR A 1 1086 ? 5.676 16.114 -32.546 1.00 80.81 1086 THR A O 1
ATOM 8280 N N . ASP A 1 1087 ? 4.165 14.692 -33.410 1.00 82.88 1087 ASP A N 1
ATOM 8281 C CA . ASP A 1 1087 ? 4.897 14.366 -34.642 1.00 82.88 1087 ASP A CA 1
ATOM 8282 C C . ASP A 1 1087 ? 4.569 15.320 -35.809 1.00 82.88 1087 ASP A C 1
ATOM 8284 O O . ASP A 1 1087 ? 5.308 15.402 -36.800 1.00 82.88 1087 ASP A O 1
ATOM 8288 N N . ILE A 1 1088 ? 3.462 16.069 -35.702 1.00 86.50 1088 ILE A N 1
ATOM 8289 C CA . ILE A 1 1088 ? 3.065 17.113 -36.656 1.00 86.50 1088 ILE A CA 1
ATOM 8290 C C . ILE A 1 1088 ? 3.098 18.497 -35.998 1.00 86.50 1088 ILE A C 1
ATOM 8292 O O . ILE A 1 1088 ? 3.898 19.344 -36.393 1.00 86.50 1088 ILE A O 1
ATOM 8296 N N . MET A 1 1089 ? 2.234 18.744 -35.005 1.00 88.12 1089 MET A N 1
ATOM 8297 C CA . MET A 1 1089 ? 1.937 20.113 -34.563 1.00 88.12 1089 MET A CA 1
ATOM 8298 C C . MET A 1 1089 ? 3.127 20.779 -33.867 1.00 88.12 1089 MET A C 1
ATOM 8300 O O . MET A 1 1089 ? 3.458 21.912 -34.205 1.00 88.12 1089 MET A O 1
ATOM 8304 N N . MET A 1 1090 ? 3.789 20.097 -32.929 1.00 88.12 1090 MET A N 1
ATOM 8305 C CA . MET A 1 1090 ? 4.937 20.654 -32.205 1.00 88.12 1090 MET A CA 1
ATOM 8306 C C . MET A 1 1090 ? 6.090 21.071 -33.148 1.00 88.12 1090 MET A C 1
ATOM 8308 O O . MET A 1 1090 ? 6.529 22.221 -33.048 1.00 88.12 1090 MET A O 1
ATOM 8312 N N . PRO A 1 1091 ? 6.540 20.242 -34.115 1.00 87.06 1091 PRO A N 1
ATOM 8313 C CA . PRO A 1 1091 ? 7.510 20.660 -35.130 1.00 87.06 1091 PRO A CA 1
ATOM 8314 C C . PRO A 1 1091 ? 7.054 21.836 -36.010 1.00 87.06 1091 PRO A C 1
ATOM 8316 O O . PRO A 1 1091 ? 7.854 22.741 -36.256 1.00 87.06 1091 PRO A O 1
ATOM 8319 N N . THR A 1 1092 ? 5.792 21.875 -36.463 1.00 86.06 1092 THR A N 1
ATOM 8320 C CA . THR A 1 1092 ? 5.281 22.998 -37.278 1.00 86.06 1092 THR A CA 1
ATOM 8321 C C . THR A 1 1092 ? 5.201 24.296 -36.472 1.00 86.06 1092 THR A C 1
ATOM 8323 O O . THR A 1 1092 ? 5.657 25.340 -36.933 1.00 86.06 1092 THR A O 1
ATOM 8326 N N . TYR A 1 1093 ? 4.660 24.272 -35.251 1.00 86.62 1093 TYR A N 1
ATOM 8327 C CA . TYR A 1 1093 ? 4.581 25.477 -34.419 1.00 86.62 1093 TYR A CA 1
ATOM 8328 C C . TYR A 1 1093 ? 5.959 25.947 -33.933 1.00 86.62 1093 TYR A C 1
ATOM 8330 O O . TYR A 1 1093 ? 6.154 27.150 -33.774 1.00 86.62 1093 TYR A O 1
ATOM 8338 N N . THR A 1 1094 ? 6.938 25.044 -33.806 1.00 90.81 1094 THR A N 1
ATOM 8339 C CA . THR A 1 1094 ? 8.351 25.419 -33.627 1.00 90.81 1094 THR A CA 1
ATOM 8340 C C . THR A 1 1094 ? 8.859 26.204 -34.836 1.00 90.81 1094 THR A C 1
ATOM 8342 O O . THR A 1 1094 ? 9.287 27.343 -34.664 1.00 90.81 1094 THR A O 1
ATOM 8345 N N . PHE A 1 1095 ? 8.692 25.684 -36.058 1.00 88.12 1095 PHE A N 1
ATOM 8346 C CA . PHE A 1 1095 ? 9.078 26.387 -37.291 1.00 88.12 1095 PHE A CA 1
ATOM 8347 C C . PHE A 1 1095 ? 8.400 27.761 -37.432 1.00 88.12 1095 PHE A C 1
ATOM 8349 O O . PHE A 1 1095 ? 9.052 28.752 -37.766 1.00 88.12 1095 PHE A O 1
ATOM 8356 N N . ARG A 1 1096 ? 7.099 27.864 -37.127 1.00 86.12 1096 ARG A N 1
ATOM 8357 C CA . ARG A 1 1096 ? 6.368 29.145 -37.158 1.00 86.12 1096 ARG A CA 1
ATOM 8358 C C . ARG A 1 1096 ? 6.942 30.162 -36.172 1.00 86.12 1096 ARG A C 1
ATOM 8360 O O . ARG A 1 1096 ? 7.087 31.328 -36.526 1.00 86.12 1096 ARG A O 1
ATOM 8367 N N . THR A 1 1097 ? 7.330 29.737 -34.971 1.00 92.69 1097 THR A N 1
ATOM 8368 C CA . THR A 1 1097 ? 8.006 30.605 -33.995 1.00 92.69 1097 THR A CA 1
ATOM 8369 C C . THR A 1 1097 ? 9.398 31.036 -34.464 1.00 92.69 1097 THR A C 1
ATOM 8371 O O . THR A 1 1097 ? 9.746 32.202 -34.288 1.00 92.69 1097 THR A O 1
ATOM 8374 N N . GLU A 1 1098 ? 10.167 30.149 -35.106 1.00 90.56 1098 GLU A N 1
ATOM 8375 C CA . GLU A 1 1098 ? 11.500 30.471 -35.650 1.00 90.56 1098 GLU A CA 1
ATOM 8376 C C . GLU A 1 1098 ? 11.437 31.534 -36.757 1.00 90.56 1098 GLU A C 1
ATOM 8378 O O . GLU A 1 1098 ? 12.298 32.407 -36.820 1.00 90.56 1098 GLU A O 1
ATOM 8383 N N . ASN A 1 1099 ? 10.377 31.528 -37.573 1.00 86.44 1099 ASN A N 1
ATOM 8384 C CA . ASN A 1 1099 ? 10.139 32.553 -38.597 1.00 86.44 1099 ASN A CA 1
ATOM 8385 C C . ASN A 1 1099 ? 9.439 33.817 -38.047 1.00 86.44 1099 ASN A C 1
ATOM 8387 O O . ASN A 1 1099 ? 9.566 34.894 -38.625 1.00 86.44 1099 ASN A O 1
ATOM 8391 N N . CYS A 1 1100 ? 8.715 33.716 -36.927 1.00 88.56 1100 CYS A N 1
ATOM 8392 C CA . CYS A 1 1100 ? 8.054 34.850 -36.272 1.00 88.56 1100 CYS A CA 1
ATOM 8393 C C . CYS A 1 1100 ? 9.038 35.765 -35.516 1.00 88.56 1100 CYS A C 1
ATOM 8395 O O . CYS A 1 1100 ? 8.751 36.951 -35.326 1.00 88.56 1100 CYS A O 1
ATOM 8397 N N . PHE A 1 1101 ? 10.174 35.232 -35.049 1.00 91.56 1101 PHE A N 1
ATOM 8398 C CA . PHE A 1 1101 ? 11.093 35.945 -34.163 1.00 91.56 1101 PHE A CA 1
ATOM 8399 C C . PHE A 1 1101 ? 12.572 35.724 -34.533 1.00 91.56 1101 PHE A C 1
ATOM 8401 O O . PHE A 1 1101 ? 13.077 34.601 -34.518 1.00 91.56 1101 PHE A O 1
ATOM 8408 N N . ASP A 1 1102 ? 13.287 36.827 -34.791 1.00 89.25 1102 ASP A N 1
ATOM 8409 C CA . ASP A 1 1102 ? 14.739 36.836 -35.020 1.00 89.25 1102 ASP A CA 1
ATOM 8410 C C . ASP A 1 1102 ? 15.520 36.217 -33.842 1.00 89.25 1102 ASP A C 1
ATOM 8412 O O . ASP A 1 1102 ? 15.117 36.338 -32.687 1.00 89.25 1102 ASP A O 1
ATOM 8416 N N . ASN A 1 1103 ? 16.701 35.651 -34.115 1.00 93.00 1103 ASN A N 1
ATOM 8417 C CA . ASN A 1 1103 ? 17.638 35.118 -33.109 1.00 93.00 1103 ASN A CA 1
ATOM 8418 C C . ASN A 1 1103 ? 17.060 33.995 -32.209 1.00 93.00 1103 ASN A C 1
ATOM 8420 O O . ASN A 1 1103 ? 17.584 33.730 -31.133 1.00 93.00 1103 ASN A O 1
ATOM 8424 N N . THR A 1 1104 ? 16.008 33.292 -32.634 1.00 92.19 1104 THR A N 1
ATOM 8425 C CA . THR A 1 1104 ? 15.390 32.168 -31.894 1.00 92.19 1104 THR A CA 1
ATOM 8426 C C . THR A 1 1104 ? 16.334 30.989 -31.637 1.00 92.19 1104 THR A C 1
ATOM 8428 O O . THR A 1 1104 ? 16.196 30.308 -30.621 1.00 92.19 1104 THR A O 1
ATOM 8431 N N . LEU A 1 1105 ? 17.335 30.769 -32.496 1.00 87.50 1105 LEU A N 1
ATOM 8432 C CA . LEU A 1 1105 ? 18.416 29.795 -32.265 1.00 87.50 1105 LEU A CA 1
ATOM 8433 C C . LEU A 1 1105 ? 19.349 30.183 -31.100 1.00 87.50 1105 LEU A C 1
ATOM 8435 O O . LEU A 1 1105 ? 20.041 29.323 -30.568 1.00 87.50 1105 LEU A O 1
ATOM 8439 N N . GLU A 1 1106 ? 19.349 31.450 -30.677 1.00 90.12 1106 GLU A N 1
ATOM 8440 C CA . GLU A 1 1106 ? 20.094 31.944 -29.508 1.00 90.12 1106 GLU A CA 1
ATOM 8441 C C . GLU A 1 1106 ? 19.261 31.901 -28.216 1.00 90.12 1106 GLU A C 1
ATOM 8443 O O . GLU A 1 1106 ? 19.650 32.506 -27.221 1.00 90.12 1106 GLU A O 1
ATOM 8448 N N . LEU A 1 1107 ? 18.119 31.206 -28.212 1.00 91.94 1107 LEU A N 1
ATOM 8449 C CA . LEU A 1 1107 ? 17.350 30.902 -27.005 1.00 91.94 1107 LEU A CA 1
ATOM 8450 C C . LEU A 1 1107 ? 17.583 29.462 -26.556 1.00 91.94 1107 LEU A C 1
ATOM 8452 O O . LEU A 1 1107 ? 17.605 28.553 -27.385 1.00 91.94 1107 LEU A O 1
ATOM 8456 N N . HIS A 1 1108 ? 17.603 29.230 -25.245 1.00 94.81 1108 HIS A N 1
ATOM 8457 C CA . HIS A 1 1108 ? 17.409 27.896 -24.679 1.00 94.81 1108 HIS A CA 1
ATOM 8458 C C . HIS A 1 1108 ? 16.035 27.311 -25.058 1.00 94.81 1108 HIS A C 1
ATOM 8460 O O . HIS A 1 1108 ? 15.053 28.043 -25.212 1.00 94.81 1108 HIS A O 1
ATOM 8466 N N . ASP A 1 1109 ? 15.928 25.983 -25.158 1.00 93.62 1109 ASP A N 1
ATOM 8467 C CA . ASP A 1 1109 ? 14.715 25.322 -25.660 1.00 93.62 1109 ASP A CA 1
ATOM 8468 C C . ASP A 1 1109 ? 13.467 25.520 -24.780 1.00 93.62 1109 ASP A C 1
ATOM 8470 O O . ASP A 1 1109 ? 12.347 25.372 -25.267 1.00 93.62 1109 ASP A O 1
ATOM 8474 N N . LEU A 1 1110 ? 13.628 25.895 -23.505 1.00 91.44 1110 LEU A N 1
ATOM 8475 C CA . LEU A 1 1110 ? 12.508 26.332 -22.658 1.00 91.44 1110 LEU A CA 1
ATOM 8476 C C . LEU A 1 1110 ? 11.984 27.717 -23.062 1.00 91.44 1110 LEU A C 1
ATOM 8478 O O . LEU A 1 1110 ? 10.779 27.889 -23.225 1.00 91.44 1110 LEU A O 1
ATOM 8482 N N . SER A 1 1111 ? 12.870 28.685 -23.309 1.00 95.75 1111 SER A N 1
ATOM 8483 C CA . SER A 1 1111 ? 12.482 30.007 -23.818 1.00 95.75 1111 SER A CA 1
ATOM 8484 C C . SER A 1 1111 ? 11.880 29.906 -25.219 1.00 95.75 1111 SER A C 1
ATOM 8486 O O . SER A 1 1111 ? 10.882 30.561 -25.521 1.00 95.75 1111 SER A O 1
ATOM 8488 N N . MET A 1 1112 ? 12.411 29.005 -26.048 1.00 96.38 1112 MET A N 1
ATOM 8489 C CA . MET A 1 1112 ? 11.791 28.652 -27.320 1.00 96.38 1112 MET A CA 1
ATOM 8490 C C . MET A 1 1112 ? 10.408 28.006 -27.120 1.00 96.38 1112 MET A C 1
ATOM 8492 O O . MET A 1 1112 ? 9.441 28.429 -27.746 1.00 96.38 1112 MET A O 1
ATOM 8496 N N . GLY A 1 1113 ? 10.275 27.043 -26.202 1.00 92.69 1113 GLY A N 1
ATOM 8497 C CA . GLY A 1 1113 ? 9.010 26.377 -25.863 1.00 92.69 1113 GLY A CA 1
ATOM 8498 C C . GLY A 1 1113 ? 7.915 27.326 -25.369 1.00 92.69 1113 GLY A C 1
ATOM 8499 O O . GLY A 1 1113 ? 6.760 27.188 -25.772 1.00 92.69 1113 GLY A O 1
ATOM 8500 N N . ALA A 1 1114 ? 8.275 28.339 -24.581 1.00 96.38 1114 ALA A N 1
ATOM 8501 C CA . ALA A 1 1114 ? 7.366 29.402 -24.164 1.00 96.38 1114 ALA A CA 1
ATOM 8502 C C . ALA A 1 1114 ? 6.845 30.223 -25.358 1.00 96.38 1114 ALA A C 1
ATOM 8504 O O . ALA A 1 1114 ? 5.637 30.443 -25.473 1.00 96.38 1114 ALA A O 1
ATOM 8505 N N . LEU A 1 1115 ? 7.723 30.619 -26.291 1.00 95.25 1115 LEU A N 1
ATOM 8506 C CA . LEU A 1 1115 ? 7.302 31.307 -27.518 1.00 95.25 1115 LEU A CA 1
ATOM 8507 C C . LEU A 1 1115 ? 6.499 30.394 -28.456 1.00 95.25 1115 LEU A C 1
ATOM 8509 O O . LEU A 1 1115 ? 5.568 30.867 -29.103 1.00 95.25 1115 LEU A O 1
ATOM 8513 N N . VAL A 1 1116 ? 6.787 29.090 -28.500 1.00 94.38 1116 VAL A N 1
ATOM 8514 C CA . VAL A 1 1116 ? 5.966 28.102 -29.219 1.00 94.38 1116 VAL A CA 1
ATOM 8515 C C . VAL A 1 1116 ? 4.579 27.977 -28.598 1.00 94.38 1116 VAL A C 1
ATOM 8517 O O . VAL A 1 1116 ? 3.606 28.026 -29.341 1.00 94.38 1116 VAL A O 1
ATOM 8520 N N . SER A 1 1117 ? 4.440 27.932 -27.270 1.00 93.81 1117 SER A N 1
ATOM 8521 C CA . SER A 1 1117 ? 3.121 27.963 -26.617 1.00 93.81 1117 SER A CA 1
ATOM 8522 C C . SER A 1 1117 ? 2.359 29.260 -26.911 1.00 93.81 1117 SER A C 1
ATOM 8524 O O . SER A 1 1117 ? 1.157 29.230 -27.201 1.00 93.81 1117 SER A O 1
ATOM 8526 N N . LEU A 1 1118 ? 3.064 30.394 -26.906 1.00 93.25 1118 LEU A N 1
ATOM 8527 C CA . LEU A 1 1118 ? 2.493 31.691 -27.243 1.00 93.25 1118 LEU A CA 1
ATOM 8528 C C . LEU A 1 1118 ? 1.990 31.724 -28.693 1.00 93.25 1118 LEU A C 1
ATOM 8530 O O . LEU A 1 1118 ? 0.848 32.114 -28.925 1.00 93.25 1118 LEU A O 1
ATOM 8534 N N . VAL A 1 1119 ? 2.793 31.287 -29.667 1.00 90.19 1119 VAL A N 1
ATOM 8535 C CA . VAL A 1 1119 ? 2.416 31.245 -31.093 1.00 90.19 1119 VAL A CA 1
ATOM 8536 C C . VAL A 1 1119 ? 1.342 30.184 -31.363 1.00 90.19 1119 VAL A C 1
ATOM 8538 O O . VAL A 1 1119 ? 0.429 30.453 -32.141 1.00 90.19 1119 VAL A O 1
ATOM 8541 N N . PHE A 1 1120 ? 1.362 29.043 -30.670 1.00 85.88 1120 PHE A N 1
ATOM 8542 C CA . PHE A 1 1120 ? 0.312 28.017 -30.726 1.00 85.88 1120 PHE A CA 1
ATOM 8543 C C . PHE A 1 1120 ? -1.055 28.599 -30.342 1.00 85.88 1120 PHE A C 1
ATOM 8545 O O . PHE A 1 1120 ? -2.033 28.462 -31.075 1.00 85.88 1120 PHE A O 1
ATOM 8552 N N . ASN A 1 1121 ? -1.116 29.325 -29.223 1.00 87.88 1121 ASN A N 1
ATOM 8553 C CA . ASN A 1 1121 ? -2.366 29.863 -28.690 1.00 87.88 1121 ASN A CA 1
ATOM 8554 C C . ASN A 1 1121 ? -2.789 31.215 -29.305 1.00 87.88 1121 ASN A C 1
ATOM 8556 O O . ASN A 1 1121 ? -3.980 31.499 -29.436 1.00 87.88 1121 ASN A O 1
ATOM 8560 N N . ARG A 1 1122 ? -1.831 32.081 -29.659 1.00 84.56 1122 ARG A N 1
ATOM 8561 C CA . ARG A 1 1122 ? -2.077 33.464 -30.108 1.00 84.56 1122 ARG A CA 1
ATOM 8562 C C . ARG A 1 1122 ? -1.921 33.646 -31.619 1.00 84.56 1122 ARG A C 1
ATOM 8564 O O . ARG A 1 1122 ? -2.498 34.593 -32.162 1.00 84.56 1122 ARG A O 1
ATOM 8571 N N . GLY A 1 1123 ? -1.169 32.782 -32.294 1.00 82.31 1123 GLY A N 1
ATOM 8572 C CA . GLY A 1 1123 ? -0.701 32.953 -33.671 1.00 82.31 1123 GLY A CA 1
ATOM 8573 C C . GLY A 1 1123 ? 0.458 33.950 -33.792 1.00 82.31 1123 GLY A C 1
ATOM 8574 O O . GLY A 1 1123 ? 0.562 34.897 -33.015 1.00 82.31 1123 GLY A O 1
ATOM 8575 N N . ASP A 1 1124 ? 1.268 33.768 -34.823 1.00 83.69 1124 ASP A N 1
ATOM 8576 C CA . ASP A 1 1124 ? 2.476 34.518 -35.223 1.00 83.69 1124 ASP A CA 1
ATOM 8577 C C . ASP A 1 1124 ? 2.236 35.950 -35.750 1.00 83.69 1124 ASP A C 1
ATOM 8579 O O . ASP A 1 1124 ? 3.164 36.748 -35.835 1.00 83.69 1124 ASP A O 1
ATOM 8583 N N . SER A 1 1125 ? 1.001 36.333 -36.087 1.00 81.62 1125 SER A N 1
ATOM 8584 C CA . SER A 1 1125 ? 0.734 37.639 -36.718 1.00 81.62 1125 SER A CA 1
ATOM 8585 C C . SER A 1 1125 ? 1.233 38.860 -35.915 1.00 81.62 1125 SER A C 1
ATOM 8587 O O . SER A 1 1125 ? 0.660 39.229 -34.883 1.00 81.62 1125 SER A O 1
ATOM 8589 N N . LEU A 1 1126 ? 2.222 39.566 -36.476 1.00 88.25 1126 LEU A N 1
ATOM 8590 C CA . LEU A 1 1126 ? 2.800 40.822 -35.969 1.00 88.25 1126 LEU A CA 1
ATOM 8591 C C . LEU A 1 1126 ? 2.083 42.095 -36.477 1.00 88.25 1126 LEU A C 1
ATOM 8593 O O . LEU A 1 1126 ? 2.667 43.178 -36.488 1.00 88.25 1126 LEU A O 1
ATOM 8597 N N . SER A 1 1127 ? 0.821 41.995 -36.918 1.00 83.31 1127 SER A N 1
ATOM 8598 C CA . SER A 1 1127 ? 0.076 43.131 -37.502 1.00 83.31 1127 SER A CA 1
ATOM 8599 C C . SER A 1 1127 ? 0.037 44.377 -36.598 1.00 83.31 1127 SER A C 1
ATOM 8601 O O . SER A 1 1127 ? 0.088 44.272 -35.373 1.00 83.31 1127 SER A O 1
ATOM 8603 N N . ALA A 1 1128 ? -0.133 45.568 -37.183 1.00 83.00 1128 ALA A N 1
ATOM 8604 C CA . ALA A 1 1128 ? -0.110 46.855 -36.470 1.00 83.00 1128 ALA A CA 1
ATOM 8605 C C . ALA A 1 1128 ? -1.266 47.095 -35.463 1.00 83.00 1128 ALA A C 1
ATOM 8607 O O . ALA A 1 1128 ? -1.291 48.124 -34.792 1.00 83.00 1128 ALA A O 1
ATOM 8608 N N . LYS A 1 1129 ? -2.221 46.162 -35.325 1.00 80.00 1129 LYS A N 1
ATOM 8609 C CA . LYS A 1 1129 ? -3.367 46.271 -34.400 1.00 80.00 1129 LYS A CA 1
ATOM 8610 C C . LYS A 1 1129 ? -2.903 46.327 -32.935 1.00 80.00 1129 LYS A C 1
ATOM 8612 O O . LYS A 1 1129 ? -1.921 45.682 -32.570 1.00 80.00 1129 LYS A O 1
ATOM 8617 N N . ASP A 1 1130 ? -3.626 47.045 -32.073 1.00 85.50 1130 ASP A N 1
ATOM 8618 C CA . ASP A 1 1130 ? -3.249 47.198 -30.655 1.00 85.50 1130 ASP A CA 1
ATOM 8619 C C . ASP A 1 1130 ? -3.160 45.858 -29.900 1.00 85.50 1130 ASP A C 1
ATOM 8621 O O . ASP A 1 1130 ? -2.214 45.627 -29.152 1.00 85.50 1130 ASP A O 1
ATOM 8625 N N . SER A 1 1131 ? -4.057 44.910 -30.192 1.00 82.12 1131 SER A N 1
ATOM 8626 C CA . SER A 1 1131 ? -4.055 43.562 -29.596 1.00 82.12 1131 SER A CA 1
ATOM 8627 C C . SER A 1 1131 ? -2.879 42.665 -30.025 1.00 82.12 1131 SER A C 1
ATOM 8629 O O . SER A 1 1131 ? -2.861 41.471 -29.711 1.00 82.12 1131 SER A O 1
ATOM 8631 N N . ARG A 1 1132 ? -1.913 43.218 -30.768 1.00 90.31 1132 ARG A N 1
ATOM 8632 C CA . ARG A 1 1132 ? -0.639 42.606 -31.172 1.00 90.31 1132 ARG A CA 1
ATOM 8633 C C . ARG A 1 1132 ? 0.584 43.411 -30.709 1.00 90.31 1132 ARG A C 1
ATOM 8635 O O . ARG A 1 1132 ? 1.688 43.095 -31.140 1.00 90.31 1132 ARG A O 1
ATOM 8642 N N . LEU A 1 1133 ? 0.411 44.434 -29.866 1.00 91.69 1133 LEU A N 1
ATOM 8643 C CA . LEU A 1 1133 ? 1.504 45.284 -29.379 1.00 91.69 1133 LEU A CA 1
ATOM 8644 C C . LEU A 1 1133 ? 2.637 44.464 -28.754 1.00 91.69 1133 LEU A C 1
ATOM 8646 O O . LEU A 1 1133 ? 3.775 44.575 -29.195 1.00 91.69 1133 LEU A O 1
ATOM 8650 N N . GLU A 1 1134 ? 2.302 43.574 -27.827 1.00 95.94 1134 GLU A N 1
ATOM 8651 C CA . GLU A 1 1134 ? 3.269 42.777 -27.070 1.00 95.94 1134 GLU A CA 1
ATOM 8652 C C . GLU A 1 1134 ? 3.989 41.778 -27.985 1.00 95.94 1134 GLU A C 1
ATOM 8654 O O . GLU A 1 1134 ? 5.196 41.613 -27.891 1.00 95.94 1134 GLU A O 1
ATOM 8659 N N . MET A 1 1135 ? 3.293 41.194 -28.970 1.00 94.94 1135 MET A N 1
ATOM 8660 C CA . MET A 1 1135 ? 3.926 40.349 -29.998 1.00 94.94 1135 MET A CA 1
ATOM 8661 C C . MET A 1 1135 ? 4.982 41.127 -30.805 1.00 94.94 1135 MET A C 1
ATOM 8663 O O . MET A 1 1135 ? 6.060 40.602 -31.081 1.00 94.94 1135 MET A O 1
ATOM 8667 N N . ARG A 1 1136 ? 4.706 42.392 -31.163 1.00 96.44 1136 ARG A N 1
ATOM 8668 C CA . ARG A 1 1136 ? 5.677 43.258 -31.859 1.00 96.44 1136 ARG A CA 1
ATOM 8669 C C . ARG A 1 1136 ? 6.822 43.697 -30.945 1.00 96.44 1136 ARG A C 1
ATOM 8671 O O . ARG A 1 1136 ? 7.951 43.814 -31.416 1.00 96.44 1136 ARG A O 1
ATOM 8678 N N . ASN A 1 1137 ? 6.553 43.928 -29.661 1.00 95.62 1137 ASN A N 1
ATOM 8679 C CA . ASN A 1 1137 ? 7.585 44.245 -28.676 1.00 95.62 1137 ASN A CA 1
ATOM 8680 C C . ASN A 1 1137 ? 8.510 43.041 -28.458 1.00 95.62 1137 ASN A C 1
ATOM 8682 O O . ASN A 1 1137 ? 9.721 43.202 -28.561 1.00 95.62 1137 ASN A O 1
ATOM 8686 N N . ILE A 1 1138 ? 7.965 41.830 -28.286 1.00 96.75 1138 ILE A N 1
ATOM 8687 C CA . ILE A 1 1138 ? 8.725 40.572 -28.238 1.00 96.75 1138 ILE A CA 1
ATOM 8688 C C . ILE A 1 1138 ? 9.599 40.437 -29.487 1.00 96.75 1138 ILE A C 1
ATOM 8690 O O . ILE A 1 1138 ? 10.807 40.287 -29.349 1.00 96.75 1138 ILE A O 1
ATOM 8694 N N . ALA A 1 1139 ? 9.047 40.597 -30.696 1.00 93.00 1139 ALA A N 1
ATOM 8695 C CA . ALA A 1 1139 ? 9.837 40.545 -31.931 1.00 93.00 1139 ALA A CA 1
ATOM 8696 C C . ALA A 1 1139 ? 10.972 41.588 -31.964 1.00 93.00 1139 ALA A C 1
ATOM 8698 O O . ALA A 1 1139 ? 12.098 41.277 -32.353 1.00 93.00 1139 ALA A O 1
ATOM 8699 N N . LYS A 1 1140 ? 10.718 42.813 -31.489 1.00 95.06 1140 LYS A N 1
ATOM 8700 C CA . LYS A 1 1140 ? 11.730 43.874 -31.364 1.00 95.06 1140 LYS A CA 1
ATOM 8701 C C . LYS A 1 1140 ? 12.811 43.539 -30.326 1.00 95.06 1140 LYS A C 1
ATOM 8703 O O . LYS A 1 1140 ? 13.981 43.828 -30.566 1.00 95.06 1140 LYS A O 1
ATOM 8708 N N . HIS A 1 1141 ? 12.442 42.941 -29.195 1.00 96.31 1141 HIS A N 1
ATOM 8709 C CA . HIS A 1 1141 ? 13.364 42.518 -28.140 1.00 96.31 1141 HIS A CA 1
ATOM 8710 C C . HIS A 1 1141 ? 14.226 41.334 -28.580 1.00 96.31 1141 HIS A C 1
ATOM 8712 O O . HIS A 1 1141 ? 15.447 41.402 -28.456 1.00 96.31 1141 HIS A O 1
ATOM 8718 N N . MET A 1 1142 ? 13.609 40.326 -29.199 1.00 96.88 1142 MET A N 1
ATOM 8719 C CA . MET A 1 1142 ? 14.267 39.196 -29.854 1.00 96.88 1142 MET A CA 1
ATOM 8720 C C . MET A 1 1142 ? 15.296 39.670 -30.890 1.00 96.88 1142 MET A C 1
ATOM 8722 O O . MET A 1 1142 ? 16.478 39.348 -30.769 1.00 96.88 1142 MET A O 1
ATOM 8726 N N . LYS A 1 1143 ? 14.902 40.551 -31.824 1.00 94.00 1143 LYS A N 1
ATOM 8727 C CA . LYS A 1 1143 ? 15.807 41.162 -32.819 1.00 94.00 1143 LYS A CA 1
ATOM 8728 C C . LYS A 1 1143 ? 16.981 41.915 -32.190 1.00 94.00 1143 LYS A C 1
ATOM 8730 O O . LYS A 1 1143 ? 18.101 41.840 -32.692 1.00 94.00 1143 LYS A O 1
ATOM 8735 N N . ALA A 1 1144 ? 16.732 42.617 -31.086 1.00 91.81 1144 ALA A N 1
ATOM 8736 C CA . ALA A 1 1144 ? 17.735 43.376 -30.344 1.00 91.81 1144 ALA A CA 1
ATOM 8737 C C . ALA A 1 1144 ? 18.582 42.533 -29.366 1.00 91.81 1144 ALA A C 1
ATOM 8739 O O . ALA A 1 1144 ? 19.428 43.107 -28.685 1.00 91.81 1144 ALA A O 1
ATOM 8740 N N . ARG A 1 1145 ? 18.347 41.212 -29.261 1.00 94.88 1145 ARG A N 1
ATOM 8741 C CA . ARG A 1 1145 ? 18.918 40.311 -28.231 1.00 94.88 1145 ARG A CA 1
ATOM 8742 C C . ARG A 1 1145 ? 18.649 40.754 -26.783 1.00 94.88 1145 ARG A C 1
ATOM 8744 O O . ARG A 1 1145 ? 19.311 40.314 -25.850 1.00 94.88 1145 ARG A O 1
ATOM 8751 N N . ALA A 1 1146 ? 17.633 41.592 -26.580 1.00 94.31 1146 ALA A N 1
ATOM 8752 C CA . ALA A 1 1146 ? 17.138 42.016 -25.271 1.00 94.31 1146 ALA A CA 1
ATOM 8753 C C . ALA A 1 1146 ? 16.137 40.981 -24.728 1.00 94.31 1146 ALA A C 1
ATOM 8755 O O . ALA A 1 1146 ? 14.972 41.295 -24.468 1.00 94.31 1146 ALA A O 1
ATOM 8756 N N . PHE A 1 1147 ? 16.570 39.717 -24.663 1.00 94.56 1147 PHE A N 1
ATOM 8757 C CA . PHE A 1 1147 ? 15.707 38.585 -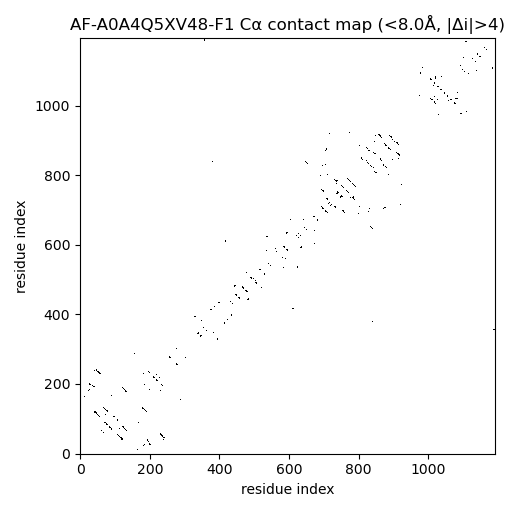24.325 1.00 94.56 1147 PHE A CA 1
ATOM 8758 C C . PHE A 1 1147 ? 15.117 38.712 -22.912 1.00 94.56 1147 PHE A C 1
ATOM 8760 O O . PHE A 1 1147 ? 13.988 38.284 -22.681 1.00 94.56 1147 PHE A O 1
ATOM 8767 N N . ASP A 1 1148 ? 15.832 39.381 -22.002 1.00 92.62 1148 ASP A N 1
ATOM 8768 C CA . ASP A 1 1148 ? 15.415 39.714 -20.635 1.00 92.62 1148 ASP A CA 1
ATOM 8769 C C . ASP A 1 1148 ? 14.002 40.322 -20.552 1.00 92.62 1148 ASP A C 1
ATOM 8771 O O . ASP A 1 1148 ? 13.276 40.078 -19.592 1.00 92.62 1148 ASP A O 1
ATOM 8775 N N . LYS A 1 1149 ? 13.578 41.055 -21.588 1.00 93.81 1149 LYS A N 1
ATOM 8776 C CA . LYS A 1 1149 ? 12.310 41.812 -21.619 1.00 93.81 1149 LYS A CA 1
ATOM 8777 C C . LYS A 1 1149 ? 11.140 41.030 -22.207 1.00 93.81 1149 LYS A C 1
ATOM 8779 O O . LYS A 1 1149 ? 9.994 41.457 -22.093 1.00 93.81 1149 LYS A O 1
ATOM 8784 N N . VAL A 1 1150 ? 11.403 39.880 -22.829 1.00 95.31 1150 VAL A N 1
ATOM 8785 C CA . VAL A 1 1150 ? 10.371 39.076 -23.500 1.00 95.31 1150 VAL A CA 1
ATOM 8786 C C . VAL A 1 1150 ? 9.381 38.491 -22.492 1.00 95.31 1150 VAL A C 1
ATOM 8788 O O . VAL A 1 1150 ? 8.179 38.543 -22.737 1.00 95.31 1150 VAL A O 1
ATOM 8791 N N . ALA A 1 1151 ? 9.849 38.014 -21.333 1.00 95.44 1151 ALA A N 1
ATOM 8792 C CA . ALA A 1 1151 ? 8.973 37.492 -20.280 1.00 95.44 1151 ALA A CA 1
ATOM 8793 C C . ALA A 1 1151 ? 7.966 38.549 -19.779 1.00 95.44 1151 ALA A C 1
ATOM 8795 O O . ALA A 1 1151 ? 6.782 38.252 -19.611 1.00 95.44 1151 ALA A O 1
ATOM 8796 N N . ASP A 1 1152 ? 8.398 39.798 -19.602 1.00 94.38 1152 ASP A N 1
ATOM 8797 C CA . ASP A 1 1152 ? 7.519 40.866 -19.119 1.00 94.38 1152 ASP A CA 1
ATOM 8798 C C . ASP A 1 1152 ? 6.490 41.307 -20.166 1.00 94.38 1152 ASP A C 1
ATOM 8800 O O . ASP A 1 1152 ? 5.341 41.556 -19.806 1.00 94.38 1152 ASP A O 1
ATOM 8804 N N . GLU A 1 1153 ? 6.828 41.304 -21.458 1.00 96.94 1153 GLU A N 1
ATOM 8805 C CA . GLU A 1 1153 ? 5.849 41.515 -22.537 1.00 96.94 1153 GLU A CA 1
ATOM 8806 C C . GLU A 1 1153 ? 4.807 40.378 -22.611 1.00 96.94 1153 GLU A C 1
ATOM 8808 O O . GLU A 1 1153 ? 3.617 40.636 -22.821 1.00 96.94 1153 GLU A O 1
ATOM 8813 N N . ILE A 1 1154 ? 5.206 39.122 -22.359 1.00 96.19 1154 ILE A N 1
ATOM 8814 C CA . ILE A 1 1154 ? 4.268 37.988 -22.261 1.00 96.19 1154 ILE A CA 1
ATOM 8815 C C . ILE A 1 1154 ? 3.276 38.212 -21.102 1.00 96.19 1154 ILE A C 1
ATOM 8817 O O . ILE A 1 1154 ? 2.064 38.081 -21.307 1.00 96.19 1154 ILE A O 1
ATOM 8821 N N . ARG A 1 1155 ? 3.746 38.629 -19.912 1.00 95.06 1155 ARG A N 1
ATOM 8822 C CA . ARG A 1 1155 ? 2.855 38.962 -18.776 1.00 95.06 1155 ARG A CA 1
ATOM 8823 C C . ARG A 1 1155 ? 2.021 40.220 -19.034 1.00 95.06 1155 ARG A C 1
ATOM 8825 O O . ARG A 1 1155 ? 0.849 40.256 -18.653 1.00 95.06 1155 ARG A O 1
ATOM 8832 N N . ALA A 1 1156 ? 2.572 41.235 -19.701 1.00 93.19 1156 ALA A N 1
ATOM 8833 C CA . ALA A 1 1156 ? 1.869 42.473 -20.043 1.00 93.19 1156 ALA A CA 1
ATOM 8834 C C . ALA A 1 1156 ? 0.667 42.221 -20.968 1.00 93.19 1156 ALA A C 1
ATOM 8836 O O . ALA A 1 1156 ? -0.365 42.887 -20.833 1.00 93.19 1156 ALA A O 1
ATOM 8837 N N . MET A 1 1157 ? 0.738 41.198 -21.830 1.00 92.69 1157 MET A N 1
ATOM 8838 C CA . MET A 1 1157 ? -0.348 40.808 -22.740 1.00 92.69 1157 MET A CA 1
ATOM 8839 C C . MET A 1 1157 ? -1.662 40.479 -22.006 1.00 92.69 1157 MET A C 1
ATOM 8841 O O . MET A 1 1157 ? -2.744 40.626 -22.581 1.00 92.69 1157 MET A O 1
ATOM 8845 N N . LYS A 1 1158 ? -1.609 40.140 -20.707 1.00 91.62 1158 LYS A N 1
ATOM 8846 C CA . LYS A 1 1158 ? -2.792 39.997 -19.837 1.00 91.62 1158 LYS A CA 1
ATOM 8847 C C . LYS A 1 1158 ? -3.688 41.245 -19.807 1.00 91.62 1158 LYS A C 1
ATOM 8849 O O . LYS A 1 1158 ? -4.882 41.111 -19.536 1.00 91.62 1158 LYS A O 1
ATOM 8854 N N . ARG A 1 1159 ? -3.185 42.443 -20.154 1.00 91.88 1159 ARG A N 1
ATOM 8855 C CA . ARG A 1 1159 ? -4.001 43.674 -20.268 1.00 91.88 1159 ARG A CA 1
ATOM 8856 C C . ARG A 1 1159 ? -5.192 43.541 -21.224 1.00 91.88 1159 ARG A C 1
ATOM 8858 O O . ARG A 1 1159 ? -6.160 44.276 -21.070 1.00 91.88 1159 ARG A O 1
ATOM 8865 N N . LEU A 1 1160 ? -5.120 42.625 -22.196 1.00 83.12 1160 LEU A N 1
ATOM 8866 C CA . LEU A 1 1160 ? -6.176 42.378 -23.184 1.00 83.12 1160 LEU A CA 1
ATOM 8867 C C . LEU A 1 1160 ? -7.387 41.626 -22.600 1.00 83.12 1160 LEU A C 1
ATOM 8869 O O . LEU A 1 1160 ? -8.433 41.576 -23.243 1.00 83.12 1160 LEU A O 1
ATOM 8873 N N . TRP A 1 1161 ? -7.238 41.034 -21.409 1.00 85.44 1161 TRP A N 1
ATOM 8874 C CA . TRP A 1 1161 ? -8.177 40.060 -20.836 1.00 85.44 1161 TRP A CA 1
ATOM 8875 C C . TRP A 1 1161 ? -8.438 40.224 -19.331 1.00 85.44 1161 TRP A C 1
ATOM 8877 O O . TRP A 1 1161 ? -9.333 39.576 -18.801 1.00 85.44 1161 TRP A O 1
ATOM 8887 N N . LYS A 1 1162 ? -7.681 41.085 -18.639 1.00 69.62 1162 LYS A N 1
ATOM 8888 C CA . LYS A 1 1162 ? -7.704 41.281 -17.173 1.00 69.62 1162 LYS A CA 1
ATOM 8889 C C . LYS A 1 1162 ? -9.085 41.515 -16.537 1.00 69.62 1162 LYS A C 1
ATOM 8891 O O . LYS A 1 1162 ? -9.237 41.262 -15.347 1.00 69.62 1162 LYS A O 1
ATOM 8896 N N . ASP A 1 1163 ? -10.057 42.005 -17.308 1.00 69.00 1163 ASP A N 1
ATOM 8897 C CA . ASP A 1 1163 ? -11.397 42.362 -16.835 1.00 69.00 1163 ASP A CA 1
ATOM 8898 C C . ASP A 1 1163 ? -12.475 41.317 -17.250 1.00 69.00 1163 ASP A C 1
ATOM 8900 O O . ASP A 1 1163 ? -13.651 41.506 -16.941 1.00 69.00 1163 ASP A O 1
ATOM 8904 N N . ASP A 1 1164 ? -12.109 40.206 -17.922 1.00 68.50 1164 ASP A N 1
ATOM 8905 C CA . ASP A 1 1164 ? -13.020 39.092 -18.259 1.00 68.50 1164 ASP A CA 1
ATOM 8906 C C . ASP A 1 1164 ? -12.754 37.844 -17.382 1.00 68.50 1164 ASP A C 1
ATOM 8908 O O . ASP A 1 1164 ? -11.771 37.125 -17.591 1.00 68.50 1164 ASP A O 1
ATOM 8912 N N . PRO A 1 1165 ? -13.644 37.509 -16.424 1.00 59.72 1165 PRO A N 1
ATOM 8913 C CA . PRO A 1 1165 ? -13.462 36.353 -15.546 1.00 59.72 1165 PRO A CA 1
ATOM 8914 C C . PRO A 1 1165 ? -13.572 34.996 -16.264 1.00 59.72 1165 PRO A C 1
ATOM 8916 O O . PRO A 1 1165 ? -13.203 33.977 -15.682 1.00 59.72 1165 PRO A O 1
ATOM 8919 N N . LYS A 1 1166 ? -14.057 34.938 -17.515 1.00 57.09 1166 LYS A N 1
ATOM 8920 C CA . LYS A 1 1166 ? -14.188 33.678 -18.273 1.00 57.09 1166 LYS A CA 1
ATOM 8921 C C . LYS A 1 1166 ? -12.862 33.150 -18.816 1.00 57.09 1166 LYS A C 1
ATOM 8923 O O . LYS A 1 1166 ? -12.798 31.986 -19.201 1.00 57.09 1166 LYS A O 1
ATOM 8928 N N . VAL A 1 1167 ? -11.814 33.975 -18.844 1.00 65.19 1167 VAL A N 1
ATOM 8929 C CA . VAL A 1 1167 ? -10.507 33.623 -19.424 1.00 65.19 1167 VAL A CA 1
ATOM 8930 C C . VAL A 1 1167 ? -9.383 33.572 -18.383 1.00 65.19 1167 VAL A C 1
ATOM 8932 O O . VAL A 1 1167 ? -8.210 33.684 -18.724 1.00 65.19 1167 VAL A O 1
ATOM 8935 N N . ALA A 1 1168 ? -9.713 33.331 -17.109 1.00 69.25 1168 ALA A N 1
ATOM 8936 C CA . ALA A 1 1168 ? -8.732 33.203 -16.024 1.00 69.25 1168 ALA A CA 1
ATOM 8937 C C . ALA A 1 1168 ? -7.610 32.180 -16.319 1.00 69.25 1168 ALA A C 1
ATOM 8939 O O . ALA A 1 1168 ? -6.447 32.445 -16.024 1.00 69.25 1168 ALA A O 1
ATOM 8940 N N . GLY A 1 1169 ? -7.923 31.058 -16.982 1.00 70.25 1169 GLY A N 1
ATOM 8941 C CA . GLY A 1 1169 ? -6.919 30.074 -17.417 1.00 70.25 1169 GLY A CA 1
ATOM 8942 C C . GLY A 1 1169 ? -5.958 30.581 -18.505 1.00 70.25 1169 GLY A C 1
ATOM 8943 O O . GLY A 1 1169 ? -4.829 30.111 -18.592 1.00 70.25 1169 GLY A O 1
ATOM 8944 N N . LEU A 1 1170 ? -6.358 31.578 -19.303 1.00 78.00 1170 LEU A N 1
ATOM 8945 C CA . LEU A 1 1170 ? -5.475 32.248 -20.266 1.00 78.00 1170 LEU A CA 1
ATOM 8946 C C . LEU A 1 1170 ? -4.531 33.243 -19.574 1.00 78.00 1170 LEU A C 1
ATOM 8948 O O . LEU A 1 1170 ? -3.405 33.433 -20.027 1.00 78.00 1170 LEU A O 1
ATOM 8952 N N . LEU A 1 1171 ? -4.972 33.860 -18.472 1.00 83.62 1171 LEU A N 1
ATOM 8953 C CA . LEU A 1 1171 ? -4.124 34.721 -17.644 1.00 83.62 1171 LEU A CA 1
ATOM 8954 C C . LEU A 1 1171 ? -3.022 33.891 -16.963 1.00 83.62 1171 LEU A C 1
ATOM 8956 O O . LEU A 1 1171 ? -1.848 34.224 -17.101 1.00 83.62 1171 LEU A O 1
ATOM 8960 N N . ASP A 1 1172 ? -3.400 32.770 -16.337 1.00 82.62 1172 ASP A N 1
ATOM 8961 C CA . ASP A 1 1172 ? -2.481 31.775 -15.758 1.00 82.62 1172 ASP A CA 1
ATOM 8962 C C . ASP A 1 1172 ? -1.489 31.220 -16.799 1.00 82.62 1172 ASP A C 1
ATOM 8964 O O . ASP A 1 1172 ? -0.289 31.136 -16.532 1.00 82.62 1172 ASP A O 1
ATOM 8968 N N . ARG A 1 1173 ? -1.959 30.937 -18.024 1.00 88.94 1173 ARG A N 1
ATOM 8969 C CA . ARG A 1 1173 ? -1.094 30.526 -19.139 1.00 88.94 1173 ARG A CA 1
ATOM 8970 C C . ARG A 1 1173 ? -0.017 31.557 -19.470 1.00 88.94 1173 ARG A C 1
ATOM 8972 O O . ARG A 1 1173 ? 1.129 31.170 -19.664 1.00 88.94 1173 ARG A O 1
ATOM 8979 N N . ARG A 1 1174 ? -0.350 32.852 -19.521 1.00 94.06 1174 ARG A N 1
ATOM 8980 C CA . ARG A 1 1174 ? 0.633 33.909 -19.833 1.00 94.06 1174 ARG A CA 1
ATOM 8981 C C . ARG A 1 1174 ? 1.654 34.113 -18.721 1.00 94.06 1174 ARG A C 1
ATOM 8983 O O . ARG A 1 1174 ? 2.811 34.376 -19.027 1.00 94.06 1174 ARG A O 1
ATOM 8990 N N . ASP A 1 1175 ? 1.265 33.952 -17.458 1.00 92.25 1175 ASP A N 1
ATOM 8991 C CA . ASP A 1 1175 ? 2.238 33.977 -16.362 1.00 92.25 1175 ASP A CA 1
ATOM 8992 C C . ASP A 1 1175 ? 3.217 32.803 -16.470 1.00 92.25 1175 ASP A C 1
ATOM 8994 O O . ASP A 1 1175 ? 4.424 33.026 -16.544 1.00 92.25 1175 ASP A O 1
ATOM 8998 N N . LYS A 1 1176 ? 2.721 31.571 -16.634 1.00 88.69 1176 LYS A N 1
ATOM 8999 C CA . LYS A 1 1176 ? 3.594 30.389 -16.723 1.00 88.69 1176 LYS A CA 1
ATOM 9000 C C . LYS A 1 1176 ? 4.410 30.313 -18.020 1.00 88.69 1176 LYS A C 1
ATOM 9002 O O . LYS A 1 1176 ? 5.502 29.754 -18.011 1.00 88.69 1176 LYS A O 1
ATOM 9007 N N . GLU A 1 1177 ? 3.931 30.886 -19.128 1.00 96.25 1177 GLU A N 1
ATOM 9008 C CA . GLU A 1 1177 ? 4.733 31.070 -20.349 1.00 96.25 1177 GLU A CA 1
ATOM 9009 C C . GLU A 1 1177 ? 5.888 32.052 -20.110 1.00 96.25 1177 GLU A C 1
ATOM 9011 O O . GLU A 1 1177 ? 7.014 31.784 -20.522 1.00 96.25 1177 GLU A O 1
ATOM 9016 N N . ALA A 1 1178 ? 5.649 33.160 -19.406 1.00 95.69 1178 ALA A N 1
ATOM 9017 C CA . ALA A 1 1178 ? 6.705 34.100 -19.042 1.00 95.69 1178 ALA A CA 1
ATOM 9018 C C . ALA A 1 1178 ? 7.709 33.501 -18.043 1.00 95.69 1178 ALA A C 1
ATOM 9020 O O . ALA A 1 1178 ? 8.911 33.744 -18.161 1.00 95.69 1178 ALA A O 1
ATOM 9021 N N . ASP A 1 1179 ? 7.232 32.693 -17.095 1.00 94.12 1179 ASP A N 1
ATOM 9022 C CA . ASP A 1 1179 ? 8.077 31.972 -16.141 1.00 94.12 1179 ASP A CA 1
ATOM 9023 C C . ASP A 1 1179 ? 8.949 30.931 -16.861 1.00 94.12 1179 ASP A C 1
ATOM 9025 O O . ASP A 1 1179 ? 10.162 30.912 -16.660 1.00 94.12 1179 ASP A O 1
ATOM 9029 N N . MET A 1 1180 ? 8.376 30.146 -17.784 1.00 95.19 1180 MET A N 1
ATOM 9030 C CA . MET A 1 1180 ? 9.124 29.230 -18.658 1.00 95.19 1180 MET A CA 1
ATOM 9031 C C . MET A 1 1180 ? 10.134 29.975 -19.549 1.00 95.19 1180 MET A C 1
ATOM 9033 O O . MET A 1 1180 ? 11.238 29.476 -19.786 1.00 95.19 1180 MET A O 1
ATOM 9037 N N . PHE A 1 1181 ? 9.798 31.183 -20.017 1.00 96.69 1181 PHE A N 1
ATOM 9038 C CA . PHE A 1 1181 ? 10.729 31.994 -20.797 1.00 96.69 1181 PHE A CA 1
ATOM 9039 C C . PHE A 1 1181 ? 11.926 32.463 -19.963 1.00 96.69 1181 PHE A C 1
ATOM 9041 O O . PHE A 1 1181 ? 13.069 32.336 -20.407 1.00 96.69 1181 PHE A O 1
ATOM 9048 N N . ALA A 1 1182 ? 11.678 32.961 -18.749 1.00 93.62 1182 ALA A N 1
ATOM 9049 C CA . ALA A 1 1182 ? 12.718 33.391 -17.817 1.00 93.62 1182 ALA A CA 1
ATOM 9050 C C . ALA A 1 1182 ? 13.571 32.217 -17.296 1.00 93.62 1182 ALA A C 1
ATOM 9052 O O . ALA A 1 1182 ? 14.783 32.364 -17.134 1.00 93.62 1182 ALA A O 1
ATOM 9053 N N . GLU A 1 1183 ? 12.963 31.045 -17.085 1.00 91.56 1183 GLU A N 1
ATOM 9054 C CA . GLU A 1 1183 ? 13.647 29.792 -16.744 1.00 91.56 1183 GLU A CA 1
ATOM 9055 C C . GLU A 1 1183 ? 14.690 29.424 -17.802 1.00 91.56 1183 GLU A C 1
ATOM 9057 O O . GLU A 1 1183 ? 15.858 29.210 -17.474 1.00 91.56 1183 GLU A O 1
ATOM 9062 N N . GLY A 1 1184 ? 14.301 29.421 -19.081 1.00 92.94 1184 GLY A N 1
ATOM 9063 C CA . GLY A 1 1184 ? 15.224 29.100 -20.164 1.00 92.94 1184 GLY A CA 1
ATOM 9064 C C . GLY A 1 1184 ? 16.398 30.077 -20.268 1.00 92.94 1184 GLY A C 1
ATOM 9065 O O . GLY A 1 1184 ? 17.530 29.624 -20.416 1.00 92.94 1184 GLY A O 1
ATOM 9066 N N . LEU A 1 1185 ? 16.178 31.386 -20.093 1.00 91.19 1185 LEU A N 1
ATOM 9067 C CA . LEU A 1 1185 ? 17.274 32.364 -20.089 1.00 91.19 1185 LEU A CA 1
ATOM 9068 C C . LEU A 1 1185 ? 18.228 32.175 -18.909 1.00 91.19 1185 LEU A C 1
ATOM 9070 O O . LEU A 1 1185 ? 19.437 32.334 -19.067 1.00 91.19 1185 LEU A O 1
ATOM 9074 N N . ARG A 1 1186 ? 17.705 31.824 -17.729 1.00 89.75 1186 ARG A N 1
ATOM 9075 C CA . ARG A 1 1186 ? 18.533 31.532 -16.554 1.00 89.75 1186 ARG A CA 1
ATOM 9076 C C . ARG A 1 1186 ? 19.387 30.288 -16.791 1.00 89.75 1186 ARG A C 1
ATOM 9078 O O . ARG A 1 1186 ? 20.598 30.370 -16.609 1.00 89.75 1186 ARG A O 1
ATOM 9085 N N . GLN A 1 1187 ? 18.800 29.190 -17.274 1.00 84.06 1187 GLN A N 1
ATOM 9086 C CA . GLN A 1 1187 ? 19.552 27.986 -17.657 1.00 84.06 1187 GLN A CA 1
ATOM 9087 C C . GLN A 1 1187 ? 20.621 28.301 -18.718 1.00 84.06 1187 GLN A C 1
ATOM 9089 O O . GLN A 1 1187 ? 21.765 27.865 -18.592 1.00 84.06 1187 GLN A O 1
ATOM 9094 N N . GLN A 1 1188 ? 20.299 29.137 -19.708 1.00 84.88 1188 GLN A N 1
ATOM 9095 C CA . GLN A 1 1188 ? 21.249 29.567 -20.735 1.00 84.88 1188 GLN A CA 1
ATOM 9096 C C . GLN A 1 1188 ? 22.436 30.351 -20.166 1.00 84.88 1188 GLN A C 1
ATOM 9098 O O . GLN A 1 1188 ? 23.577 30.077 -20.529 1.00 84.88 1188 GLN A O 1
ATOM 9103 N N . ALA A 1 1189 ? 22.179 31.307 -19.269 1.00 74.94 1189 ALA A N 1
ATOM 9104 C CA . ALA A 1 1189 ? 23.220 32.114 -18.639 1.00 74.94 1189 ALA A CA 1
ATOM 9105 C C . ALA A 1 1189 ? 24.190 31.252 -17.815 1.00 74.94 1189 ALA A C 1
ATOM 9107 O O . ALA A 1 1189 ? 25.395 31.471 -17.861 1.00 74.94 1189 ALA A O 1
ATOM 9108 N N . LEU A 1 1190 ? 23.674 30.238 -17.118 1.00 69.62 1190 LEU A N 1
ATOM 9109 C CA . LEU A 1 1190 ? 24.477 29.293 -16.338 1.00 69.62 1190 LEU A CA 1
ATOM 9110 C C . LEU A 1 1190 ? 25.302 28.363 -17.240 1.00 69.62 1190 LEU A C 1
ATOM 9112 O O . LEU A 1 1190 ? 26.490 28.171 -17.000 1.00 69.62 1190 LEU A O 1
ATOM 9116 N N . THR A 1 1191 ? 24.717 27.880 -18.341 1.00 65.25 1191 THR A N 1
ATOM 9117 C CA . THR A 1 1191 ? 25.432 27.071 -19.351 1.00 65.25 1191 THR A CA 1
ATOM 9118 C C . THR A 1 1191 ? 26.507 27.873 -20.110 1.00 65.25 1191 THR A C 1
ATOM 9120 O O . THR A 1 1191 ? 27.350 27.283 -20.773 1.00 65.25 1191 THR A O 1
ATOM 9123 N N . ALA A 1 1192 ? 26.501 29.209 -20.015 1.00 53.81 1192 ALA A N 1
ATOM 9124 C CA . ALA A 1 1192 ? 27.516 30.097 -20.595 1.00 53.81 1192 ALA A CA 1
ATOM 9125 C C . ALA A 1 1192 ? 28.591 30.568 -19.587 1.00 53.81 1192 ALA A C 1
ATOM 9127 O O . ALA A 1 1192 ? 29.466 31.356 -19.950 1.00 53.81 1192 ALA A O 1
ATOM 9128 N N . VAL A 1 1193 ? 28.506 30.124 -18.327 1.00 46.44 1193 VAL A N 1
ATOM 9129 C CA . VAL A 1 1193 ? 29.472 30.401 -17.244 1.00 46.44 1193 VAL A CA 1
ATOM 9130 C C . VAL A 1 1193 ? 30.283 29.145 -16.868 1.00 46.44 1193 VAL A C 1
ATOM 9132 O O . VAL A 1 1193 ? 31.294 29.260 -16.173 1.00 46.44 1193 VAL A O 1
ATOM 9135 N N . ALA A 1 1194 ? 29.867 27.972 -17.361 1.00 35.69 1194 ALA A N 1
ATOM 9136 C CA . ALA A 1 1194 ? 30.577 26.692 -17.289 1.00 35.69 1194 ALA A CA 1
ATOM 9137 C C . ALA A 1 1194 ? 31.479 26.448 -18.517 1.00 35.69 1194 ALA A C 1
ATOM 9139 O O . ALA A 1 1194 ? 32.501 25.746 -18.338 1.00 35.69 1194 ALA A O 1
#

Radius of gyration: 39.09 Å; Cα contacts (8 Å, |Δi|>4): 1971; chains: 1; bounding box: 88×91×133 Å

Foldseek 3Di:
DDDDDLQVLVVVVVVLLCVLQVDDPFDKDKDFADPDPDWDFDDALQWFKWKKWQKWFDLQEDDPPGQWFKKKKKWKWADDPDDDILIAIAIDRPQQDQVQDDDDRTMRHDIGTGADGFRHHQKMKIKIFIWTFGDDPVLVVLSVVLNVLRVVLVPRASVRNSVRVSVSSVSVCVRPVVPTDTQFIDTDMDGRGIFHKMKMFRARPDDDPQWHQDSVVSFTARPVVRHGDSGTMIMMGIDIDSDDPCPCVPPVLVVLLVVLVVCLVVVHDLVVSVVSLVVSLVCLVPGNRDRPVHSVVSSVVSVVVSVVSVVVVVVPPPDDDDDDDDDDLLNLLLVLLCVVDDDVLSVLLSLLQWDCDLQSDTDGDDLVVLLVVLLVCLLLLVVSNVVSSLSRLLSCLQVDADPDDPPSLVSNLVSCLLQVVLVSNLSNLVSCVVRVNLALVSLLSNLVSCVSVVVLVVSLVSLVSSCVVCVVVVNLCNLVSLVSQLVSLVCVLFPDPDPDPVSNLVSLVRSLVSLVVSCVSHPDPLPCSSLLSNLLSLVLCVVVVHPHDPCSDLVNSLVSLVVLLVSQVPPDPDGDLVSLLSNLSSCVSVVNLVSNLVSLLVSLLNCLQGLSSLVVSLCSCCRRVVADQVDDSVSSNLSSLLSNCSHHQWRFDALSNLVRLLVDDCLVSSCVSNPDDLPFHSVLVNLVSLQLQFKWFKAQVPATQAIKGKDFPCLLAVDVVLCVVVVPDGIKIKFFCCQENCVCPPNHHNQQRIWIFRRNFAPGDIKGFPDWLDHFPPPFAQRMTITDIPDGGDGDPPRDHAHADQFDDDQDDDVPRDDDFWFKKWWFQASNHHIIIRSRQTGWHDKPADDPPDGAALGWIKTKTDGNHHRNSGHTFMATSPRRHTFFGFHFWQDADPDPVRDDRSPDTITITTGSRSVSNNSNVVSVDDDDDDDDDDDDDDDDDDDDDDDDDDDDDDDDDDDDDDDDDDDADALPAFAPDQFDVVLLVLLLCLQQVDLVSCVVPAQWFDDPDDFFFTAHFRGRTQLNHALVVLCVLQVVQDPPVLSVLCNVRHNPTDVNVVVRVVSCVVGVVPGRRNVSSVCSSNVRVLRSLLVQLPVLAAPLVVWFSLLSSLSSSVCSVPNSDCDPDPLNPLSVVLRVCRVVVVLVCNLVSLQVSCVVPVPPPVCVSVNVSSNVSSVSNVVRVSSSVSVVVD